Protein AF-A0A9W9YD45-F1 (afdb_monomer)

InterPro domains:
  IPR032419 NF-kappa-B essential modulator NEMO, CC2-LZ domain [PF16516] (627-721)
  IPR034735 NEMO, Zinc finger [PS51801] (837-867)
  IPR051301 Optineurin/NF-kappa-B Essential Modulator [PTHR31553] (452-829)

Solvent-accessible surface area (backbone atoms only — not comparable to full-atom values): 52451 Å² total; per-residue (Å²): 144,61,74,79,56,65,64,72,73,67,79,82,83,87,86,78,92,88,85,90,73,85,69,80,81,66,81,74,77,79,72,79,75,64,49,73,66,53,56,48,50,53,51,51,52,50,53,50,52,53,46,53,50,48,51,51,54,35,51,52,38,47,51,51,43,54,52,47,52,50,52,52,55,49,54,52,52,52,46,53,49,50,55,48,55,50,63,71,45,54,69,66,71,72,68,73,89,70,91,83,90,82,92,80,95,76,98,81,75,65,71,61,59,53,52,53,52,53,52,53,52,51,47,51,52,52,51,55,52,53,50,52,54,48,56,54,42,54,48,43,46,54,54,34,53,49,41,52,52,53,48,55,51,52,57,50,53,49,62,46,53,54,52,55,50,52,52,52,50,51,52,51,52,48,54,50,52,54,46,55,49,49,57,49,51,51,52,50,51,51,51,49,52,52,51,49,54,51,49,52,55,49,54,53,51,52,50,53,48,54,52,46,55,50,50,50,52,49,51,55,48,51,53,51,51,48,55,48,50,53,51,50,52,52,49,51,54,48,53,52,50,51,49,53,51,53,52,47,53,51,53,48,54,51,48,52,52,50,50,53,52,47,55,50,50,54,50,50,52,52,51,52,49,52,51,52,50,53,49,50,53,51,50,52,61,47,50,64,46,51,54,49,54,48,51,49,50,58,51,51,50,50,53,50,58,55,51,56,55,56,57,60,67,66,70,78,79,80,91,80,87,90,82,85,88,82,86,90,85,88,85,94,80,82,90,82,83,86,82,89,85,81,87,82,78,86,78,90,86,82,81,87,73,89,75,96,76,73,99,72,72,102,74,83,78,98,76,81,85,89,86,76,101,74,73,81,67,86,65,72,74,78,63,90,79,69,81,74,75,83,85,66,104,76,79,63,99,68,66,74,72,59,58,73,60,50,59,66,51,58,58,53,58,60,51,54,63,52,53,60,56,55,54,57,56,49,55,60,52,55,60,53,52,55,55,53,55,53,55,51,55,52,53,56,53,55,51,51,58,51,56,53,52,54,51,53,55,52,51,54,55,54,52,54,54,50,56,55,50,56,56,51,53,52,56,51,51,53,55,55,52,55,52,52,51,52,53,51,51,55,53,51,48,55,54,48,51,57,50,49,53,52,49,50,53,52,52,54,49,52,52,52,50,51,52,50,52,51,56,51,50,50,52,50,50,51,52,50,51,55,51,47,49,53,50,51,52,49,50,49,54,50,46,56,50,53,48,54,55,44,56,53,50,56,48,51,53,50,51,52,50,52,50,50,55,51,51,51,54,49,51,53,50,54,50,53,48,52,55,51,51,53,50,52,56,44,51,53,48,58,50,50,55,49,52,50,51,54,51,52,52,50,50,51,52,50,50,51,51,49,53,50,50,51,51,49,52,52,48,50,50,52,50,48,54,52,48,51,50,53,51,50,52,51,50,46,56,48,50,55,49,50,55,48,52,48,51,54,50,54,55,46,51,54,51,50,52,54,51,51,49,52,52,51,56,53,49,57,50,50,62,53,54,67,47,47,65,56,52,52,52,53,51,51,50,54,51,51,53,54,49,52,56,48,53,53,49,53,48,50,51,51,54,47,54,50,51,52,52,51,50,50,51,50,49,56,52,49,52,54,50,50,54,52,49,52,69,51,53,66,73,78,62,89,76,81,84,90,87,90,82,84,88,78,87,87,85,91,88,84,89,89,90,95,80,88,80,92,87,82,90,83,90,79,86,91,85,88,89,85,82,90,84,91,87,84,87,85,91,91,89,84,88,89,79,89,83,84,85,87,87,86,90,86,83,91,84,83,87,78,90,73,86,82,77,56,38,54,39,89,89,79,62,53,64,25,98,39,69,65,59,35,54,56,46,50,56,53,58,63,64,56,59,83,78,76,71,97,66,80,76,76,33,53,33,92,90,79,65,52,77,34,98,43,66,68,65,29,51,56,48,45,54,55,54,57,61,75,73,113

Secondary structure (DSSP, 8-state):
--HHHHTTTSSS---SS------------------HHHHHHHHHHHHHHHHHHHHHHHHHHHHHHHHHHHHHHHHHHHHHHHHHHHHTTHHHHTTS--S----------SHHHHHHHHHHHHHHHHHHHHHHHHHHHHHHHHHHHHHHHHHHHHHHHHHHHHHHHHHHHHHHHHHHHHHHHHHHHHHHHHHHHHHHHHHHHHHHHHHHHHHHHHHHHHHHHHHHHHHHHHHHHHHHHHHHHHHHHHHHHHHHHHHHHHHHHHHHHHHHHHHHHHHHHHHHHHHHHHHHHHHHHHHHHHHHHHHHHHHHHHHHHTTSS--------------------------------------------S------------SSSTTTTS--S-------TTS-TTGGGTGGGTHHHHHHHHHHHHHHHHHHHHHHHHHHHHHHHHHHHHHHHHHHHHHHHHHHHHHHHHHHHHHHHHHHHHHHHHHHHHHHHHHHHHHHHHHHHHHHHHHHHHHHHHHHHHHHHHHHHHHHHHHHHHHHHHHHHHHHHHHHHHHHHHHHHHHHHHHHHHHHHHHHHHHHHHHHHHHHHHHHHHHHHHHHHHHHHHHHHHHHHHHHHHHHHHHHHHHHHHHHHHHHHHHHHHHHHHHHHHHHHHHHHHHHHHHHHHHHHHHHHHHHHHHHHTTHHHHHHHHHHHHHHHHHHHHHHHHHHHHHHHHHHHHHHHHHHHHHHHHHHHHHHTTT-----------------------------------------------------------------------------TTT----SSHHHHHHHHHHHHHHGGGS------EE-TTT--EESSHHHHHHHHHHHHHTT-

Sequence (870 aa):
MCCLKAMREAESNTENDDCETLVSLGSLPSDIQLSPEVLLQENYKKIETEKEILMVDFEEMKIKNEQMQQQCNQLEQERDELLKKLAEMEPKQALEVGDKQEIVDLPADVTTSEQVTELCQQLEVQTQVMSKLKEELDAVRQEKDMYKTKTEGLEQTKGTTERDNIESMKQRLQNYQEKETEDRETAHKQAALQAELTRETAELKQQLETEREATEKLRGETARNQAAIDAELTKETAELKQQLETEREASEKLREETARKQAALDAELTKLTAEFDTEREAIEKLTGKLDKLAQERDGYKRKVEEFEMHLEESKASAEEVFGAAGDTKLKQKENDVLEKEEDYKQLAKEKENLELQLAEALRVKESLAQERTEQDEQSQSLRRQLSSVSDELSENHEREVNQLREELQNTNTAMETVLTNGEQLKVNGEQLMEKNENLFAECEKLKAECTQREEEVQSLKQQLNSVSNELTETREREVNQLQEELAKSNKALATAETSMESLKVQVTQLIQENQSLMAERDRVMENCTQQENMYQDHLHKITDNSESQRVKRDGMIKDLKKQLSATEVGLQKTRVQLETDGAVHQQFREEHERLVTEYEELLQAYQTTIDEKKQREDNENRARAAAESYIKDLTGQLKDSDNLLQKLKEDVLIKEEELQKLRQDSYDLNKLQERIPFLEAQLEVYRSDFQVEREAREKQHEDIMHLEQENRRCQDEIDQLGNRGMAELQRRHASFIPDPRDVQQPQQQQEQPRGWFDGVFPMLARGPEVPNPGSRYPIPEGEMRSPGRAQMSGDQRAPLAADEEDWHCPTCRRGFPTFDDLQIHAVECNGTQAAAADQVQVHQCPSCMEVFPDYDTLEIHVEECLEQQQ

Organism: NCBI:txid174260

Mean predicted aligned error: 24.82 Å

Nearest PDB structures (foldseek):
  4ilo-assembly1_A  TM=9.180E-01  e=3.242E-01  Chlamydia trachomatis L2/434/Bu
  5ul1-assembly1_B  TM=4.494E-01  e=2.921E+00  Homo sapiens
  5itd-assembly1_B  TM=4.174E-01  e=3.704E+00  Homo sapiens
  5sxf-assembly1_B  TM=4.530E-01  e=5.614E+00  Homo sapiens

pLDDT: mean 71.83, std 21.51, range [25.31, 95.62]

Structure (mmCIF, N/CA/C/O backbone):
data_AF-A0A9W9YD45-F1
#
_entry.id   AF-A0A9W9YD45-F1
#
loop_
_atom_site.group_PDB
_atom_site.id
_atom_site.type_symbol
_atom_site.label_atom_id
_atom_site.label_alt_id
_atom_site.label_comp_id
_atom_site.label_asym_id
_atom_site.label_entity_id
_atom_site.label_seq_id
_atom_site.pdbx_PDB_ins_code
_atom_site.Cartn_x
_atom_site.Cartn_y
_atom_site.Cartn_z
_atom_site.occupancy
_atom_site.B_iso_or_equiv
_atom_site.auth_seq_id
_atom_site.auth_comp_id
_atom_site.auth_asym_id
_atom_site.auth_atom_id
_atom_site.pdbx_PDB_model_num
ATOM 1 N N . MET A 1 1 ? -1.455 8.555 30.048 1.00 50.88 1 MET A N 1
ATOM 2 C CA . MET A 1 1 ? -1.854 8.204 28.665 1.00 50.88 1 MET A CA 1
ATOM 3 C C . MET A 1 1 ? -2.687 9.303 27.971 1.00 50.88 1 MET A C 1
ATOM 5 O O . MET A 1 1 ? -3.463 8.973 27.091 1.00 50.88 1 MET A O 1
ATOM 9 N N . CYS A 1 2 ? -2.514 10.604 28.278 1.00 45.19 2 CYS A N 1
ATOM 10 C CA . CYS A 1 2 ? -3.304 11.673 27.621 1.00 45.19 2 CYS A CA 1
ATOM 11 C C . CYS A 1 2 ? -2.468 12.623 26.741 1.00 45.19 2 CYS A C 1
ATOM 13 O O . CYS A 1 2 ? -2.912 12.994 25.659 1.00 45.19 2 CYS A O 1
ATOM 15 N N . CYS A 1 3 ? -1.237 12.967 27.139 1.00 38.41 3 CYS A N 1
ATOM 16 C CA . CYS A 1 3 ? -0.425 13.967 26.426 1.00 38.41 3 CYS A CA 1
ATOM 17 C C . CYS A 1 3 ? -0.024 13.553 24.995 1.00 38.41 3 CYS A C 1
ATOM 19 O O . CYS A 1 3 ? 0.102 14.407 24.126 1.00 38.41 3 CYS A O 1
ATOM 21 N N . LEU A 1 4 ? 0.118 12.247 24.726 1.00 46.00 4 LEU A N 1
ATOM 22 C CA . LEU A 1 4 ? 0.486 11.727 23.399 1.00 46.00 4 LEU A CA 1
ATOM 23 C C . LEU A 1 4 ? -0.625 11.849 22.343 1.00 46.00 4 LEU A C 1
ATOM 25 O O . LEU A 1 4 ? -0.338 11.677 21.161 1.00 46.00 4 LEU A O 1
ATOM 29 N N . LYS A 1 5 ? -1.875 12.148 22.732 1.00 51.38 5 LYS A N 1
ATOM 30 C CA . LYS A 1 5 ? -2.950 12.391 21.759 1.00 51.38 5 LYS A CA 1
ATOM 31 C C . LYS A 1 5 ? -2.899 13.820 21.209 1.00 51.38 5 LYS A C 1
ATOM 33 O O . LYS A 1 5 ? -2.963 14.004 20.000 1.00 51.38 5 LYS A O 1
ATOM 38 N N . ALA A 1 6 ? -2.677 14.802 22.085 1.00 47.00 6 ALA A N 1
ATOM 39 C CA . ALA A 1 6 ? -2.646 16.222 21.730 1.00 47.00 6 ALA A CA 1
ATOM 40 C C . ALA A 1 6 ? -1.546 16.587 20.713 1.00 47.00 6 ALA A C 1
ATOM 42 O O . ALA A 1 6 ? -1.733 17.506 19.925 1.00 47.00 6 ALA A O 1
ATOM 43 N N . MET A 1 7 ? -0.422 15.859 20.686 1.00 44.62 7 MET A N 1
ATOM 44 C CA . MET A 1 7 ? 0.634 16.093 19.689 1.00 44.62 7 MET A CA 1
ATOM 45 C C . MET A 1 7 ? 0.255 15.634 18.273 1.00 44.62 7 MET A C 1
ATOM 47 O O . MET A 1 7 ? 0.732 16.221 17.313 1.00 44.62 7 MET A O 1
ATOM 51 N N . ARG A 1 8 ? -0.608 14.617 18.120 1.00 51.47 8 ARG A N 1
ATOM 52 C CA . ARG A 1 8 ? -0.978 14.068 16.799 1.00 51.47 8 ARG A CA 1
ATOM 53 C C . ARG A 1 8 ? -2.187 14.770 16.163 1.00 51.47 8 ARG A C 1
ATOM 55 O O . ARG A 1 8 ? -2.524 14.498 15.020 1.00 51.47 8 ARG A O 1
ATOM 62 N N . GLU A 1 9 ? -2.833 15.671 16.898 1.00 49.81 9 GLU A N 1
ATOM 63 C CA . GLU A 1 9 ? -3.945 16.509 16.422 1.00 49.81 9 GLU A CA 1
ATOM 64 C C . GLU A 1 9 ? -3.456 17.924 16.009 1.00 49.81 9 GLU A C 1
ATOM 66 O O . GLU A 1 9 ? -4.267 18.791 15.692 1.00 49.81 9 GLU A O 1
ATOM 71 N N . ALA A 1 10 ? -2.133 18.161 15.990 1.00 43.19 10 ALA A N 1
ATOM 72 C CA . ALA A 1 10 ? -1.505 19.455 15.683 1.00 43.19 10 ALA A CA 1
ATOM 73 C C . ALA A 1 10 ? -0.879 19.557 14.275 1.00 43.19 10 ALA A C 1
ATOM 75 O O . ALA A 1 10 ? -0.572 20.659 13.831 1.00 43.19 10 ALA A O 1
ATOM 76 N N . GLU A 1 11 ? -0.701 18.435 13.571 1.00 42.91 11 GLU A N 1
ATOM 77 C CA . GLU A 1 11 ? 0.015 18.368 12.282 1.00 42.91 11 GLU A CA 1
ATOM 78 C C . GLU A 1 11 ? -0.918 18.283 11.053 1.00 42.91 11 GLU A C 1
ATOM 80 O O . GLU A 1 11 ? -0.433 18.172 9.935 1.00 42.91 11 GLU A O 1
ATOM 85 N N . SER A 1 12 ? -2.249 18.350 11.219 1.00 46.28 12 SER A N 1
ATOM 86 C CA . SER A 1 12 ? -3.220 18.154 10.120 1.00 46.28 12 SER A CA 1
ATOM 87 C C . SER A 1 12 ? -4.076 19.392 9.784 1.00 46.28 12 SER A C 1
ATOM 89 O O . SER A 1 12 ? -5.257 19.250 9.477 1.00 46.28 12 SER A O 1
ATOM 91 N N . ASN A 1 13 ? -3.522 20.605 9.903 1.00 42.78 13 ASN A N 1
ATOM 92 C CA . ASN A 1 13 ? -4.241 21.881 9.702 1.00 42.78 13 ASN A CA 1
ATOM 93 C C . ASN A 1 13 ? -3.478 22.885 8.806 1.00 42.78 13 ASN A C 1
ATOM 95 O O . ASN A 1 13 ? -3.487 24.089 9.058 1.00 42.78 13 ASN A O 1
ATOM 99 N N . THR A 1 14 ? -2.825 22.397 7.748 1.00 42.59 14 THR A N 1
ATOM 100 C CA . THR A 1 14 ? -2.252 23.225 6.663 1.00 42.59 14 THR A CA 1
ATOM 101 C C . THR A 1 14 ? -2.590 22.659 5.277 1.00 42.59 14 THR A C 1
ATOM 103 O O . THR A 1 14 ? -1.745 22.631 4.390 1.00 42.59 14 THR A O 1
ATOM 106 N N . GLU A 1 15 ? -3.829 22.191 5.098 1.00 47.69 15 GLU A N 1
ATOM 107 C CA . GLU A 1 15 ? -4.406 21.848 3.790 1.00 47.69 15 GLU A CA 1
ATOM 108 C C . GLU A 1 15 ? -5.731 22.598 3.601 1.00 47.69 15 GLU A C 1
ATOM 110 O O . GLU A 1 15 ? -6.797 22.109 3.970 1.00 47.69 15 GLU A O 1
ATOM 115 N N . ASN A 1 16 ? -5.641 23.820 3.071 1.00 43.94 16 ASN A N 1
ATOM 116 C CA . ASN A 1 16 ? -6.654 24.451 2.221 1.00 43.94 16 ASN A CA 1
ATOM 117 C C . ASN A 1 16 ? -6.084 25.745 1.612 1.00 43.94 16 ASN A C 1
ATOM 119 O O . ASN A 1 16 ? -5.192 26.357 2.194 1.00 43.94 16 ASN A O 1
ATOM 123 N N . ASP A 1 17 ? -6.653 26.144 0.474 1.00 45.47 17 ASP A N 1
ATOM 124 C CA . ASP A 1 17 ? -6.512 27.455 -0.175 1.00 45.47 17 ASP A CA 1
ATOM 125 C C . ASP A 1 17 ? -5.081 27.898 -0.558 1.00 45.47 17 ASP A C 1
ATOM 127 O O . ASP A 1 17 ? -4.527 28.821 0.027 1.00 45.47 17 ASP A O 1
ATOM 131 N N . ASP A 1 18 ? -4.522 27.264 -1.601 1.00 40.03 18 ASP A N 1
ATOM 132 C CA . ASP A 1 18 ? -3.876 27.966 -2.736 1.00 40.03 18 ASP A CA 1
ATOM 133 C C . ASP A 1 18 ? -3.544 26.975 -3.879 1.00 40.03 18 ASP A C 1
ATOM 135 O O . ASP A 1 18 ? -2.467 26.381 -3.933 1.00 40.03 18 ASP A O 1
ATOM 139 N N . CYS A 1 19 ? -4.495 26.747 -4.800 1.00 39.06 19 CYS A N 1
ATOM 140 C CA . CYS A 1 19 ? -4.337 25.815 -5.938 1.00 39.06 19 CYS A CA 1
ATOM 141 C C . CYS A 1 19 ? -5.019 26.258 -7.258 1.00 39.06 19 CYS A C 1
ATOM 143 O O . CYS A 1 19 ? -5.263 25.429 -8.131 1.00 39.06 19 CYS A O 1
ATOM 145 N N . GLU A 1 20 ? -5.286 27.556 -7.455 1.00 42.22 20 GLU A N 1
ATOM 146 C CA . GLU A 1 20 ? -5.836 28.108 -8.715 1.00 42.22 20 GLU A CA 1
ATOM 147 C C . GLU A 1 20 ? -4.847 29.037 -9.453 1.00 42.22 20 GLU A C 1
ATOM 149 O O . GLU A 1 20 ? -5.193 30.130 -9.893 1.00 42.22 20 GLU A O 1
ATOM 154 N N . THR A 1 21 ? -3.580 28.635 -9.614 1.00 39.56 21 THR A N 1
ATOM 155 C CA . THR A 1 21 ? -2.646 29.319 -10.543 1.00 39.56 21 THR A CA 1
ATOM 156 C C . THR A 1 21 ? -1.646 28.353 -11.187 1.00 39.56 21 THR A C 1
ATOM 158 O O . THR A 1 21 ? -0.434 28.554 -11.147 1.00 39.56 21 THR A O 1
ATOM 161 N N . LEU A 1 22 ? -2.149 27.312 -11.860 1.00 35.72 22 LEU A N 1
ATOM 162 C CA . LEU A 1 22 ? -1.376 26.656 -12.922 1.00 35.72 22 LEU A CA 1
ATOM 163 C C . LEU A 1 22 ? -1.396 27.535 -14.181 1.00 35.72 22 LEU A C 1
ATOM 165 O O . LEU A 1 22 ? -2.083 27.246 -15.159 1.00 35.72 22 LEU A O 1
ATOM 169 N N . VAL A 1 23 ? -0.629 28.629 -14.143 1.00 37.03 23 VAL A N 1
ATOM 170 C CA . VAL A 1 23 ? -0.192 29.308 -15.367 1.00 37.03 23 VAL A CA 1
ATOM 171 C C . VAL A 1 23 ? 0.586 28.297 -16.198 1.00 37.03 23 VAL A C 1
ATOM 173 O O . VAL A 1 23 ? 1.481 27.626 -15.683 1.00 37.03 23 VAL A O 1
ATOM 176 N N . SER A 1 24 ? 0.253 28.197 -17.484 1.00 38.16 24 SER A N 1
ATOM 177 C CA . SER A 1 24 ? 1.005 27.388 -18.434 1.00 38.16 24 SER A CA 1
ATOM 178 C C . SER A 1 24 ? 2.474 27.807 -18.417 1.00 38.16 24 SER A C 1
ATOM 180 O O . SER A 1 24 ? 2.829 28.873 -18.922 1.00 38.16 24 SER A O 1
ATOM 182 N N . LEU A 1 25 ? 3.337 26.942 -17.879 1.00 36.22 25 LEU A N 1
ATOM 183 C CA . LEU A 1 25 ? 4.750 26.932 -18.233 1.00 36.22 25 LEU A CA 1
ATOM 184 C C . LEU A 1 25 ? 4.824 26.495 -19.697 1.00 36.22 25 LEU A C 1
ATOM 186 O O . LEU A 1 25 ? 4.952 25.310 -19.997 1.00 36.22 25 LEU A O 1
ATOM 190 N N . GLY A 1 26 ? 4.636 27.463 -20.597 1.00 32.66 26 GLY A N 1
ATOM 191 C CA . GLY A 1 26 ? 4.838 27.266 -22.024 1.00 32.66 26 GLY A CA 1
ATOM 192 C C . GLY A 1 26 ? 6.243 26.729 -22.255 1.00 32.66 26 GLY A C 1
ATOM 193 O O . GLY A 1 26 ? 7.175 27.126 -21.550 1.00 32.66 26 GLY A O 1
ATOM 194 N N . SER A 1 27 ? 6.368 25.801 -23.202 1.00 39.78 27 SER A N 1
ATOM 195 C CA . SER A 1 27 ? 7.619 25.119 -23.511 1.00 39.78 27 SER A CA 1
ATOM 196 C C . SER A 1 27 ? 8.752 26.128 -23.658 1.00 39.78 27 SER A C 1
ATOM 198 O O . SER A 1 27 ? 8.797 26.882 -24.630 1.00 39.78 27 SER A O 1
ATOM 200 N N . LEU A 1 28 ? 9.681 26.133 -22.698 1.00 33.78 28 LEU A N 1
ATOM 201 C CA . LEU A 1 28 ? 10.994 26.708 -22.951 1.00 33.78 28 LEU A CA 1
ATOM 202 C C . LEU A 1 28 ? 11.553 25.956 -24.165 1.00 33.78 28 LEU A C 1
ATOM 204 O O . LEU A 1 28 ? 11.484 24.719 -24.167 1.00 33.78 28 LEU A O 1
ATOM 208 N N . PRO A 1 29 ? 12.056 26.654 -25.201 1.00 38.47 29 PRO A N 1
ATOM 209 C CA . PRO A 1 29 ? 12.700 25.969 -26.305 1.00 38.47 29 PRO A CA 1
ATOM 210 C C . PRO A 1 29 ? 13.806 25.098 -25.718 1.00 38.47 29 PRO A C 1
ATOM 212 O O . PRO A 1 29 ? 14.550 25.527 -24.831 1.00 38.47 29 PRO A O 1
ATOM 215 N N . SER A 1 30 ? 13.879 23.850 -26.173 1.00 40.19 30 SER A N 1
ATOM 216 C CA . SER A 1 30 ? 14.978 22.969 -25.799 1.00 40.19 30 SER A CA 1
ATOM 217 C C . SER A 1 30 ? 16.220 23.419 -26.558 1.00 40.19 30 SER A C 1
ATOM 219 O O . SER A 1 30 ? 16.588 22.802 -27.554 1.00 40.19 30 SER A O 1
ATOM 221 N N . ASP A 1 31 ? 16.834 24.513 -26.089 1.00 39.34 31 ASP A N 1
ATOM 222 C CA . ASP A 1 31 ? 18.191 24.914 -26.453 1.00 39.34 31 ASP A CA 1
ATOM 223 C C . ASP A 1 31 ? 19.050 23.657 -26.377 1.00 39.34 31 ASP A C 1
ATOM 225 O O . ASP A 1 31 ? 19.207 23.067 -25.302 1.00 39.34 31 ASP A O 1
ATOM 229 N N . ILE A 1 32 ? 19.521 23.199 -27.539 1.00 46.22 32 ILE A N 1
ATOM 230 C CA . ILE A 1 32 ? 20.091 21.864 -27.685 1.00 46.22 32 ILE A CA 1
ATOM 231 C C . ILE A 1 32 ? 21.439 21.851 -26.968 1.00 46.22 32 ILE A C 1
ATOM 233 O O . ILE A 1 32 ? 22.487 22.142 -27.546 1.00 46.22 32 ILE A O 1
ATOM 237 N N . GLN A 1 33 ? 21.407 21.500 -25.682 1.00 43.28 33 GLN A N 1
ATOM 238 C CA . GLN A 1 33 ? 22.581 21.156 -24.896 1.00 43.28 33 GLN A CA 1
ATOM 239 C C . GLN A 1 33 ? 23.124 19.829 -25.424 1.00 43.28 33 GLN A C 1
ATOM 241 O O . GLN A 1 33 ? 22.891 18.760 -24.858 1.00 43.28 33 GLN A O 1
ATOM 246 N N . LEU A 1 34 ? 23.840 19.928 -26.548 1.00 46.91 34 LEU A N 1
ATOM 247 C CA . LEU A 1 34 ? 24.718 18.898 -27.082 1.00 46.91 34 LEU A CA 1
ATOM 248 C C . LEU A 1 34 ? 25.478 18.284 -25.904 1.00 46.91 34 LEU A C 1
ATOM 250 O O . LEU A 1 34 ? 26.111 19.016 -25.137 1.00 46.91 34 LEU A O 1
ATOM 254 N N . SER A 1 35 ? 25.376 16.958 -25.737 1.00 52.72 35 SER A N 1
ATOM 255 C CA . SER A 1 35 ? 26.026 16.266 -24.616 1.00 52.72 35 SER A CA 1
ATOM 256 C C . SER A 1 35 ? 27.491 16.714 -24.527 1.00 52.72 35 SER A C 1
ATOM 258 O O . SER A 1 35 ? 28.130 16.869 -25.575 1.00 52.72 35 SER A O 1
ATOM 260 N N . PRO A 1 36 ? 28.067 16.880 -23.321 1.00 60.44 36 PRO A N 1
ATOM 261 C CA . PRO A 1 36 ? 29.488 17.182 -23.166 1.00 60.44 36 PRO A CA 1
ATOM 262 C C . PRO A 1 36 ? 30.406 16.258 -23.982 1.00 60.44 36 PRO A C 1
ATOM 264 O O . PRO A 1 36 ? 31.478 16.681 -24.398 1.00 60.44 36 PRO A O 1
ATOM 267 N N . GLU A 1 37 ? 29.977 15.025 -24.268 1.00 63.16 37 GLU A N 1
ATOM 268 C CA . GLU A 1 37 ? 30.685 14.077 -25.136 1.00 63.16 37 GLU A CA 1
ATOM 269 C C . GLU A 1 37 ? 30.645 14.459 -26.626 1.00 63.16 37 GLU A C 1
ATOM 271 O O . GLU A 1 37 ? 31.644 14.275 -27.317 1.00 63.16 37 GLU A O 1
ATOM 276 N N . VAL A 1 38 ? 29.549 15.047 -27.121 1.00 67.25 38 VAL A N 1
ATOM 277 C CA . VAL A 1 38 ? 29.443 15.558 -28.502 1.00 67.25 38 VAL A CA 1
ATOM 278 C C . VAL A 1 38 ? 30.309 16.804 -28.668 1.00 67.25 38 VAL A C 1
ATOM 280 O O . VAL A 1 38 ? 31.121 16.858 -29.587 1.00 67.25 38 VAL A O 1
ATOM 283 N N . LEU A 1 39 ? 30.235 17.750 -27.725 1.00 66.69 39 LEU A N 1
ATOM 284 C CA . LEU A 1 39 ? 31.100 18.937 -27.722 1.00 66.69 39 LEU A CA 1
ATOM 285 C C . LEU A 1 39 ? 32.587 18.562 -27.593 1.00 66.69 39 LEU A C 1
ATOM 287 O O . LEU A 1 39 ? 33.440 19.184 -28.228 1.00 66.69 39 LEU A O 1
ATOM 291 N N . LEU A 1 40 ? 32.928 17.524 -26.821 1.00 67.62 40 LEU A N 1
ATOM 292 C CA . LEU A 1 40 ? 34.284 16.965 -26.809 1.00 67.62 40 LEU A CA 1
ATOM 293 C C . LEU A 1 40 ? 34.653 16.355 -28.168 1.00 67.62 40 LEU A C 1
ATOM 295 O O . LEU A 1 40 ? 35.730 16.646 -28.682 1.00 67.62 40 LEU A O 1
ATOM 299 N N . GLN A 1 41 ? 33.775 15.554 -28.777 1.00 72.50 41 GLN A N 1
ATOM 300 C CA . GLN A 1 41 ? 34.036 14.914 -30.069 1.00 72.50 41 GLN A CA 1
ATOM 301 C C . GLN A 1 41 ? 34.224 15.935 -31.204 1.00 72.50 41 GLN A C 1
ATOM 303 O O . GLN A 1 41 ? 35.081 15.737 -32.065 1.00 72.50 41 GLN A O 1
ATOM 308 N N . GLU A 1 42 ? 33.475 17.038 -31.204 1.00 74.69 42 GLU A N 1
ATOM 309 C CA . GLU A 1 42 ? 33.657 18.153 -32.139 1.00 74.69 42 GLU A CA 1
ATOM 310 C C . GLU A 1 42 ? 34.987 18.879 -31.921 1.00 74.69 42 GLU A C 1
ATOM 312 O O . GLU A 1 42 ? 35.699 19.146 -32.889 1.00 74.69 42 GLU A O 1
ATOM 317 N N . ASN A 1 43 ? 35.381 19.132 -30.668 1.00 73.44 43 ASN A N 1
ATOM 318 C CA . ASN A 1 43 ? 36.689 19.721 -30.371 1.00 73.44 43 ASN A CA 1
ATOM 319 C C . ASN A 1 43 ? 37.850 18.791 -30.770 1.00 73.44 43 ASN A C 1
ATOM 321 O O . ASN A 1 43 ? 38.825 19.268 -31.348 1.00 73.44 43 ASN A O 1
ATOM 325 N N . TYR A 1 44 ? 37.739 17.474 -30.556 1.00 74.56 44 TYR A N 1
ATOM 326 C CA . TYR A 1 44 ? 38.737 16.509 -31.037 1.00 74.56 44 TYR A CA 1
ATOM 327 C C . TYR A 1 44 ? 38.820 16.473 -32.569 1.00 74.56 44 TYR A C 1
ATOM 329 O O . TYR A 1 44 ? 39.922 16.557 -33.107 1.00 74.56 44 TYR A O 1
ATOM 337 N N . LYS A 1 45 ? 37.680 16.428 -33.278 1.00 79.06 45 LYS A N 1
ATOM 338 C CA . LYS A 1 45 ? 37.643 16.535 -34.751 1.00 79.06 45 LYS A CA 1
ATOM 339 C C . LYS A 1 45 ? 38.323 17.819 -35.229 1.00 79.06 45 LYS A C 1
ATOM 341 O O . LYS A 1 45 ? 39.162 17.764 -36.120 1.00 79.06 45 LYS A O 1
ATOM 346 N N . LYS A 1 46 ? 38.008 18.958 -34.603 1.00 80.62 46 LYS A N 1
ATOM 347 C CA . LYS A 1 46 ? 38.576 20.268 -34.941 1.00 80.62 46 LYS A CA 1
ATOM 348 C C . LYS A 1 46 ? 40.097 20.309 -34.760 1.00 80.62 46 LYS A C 1
ATOM 350 O O . LYS A 1 46 ? 40.793 20.780 -35.656 1.00 80.62 46 LYS A O 1
ATOM 355 N N . ILE A 1 47 ? 40.607 19.782 -33.644 1.00 76.62 47 ILE A N 1
ATOM 356 C CA . ILE A 1 47 ? 42.051 19.691 -33.371 1.00 76.62 47 ILE A CA 1
ATOM 357 C C . ILE A 1 47 ? 42.750 18.788 -34.396 1.00 76.62 47 ILE A C 1
ATOM 359 O O . ILE A 1 47 ? 43.820 19.156 -34.878 1.00 76.62 47 ILE A O 1
ATOM 363 N N . GLU A 1 48 ? 42.154 17.652 -34.783 1.00 78.38 48 GLU A N 1
ATOM 364 C CA . GLU A 1 48 ? 42.743 16.802 -35.826 1.00 78.38 48 GLU A CA 1
ATOM 365 C C . GLU A 1 48 ? 42.738 17.504 -37.192 1.00 78.38 48 GLU A C 1
ATOM 367 O O . GLU A 1 48 ? 43.771 17.521 -37.850 1.00 78.38 48 GLU A O 1
ATOM 372 N N . THR A 1 49 ? 41.651 18.184 -37.585 1.00 80.62 49 THR A N 1
ATOM 373 C CA . THR A 1 49 ? 41.625 18.937 -38.854 1.00 80.62 49 THR A CA 1
ATOM 374 C C . THR A 1 49 ? 42.621 20.101 -38.881 1.00 80.62 49 THR A C 1
ATOM 376 O O . THR A 1 49 ? 43.244 20.340 -39.911 1.00 80.62 49 THR A O 1
ATOM 379 N N . GLU A 1 50 ? 42.838 20.810 -37.764 1.00 83.00 50 GLU A N 1
ATOM 380 C CA . GLU A 1 50 ? 43.873 21.854 -37.703 1.00 83.00 50 GLU A CA 1
ATOM 381 C C . GLU A 1 50 ? 45.282 21.245 -37.810 1.00 83.00 50 GLU A C 1
ATOM 383 O O . GLU A 1 50 ? 46.145 21.796 -38.491 1.00 83.00 50 GLU A O 1
ATOM 388 N N . LYS A 1 51 ? 45.511 20.076 -37.201 1.00 78.25 51 LYS A N 1
ATOM 389 C CA . LYS A 1 51 ? 46.767 19.324 -37.316 1.00 78.25 51 LYS A CA 1
ATOM 390 C C . LYS A 1 51 ? 47.012 18.796 -38.736 1.00 78.25 51 LYS A C 1
ATOM 392 O O . LYS A 1 51 ? 48.144 18.876 -39.207 1.00 78.25 51 LYS A O 1
ATOM 397 N N . GLU A 1 52 ? 45.986 18.294 -39.423 1.00 84.38 52 GLU A N 1
ATOM 398 C CA . GLU A 1 52 ? 46.076 17.844 -40.820 1.00 84.38 52 GLU A CA 1
ATOM 399 C C . GLU A 1 52 ? 46.439 19.001 -41.762 1.00 84.38 52 GLU A C 1
ATOM 401 O O . GLU A 1 52 ? 47.359 18.856 -42.566 1.00 84.38 52 GLU A O 1
ATOM 406 N N . ILE A 1 53 ? 45.803 20.169 -41.605 1.00 83.81 53 ILE A N 1
ATOM 407 C CA . ILE A 1 53 ? 46.143 21.388 -42.361 1.00 83.81 53 ILE A CA 1
ATOM 408 C C . ILE A 1 53 ? 47.610 21.776 -42.119 1.00 83.81 53 ILE A C 1
ATOM 410 O O . ILE A 1 53 ? 48.382 21.885 -43.068 1.00 83.81 53 ILE A O 1
ATOM 414 N N . LEU A 1 54 ? 48.041 21.869 -40.856 1.00 81.19 54 LEU A N 1
ATOM 415 C CA . LEU A 1 54 ? 49.420 22.244 -40.511 1.00 81.19 54 LEU A CA 1
ATOM 416 C C . LEU A 1 54 ? 50.471 21.215 -40.966 1.00 81.19 54 LEU A C 1
ATOM 418 O O . LEU A 1 54 ? 51.636 21.568 -41.159 1.00 81.19 54 LEU A O 1
ATOM 422 N N . MET A 1 55 ? 50.092 19.945 -41.141 1.00 79.62 55 MET A N 1
ATOM 423 C CA . MET A 1 55 ? 50.947 18.930 -41.765 1.00 79.62 55 MET A CA 1
ATOM 424 C C . MET A 1 55 ? 51.105 19.150 -43.274 1.00 79.62 55 MET A C 1
ATOM 426 O O . MET A 1 55 ? 52.208 18.955 -43.789 1.00 79.62 55 MET A O 1
ATOM 430 N N . VAL A 1 56 ? 50.044 19.569 -43.973 1.00 84.38 56 VAL A N 1
ATOM 431 C CA . VAL A 1 56 ? 50.109 19.941 -45.397 1.00 84.38 56 VAL A CA 1
ATOM 432 C C . VAL A 1 56 ? 50.965 21.197 -45.573 1.00 84.38 56 VAL A C 1
ATOM 434 O O . VAL A 1 56 ? 51.924 21.154 -46.344 1.00 84.38 56 VAL A O 1
ATOM 437 N N . ASP A 1 57 ? 50.714 22.250 -44.785 1.00 82.06 57 ASP A N 1
ATOM 438 C CA . ASP A 1 57 ? 51.500 23.495 -44.788 1.00 82.06 57 ASP A CA 1
ATOM 439 C C . ASP A 1 57 ? 53.002 23.215 -44.573 1.00 82.06 57 ASP A C 1
ATOM 441 O O . ASP A 1 57 ? 53.866 23.744 -45.276 1.00 82.06 57 ASP A O 1
ATOM 445 N N . PHE A 1 58 ? 53.337 22.337 -43.617 1.00 82.62 58 PHE A N 1
ATOM 446 C CA . PHE A 1 58 ? 54.720 21.964 -43.312 1.00 82.62 58 PHE A CA 1
ATOM 447 C C . PHE A 1 58 ? 55.413 21.203 -44.456 1.00 82.62 58 PHE A C 1
ATOM 449 O O . PHE A 1 58 ? 56.601 21.428 -44.713 1.00 82.62 58 PHE A O 1
ATOM 456 N N . GLU A 1 59 ? 54.704 20.303 -45.141 1.00 85.75 59 GLU A N 1
ATOM 457 C CA . GLU A 1 59 ? 55.261 19.528 -46.254 1.00 85.75 59 GLU A CA 1
ATOM 458 C C . GLU A 1 59 ? 55.380 20.385 -47.532 1.00 85.75 59 GLU A C 1
ATOM 460 O O . GLU A 1 59 ? 56.407 20.308 -48.208 1.00 85.75 59 GLU A O 1
ATOM 465 N N . GLU A 1 60 ? 54.435 21.297 -47.806 1.00 87.31 60 GLU A N 1
ATOM 466 C CA . GLU A 1 60 ? 54.585 22.316 -48.861 1.00 87.31 60 GLU A CA 1
ATOM 467 C C . GLU A 1 60 ? 55.797 23.218 -48.580 1.00 87.31 60 GLU A C 1
ATOM 469 O O . GLU A 1 60 ? 56.674 23.386 -49.434 1.00 87.31 60 GLU A O 1
ATOM 474 N N . MET A 1 61 ? 55.919 23.732 -47.354 1.00 85.62 61 MET A N 1
ATOM 475 C CA . MET A 1 61 ? 57.051 24.568 -46.948 1.00 85.62 61 MET A CA 1
ATOM 476 C C . MET A 1 61 ? 58.387 23.825 -47.002 1.00 85.62 61 MET A C 1
ATOM 478 O O . MET A 1 61 ? 59.419 24.427 -47.305 1.00 85.62 61 MET A O 1
ATOM 482 N N . LYS A 1 62 ? 58.398 22.508 -46.773 1.00 84.06 62 LYS A N 1
ATOM 483 C CA . LYS A 1 62 ? 59.571 21.651 -46.989 1.00 84.06 62 LYS A CA 1
ATOM 484 C C . LYS A 1 62 ? 59.920 21.523 -48.475 1.00 84.06 62 LYS A C 1
ATOM 486 O O . LYS A 1 62 ? 61.086 21.724 -48.807 1.00 84.06 62 LYS A O 1
ATOM 491 N N . ILE A 1 63 ? 58.946 21.272 -49.353 1.00 87.56 63 ILE A N 1
ATOM 492 C CA . ILE A 1 63 ? 59.154 21.215 -50.811 1.00 87.56 63 ILE A CA 1
ATOM 493 C C . ILE A 1 63 ? 59.702 22.554 -51.327 1.00 87.56 63 ILE A C 1
ATOM 495 O O . ILE A 1 63 ? 60.698 22.578 -52.051 1.00 87.56 63 ILE A O 1
ATOM 499 N N . LYS A 1 64 ? 59.124 23.677 -50.888 1.00 87.12 64 LYS A N 1
ATOM 500 C CA . LYS A 1 64 ? 59.578 25.040 -51.208 1.00 87.12 64 LYS A CA 1
ATOM 501 C C . LYS A 1 64 ? 61.015 25.299 -50.735 1.00 87.12 64 LYS A C 1
ATOM 503 O O . LYS A 1 64 ? 61.824 25.827 -51.496 1.00 87.12 64 LYS A O 1
ATOM 508 N N . ASN A 1 65 ? 61.366 24.862 -49.521 1.00 84.88 65 ASN A N 1
ATOM 509 C CA . ASN A 1 65 ? 62.733 24.935 -48.987 1.00 84.88 65 ASN A CA 1
ATOM 510 C C . ASN A 1 65 ? 63.731 24.162 -49.868 1.00 84.88 65 ASN A C 1
ATOM 512 O O . ASN A 1 65 ? 64.798 24.672 -50.204 1.00 84.88 65 ASN A O 1
ATOM 516 N N . GLU A 1 66 ? 63.368 22.943 -50.277 1.00 89.44 66 GLU A N 1
ATOM 517 C CA . GLU A 1 66 ? 64.200 22.085 -51.124 1.00 89.44 66 GLU A CA 1
ATOM 518 C C . GLU A 1 66 ? 64.363 22.661 -52.543 1.00 89.44 66 GLU A C 1
ATOM 520 O O . GLU A 1 66 ? 65.477 22.661 -53.070 1.00 89.44 66 GLU A O 1
ATOM 525 N N . GLN A 1 67 ? 63.308 23.234 -53.133 1.00 88.00 67 GLN A N 1
ATOM 526 C CA . GLN A 1 67 ? 63.367 23.931 -54.426 1.00 88.00 67 GLN A CA 1
ATOM 527 C C . GLN A 1 67 ? 64.258 25.184 -54.375 1.00 88.00 67 GLN A C 1
ATOM 529 O O . GLN A 1 67 ? 65.139 25.350 -55.220 1.00 88.00 67 GLN A O 1
ATOM 534 N N . MET A 1 68 ? 64.095 26.041 -53.364 1.00 86.94 68 MET A N 1
ATOM 535 C CA . MET A 1 68 ? 64.914 27.252 -53.204 1.00 86.94 68 MET A CA 1
ATOM 536 C C . MET A 1 68 ? 66.379 26.932 -52.875 1.00 86.94 68 MET A C 1
ATOM 538 O O . MET A 1 68 ? 67.286 27.621 -53.344 1.00 86.94 68 MET A O 1
ATOM 542 N N . GLN A 1 69 ? 66.644 25.851 -52.133 1.00 88.62 69 GLN A N 1
ATOM 543 C CA . GLN A 1 69 ? 68.004 25.352 -51.922 1.00 88.62 69 GLN A CA 1
ATOM 544 C C . GLN A 1 69 ? 68.624 24.833 -53.232 1.00 88.62 69 GLN A C 1
ATOM 546 O O . GLN A 1 69 ? 69.811 25.059 -53.467 1.00 88.62 69 GLN A O 1
ATOM 551 N N . GLN A 1 70 ? 67.850 24.180 -54.107 1.00 88.19 70 GLN A N 1
ATOM 552 C CA . GLN A 1 70 ? 68.321 23.770 -55.437 1.00 88.19 70 GLN A CA 1
ATOM 553 C C . GLN A 1 70 ? 68.628 24.978 -56.334 1.00 88.19 70 GLN A C 1
ATOM 555 O O . GLN A 1 70 ? 69.684 24.995 -56.964 1.00 88.19 70 GLN A O 1
ATOM 560 N N . GLN A 1 71 ? 67.776 26.008 -56.338 1.00 86.75 71 GLN A N 1
ATOM 561 C CA . GLN A 1 71 ? 68.020 27.258 -57.072 1.00 86.75 71 GLN A CA 1
ATOM 562 C C . GLN A 1 71 ? 69.261 28.003 -56.551 1.00 86.75 71 GLN A C 1
ATOM 564 O O . GLN A 1 71 ? 70.098 28.414 -57.353 1.00 86.75 71 GLN A O 1
ATOM 569 N N . CYS A 1 72 ? 69.448 28.094 -55.224 1.00 86.06 72 CYS A N 1
ATOM 570 C CA . CYS A 1 72 ? 70.695 28.585 -54.626 1.00 86.06 72 CYS A CA 1
ATOM 571 C C . CYS A 1 72 ? 71.909 27.811 -55.164 1.00 86.06 72 CYS A C 1
ATOM 573 O O . CYS A 1 72 ? 72.872 28.413 -55.626 1.00 86.06 72 CYS A O 1
ATOM 575 N N . ASN A 1 73 ? 71.858 26.476 -55.145 1.00 88.00 73 ASN A N 1
ATOM 576 C CA . ASN A 1 73 ? 72.977 25.637 -55.581 1.00 88.00 73 ASN A CA 1
ATOM 577 C C . ASN A 1 73 ? 73.303 25.807 -57.078 1.00 88.00 73 ASN A C 1
ATOM 579 O O . ASN A 1 73 ? 74.471 25.726 -57.452 1.00 88.00 73 ASN A O 1
ATOM 583 N N . GLN A 1 74 ? 72.294 26.031 -57.927 1.00 88.06 74 GLN A N 1
ATOM 584 C CA . GLN A 1 74 ? 72.468 26.293 -59.361 1.00 88.06 74 GLN A CA 1
ATOM 585 C C . GLN A 1 74 ? 73.138 27.652 -59.596 1.00 88.06 74 GLN A C 1
ATOM 587 O O . GLN A 1 74 ? 74.178 27.722 -60.246 1.00 88.06 74 GLN A O 1
ATOM 592 N N . LEU A 1 75 ? 72.606 28.717 -58.994 1.00 85.94 75 LEU A N 1
ATOM 593 C CA . LEU A 1 75 ? 73.154 30.070 -59.115 1.00 85.94 75 LEU A CA 1
ATOM 594 C C . LEU A 1 75 ? 74.567 30.201 -58.509 1.00 85.94 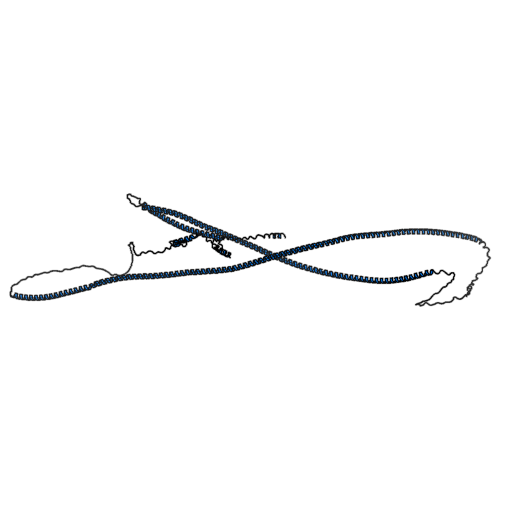75 LEU A C 1
ATOM 596 O O . LEU A 1 75 ? 75.364 30.998 -58.999 1.00 85.94 75 LEU A O 1
ATOM 600 N N . GLU A 1 76 ? 74.928 29.408 -57.491 1.00 87.38 76 GLU A N 1
ATOM 601 C CA . GLU A 1 76 ? 76.321 29.331 -57.017 1.00 87.38 76 GLU A CA 1
ATOM 602 C C . GLU A 1 76 ? 77.257 28.644 -58.021 1.00 87.38 76 GLU A C 1
ATOM 604 O O . GLU A 1 76 ? 78.381 29.108 -58.201 1.00 87.38 76 GLU A O 1
ATOM 609 N N . GLN A 1 77 ? 76.804 27.594 -58.716 1.00 88.56 77 GLN A N 1
ATOM 610 C CA . GLN A 1 77 ? 77.587 26.952 -59.782 1.00 88.56 77 GLN A CA 1
ATOM 611 C C . GLN A 1 77 ? 77.789 27.897 -60.973 1.00 88.56 77 GLN A C 1
ATOM 613 O O . GLN A 1 77 ? 78.904 28.013 -61.479 1.00 88.56 77 GLN A O 1
ATOM 618 N N . GLU A 1 78 ? 76.746 28.620 -61.386 1.00 86.06 78 GLU A N 1
ATOM 619 C CA . GLU A 1 78 ? 76.843 29.628 -62.445 1.00 86.06 78 GLU A CA 1
ATOM 620 C C . GLU A 1 78 ? 77.773 30.791 -62.057 1.00 86.06 78 GLU A C 1
ATOM 622 O O . GLU A 1 78 ? 78.614 31.192 -62.864 1.00 86.06 78 GLU A O 1
ATOM 627 N N . ARG A 1 79 ? 77.688 31.289 -60.813 1.00 87.94 79 ARG A N 1
ATOM 628 C CA . ARG A 1 79 ? 78.603 32.309 -60.267 1.00 87.94 79 ARG A CA 1
ATOM 629 C C . ARG A 1 79 ? 80.053 31.838 -60.320 1.00 87.94 79 ARG A C 1
ATOM 631 O O . ARG A 1 79 ? 80.932 32.593 -60.734 1.00 87.94 79 ARG A O 1
ATOM 638 N N . ASP A 1 80 ? 80.308 30.598 -59.918 1.00 88.25 80 ASP A N 1
ATOM 639 C CA . ASP A 1 80 ? 81.658 30.033 -59.907 1.00 88.25 80 ASP A CA 1
ATOM 640 C C . ASP A 1 80 ? 82.169 29.759 -61.334 1.00 88.25 80 ASP A C 1
ATOM 642 O O . ASP A 1 80 ? 83.364 29.912 -61.601 1.00 88.25 80 ASP A O 1
ATOM 646 N N . GLU A 1 81 ? 81.279 29.483 -62.294 1.00 88.19 81 GLU A N 1
ATOM 647 C CA . GLU A 1 81 ? 81.615 29.523 -63.718 1.00 88.19 81 GLU A CA 1
ATOM 648 C C . GLU A 1 81 ? 81.934 30.937 -64.230 1.00 88.19 81 GLU A C 1
ATOM 650 O O . GLU A 1 81 ? 82.866 31.074 -65.023 1.00 88.19 81 GLU A O 1
ATOM 655 N N . LEU A 1 82 ? 81.203 31.985 -63.826 1.00 85.25 82 LEU A N 1
ATOM 656 C CA . LEU A 1 82 ? 81.520 33.370 -64.212 1.00 85.25 82 LEU A CA 1
ATOM 657 C C . LEU A 1 82 ? 82.869 33.817 -63.630 1.00 85.25 82 LEU A C 1
ATOM 659 O O . LEU A 1 82 ? 83.704 34.347 -64.364 1.00 85.25 82 LEU A O 1
ATOM 663 N N . LEU A 1 83 ? 83.127 33.527 -62.351 1.00 85.50 83 LEU A N 1
ATOM 664 C CA . LEU A 1 83 ? 84.423 33.753 -61.699 1.00 85.50 83 LEU A CA 1
ATOM 665 C C . LEU A 1 83 ? 85.559 33.031 -62.437 1.00 85.50 83 LEU A C 1
ATOM 667 O O . LEU A 1 83 ? 86.607 33.623 -62.697 1.00 85.50 83 LEU A O 1
ATOM 671 N N . LYS A 1 84 ? 85.339 31.774 -62.838 1.00 86.62 84 LYS A N 1
ATOM 672 C CA . LYS A 1 84 ? 86.300 31.009 -63.638 1.00 86.62 84 LYS A CA 1
ATOM 673 C C . LYS A 1 84 ? 86.523 31.625 -65.026 1.00 86.62 84 LYS A C 1
ATOM 675 O O . LYS A 1 84 ? 87.670 31.752 -65.442 1.00 86.62 84 LYS A O 1
ATOM 680 N N . LYS A 1 85 ? 85.464 32.047 -65.727 1.00 84.75 85 LYS A N 1
ATOM 681 C CA . LYS A 1 85 ? 85.554 32.706 -67.047 1.00 84.75 85 LYS A CA 1
ATOM 682 C C . LYS A 1 85 ? 86.331 34.027 -66.966 1.00 84.75 85 LYS A C 1
ATOM 684 O O . LYS A 1 85 ? 87.140 34.297 -67.848 1.00 84.75 85 LYS A O 1
ATOM 689 N N . LEU A 1 86 ? 86.152 34.807 -65.897 1.00 81.38 86 LEU A N 1
ATOM 690 C CA . LEU A 1 86 ? 86.941 36.017 -65.625 1.00 81.38 86 LEU A CA 1
ATOM 691 C C . LEU A 1 86 ? 88.427 35.687 -65.380 1.00 81.38 86 LEU A C 1
ATOM 693 O O . LEU A 1 86 ? 89.295 36.260 -66.039 1.00 81.38 86 LEU A O 1
ATOM 697 N N . ALA A 1 87 ? 88.726 34.702 -64.527 1.00 80.44 87 ALA A N 1
ATOM 698 C CA . ALA A 1 87 ? 90.099 34.251 -64.261 1.00 80.44 87 ALA A CA 1
ATOM 699 C C . ALA A 1 87 ? 90.802 33.642 -65.499 1.00 80.44 87 ALA A C 1
ATOM 701 O O . ALA A 1 87 ? 92.022 33.717 -65.626 1.00 80.44 87 ALA A O 1
ATOM 702 N N . GLU A 1 88 ? 90.053 33.072 -66.450 1.00 79.56 88 GLU A N 1
ATOM 703 C CA . GLU A 1 88 ? 90.572 32.600 -67.746 1.00 79.56 88 GLU A CA 1
ATOM 704 C C . GLU A 1 88 ? 90.829 33.741 -68.763 1.00 79.56 88 GLU A C 1
ATOM 706 O O . GLU A 1 88 ? 91.457 33.512 -69.805 1.00 79.56 88 GLU A O 1
ATOM 711 N N . MET A 1 89 ? 90.394 34.976 -68.473 1.00 68.06 89 MET A N 1
ATOM 712 C CA . MET A 1 89 ? 90.679 36.171 -69.282 1.00 68.06 89 MET A CA 1
ATOM 713 C C . MET A 1 89 ? 91.848 37.013 -68.754 1.00 68.06 89 MET A C 1
ATOM 715 O O . MET A 1 89 ? 92.621 37.509 -69.574 1.00 68.06 89 MET A O 1
ATOM 719 N N . GLU A 1 90 ? 92.044 37.123 -67.434 1.00 63.94 90 GLU A N 1
ATOM 720 C CA . GLU A 1 90 ? 93.193 37.831 -66.832 1.00 63.94 90 GLU A CA 1
ATOM 721 C C . GLU A 1 90 ? 94.564 37.508 -67.483 1.00 63.94 90 GLU A C 1
ATOM 723 O O . GLU A 1 90 ? 95.279 38.446 -67.856 1.00 63.94 90 GLU A O 1
ATOM 728 N N . PRO A 1 91 ? 94.957 36.234 -67.721 1.00 57.28 91 PRO A N 1
ATOM 729 C CA . PRO A 1 91 ? 96.259 35.921 -68.316 1.00 57.28 91 PRO A CA 1
ATOM 730 C C . PRO A 1 91 ? 96.409 36.353 -69.784 1.00 57.28 91 PRO A C 1
ATOM 732 O O . PRO A 1 91 ? 97.525 36.319 -70.299 1.00 57.28 91 PRO A O 1
ATOM 735 N N . LYS A 1 92 ? 95.332 36.770 -70.470 1.00 54.28 92 LYS A N 1
ATOM 736 C CA . LYS A 1 92 ? 95.412 37.322 -71.835 1.00 54.28 92 LYS A CA 1
ATOM 737 C C . LYS A 1 92 ? 95.818 38.796 -71.830 1.00 54.28 92 LYS A C 1
ATOM 739 O O . LYS A 1 92 ? 96.593 39.200 -72.687 1.00 54.28 92 LYS A O 1
ATOM 744 N N . GLN A 1 93 ? 95.371 39.576 -70.843 1.00 51.53 93 GLN A N 1
ATOM 745 C CA . GLN A 1 93 ? 95.772 40.984 -70.694 1.00 51.53 93 GLN A CA 1
ATOM 746 C C . GLN A 1 93 ? 97.196 41.133 -70.127 1.00 51.53 93 GLN A C 1
ATOM 748 O O . GLN A 1 93 ? 97.880 42.117 -70.398 1.00 51.53 93 GLN A O 1
ATOM 753 N N . ALA A 1 94 ? 97.684 40.137 -69.382 1.00 50.09 94 ALA A N 1
ATOM 754 C CA . ALA A 1 94 ? 99.001 40.169 -68.744 1.00 50.09 94 ALA A CA 1
ATOM 755 C C . ALA A 1 94 ? 100.209 39.939 -69.686 1.00 50.09 94 ALA A C 1
ATOM 757 O O . ALA A 1 94 ? 101.346 39.979 -69.212 1.00 50.09 94 ALA A O 1
ATOM 758 N N . LEU A 1 95 ? 100.000 39.670 -70.985 1.00 49.94 95 LEU A N 1
ATOM 759 C CA . LEU A 1 95 ? 101.052 39.175 -71.893 1.00 49.94 95 LEU A CA 1
ATOM 760 C C . LEU A 1 95 ? 101.526 40.136 -73.000 1.00 49.94 95 LEU A C 1
ATOM 762 O O . LEU A 1 95 ? 102.540 39.835 -73.627 1.00 49.94 95 LEU A O 1
ATOM 766 N N . GLU A 1 96 ? 100.881 41.289 -73.220 1.00 50.16 96 GLU A N 1
ATOM 767 C CA . GLU A 1 96 ? 101.300 42.250 -74.267 1.00 50.16 96 GLU A CA 1
ATOM 768 C C . GLU A 1 96 ? 102.042 43.499 -73.749 1.00 50.16 96 GLU A C 1
ATOM 770 O O . GLU A 1 96 ? 102.627 44.248 -74.533 1.00 50.16 96 GLU A O 1
ATOM 775 N N . VAL A 1 97 ? 102.125 43.717 -72.431 1.00 50.47 97 VAL A N 1
ATOM 776 C CA . VAL A 1 97 ? 102.878 44.852 -71.854 1.00 50.47 97 VAL A CA 1
ATOM 777 C C . VAL A 1 97 ? 104.357 44.482 -71.667 1.00 50.47 97 VAL A C 1
ATOM 779 O O . VAL A 1 97 ? 104.861 44.354 -70.551 1.00 50.47 97 VAL A O 1
ATOM 782 N N . GLY A 1 98 ? 105.064 44.298 -72.788 1.00 40.50 98 GLY A N 1
ATOM 783 C CA . GLY A 1 98 ? 106.474 43.905 -72.803 1.00 40.50 98 GLY A CA 1
ATOM 784 C C . GLY A 1 98 ? 107.223 44.250 -74.095 1.00 40.50 98 GLY A C 1
ATOM 785 O O . GLY A 1 98 ? 107.299 43.441 -75.011 1.00 40.50 98 GLY A O 1
ATOM 786 N N . ASP A 1 99 ? 107.914 45.395 -74.089 1.00 39.94 99 ASP A N 1
ATOM 787 C CA . ASP A 1 99 ? 109.119 45.640 -74.899 1.00 39.94 99 ASP A CA 1
ATOM 788 C C . ASP A 1 99 ? 108.986 45.817 -76.442 1.00 39.94 99 ASP A C 1
ATOM 790 O O . ASP A 1 99 ? 109.593 45.052 -77.199 1.00 39.94 99 ASP A O 1
ATOM 794 N N . LYS A 1 100 ? 108.401 46.943 -76.915 1.00 39.00 100 LYS A N 1
ATOM 795 C CA . LYS A 1 100 ? 109.116 48.036 -77.662 1.00 39.00 100 LYS A CA 1
ATOM 796 C C . LYS A 1 100 ? 108.217 48.988 -78.480 1.00 39.00 100 LYS A C 1
ATOM 798 O O . LYS A 1 100 ? 107.126 48.646 -78.912 1.00 39.00 100 LYS A O 1
ATOM 803 N N . GLN A 1 101 ? 108.735 50.199 -78.706 1.00 39.41 101 GLN A N 1
ATOM 804 C CA . GLN A 1 101 ? 108.133 51.272 -79.513 1.00 39.41 101 GLN A CA 1
ATOM 805 C C . GLN A 1 101 ? 108.166 50.966 -81.026 1.00 39.41 101 GLN A C 1
ATOM 807 O O . GLN A 1 101 ? 109.224 50.593 -81.525 1.00 39.41 101 GLN A O 1
ATOM 812 N N . GLU A 1 102 ? 107.092 51.258 -81.772 1.00 36.59 102 GLU A N 1
ATOM 813 C CA . GLU A 1 102 ? 106.974 52.516 -82.544 1.00 36.59 102 GLU A CA 1
ATOM 814 C C . GLU A 1 102 ? 105.540 52.760 -83.076 1.00 36.59 102 GLU A C 1
ATOM 816 O O . GLU A 1 102 ? 104.647 51.939 -82.893 1.00 36.59 102 GLU A O 1
ATOM 821 N N . ILE A 1 103 ? 105.299 53.950 -83.636 1.00 39.97 103 ILE A N 1
ATOM 822 C CA . ILE A 1 103 ? 103.971 54.533 -83.917 1.00 39.97 103 ILE A CA 1
ATOM 823 C C . ILE A 1 103 ? 103.399 54.067 -85.271 1.00 39.97 103 ILE A C 1
ATOM 825 O O . ILE A 1 103 ? 104.104 54.172 -86.271 1.00 39.97 103 ILE A O 1
ATOM 829 N N . VAL A 1 104 ? 102.112 53.680 -85.317 1.00 38.16 104 VAL A N 1
ATOM 830 C CA . VAL A 1 104 ? 101.053 54.141 -86.265 1.00 38.16 104 VAL A CA 1
ATOM 831 C C . VAL A 1 104 ? 99.731 53.395 -85.982 1.00 38.16 104 VAL A C 1
ATOM 833 O O . VAL A 1 104 ? 99.741 52.245 -85.555 1.00 38.16 104 VAL A O 1
ATOM 836 N N . ASP A 1 105 ? 98.597 54.074 -86.178 1.00 41.12 105 ASP A N 1
ATOM 837 C CA . ASP A 1 105 ? 97.263 53.685 -85.695 1.00 41.12 105 ASP A CA 1
ATOM 838 C C . ASP A 1 105 ? 96.703 52.349 -86.234 1.00 41.12 105 ASP A C 1
ATOM 840 O O . ASP A 1 105 ? 96.663 52.105 -87.442 1.00 41.12 105 ASP A O 1
ATOM 844 N N . LEU A 1 106 ? 96.152 51.532 -85.324 1.00 41.59 106 LEU A N 1
ATOM 845 C CA . LEU A 1 106 ? 95.397 50.300 -85.597 1.00 41.59 106 LEU A CA 1
ATOM 846 C C . LEU A 1 106 ? 94.198 50.187 -84.625 1.00 41.59 106 LEU A C 1
ATOM 848 O O . LEU A 1 106 ? 94.407 50.208 -83.412 1.00 41.59 106 LEU A O 1
ATOM 852 N N . PRO A 1 107 ? 92.942 50.064 -85.103 1.00 48.28 107 PRO A N 1
ATOM 853 C CA . PRO A 1 107 ? 91.759 50.054 -84.238 1.00 48.28 107 PRO A CA 1
ATOM 854 C C . PRO A 1 107 ? 91.354 48.627 -83.822 1.00 48.28 107 PRO A C 1
ATOM 856 O O . PRO A 1 107 ? 90.453 48.046 -84.428 1.00 48.28 107 PRO A O 1
ATOM 859 N N . ALA A 1 108 ? 92.012 48.045 -82.809 1.00 50.78 108 ALA A N 1
ATOM 860 C CA . ALA A 1 108 ? 91.736 46.658 -82.404 1.00 50.78 108 ALA A CA 1
ATOM 861 C C . ALA A 1 108 ? 92.096 46.277 -80.943 1.00 50.78 108 ALA A C 1
ATOM 863 O O . ALA A 1 108 ? 92.890 45.364 -80.765 1.00 50.78 108 ALA A O 1
ATOM 864 N N . ASP A 1 109 ? 91.485 46.896 -79.914 1.00 51.22 109 ASP A N 1
ATOM 865 C CA . ASP A 1 109 ? 91.235 46.196 -78.621 1.00 51.22 109 ASP A CA 1
ATOM 866 C C . ASP A 1 109 ? 90.124 46.811 -77.724 1.00 51.22 109 ASP A C 1
ATOM 868 O O . ASP A 1 109 ? 90.259 46.927 -76.509 1.00 51.22 109 ASP A O 1
ATOM 872 N N . VAL A 1 110 ? 88.995 47.255 -78.294 1.00 53.78 110 VAL A N 1
ATOM 873 C CA . VAL A 1 110 ? 87.856 47.739 -77.469 1.00 53.78 110 VAL A CA 1
ATOM 874 C C . VAL A 1 110 ? 87.000 46.571 -76.954 1.00 53.78 110 VAL A C 1
ATOM 876 O O . VAL A 1 110 ? 86.527 46.574 -75.818 1.00 53.78 110 VAL A O 1
ATOM 879 N N . THR A 1 111 ? 86.854 45.524 -77.770 1.00 55.69 111 THR A N 1
ATOM 880 C CA . THR A 1 111 ? 85.907 44.421 -77.548 1.00 55.69 111 THR A CA 1
ATOM 881 C C . THR A 1 111 ? 86.256 43.495 -76.383 1.00 55.69 111 THR A C 1
ATOM 883 O O . THR A 1 111 ? 85.364 42.826 -75.872 1.00 55.69 111 THR A O 1
ATOM 886 N N . THR A 1 112 ? 87.519 43.420 -75.949 1.00 58.12 112 THR A N 1
ATOM 887 C CA . THR A 1 112 ? 87.902 42.588 -74.791 1.00 58.12 112 THR A CA 1
ATOM 888 C C . THR A 1 112 ? 87.544 43.274 -73.470 1.00 58.12 112 THR A C 1
ATOM 890 O O . THR A 1 112 ? 87.030 42.632 -72.556 1.00 58.12 112 THR A O 1
ATOM 893 N N . SER A 1 113 ? 87.750 44.592 -73.381 1.00 61.16 113 SER A N 1
ATOM 894 C CA . SER A 1 113 ? 87.446 45.395 -72.193 1.00 61.16 113 SER A CA 1
ATOM 895 C C . SER A 1 113 ? 85.941 45.475 -71.918 1.00 61.16 113 SER A C 1
ATOM 897 O O . SER A 1 113 ? 85.517 45.322 -70.770 1.00 61.16 113 SER A O 1
ATOM 899 N N . GLU A 1 114 ? 85.124 45.627 -72.964 1.00 68.38 114 GLU A N 1
ATOM 900 C CA . GLU A 1 114 ? 83.660 45.601 -72.844 1.00 68.38 114 GLU A CA 1
ATOM 901 C C . GLU A 1 114 ? 83.165 44.238 -72.327 1.00 68.38 114 GLU A C 1
ATOM 903 O O . GLU A 1 114 ? 82.385 44.200 -71.378 1.00 68.38 114 GLU A O 1
ATOM 908 N N . GLN A 1 115 ? 83.699 43.122 -72.843 1.00 72.44 115 GLN A N 1
ATOM 909 C CA . GLN A 1 115 ? 83.337 41.765 -72.398 1.00 72.44 115 GLN A CA 1
ATOM 910 C C . GLN A 1 115 ? 83.708 41.485 -70.933 1.00 72.44 115 GLN A C 1
ATOM 912 O O . GLN A 1 115 ? 82.916 40.887 -70.204 1.00 72.44 115 GLN A O 1
ATOM 917 N N . VAL A 1 116 ? 84.881 41.936 -70.470 1.00 77.19 116 VAL A N 1
ATOM 918 C CA . VAL A 1 116 ? 85.259 41.849 -69.045 1.00 77.19 116 VAL A CA 1
ATOM 919 C C . VAL A 1 116 ? 84.299 42.670 -68.181 1.00 77.19 116 VAL A C 1
ATOM 921 O O . VAL A 1 116 ? 83.856 42.200 -67.135 1.00 77.19 116 VAL A O 1
ATOM 924 N N . THR A 1 117 ? 83.940 43.877 -68.625 1.00 76.75 117 THR A N 1
ATOM 925 C CA . THR A 1 117 ? 83.045 44.773 -67.876 1.00 76.75 117 THR A CA 1
ATOM 926 C C . THR A 1 117 ? 81.629 44.197 -67.772 1.00 76.75 117 THR A C 1
ATOM 928 O O . THR A 1 117 ? 81.046 44.194 -66.688 1.00 76.75 117 THR A O 1
ATOM 931 N N . GLU A 1 118 ? 81.099 43.645 -68.867 1.00 81.12 118 GLU A N 1
ATOM 932 C CA . GLU A 1 118 ? 79.784 43.000 -68.906 1.00 81.12 118 GLU A CA 1
ATOM 933 C C . GLU A 1 118 ? 79.736 41.741 -68.022 1.00 81.12 118 GLU A C 1
ATOM 935 O O . GLU A 1 118 ? 78.799 41.577 -67.240 1.00 81.12 118 GLU A O 1
ATOM 940 N N . LEU A 1 119 ? 80.770 40.890 -68.056 1.00 82.62 119 LEU A N 1
ATOM 941 C CA . LEU A 1 119 ? 80.853 39.699 -67.199 1.00 82.62 119 LEU A CA 1
ATOM 942 C C . LEU A 1 119 ? 80.985 40.047 -65.707 1.00 82.62 119 LEU A C 1
ATOM 944 O O . LEU A 1 119 ? 80.372 39.382 -64.872 1.00 82.62 119 LEU A O 1
ATOM 948 N N . CYS A 1 120 ? 81.710 41.114 -65.358 1.00 82.88 120 CYS A N 1
ATOM 949 C CA . CYS A 1 120 ? 81.736 41.640 -63.991 1.00 82.88 120 CYS A CA 1
ATOM 950 C C . CYS A 1 120 ? 80.354 42.147 -63.541 1.00 82.88 120 CYS A C 1
ATOM 952 O O . CYS A 1 120 ? 79.942 41.873 -62.414 1.00 82.88 120 CYS A O 1
ATOM 954 N N . GLN A 1 121 ? 79.611 42.835 -64.415 1.00 85.06 121 GLN A N 1
ATOM 955 C CA . GLN A 1 121 ? 78.265 43.320 -64.096 1.00 85.06 121 GLN A CA 1
ATOM 956 C C . GLN A 1 121 ? 77.251 42.169 -63.958 1.00 85.06 121 GLN A C 1
ATOM 958 O O . GLN A 1 121 ? 76.419 42.191 -63.051 1.00 85.06 121 GLN A O 1
ATOM 963 N N . GLN A 1 122 ? 77.347 41.134 -64.800 1.00 85.62 122 GLN A N 1
ATOM 964 C CA . GLN A 1 122 ? 76.552 39.906 -64.667 1.00 85.62 122 GLN A CA 1
ATOM 965 C C . GLN A 1 122 ? 76.849 39.188 -63.340 1.00 85.62 122 GLN A C 1
ATOM 967 O O . GLN A 1 122 ? 75.916 38.824 -62.623 1.00 85.62 122 GLN A O 1
ATOM 972 N N . LEU A 1 123 ? 78.129 39.057 -62.968 1.00 86.81 123 LEU A N 1
ATOM 973 C CA . LEU A 1 123 ? 78.551 38.468 -61.694 1.00 86.81 123 LEU A CA 1
ATOM 974 C C . LEU A 1 123 ? 78.029 39.260 -60.481 1.00 86.81 123 LEU A C 1
ATOM 976 O O . LEU A 1 123 ? 77.594 38.654 -59.498 1.00 86.81 123 LEU A O 1
ATOM 980 N N . GLU A 1 124 ? 78.039 40.596 -60.534 1.00 86.00 124 GLU A N 1
ATOM 981 C CA . GLU A 1 124 ? 77.493 41.433 -59.459 1.00 86.00 124 GLU A CA 1
ATOM 982 C C . GLU A 1 124 ? 75.977 41.229 -59.310 1.00 86.00 124 GLU A C 1
ATOM 984 O O . GLU A 1 124 ? 75.500 40.948 -58.209 1.00 86.00 124 GLU A O 1
ATOM 989 N N . VAL A 1 125 ? 75.220 41.286 -60.413 1.00 86.88 125 VAL A N 1
ATOM 990 C CA . VAL A 1 125 ? 73.765 41.053 -60.409 1.00 86.88 125 VAL A CA 1
ATOM 991 C C . VAL A 1 125 ? 73.432 39.654 -59.884 1.00 86.88 125 VAL A C 1
ATOM 993 O O . VAL A 1 125 ? 72.573 39.517 -59.013 1.00 86.88 125 VAL A O 1
ATOM 996 N N . GLN A 1 126 ? 74.141 38.620 -60.338 1.00 84.56 126 GLN A N 1
ATOM 997 C CA . GLN A 1 126 ? 73.942 37.244 -59.876 1.00 84.56 126 GLN A CA 1
ATOM 998 C C . GLN A 1 126 ? 74.286 37.077 -58.387 1.00 84.56 126 GLN A C 1
ATOM 1000 O O . GLN A 1 126 ? 73.575 36.381 -57.663 1.00 84.56 126 GLN A O 1
ATOM 1005 N N . THR A 1 127 ? 75.311 37.778 -57.893 1.00 84.44 127 THR A N 1
ATOM 1006 C CA . THR A 1 127 ? 75.660 37.809 -56.462 1.00 84.44 127 THR A CA 1
ATOM 1007 C C . THR A 1 127 ? 74.570 38.494 -55.626 1.00 84.44 127 THR A C 1
ATOM 1009 O O . THR A 1 127 ? 74.231 38.008 -54.546 1.00 84.44 127 THR A O 1
ATOM 1012 N N . GLN A 1 128 ? 73.957 39.572 -56.129 1.00 88.19 128 GLN A N 1
ATOM 1013 C CA . GLN A 1 128 ? 72.826 40.235 -55.465 1.00 88.19 128 GLN A CA 1
ATOM 1014 C C . GLN A 1 128 ? 71.560 39.360 -55.449 1.00 88.19 128 GLN A C 1
ATOM 1016 O O . GLN A 1 128 ? 70.870 39.308 -54.429 1.00 88.19 128 GLN A O 1
ATOM 1021 N N . VAL A 1 129 ? 71.264 38.641 -56.540 1.00 87.88 129 VAL A N 1
ATOM 1022 C CA . VAL A 1 129 ? 70.169 37.651 -56.592 1.00 87.88 129 VAL A CA 1
ATOM 1023 C C . VAL A 1 129 ? 70.424 36.514 -55.597 1.00 87.88 129 VAL A C 1
ATOM 1025 O O . VAL A 1 129 ? 69.525 36.153 -54.841 1.00 87.88 129 VAL A O 1
ATOM 1028 N N . MET A 1 130 ? 71.663 36.018 -55.514 1.00 84.50 130 MET A N 1
ATOM 1029 C CA . MET A 1 130 ? 72.063 34.994 -54.545 1.00 84.50 130 MET A CA 1
ATOM 1030 C C . MET A 1 130 ? 71.929 35.421 -53.078 1.00 84.50 130 MET A C 1
ATOM 1032 O O . MET A 1 130 ? 71.622 34.572 -52.243 1.00 84.50 130 MET A O 1
ATOM 1036 N N . SER A 1 131 ? 72.153 36.698 -52.741 1.00 86.12 131 SER A N 1
ATOM 1037 C CA . SER A 1 131 ? 71.919 37.193 -51.372 1.00 86.12 131 SER A CA 1
ATOM 1038 C C . SER A 1 131 ? 70.436 37.109 -51.019 1.00 86.12 131 SER A C 1
ATOM 1040 O O . SER A 1 131 ? 70.070 36.460 -50.042 1.00 86.12 131 SER A O 1
ATOM 1042 N N . LYS A 1 132 ? 69.573 37.658 -51.885 1.00 89.25 132 LYS A N 1
ATOM 1043 C CA . LYS A 1 132 ? 68.117 37.666 -51.684 1.00 89.25 132 LYS A CA 1
ATOM 1044 C C . LYS A 1 132 ? 67.540 36.259 -51.580 1.00 89.25 132 LYS A C 1
ATOM 1046 O O . LYS A 1 132 ? 66.809 35.975 -50.642 1.00 89.25 132 LYS A O 1
ATOM 1051 N N . LEU A 1 133 ? 67.928 35.355 -52.480 1.00 87.12 133 LEU A N 1
ATOM 1052 C CA . LEU A 1 133 ? 67.427 33.980 -52.461 1.00 87.12 133 LEU A CA 1
ATOM 1053 C C . LEU A 1 133 ? 67.855 33.218 -51.191 1.00 87.12 133 LEU A C 1
ATOM 1055 O O . LEU A 1 133 ? 67.114 32.362 -50.711 1.00 87.12 133 LEU A O 1
ATOM 1059 N N . LYS A 1 134 ? 69.016 33.551 -50.603 1.00 89.06 134 LYS A N 1
ATOM 1060 C CA . LYS A 1 134 ? 69.443 33.025 -49.294 1.00 89.06 134 LYS A CA 1
ATOM 1061 C C . LYS A 1 134 ? 68.658 33.635 -48.130 1.00 89.06 134 LYS A C 1
ATOM 1063 O O . LYS A 1 134 ? 68.253 32.894 -47.240 1.00 89.06 134 LYS A O 1
ATOM 1068 N N . GLU A 1 135 ? 68.403 34.941 -48.155 1.00 89.75 135 GLU A N 1
ATOM 1069 C CA . GLU A 1 135 ? 67.562 35.633 -47.164 1.00 89.75 135 GLU A CA 1
ATOM 1070 C C . GLU A 1 135 ? 66.127 35.065 -47.157 1.00 89.75 135 GLU A C 1
ATOM 1072 O O . GLU A 1 135 ? 65.582 34.751 -46.098 1.00 89.75 135 GLU A O 1
ATOM 1077 N N . GLU A 1 136 ? 65.544 34.839 -48.338 1.00 88.75 136 GLU A N 1
ATOM 1078 C CA . GLU A 1 136 ? 64.233 34.202 -48.505 1.00 88.75 136 GLU A CA 1
ATOM 1079 C C . GLU A 1 136 ? 64.252 32.721 -48.072 1.00 88.75 136 GLU A C 1
ATOM 1081 O O . GLU A 1 136 ? 63.323 32.260 -47.407 1.00 88.75 136 GLU A O 1
ATOM 1086 N N . LEU A 1 137 ? 65.314 31.966 -48.382 1.00 87.00 137 LEU A N 1
ATOM 1087 C CA . LEU A 1 137 ? 65.470 30.567 -47.956 1.00 87.00 137 LEU A CA 1
ATOM 1088 C C . LEU A 1 137 ? 65.554 30.433 -46.426 1.00 87.00 137 LEU A C 1
ATOM 1090 O O . LEU A 1 137 ? 64.944 29.525 -45.858 1.00 87.00 137 LEU A O 1
ATOM 1094 N N . ASP A 1 138 ? 66.270 31.331 -45.746 1.00 88.06 138 ASP A N 1
ATOM 1095 C CA . ASP A 1 138 ? 66.353 31.340 -44.282 1.00 88.06 138 ASP A CA 1
ATOM 1096 C C . ASP A 1 138 ? 65.041 31.807 -43.620 1.00 88.06 138 ASP A C 1
ATOM 1098 O O . ASP A 1 138 ? 64.705 31.319 -42.537 1.00 88.06 138 ASP A O 1
ATOM 1102 N N . ALA A 1 139 ? 64.237 32.647 -44.283 1.00 88.19 139 ALA A N 1
ATOM 1103 C CA . ALA A 1 139 ? 62.863 32.927 -43.854 1.00 88.19 139 ALA A CA 1
ATOM 1104 C C . ALA A 1 139 ? 61.967 31.674 -43.964 1.00 88.19 139 ALA A C 1
ATOM 1106 O O . ALA A 1 139 ? 61.308 31.299 -42.993 1.00 88.19 139 ALA A O 1
ATOM 1107 N N . VAL A 1 140 ? 62.023 30.954 -45.093 1.00 85.81 140 VAL A N 1
ATOM 1108 C CA . VAL A 1 140 ? 61.289 29.687 -45.307 1.00 85.81 140 VAL A CA 1
ATOM 1109 C C . VAL A 1 140 ? 61.745 28.586 -44.331 1.00 85.81 140 VAL A C 1
ATOM 1111 O O . VAL A 1 140 ? 60.958 27.700 -43.995 1.00 85.81 140 VAL A O 1
ATOM 1114 N N . ARG A 1 141 ? 62.983 28.632 -43.812 1.00 88.75 141 ARG A N 1
ATOM 1115 C CA . ARG A 1 141 ? 63.435 27.766 -42.700 1.00 88.75 141 ARG A CA 1
ATOM 1116 C C . ARG A 1 141 ? 62.762 28.125 -41.375 1.00 88.75 141 ARG A C 1
ATOM 1118 O O . ARG A 1 141 ? 62.210 27.238 -40.732 1.00 88.75 141 ARG A O 1
ATOM 1125 N N . GLN A 1 142 ? 62.772 29.402 -40.988 1.00 88.44 142 GLN A N 1
ATOM 1126 C CA . GLN A 1 142 ? 62.154 29.861 -39.735 1.00 88.44 142 GLN A CA 1
ATOM 1127 C C . GLN A 1 142 ? 60.649 29.566 -39.698 1.00 88.44 142 GLN A C 1
ATOM 1129 O O . GLN A 1 142 ? 60.130 29.093 -38.689 1.00 88.44 142 GLN A O 1
ATOM 1134 N N . GLU A 1 143 ? 59.957 29.790 -40.814 1.00 85.88 143 GLU A N 1
ATOM 1135 C CA . GLU A 1 143 ? 58.527 29.518 -40.939 1.00 85.88 143 GLU A CA 1
ATOM 1136 C C . GLU A 1 143 ? 58.223 28.004 -40.873 1.00 85.88 143 GLU A C 1
ATOM 1138 O O . GLU A 1 143 ? 57.311 27.579 -40.163 1.00 85.88 143 GLU A O 1
ATOM 1143 N N . LYS A 1 144 ? 59.049 27.156 -41.503 1.00 85.62 144 LYS A N 1
ATOM 1144 C CA . LYS A 1 144 ? 58.957 25.689 -41.382 1.00 85.62 144 LYS A CA 1
ATOM 1145 C C . LYS A 1 144 ? 59.142 25.197 -39.937 1.00 85.62 144 LYS A C 1
ATOM 1147 O O . LYS A 1 144 ? 58.391 24.329 -39.486 1.00 85.62 144 LYS A O 1
ATOM 1152 N N . ASP A 1 145 ? 60.110 25.744 -39.201 1.00 85.50 145 ASP A N 1
ATOM 1153 C CA . ASP A 1 145 ? 60.344 25.379 -37.796 1.00 85.50 145 ASP A CA 1
ATOM 1154 C C . ASP A 1 145 ? 59.220 25.885 -36.867 1.00 85.50 145 ASP A C 1
ATOM 1156 O O . ASP A 1 145 ? 58.866 25.210 -35.894 1.00 85.50 145 ASP A O 1
ATOM 1160 N N . MET A 1 146 ? 58.582 27.014 -37.199 1.00 88.44 146 MET A N 1
ATOM 1161 C CA . MET A 1 146 ? 57.353 27.482 -36.545 1.00 88.44 146 MET A CA 1
ATOM 1162 C C . MET A 1 146 ? 56.194 26.493 -36.746 1.00 88.44 146 MET A C 1
ATOM 1164 O O . MET A 1 146 ? 55.581 26.091 -35.754 1.00 88.44 146 MET A O 1
ATOM 1168 N N . TYR A 1 147 ? 55.911 26.060 -37.983 1.00 78.75 147 TYR A N 1
ATOM 1169 C CA . TYR A 1 147 ? 54.849 25.077 -38.257 1.00 78.75 147 TYR A CA 1
ATOM 1170 C C . TYR A 1 147 ? 55.085 23.763 -37.502 1.00 78.75 147 TYR A C 1
ATOM 1172 O O . TYR A 1 147 ? 54.190 23.289 -36.803 1.00 78.75 147 TYR A O 1
ATOM 1180 N N . LYS A 1 148 ? 56.318 23.239 -37.527 1.00 84.81 148 LYS A N 1
ATOM 1181 C CA . LYS A 1 148 ? 56.722 22.060 -36.741 1.00 84.81 148 LYS A CA 1
ATOM 1182 C C . LYS A 1 148 ? 56.422 22.225 -35.246 1.00 84.81 148 LYS A C 1
ATOM 1184 O O . LYS A 1 148 ? 55.821 21.344 -34.634 1.00 84.81 148 LYS A O 1
ATOM 1189 N N . THR A 1 149 ? 56.800 23.368 -34.671 1.00 84.25 149 THR A N 1
ATOM 1190 C CA . THR A 1 149 ? 56.587 23.670 -33.245 1.00 84.25 149 THR A CA 1
ATOM 1191 C C . THR A 1 149 ? 55.096 23.790 -32.902 1.00 84.25 149 THR A C 1
ATOM 1193 O O . THR A 1 149 ? 54.670 23.321 -31.845 1.00 84.25 149 THR A O 1
ATOM 1196 N N . LYS A 1 150 ? 54.275 24.368 -33.794 1.00 82.50 150 LYS A N 1
ATOM 1197 C CA . LYS A 1 150 ? 52.817 24.458 -33.604 1.00 82.50 150 LYS A CA 1
ATOM 1198 C C . LYS A 1 150 ? 52.166 23.068 -33.608 1.00 82.50 150 LYS A C 1
ATOM 1200 O O . LYS A 1 150 ? 51.358 22.781 -32.724 1.00 82.50 150 LYS A O 1
ATOM 1205 N N . THR A 1 151 ? 52.556 22.194 -34.536 1.00 76.31 151 THR A N 1
ATOM 1206 C CA . THR A 1 151 ? 52.058 20.810 -34.622 1.00 76.31 151 THR A CA 1
ATOM 1207 C C . THR A 1 151 ? 52.435 19.990 -33.382 1.00 76.31 151 THR A C 1
ATOM 1209 O O . THR A 1 151 ? 51.578 19.325 -32.802 1.00 76.31 151 THR A O 1
ATOM 1212 N N . GLU A 1 152 ? 53.679 20.101 -32.902 1.00 80.75 152 GLU A N 1
ATOM 1213 C CA . GLU A 1 152 ? 54.129 19.452 -31.657 1.00 80.75 152 GLU A CA 1
ATOM 1214 C C . GLU A 1 152 ? 53.346 19.946 -30.420 1.00 80.75 152 GLU A C 1
ATOM 1216 O O . GLU A 1 152 ? 53.014 19.151 -29.536 1.00 80.75 152 GLU A O 1
ATOM 1221 N N . GLY A 1 153 ? 52.969 21.230 -30.378 1.00 77.44 153 GLY A N 1
ATOM 1222 C CA . GLY A 1 153 ? 52.110 21.791 -29.328 1.00 77.44 153 GLY A CA 1
ATOM 1223 C C . GLY A 1 153 ? 50.662 21.274 -29.350 1.00 77.44 153 GLY A C 1
ATOM 1224 O O . GLY A 1 153 ? 50.079 21.016 -28.292 1.00 77.44 153 GLY A O 1
ATOM 1225 N N . LEU A 1 154 ? 50.076 21.071 -30.536 1.00 74.88 154 LEU A N 1
ATOM 1226 C CA . LEU A 1 154 ? 48.733 20.487 -30.676 1.00 74.88 154 LEU A CA 1
ATOM 1227 C C . LEU A 1 154 ? 48.700 19.015 -30.238 1.00 74.88 154 LEU A C 1
ATOM 1229 O O . LEU A 1 154 ? 47.801 18.615 -29.499 1.00 74.88 154 LEU A O 1
ATOM 1233 N N . GLU A 1 155 ? 49.722 18.230 -30.588 1.00 76.38 155 GLU A N 1
ATOM 1234 C CA . GLU A 1 155 ? 49.858 16.845 -30.113 1.00 76.38 155 GLU A CA 1
ATOM 1235 C C . GLU A 1 155 ? 49.954 16.786 -28.572 1.00 76.38 155 GLU A C 1
ATOM 1237 O O . GLU A 1 155 ? 49.347 15.929 -27.923 1.00 76.38 155 GLU A O 1
ATOM 1242 N N . GLN A 1 156 ? 50.660 17.745 -27.956 1.00 75.50 156 GLN A N 1
ATOM 1243 C CA . GLN A 1 156 ? 50.802 17.817 -26.501 1.00 75.50 156 GLN A CA 1
ATOM 1244 C C . GLN A 1 156 ? 49.494 18.204 -25.787 1.00 75.50 156 GLN A C 1
ATOM 1246 O O . GLN A 1 156 ? 49.174 17.607 -24.758 1.00 75.50 156 GLN A O 1
ATOM 1251 N N . THR A 1 157 ? 48.720 19.155 -26.325 1.00 73.44 157 THR A N 1
ATOM 1252 C CA . THR A 1 157 ? 47.423 19.567 -25.742 1.00 73.44 157 THR A CA 1
ATOM 1253 C C . THR A 1 157 ? 46.333 18.503 -25.905 1.00 73.44 157 THR A C 1
ATOM 1255 O O . THR A 1 157 ? 45.533 18.286 -24.986 1.00 73.44 157 THR A O 1
ATOM 1258 N N . LYS A 1 158 ? 46.347 17.755 -27.015 1.00 74.44 158 LYS A N 1
ATOM 1259 C CA . LYS A 1 158 ? 45.552 16.531 -27.180 1.00 74.44 158 LYS A CA 1
ATOM 1260 C C . LYS A 1 158 ? 45.919 15.490 -26.111 1.00 74.44 158 LYS A C 1
ATOM 1262 O O . LYS A 1 158 ? 45.057 15.038 -25.360 1.00 74.44 158 LYS A O 1
ATOM 1267 N N . GLY A 1 159 ? 47.212 15.205 -25.938 1.00 70.25 159 GLY A N 1
ATOM 1268 C CA . GLY A 1 159 ? 47.707 14.248 -24.940 1.00 70.25 159 GLY A CA 1
ATOM 1269 C C . GLY A 1 159 ? 47.522 14.653 -23.465 1.00 70.25 159 GLY A C 1
ATOM 1270 O O . GLY A 1 159 ? 47.647 13.799 -22.581 1.00 70.25 159 GLY A O 1
ATOM 1271 N N . THR A 1 160 ? 47.245 15.925 -23.151 1.00 72.25 160 THR A N 1
ATOM 1272 C CA . THR A 1 160 ? 46.785 16.344 -21.811 1.00 72.25 160 THR A CA 1
ATOM 1273 C C . THR A 1 160 ? 45.274 16.224 -21.668 1.00 72.25 160 THR A C 1
ATOM 1275 O O . THR A 1 160 ? 44.821 15.600 -20.714 1.00 72.25 160 THR A O 1
ATOM 1278 N N . THR A 1 161 ? 44.496 16.723 -22.634 1.00 72.81 161 THR A N 1
ATOM 1279 C CA . THR A 1 161 ? 43.023 16.667 -22.568 1.00 72.81 161 THR A CA 1
ATOM 1280 C C . THR A 1 161 ? 42.498 15.232 -22.538 1.00 72.81 161 THR A C 1
ATOM 1282 O O . THR A 1 161 ? 41.615 14.933 -21.742 1.00 72.81 161 THR A O 1
ATOM 1285 N N . GLU A 1 162 ? 43.086 14.309 -23.307 1.00 74.06 162 GLU A N 1
ATOM 1286 C CA . GLU A 1 162 ? 42.764 12.875 -23.215 1.00 74.06 162 GLU A CA 1
ATOM 1287 C C . GLU A 1 162 ? 43.042 12.303 -21.817 1.00 74.06 162 GLU A C 1
ATOM 1289 O O . GLU A 1 162 ? 42.215 11.570 -21.278 1.00 74.06 162 GLU A O 1
ATOM 1294 N N . ARG A 1 163 ? 44.172 12.661 -21.189 1.00 75.31 163 ARG A N 1
ATOM 1295 C CA . ARG A 1 163 ? 44.530 12.178 -19.844 1.00 75.31 163 ARG A CA 1
ATOM 1296 C C . ARG A 1 163 ? 43.557 12.690 -18.784 1.00 75.31 163 ARG A C 1
ATOM 1298 O O . ARG A 1 163 ? 43.097 11.902 -17.961 1.00 75.31 163 ARG A O 1
ATOM 1305 N N . ASP A 1 164 ? 43.236 13.977 -18.827 1.00 76.12 164 ASP A N 1
ATOM 1306 C CA . ASP A 1 164 ? 42.362 14.622 -17.847 1.00 76.12 164 ASP A CA 1
ATOM 1307 C C . ASP A 1 164 ? 40.906 14.140 -18.007 1.00 76.12 164 ASP A C 1
ATOM 1309 O O . ASP A 1 164 ? 40.224 13.875 -17.013 1.00 76.12 164 ASP A O 1
ATOM 1313 N N . ASN A 1 165 ? 40.456 13.903 -19.247 1.00 74.44 165 ASN A N 1
ATOM 1314 C CA . ASN A 1 165 ? 39.167 13.269 -19.542 1.00 74.44 165 ASN A CA 1
ATOM 1315 C C . ASN A 1 165 ? 39.111 11.812 -19.049 1.00 74.44 165 ASN A C 1
ATOM 1317 O O . ASN A 1 165 ? 38.127 11.418 -18.423 1.00 74.44 165 ASN A O 1
ATOM 1321 N N . ILE A 1 166 ? 40.168 11.020 -19.265 1.00 76.56 166 ILE A N 1
ATOM 1322 C CA . ILE A 1 166 ? 40.267 9.640 -18.759 1.00 76.56 166 ILE A CA 1
ATOM 1323 C C . ILE A 1 166 ? 40.220 9.610 -17.225 1.00 76.56 166 ILE A C 1
ATOM 1325 O O . ILE A 1 166 ? 39.527 8.766 -16.655 1.00 76.56 166 ILE A O 1
ATOM 1329 N N . GLU A 1 167 ? 40.911 10.523 -16.538 1.00 81.00 167 GLU A N 1
ATOM 1330 C CA . GLU A 1 167 ? 40.883 10.584 -15.072 1.00 81.00 167 GLU A CA 1
ATOM 1331 C C . GLU A 1 167 ? 39.512 11.048 -14.549 1.00 81.00 167 GLU A C 1
ATOM 1333 O O . GLU A 1 167 ? 38.978 10.456 -13.610 1.00 81.00 167 GLU A O 1
ATOM 1338 N N . SER A 1 168 ? 38.874 12.014 -15.223 1.00 79.81 168 SER A N 1
ATOM 1339 C CA . SER A 1 168 ? 37.490 12.423 -14.945 1.00 79.81 168 SER A CA 1
ATOM 1340 C C . SER A 1 168 ? 36.500 11.262 -15.115 1.00 79.81 168 SER A C 1
ATOM 1342 O O . SER A 1 168 ? 35.643 11.044 -14.256 1.00 79.81 168 SER A O 1
ATOM 1344 N N . MET A 1 169 ? 36.642 10.455 -16.175 1.00 76.25 169 MET A N 1
ATOM 1345 C CA . MET A 1 169 ? 35.831 9.251 -16.388 1.00 76.25 169 MET A CA 1
ATOM 1346 C C . MET A 1 169 ? 36.063 8.192 -15.306 1.00 76.25 169 MET A C 1
ATOM 1348 O O . MET A 1 169 ? 35.088 7.641 -14.798 1.00 76.25 169 MET A O 1
ATOM 1352 N N . LYS A 1 170 ? 37.316 7.928 -14.901 1.00 80.69 170 LYS A N 1
ATOM 1353 C CA . LYS A 1 170 ? 37.606 7.026 -13.771 1.00 80.69 170 LYS A CA 1
ATOM 1354 C C . LYS A 1 170 ? 36.944 7.512 -12.488 1.00 80.69 170 LYS A C 1
ATOM 1356 O O . LYS A 1 170 ? 36.317 6.712 -11.805 1.00 80.69 170 LYS A O 1
ATOM 1361 N N . GLN A 1 171 ? 37.044 8.805 -12.177 1.00 83.88 171 GLN A N 1
ATOM 1362 C CA . GLN A 1 171 ? 36.461 9.360 -10.959 1.00 83.88 171 GLN A CA 1
ATOM 1363 C C . GLN A 1 171 ? 34.926 9.293 -10.986 1.00 83.88 171 GLN A C 1
ATOM 1365 O O . GLN A 1 171 ? 34.314 8.942 -9.982 1.00 83.88 171 GLN A O 1
ATOM 1370 N N . ARG A 1 172 ? 34.287 9.516 -12.145 1.00 81.25 172 ARG A N 1
ATOM 1371 C CA . ARG A 1 172 ? 32.847 9.250 -12.325 1.00 81.25 172 ARG A CA 1
ATOM 1372 C C . ARG A 1 172 ? 32.509 7.775 -12.091 1.00 81.25 172 ARG A C 1
ATOM 1374 O O . ARG A 1 172 ? 31.580 7.489 -11.345 1.00 81.25 172 ARG A O 1
ATOM 1381 N N . LEU A 1 173 ? 33.257 6.844 -12.689 1.00 80.81 173 LEU A N 1
ATOM 1382 C CA . LEU A 1 173 ? 33.044 5.398 -12.523 1.00 80.81 173 LEU A CA 1
ATOM 1383 C C . LEU A 1 173 ? 33.244 4.937 -11.072 1.00 80.81 173 LEU A C 1
ATOM 1385 O O . LEU A 1 173 ? 32.453 4.133 -10.586 1.00 80.81 173 LEU A O 1
ATOM 1389 N N . GLN A 1 174 ? 34.239 5.477 -10.366 1.00 85.50 174 GLN A N 1
ATOM 1390 C CA . GLN A 1 174 ? 34.447 5.223 -8.942 1.00 85.50 174 GLN A CA 1
ATOM 1391 C C . GLN A 1 174 ? 33.272 5.757 -8.112 1.00 85.50 174 GLN A C 1
ATOM 1393 O O . GLN A 1 174 ? 32.703 5.000 -7.333 1.00 85.50 174 GLN A O 1
ATOM 1398 N N . ASN A 1 175 ? 32.829 6.998 -8.340 1.00 85.19 175 ASN A N 1
ATOM 1399 C CA . ASN A 1 175 ? 31.654 7.558 -7.662 1.00 85.19 175 ASN A CA 1
ATOM 1400 C C . ASN A 1 175 ? 30.383 6.721 -7.922 1.00 85.19 175 ASN A C 1
ATOM 1402 O O . ASN A 1 175 ? 29.561 6.556 -7.022 1.00 85.19 175 ASN A O 1
ATOM 1406 N N . TYR A 1 176 ? 30.214 6.166 -9.131 1.00 84.31 176 TYR A N 1
ATOM 1407 C CA . TYR A 1 176 ? 29.119 5.237 -9.431 1.00 84.31 176 TYR A CA 1
ATOM 1408 C C . TYR A 1 176 ? 29.247 3.917 -8.664 1.00 84.31 176 TYR A C 1
ATOM 1410 O O . TYR A 1 176 ? 28.241 3.439 -8.152 1.00 84.31 176 TYR A O 1
ATOM 1418 N N . GLN A 1 177 ? 30.447 3.340 -8.547 1.00 84.56 177 GLN A N 1
ATOM 1419 C CA . GLN A 1 177 ? 30.677 2.111 -7.775 1.00 84.56 177 GLN A CA 1
ATOM 1420 C C . GLN A 1 177 ? 30.465 2.325 -6.271 1.00 84.56 177 GLN A C 1
ATOM 1422 O O . GLN A 1 177 ? 29.797 1.518 -5.629 1.00 84.56 177 GLN A O 1
ATOM 1427 N N . GLU A 1 178 ? 30.972 3.429 -5.717 1.00 87.94 178 GLU A N 1
ATOM 1428 C CA . GLU A 1 178 ? 30.760 3.810 -4.317 1.00 87.94 178 GLU A CA 1
ATOM 1429 C C . GLU A 1 178 ? 29.264 4.002 -4.031 1.00 87.94 178 GLU A C 1
ATOM 1431 O O . GLU A 1 178 ? 28.732 3.390 -3.099 1.00 87.94 178 GLU A O 1
ATOM 1436 N N . LYS A 1 179 ? 28.543 4.721 -4.904 1.00 89.31 179 LYS A N 1
ATOM 1437 C CA . LYS A 1 179 ? 27.085 4.843 -4.806 1.00 89.31 179 LYS A CA 1
ATOM 1438 C C . LYS A 1 179 ? 26.373 3.491 -4.930 1.00 89.31 179 LYS A C 1
ATOM 1440 O O . LYS A 1 179 ? 25.486 3.208 -4.138 1.00 89.31 179 LYS A O 1
ATOM 1445 N N . GLU A 1 180 ? 26.766 2.624 -5.862 1.00 87.44 180 GLU A N 1
ATOM 1446 C CA . GLU A 1 180 ? 26.159 1.293 -6.013 1.00 87.44 180 GLU A CA 1
ATOM 1447 C C . GLU A 1 180 ? 26.404 0.404 -4.772 1.00 87.44 180 GLU A C 1
ATOM 1449 O O . GLU A 1 180 ? 25.595 -0.474 -4.461 1.00 87.44 180 GLU A O 1
ATOM 1454 N N . THR A 1 181 ? 27.490 0.630 -4.020 1.00 88.31 181 THR A N 1
ATOM 1455 C CA . THR A 1 181 ? 27.686 -0.004 -2.705 1.00 88.31 181 THR A CA 1
ATOM 1456 C C . THR A 1 181 ? 26.830 0.617 -1.601 1.00 88.31 181 THR A C 1
ATOM 1458 O O . THR A 1 181 ? 26.303 -0.130 -0.779 1.00 88.31 181 THR A O 1
ATOM 1461 N N . GLU A 1 182 ? 26.600 1.933 -1.607 1.00 89.75 182 GLU A N 1
ATOM 1462 C CA . GLU A 1 182 ? 25.684 2.601 -0.668 1.00 89.75 182 GLU A CA 1
ATOM 1463 C C . GLU A 1 182 ? 24.214 2.211 -0.918 1.00 89.75 182 GLU A C 1
ATOM 1465 O O . GLU A 1 182 ? 23.489 1.873 0.022 1.00 89.75 182 GLU A O 1
ATOM 1470 N N . ASP A 1 183 ? 23.788 2.147 -2.182 1.00 88.38 183 ASP A N 1
ATOM 1471 C CA . ASP A 1 183 ? 22.464 1.675 -2.606 1.00 88.38 183 ASP A CA 1
ATOM 1472 C C . ASP A 1 183 ? 22.259 0.188 -2.221 1.00 88.38 183 ASP A C 1
ATOM 1474 O O . ASP A 1 183 ? 21.190 -0.202 -1.744 1.00 88.38 183 ASP A O 1
ATOM 1478 N N . ARG A 1 184 ? 23.301 -0.659 -2.317 1.00 89.75 184 ARG A N 1
ATOM 1479 C CA . ARG A 1 184 ? 23.263 -2.041 -1.789 1.00 89.75 184 ARG A CA 1
ATOM 1480 C C . ARG A 1 184 ? 23.203 -2.094 -0.265 1.00 89.75 184 ARG A C 1
ATOM 1482 O O . ARG A 1 184 ? 22.437 -2.887 0.282 1.00 89.75 184 ARG A O 1
ATOM 1489 N N . GLU A 1 185 ? 23.992 -1.287 0.440 1.00 92.25 185 GLU A N 1
ATOM 1490 C CA . GLU A 1 185 ? 23.973 -1.250 1.904 1.00 92.25 185 GLU A CA 1
ATOM 1491 C C . GLU A 1 185 ? 22.627 -0.762 2.448 1.00 92.25 185 GLU A C 1
ATOM 1493 O O . GLU A 1 185 ? 22.120 -1.325 3.419 1.00 92.25 185 GLU A O 1
ATOM 1498 N N . THR A 1 186 ? 22.033 0.266 1.843 1.00 90.00 186 THR A N 1
ATOM 1499 C CA . THR A 1 186 ? 20.713 0.781 2.233 1.00 90.00 186 THR A CA 1
ATOM 1500 C C . THR A 1 186 ? 19.613 -0.236 1.940 1.00 90.00 186 THR A C 1
ATOM 1502 O O . THR A 1 186 ? 18.807 -0.503 2.833 1.00 90.00 186 THR A O 1
ATOM 1505 N N . ALA A 1 187 ? 19.643 -0.914 0.786 1.00 89.25 187 ALA A N 1
ATOM 1506 C CA . ALA A 1 187 ? 18.746 -2.035 0.496 1.00 89.25 187 ALA A CA 1
ATOM 1507 C C . ALA A 1 187 ? 18.893 -3.190 1.510 1.00 89.25 187 ALA A C 1
ATOM 1509 O O . ALA A 1 187 ? 17.891 -3.722 1.992 1.00 89.25 187 ALA A O 1
ATOM 1510 N N . HIS A 1 188 ? 20.120 -3.551 1.910 1.00 89.62 188 HIS A N 1
ATOM 1511 C CA . HIS A 1 188 ? 20.351 -4.558 2.953 1.00 89.62 188 HIS A CA 1
ATOM 1512 C C . HIS A 1 188 ? 19.846 -4.113 4.336 1.00 89.62 188 HIS A C 1
ATOM 1514 O O . HIS A 1 188 ? 19.227 -4.913 5.039 1.00 89.62 188 HIS A O 1
ATOM 1520 N N . LYS A 1 189 ? 20.050 -2.846 4.721 1.00 92.06 189 LYS A N 1
ATOM 1521 C CA . LYS A 1 189 ? 19.526 -2.268 5.974 1.00 92.06 189 LYS A CA 1
ATOM 1522 C C . LYS A 1 189 ? 17.992 -2.254 5.978 1.00 92.06 189 LYS A C 1
ATOM 1524 O O . LYS A 1 189 ? 17.381 -2.634 6.974 1.00 92.06 189 LYS A O 1
ATOM 1529 N N . GLN A 1 190 ? 17.364 -1.901 4.855 1.00 89.38 190 GLN A N 1
ATOM 1530 C CA . GLN A 1 190 ? 15.908 -1.924 4.688 1.00 89.38 190 GLN A CA 1
ATOM 1531 C C . GLN A 1 190 ? 15.344 -3.353 4.743 1.00 89.38 190 GLN A C 1
ATOM 1533 O O . GLN A 1 190 ? 14.355 -3.590 5.435 1.00 89.38 190 GLN A O 1
ATOM 1538 N N . ALA A 1 191 ? 15.996 -4.321 4.092 1.00 91.19 191 ALA A N 1
ATOM 1539 C CA . ALA A 1 191 ? 15.612 -5.731 4.160 1.00 91.19 191 ALA A CA 1
ATOM 1540 C C . ALA A 1 191 ? 15.750 -6.310 5.582 1.00 91.19 191 ALA A C 1
ATOM 1542 O O . ALA A 1 191 ? 14.887 -7.071 6.019 1.00 91.19 191 ALA A O 1
ATOM 1543 N N . ALA A 1 192 ? 16.789 -5.917 6.330 1.00 90.81 192 ALA A N 1
ATOM 1544 C CA . ALA A 1 192 ? 16.963 -6.302 7.730 1.00 90.81 192 ALA A CA 1
ATOM 1545 C C . ALA A 1 192 ? 15.851 -5.727 8.628 1.00 90.81 192 ALA A C 1
ATOM 1547 O O . ALA A 1 192 ? 15.230 -6.477 9.379 1.00 90.81 192 ALA A O 1
ATOM 1548 N N . LEU A 1 193 ? 15.530 -4.434 8.486 1.00 93.75 193 LEU A N 1
ATOM 1549 C CA . LEU A 1 193 ? 14.407 -3.793 9.187 1.00 93.75 193 LEU A CA 1
ATOM 1550 C C . LEU A 1 193 ? 13.060 -4.451 8.846 1.00 93.75 193 LEU A C 1
ATOM 1552 O O . LEU A 1 193 ? 12.232 -4.665 9.729 1.00 93.75 193 LEU A O 1
ATOM 1556 N N . GLN A 1 194 ? 12.839 -4.821 7.583 1.00 91.50 194 GLN A N 1
ATOM 1557 C CA . GLN A 1 194 ? 11.618 -5.508 7.159 1.00 91.50 194 GLN A CA 1
ATOM 1558 C C . GLN A 1 194 ? 11.529 -6.937 7.722 1.00 91.50 194 GLN A C 1
ATOM 1560 O O . GLN A 1 194 ? 10.441 -7.381 8.097 1.00 91.50 194 GLN A O 1
ATOM 1565 N N . ALA A 1 195 ? 12.654 -7.651 7.834 1.00 91.31 195 ALA A N 1
ATOM 1566 C CA . ALA A 1 195 ? 12.717 -8.955 8.492 1.00 91.31 195 ALA A CA 1
ATOM 1567 C C . ALA A 1 195 ? 12.458 -8.850 10.008 1.00 91.31 195 ALA A C 1
ATOM 1569 O O . ALA A 1 195 ? 11.716 -9.664 10.557 1.00 91.31 195 ALA A O 1
ATOM 1570 N N . GLU A 1 196 ? 12.998 -7.824 10.673 1.00 94.38 196 GLU A N 1
ATOM 1571 C CA . GLU A 1 196 ? 12.758 -7.552 12.094 1.00 94.38 196 GLU A CA 1
ATOM 1572 C C . GLU A 1 196 ? 11.292 -7.188 12.370 1.00 94.38 196 GLU A C 1
ATOM 1574 O O . GLU A 1 196 ? 10.653 -7.833 13.196 1.00 94.38 196 GLU A O 1
ATOM 1579 N N . LEU A 1 197 ? 10.702 -6.272 11.597 1.00 94.62 197 LEU A N 1
ATOM 1580 C CA . LEU A 1 197 ? 9.276 -5.939 11.692 1.00 94.62 197 LEU A CA 1
ATOM 1581 C C . LEU A 1 197 ? 8.375 -7.163 11.433 1.00 94.62 197 LEU A C 1
ATOM 1583 O O . LEU A 1 197 ? 7.323 -7.319 12.059 1.00 94.62 197 LEU A O 1
ATOM 1587 N N . THR A 1 198 ? 8.787 -8.065 10.535 1.00 92.31 198 THR A N 1
ATOM 1588 C CA . THR A 1 198 ? 8.083 -9.336 10.286 1.00 92.31 198 THR A CA 1
ATOM 1589 C C . THR A 1 198 ? 8.181 -10.278 11.491 1.00 92.31 198 THR A C 1
ATOM 1591 O O . THR A 1 198 ? 7.187 -10.918 11.841 1.00 92.31 198 THR A O 1
ATOM 1594 N N . ARG A 1 199 ? 9.343 -10.331 12.160 1.00 95.25 199 ARG A N 1
ATOM 1595 C CA . ARG A 1 199 ? 9.566 -11.083 13.404 1.00 95.25 199 ARG A CA 1
ATOM 1596 C C . ARG A 1 199 ? 8.711 -10.535 14.548 1.00 95.25 199 ARG A C 1
ATOM 1598 O O . ARG A 1 199 ? 7.946 -11.301 15.127 1.00 95.25 199 ARG A O 1
ATOM 1605 N N . GLU A 1 200 ? 8.745 -9.230 14.810 1.00 95.19 200 GLU A N 1
ATOM 1606 C CA . GLU A 1 200 ? 7.895 -8.585 15.825 1.00 95.19 200 GLU A CA 1
ATOM 1607 C C . GLU A 1 200 ? 6.402 -8.818 15.546 1.00 95.19 200 GLU A C 1
ATOM 1609 O O . GLU A 1 200 ? 5.636 -9.162 16.444 1.00 95.19 200 GLU A O 1
ATOM 1614 N N . THR A 1 201 ? 5.983 -8.733 14.279 1.00 90.75 201 THR A N 1
ATOM 1615 C CA . THR A 1 201 ? 4.601 -9.032 13.865 1.00 90.75 201 THR A CA 1
ATOM 1616 C C . THR A 1 201 ? 4.211 -10.494 14.124 1.00 90.75 201 THR A C 1
ATOM 1618 O O . THR A 1 201 ? 3.039 -10.776 14.383 1.00 90.75 201 THR A O 1
ATOM 1621 N N . ALA A 1 202 ? 5.151 -11.440 14.050 1.00 92.12 202 ALA A N 1
ATOM 1622 C CA . ALA A 1 202 ? 4.910 -12.843 14.388 1.00 92.12 202 ALA A CA 1
ATOM 1623 C C . ALA A 1 202 ? 4.854 -13.064 15.911 1.00 92.12 202 ALA A C 1
ATOM 1625 O O . ALA A 1 202 ? 3.931 -13.723 16.391 1.00 92.12 202 ALA A O 1
ATOM 1626 N N . GLU A 1 203 ? 5.773 -12.458 16.667 1.00 94.62 203 GLU A N 1
ATOM 1627 C CA . GLU A 1 203 ? 5.806 -12.510 18.136 1.00 94.62 203 GLU A CA 1
ATOM 1628 C C . GLU A 1 203 ? 4.526 -11.904 18.746 1.00 94.62 203 GLU A C 1
ATOM 1630 O O . GLU A 1 203 ? 3.888 -12.533 19.592 1.00 94.62 203 GLU A O 1
ATOM 1635 N N . LEU A 1 204 ? 4.065 -10.750 18.247 1.00 93.38 204 LEU A N 1
ATOM 1636 C CA . LEU A 1 204 ? 2.804 -10.119 18.665 1.00 93.38 204 LEU A CA 1
ATOM 1637 C C . LEU A 1 204 ? 1.566 -10.963 18.320 1.00 93.38 204 LEU A C 1
ATOM 1639 O O . LEU A 1 204 ? 0.629 -11.030 19.114 1.00 93.38 204 LEU A O 1
ATOM 1643 N N . LYS A 1 205 ? 1.549 -11.646 17.165 1.00 93.19 205 LYS A N 1
ATOM 1644 C CA . LYS A 1 205 ? 0.466 -12.588 16.818 1.00 93.19 205 LYS A CA 1
ATOM 1645 C C . LYS A 1 205 ? 0.438 -13.789 17.761 1.00 93.19 205 LYS A C 1
ATOM 1647 O O . LYS A 1 205 ? -0.645 -14.208 18.157 1.00 93.19 205 LYS A O 1
ATOM 1652 N N . GLN A 1 206 ? 1.602 -14.321 18.134 1.00 94.00 206 GLN A N 1
ATOM 1653 C CA . GLN A 1 206 ? 1.696 -15.426 19.086 1.00 94.00 206 GLN A CA 1
ATOM 1654 C C . GLN A 1 206 ? 1.215 -15.004 20.482 1.00 94.00 206 GLN A C 1
ATOM 1656 O O . GLN A 1 206 ? 0.429 -15.727 21.091 1.00 94.00 206 GLN A O 1
ATOM 1661 N N . GLN A 1 207 ? 1.619 -13.821 20.959 1.00 93.38 207 GLN A N 1
ATOM 1662 C CA . GLN A 1 207 ? 1.136 -13.258 22.226 1.00 93.38 207 GLN A CA 1
ATOM 1663 C C . GLN A 1 207 ? -0.393 -13.112 22.224 1.00 93.38 207 GLN A C 1
ATOM 1665 O O . GLN A 1 207 ? -1.056 -13.661 23.104 1.00 93.38 207 GLN A O 1
ATOM 1670 N N . LEU A 1 208 ? -0.958 -12.475 21.191 1.00 93.12 208 LEU A N 1
ATOM 1671 C CA . LEU A 1 208 ? -2.403 -12.270 21.049 1.00 93.12 208 LEU A CA 1
ATOM 1672 C C . LEU A 1 208 ? -3.196 -13.592 21.038 1.00 93.12 208 LEU A C 1
ATOM 1674 O O . LEU A 1 208 ? -4.290 -13.653 21.598 1.00 93.12 208 LEU A O 1
ATOM 1678 N N . GLU A 1 209 ? -2.660 -14.658 20.439 1.00 93.94 209 GLU A N 1
ATOM 1679 C CA . GLU A 1 209 ? -3.318 -15.970 20.463 1.00 93.94 209 GLU A CA 1
ATOM 1680 C C . GLU A 1 209 ? -3.248 -16.621 21.855 1.00 93.94 209 GLU A C 1
ATOM 1682 O O . GLU A 1 209 ? -4.263 -17.115 22.342 1.00 93.94 209 GLU A O 1
ATOM 1687 N N . THR A 1 210 ? -2.121 -16.517 22.571 1.00 93.94 210 THR A N 1
ATOM 1688 C CA . THR A 1 210 ? -2.050 -16.992 23.970 1.00 93.94 210 THR A CA 1
ATOM 1689 C C . THR A 1 210 ? -2.955 -16.197 24.923 1.00 93.94 210 THR A C 1
ATOM 1691 O O . THR A 1 210 ? -3.535 -16.771 25.846 1.00 93.94 210 THR A O 1
ATOM 1694 N N . GLU A 1 211 ? -3.160 -14.896 24.684 1.00 93.81 211 GLU A N 1
ATOM 1695 C CA . GLU A 1 211 ? -4.138 -14.091 25.430 1.00 93.81 211 GLU A CA 1
ATOM 1696 C C . GLU A 1 211 ? -5.585 -14.495 25.110 1.00 93.81 211 GLU A C 1
ATOM 1698 O O . GLU A 1 211 ? -6.438 -14.492 26.004 1.00 93.81 211 GLU A O 1
ATOM 1703 N N . ARG A 1 212 ? -5.879 -14.898 23.865 1.00 93.50 212 ARG A N 1
ATOM 1704 C CA . ARG A 1 212 ? -7.185 -15.457 23.476 1.00 93.50 212 ARG A CA 1
ATOM 1705 C C . ARG A 1 212 ? -7.451 -16.794 24.156 1.00 93.50 212 ARG A C 1
ATOM 1707 O O . ARG A 1 212 ? -8.512 -16.935 24.759 1.00 93.50 212 ARG A O 1
ATOM 1714 N N . GLU A 1 213 ? -6.497 -17.725 24.136 1.00 94.38 213 GLU A N 1
ATOM 1715 C CA . GLU A 1 213 ? -6.600 -19.010 24.846 1.00 94.38 213 GLU A CA 1
ATOM 1716 C C . GLU A 1 213 ? -6.830 -18.804 26.353 1.00 94.38 213 GLU A C 1
ATOM 1718 O O . GLU A 1 213 ? -7.716 -19.426 26.948 1.00 94.38 213 GLU A O 1
ATOM 1723 N N . ALA A 1 214 ? -6.092 -17.877 26.976 1.00 94.31 214 ALA A N 1
ATOM 1724 C CA . ALA A 1 214 ? -6.284 -17.513 28.378 1.00 94.31 214 ALA A CA 1
ATOM 1725 C C . ALA A 1 214 ? -7.672 -16.894 28.637 1.00 94.31 214 ALA A C 1
ATOM 1727 O O . ALA A 1 214 ? -8.339 -17.255 29.609 1.00 94.31 214 ALA A O 1
ATOM 1728 N N . THR A 1 215 ? -8.141 -16.010 27.752 1.00 91.06 215 THR A N 1
ATOM 1729 C CA . THR A 1 215 ? -9.464 -15.369 27.843 1.00 91.06 215 THR A CA 1
ATOM 1730 C C . THR A 1 215 ? -10.602 -16.374 27.655 1.00 91.06 215 THR A C 1
ATOM 1732 O O . THR A 1 215 ? -11.612 -16.301 28.355 1.00 91.06 215 THR A O 1
ATOM 1735 N N . GLU A 1 216 ? -10.458 -17.339 26.746 1.00 94.31 216 GLU A N 1
ATOM 1736 C CA . GLU A 1 216 ? -11.442 -18.401 26.529 1.00 94.31 216 GLU A CA 1
ATOM 1737 C C . GLU A 1 216 ? -11.466 -19.398 27.693 1.00 94.31 216 GLU A C 1
ATOM 1739 O O . GLU A 1 216 ? -12.547 -19.766 28.162 1.00 94.31 216 GLU A O 1
ATOM 1744 N N . LYS A 1 217 ? -10.301 -19.747 28.253 1.00 93.94 217 LYS A N 1
ATOM 1745 C CA . LYS A 1 217 ? -10.221 -20.526 29.495 1.00 93.94 217 LYS A CA 1
ATOM 1746 C C . LYS A 1 217 ? -10.929 -19.810 30.649 1.00 93.94 217 LYS A C 1
ATOM 1748 O O . LYS A 1 217 ? -11.765 -20.430 31.307 1.00 93.94 217 LYS A O 1
ATOM 1753 N N . LEU A 1 218 ? -10.651 -18.519 30.858 1.00 92.50 218 LEU A N 1
ATOM 1754 C CA . LEU A 1 218 ? -11.317 -17.701 31.877 1.00 92.50 218 LEU A CA 1
ATOM 1755 C C . LEU A 1 218 ? -12.830 -17.635 31.641 1.00 92.50 218 LEU A C 1
ATOM 1757 O O . LEU A 1 218 ? -13.589 -17.901 32.566 1.00 92.50 218 LEU A O 1
ATOM 1761 N N . ARG A 1 219 ? -13.289 -17.394 30.405 1.00 93.44 219 ARG A N 1
ATOM 1762 C CA . ARG A 1 219 ? -14.719 -17.435 30.040 1.00 93.44 219 ARG A CA 1
ATOM 1763 C C . ARG A 1 219 ? -15.350 -18.791 30.370 1.00 93.44 219 ARG A C 1
ATOM 1765 O O . ARG A 1 219 ? -16.456 -18.837 30.905 1.00 93.44 219 ARG A O 1
ATOM 1772 N N . GLY A 1 220 ? -14.650 -19.890 30.089 1.00 92.44 220 GLY A N 1
ATOM 1773 C CA . GLY A 1 220 ? -15.085 -21.245 30.424 1.00 92.44 220 GLY A CA 1
ATOM 1774 C C . GLY A 1 220 ? -15.106 -21.535 31.929 1.00 92.44 220 GLY A C 1
ATOM 1775 O O . GLY A 1 220 ? -15.868 -22.397 32.365 1.00 92.44 220 GLY A O 1
ATOM 1776 N N . GLU A 1 221 ? -14.291 -20.845 32.729 1.00 94.12 221 GLU A N 1
ATOM 1777 C CA . GLU A 1 221 ? -14.316 -20.885 34.198 1.00 94.12 221 GLU A CA 1
ATOM 1778 C C . GLU A 1 221 ? -15.453 -20.014 34.753 1.00 94.12 221 GLU A C 1
ATOM 1780 O O . GLU A 1 221 ? -16.225 -20.495 35.579 1.00 94.12 221 GLU A O 1
ATOM 1785 N N . THR A 1 222 ? -15.667 -18.804 34.222 1.00 90.25 222 THR A N 1
ATOM 1786 C CA . THR A 1 222 ? -16.831 -17.959 34.541 1.00 90.25 222 THR A CA 1
ATOM 1787 C C . THR A 1 222 ? -18.147 -18.675 34.242 1.00 90.25 222 THR A C 1
ATOM 1789 O O . THR A 1 222 ? -19.033 -18.677 35.088 1.00 90.25 222 THR A O 1
ATOM 1792 N N . ALA A 1 223 ? -18.270 -19.343 33.090 1.00 91.81 223 ALA A N 1
ATOM 1793 C CA . ALA A 1 223 ? -19.472 -20.098 32.728 1.00 91.81 223 ALA A CA 1
ATOM 1794 C C . ALA A 1 223 ? -19.737 -21.285 33.674 1.00 91.81 223 ALA A C 1
ATOM 1796 O O . ALA A 1 223 ? -20.884 -21.535 34.040 1.00 91.81 223 ALA A O 1
ATOM 1797 N N . ARG A 1 224 ? -18.685 -21.991 34.117 1.00 93.50 224 ARG A N 1
ATOM 1798 C CA . ARG A 1 224 ? -18.796 -23.057 35.131 1.00 93.50 224 ARG A CA 1
ATOM 1799 C C . ARG A 1 224 ? -19.201 -22.507 36.499 1.00 93.50 224 ARG A C 1
ATOM 1801 O O . ARG A 1 224 ? -20.061 -23.095 37.146 1.00 93.50 224 ARG A O 1
ATOM 1808 N N . ASN A 1 225 ? -18.627 -21.379 36.912 1.00 92.38 225 ASN A N 1
ATOM 1809 C CA . ASN A 1 225 ? -18.958 -20.735 38.182 1.00 92.38 225 ASN A CA 1
ATOM 1810 C C . ASN A 1 225 ? -20.394 -20.189 38.178 1.00 92.38 225 ASN A C 1
ATOM 1812 O O . ASN A 1 225 ? -21.108 -20.383 39.155 1.00 92.38 225 ASN A O 1
ATOM 1816 N N . GLN A 1 226 ? -20.845 -19.583 37.074 1.00 92.75 226 GLN A N 1
ATOM 1817 C CA . GLN A 1 226 ? -22.229 -19.129 36.922 1.00 92.75 226 GLN A CA 1
ATOM 1818 C C . GLN A 1 226 ? -23.205 -20.309 36.988 1.00 92.75 226 GLN A C 1
ATOM 1820 O O . GLN A 1 226 ? -24.128 -20.278 37.789 1.00 92.75 226 GLN A O 1
ATOM 1825 N N . ALA A 1 227 ? -22.951 -21.392 36.245 1.00 91.12 227 ALA A N 1
ATOM 1826 C CA . ALA A 1 227 ? -23.796 -22.586 36.291 1.00 91.12 227 ALA A CA 1
ATOM 1827 C C . ALA A 1 227 ? -23.840 -23.245 37.687 1.00 91.12 227 ALA A C 1
ATOM 1829 O O . ALA A 1 227 ? -24.862 -23.819 38.058 1.00 91.12 227 ALA A O 1
ATOM 1830 N N . ALA A 1 228 ? -22.759 -23.153 38.471 1.00 92.56 228 ALA A N 1
ATOM 1831 C CA . ALA A 1 228 ? -22.747 -23.592 39.866 1.00 92.56 228 ALA A CA 1
ATOM 1832 C C . ALA A 1 228 ? -23.591 -22.672 40.767 1.00 92.56 228 ALA A C 1
ATOM 1834 O O . ALA A 1 228 ? -24.399 -23.171 41.543 1.00 92.56 228 ALA A O 1
ATOM 1835 N N . ILE A 1 229 ? -23.467 -21.347 40.620 1.00 92.56 229 ILE A N 1
ATOM 1836 C CA . ILE A 1 229 ? -24.287 -20.356 41.339 1.00 92.56 229 ILE A CA 1
ATOM 1837 C C . ILE A 1 229 ? -25.776 -20.531 41.004 1.00 92.56 229 ILE A C 1
ATOM 1839 O O . ILE A 1 229 ? -26.605 -20.556 41.907 1.00 92.56 229 ILE A O 1
ATOM 1843 N N . ASP A 1 230 ? -26.122 -20.726 39.731 1.00 91.62 230 ASP A N 1
ATOM 1844 C CA . ASP A 1 230 ? -27.502 -20.949 39.287 1.00 91.62 230 ASP A CA 1
ATOM 1845 C C . ASP A 1 230 ? -28.074 -22.268 39.851 1.00 91.62 230 ASP A C 1
ATOM 1847 O O . ASP A 1 230 ? -29.251 -22.340 40.219 1.00 91.62 230 ASP A O 1
ATOM 1851 N N . ALA A 1 231 ? -27.245 -23.312 39.972 1.00 91.38 231 ALA A N 1
ATOM 1852 C CA . ALA A 1 231 ? -27.617 -24.580 40.604 1.00 91.38 231 ALA A CA 1
ATOM 1853 C C . ALA A 1 231 ? -27.803 -24.453 42.131 1.00 91.38 231 ALA A C 1
ATOM 1855 O O . ALA A 1 231 ? -28.753 -25.010 42.682 1.00 91.38 231 ALA A O 1
ATOM 1856 N N . GLU A 1 232 ? -26.943 -23.691 42.812 1.00 94.25 232 GLU A N 1
ATOM 1857 C CA . GLU A 1 232 ? -27.052 -23.410 44.250 1.00 94.25 232 GLU A CA 1
ATOM 1858 C C . GLU A 1 232 ? -28.308 -22.565 44.544 1.00 94.25 232 GLU A C 1
ATOM 1860 O O . GLU A 1 232 ? -29.128 -22.940 45.380 1.00 94.25 232 GLU A O 1
ATOM 1865 N N . LEU A 1 233 ? -28.546 -21.497 43.771 1.00 91.50 233 LEU A N 1
ATOM 1866 C CA . LEU A 1 233 ? -29.732 -20.638 43.884 1.00 91.50 233 LEU A CA 1
ATOM 1867 C C . LEU A 1 233 ? -31.036 -21.384 43.582 1.00 91.50 233 LEU A C 1
ATOM 1869 O O . LEU A 1 233 ? -32.049 -21.157 44.248 1.00 91.50 233 LEU A O 1
ATOM 1873 N N . THR A 1 234 ? -31.053 -22.282 42.590 1.00 92.19 234 THR A N 1
ATOM 1874 C CA . THR A 1 234 ? -32.248 -23.101 42.311 1.00 92.19 234 THR A CA 1
ATOM 1875 C C . THR A 1 234 ? -32.494 -24.153 43.392 1.00 92.19 234 THR A C 1
ATOM 1877 O O . THR A 1 234 ? -33.659 -24.417 43.704 1.00 92.19 234 THR A O 1
ATOM 1880 N N . LYS A 1 235 ? -31.440 -24.680 44.030 1.00 94.31 235 LYS A N 1
ATOM 1881 C CA . LYS A 1 235 ? -31.533 -25.535 45.223 1.00 94.31 235 LYS A CA 1
ATOM 1882 C C . LYS A 1 235 ? -32.078 -24.765 46.434 1.00 94.31 235 LYS A C 1
ATOM 1884 O O . LYS A 1 235 ? -33.083 -25.194 46.993 1.00 94.31 235 LYS A O 1
ATOM 1889 N N . GLU A 1 236 ? -31.511 -23.610 46.791 1.00 93.44 236 GLU A N 1
ATOM 1890 C CA . GLU A 1 236 ? -32.034 -22.759 47.876 1.00 93.44 236 GLU A CA 1
ATOM 1891 C C . GLU A 1 236 ? -33.488 -22.338 47.614 1.00 93.44 236 GLU A C 1
ATOM 1893 O O . GLU A 1 236 ? -34.335 -22.418 48.501 1.00 93.44 236 GLU A O 1
ATOM 1898 N N . THR A 1 237 ? -33.824 -21.975 46.372 1.00 91.19 237 THR A N 1
ATOM 1899 C CA . THR A 1 237 ? -35.202 -21.635 45.977 1.00 91.19 237 THR A CA 1
ATOM 1900 C C . THR A 1 237 ? -36.164 -22.819 46.137 1.00 91.19 237 THR A C 1
ATOM 1902 O O . THR A 1 237 ? -37.342 -22.613 46.435 1.00 91.19 237 THR A O 1
ATOM 1905 N N . ALA A 1 238 ? -35.705 -24.058 45.937 1.00 91.25 238 ALA A N 1
ATOM 1906 C CA . ALA A 1 238 ? -36.507 -25.257 46.171 1.00 91.25 238 ALA A CA 1
ATOM 1907 C C . ALA A 1 238 ? -36.672 -25.550 47.674 1.00 91.25 238 ALA A C 1
ATOM 1909 O O . ALA A 1 238 ? -37.789 -25.811 48.119 1.00 91.25 238 ALA A O 1
ATOM 1910 N N . GLU A 1 239 ? -35.597 -25.433 48.457 1.00 93.25 239 GLU A N 1
ATOM 1911 C CA . GLU A 1 239 ? -35.608 -25.617 49.915 1.00 93.25 239 GLU A CA 1
ATOM 1912 C C . GLU A 1 239 ? -36.504 -24.575 50.611 1.00 93.25 239 GLU A C 1
ATOM 1914 O O . GLU A 1 239 ? -37.356 -24.942 51.421 1.00 93.25 239 GLU A O 1
ATOM 1919 N N . LEU A 1 240 ? -36.417 -23.298 50.223 1.00 92.75 240 LEU A N 1
ATOM 1920 C CA . LEU A 1 240 ? -37.288 -22.223 50.719 1.00 92.75 240 LEU A CA 1
ATOM 1921 C C . LEU A 1 240 ? -38.759 -22.424 50.326 1.00 92.75 240 LEU A C 1
ATOM 1923 O O . LE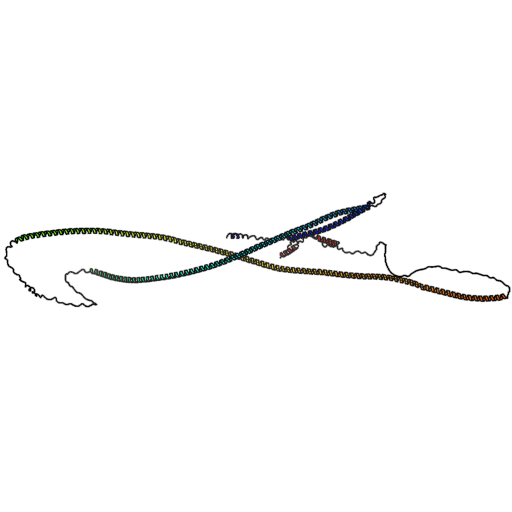U A 1 240 ? -39.651 -22.183 51.140 1.00 92.75 240 LEU A O 1
ATOM 1927 N N . LYS A 1 241 ? -39.045 -22.904 49.106 1.00 91.38 241 LYS A N 1
ATOM 1928 C CA . LYS A 1 241 ? -40.418 -23.266 48.703 1.00 91.38 241 LYS A CA 1
ATOM 1929 C C . LYS A 1 241 ? -40.966 -24.421 49.535 1.00 91.38 241 LYS A C 1
ATOM 1931 O O . LYS A 1 241 ? -42.129 -24.375 49.924 1.00 91.38 241 LYS A O 1
ATOM 1936 N N . GLN A 1 242 ? -40.145 -25.431 49.825 1.00 92.62 242 GLN A N 1
ATOM 1937 C CA . GLN A 1 242 ? -40.545 -26.552 50.671 1.00 92.62 242 GLN A CA 1
ATOM 1938 C C . GLN A 1 242 ? -40.824 -26.091 52.110 1.00 92.62 242 GLN A C 1
ATOM 1940 O O . GLN A 1 242 ? -41.854 -26.463 52.667 1.00 92.62 242 GLN A O 1
ATOM 1945 N N . GLN A 1 243 ? -39.967 -25.238 52.683 1.00 91.69 243 GLN A N 1
ATOM 1946 C CA . GLN A 1 243 ? -40.195 -24.636 54.003 1.00 91.69 243 GLN A CA 1
ATOM 1947 C C . GLN A 1 243 ? -41.517 -23.857 54.041 1.00 91.69 243 GLN A C 1
ATOM 1949 O O . GLN A 1 243 ? -42.367 -24.155 54.881 1.00 91.69 243 GLN A O 1
ATOM 1954 N N . LEU A 1 244 ? -41.743 -22.952 53.079 1.00 91.81 244 LEU A N 1
ATOM 1955 C CA . LEU A 1 244 ? -42.972 -22.157 52.973 1.00 91.81 244 LEU A CA 1
ATOM 1956 C C . LEU A 1 244 ? -44.235 -23.033 52.892 1.00 91.81 244 LEU A C 1
ATOM 1958 O O . LEU A 1 244 ? -45.251 -22.710 53.508 1.00 91.81 244 LEU A O 1
ATOM 1962 N N . GLU A 1 245 ? -44.185 -24.147 52.159 1.00 92.62 245 GLU A N 1
ATOM 1963 C CA . GLU A 1 245 ? -45.321 -25.068 52.058 1.00 92.62 245 GLU A CA 1
ATOM 1964 C C . GLU A 1 245 ? -45.556 -25.832 53.374 1.00 92.62 245 GLU A C 1
ATOM 1966 O O . GLU A 1 245 ? -46.700 -25.968 53.808 1.00 92.62 245 GLU A O 1
ATOM 1971 N N . THR A 1 246 ? -44.496 -26.231 54.092 1.00 91.81 246 THR A N 1
ATOM 1972 C CA . THR A 1 246 ? -44.653 -26.822 55.435 1.00 91.81 246 THR A CA 1
ATOM 1973 C C . THR A 1 246 ? -45.169 -25.826 56.482 1.00 91.81 246 THR A C 1
ATOM 1975 O O . THR A 1 246 ? -45.965 -26.210 57.342 1.00 91.81 246 THR A O 1
ATOM 1978 N N . GLU A 1 247 ? -44.804 -24.542 56.394 1.00 92.12 247 GLU A N 1
ATOM 1979 C CA . GLU A 1 247 ? -45.366 -23.487 57.251 1.00 92.12 247 GLU A CA 1
ATOM 1980 C C . GLU A 1 247 ? -46.837 -23.196 56.923 1.00 92.12 247 GLU A C 1
ATOM 1982 O O . GLU A 1 247 ? -47.634 -22.945 57.833 1.00 92.12 247 GLU A O 1
ATOM 1987 N N . ARG A 1 248 ? -47.231 -23.278 55.644 1.00 91.62 248 ARG A N 1
ATOM 1988 C CA . ARG A 1 248 ? -48.639 -23.204 55.218 1.00 91.62 248 ARG A CA 1
ATOM 1989 C C . ARG A 1 248 ? -49.448 -24.362 55.783 1.00 91.62 248 ARG A C 1
ATOM 1991 O O . ARG A 1 248 ? -50.456 -24.106 56.434 1.00 91.62 248 ARG A O 1
ATOM 1998 N N . GLU A 1 249 ? -48.978 -25.601 55.627 1.00 91.62 249 GLU A N 1
ATOM 1999 C CA . GLU A 1 249 ? -49.615 -26.779 56.228 1.00 91.62 249 GLU A CA 1
ATOM 2000 C C . GLU A 1 249 ? -49.757 -26.650 57.754 1.00 91.62 249 GLU A C 1
ATOM 2002 O O . GLU A 1 249 ? -50.793 -27.004 58.316 1.00 91.62 249 GLU A O 1
ATOM 2007 N N . ALA A 1 250 ? -48.723 -26.159 58.445 1.00 90.94 250 ALA A N 1
ATOM 2008 C CA . ALA A 1 250 ? -48.765 -25.945 59.891 1.00 90.94 250 ALA A CA 1
ATOM 2009 C C . ALA A 1 250 ? -49.779 -24.852 60.277 1.00 90.94 250 ALA A C 1
ATOM 2011 O O . ALA A 1 250 ? -50.567 -25.035 61.206 1.00 90.94 250 ALA A O 1
ATOM 2012 N N . SER A 1 251 ? -49.811 -23.749 59.525 1.00 88.69 251 SER A N 1
ATOM 2013 C CA . SER A 1 251 ? -50.763 -22.646 59.708 1.00 88.69 251 SER A CA 1
ATOM 2014 C C . SER A 1 251 ? -52.209 -23.061 59.423 1.00 88.69 251 SER A C 1
ATOM 2016 O O . SER A 1 251 ? -53.133 -22.586 60.084 1.00 88.69 251 SER A O 1
ATOM 2018 N N . GLU A 1 252 ? -52.425 -23.954 58.457 1.00 92.50 252 GLU A N 1
ATOM 2019 C CA . GLU A 1 252 ? -53.737 -24.508 58.124 1.00 92.50 252 GLU A CA 1
ATOM 2020 C C . GLU A 1 252 ? -54.220 -25.488 59.199 1.00 92.50 252 GLU A C 1
ATOM 2022 O O . GLU A 1 252 ? -55.334 -25.338 59.697 1.00 92.50 252 GLU A O 1
ATOM 2027 N N . LYS A 1 253 ? -53.352 -26.388 59.683 1.00 91.38 253 LYS A N 1
ATOM 2028 C CA . LYS A 1 253 ? -53.646 -27.260 60.838 1.00 91.38 253 LYS A CA 1
ATOM 2029 C C . LYS A 1 253 ? -53.976 -26.444 62.097 1.00 91.38 253 LYS A C 1
ATOM 2031 O O . LYS A 1 253 ? -54.917 -26.781 62.812 1.00 91.38 253 LYS A O 1
ATOM 2036 N N . LEU A 1 254 ? -53.272 -25.332 62.335 1.00 91.31 254 LEU A N 1
ATOM 2037 C CA . LEU A 1 254 ? -53.561 -24.413 63.444 1.00 91.31 254 LEU A CA 1
ATOM 2038 C C . LEU A 1 254 ? -54.900 -23.670 63.260 1.00 91.31 254 LEU A C 1
ATOM 2040 O O . LEU A 1 254 ? -55.633 -23.469 64.235 1.00 91.31 254 LEU A O 1
ATOM 2044 N N . ARG A 1 255 ? -55.262 -23.297 62.022 1.00 91.00 255 ARG A N 1
ATOM 2045 C CA . ARG A 1 255 ? -56.594 -22.758 61.685 1.00 91.00 255 ARG A CA 1
ATOM 2046 C C . ARG A 1 255 ? -57.700 -23.786 61.895 1.00 91.00 255 ARG A C 1
ATOM 2048 O O . ARG A 1 255 ? -58.725 -23.441 62.473 1.00 91.00 255 ARG A O 1
ATOM 2055 N N . GLU A 1 256 ? -57.502 -25.037 61.488 1.00 91.69 256 GLU A N 1
ATOM 2056 C CA . GLU A 1 256 ? -58.460 -26.107 61.772 1.00 91.69 256 GLU A CA 1
ATOM 2057 C C . GLU A 1 256 ? -58.630 -26.327 63.278 1.00 91.69 256 GLU A C 1
ATOM 2059 O O . GLU A 1 256 ? -59.755 -26.444 63.757 1.00 91.69 256 GLU A O 1
ATOM 2064 N N . GLU A 1 257 ? -57.541 -26.364 64.050 1.00 92.56 257 GLU A N 1
ATOM 2065 C CA . GLU A 1 257 ? -57.618 -26.576 65.497 1.00 92.56 257 GLU A CA 1
ATOM 2066 C C . GLU A 1 257 ? -58.316 -25.409 66.213 1.00 92.56 257 GLU A C 1
ATOM 2068 O O . GLU A 1 257 ? -59.151 -25.631 67.091 1.00 92.56 257 GLU A O 1
ATOM 2073 N N . THR A 1 258 ? -58.033 -24.165 65.815 1.00 88.56 258 THR A N 1
ATOM 2074 C CA . THR A 1 258 ? -58.730 -22.985 66.356 1.00 88.56 258 THR A CA 1
ATOM 2075 C C . THR A 1 258 ? -60.197 -22.930 65.930 1.00 88.56 258 THR A C 1
ATOM 2077 O O . THR A 1 258 ? -61.045 -22.661 66.777 1.00 88.56 258 THR A O 1
ATOM 2080 N N . ALA A 1 259 ? -60.537 -23.294 64.689 1.00 89.25 259 ALA A N 1
ATOM 2081 C CA . ALA A 1 259 ? -61.927 -23.416 64.243 1.00 89.25 259 ALA A CA 1
ATOM 2082 C C . ALA A 1 259 ? -62.696 -24.519 64.996 1.00 89.25 259 ALA A C 1
ATOM 2084 O O . ALA A 1 259 ? -63.838 -24.306 65.398 1.00 89.25 259 ALA A O 1
ATOM 2085 N N . ARG A 1 260 ? -62.068 -25.675 65.261 1.00 90.44 260 ARG A N 1
ATOM 2086 C CA . ARG A 1 260 ? -62.653 -26.754 66.081 1.00 90.44 260 ARG A CA 1
ATOM 2087 C C . ARG A 1 260 ? -62.871 -26.313 67.532 1.00 90.44 260 ARG A C 1
ATOM 2089 O O . ARG A 1 260 ? -63.916 -26.617 68.098 1.00 90.44 260 ARG A O 1
ATOM 2096 N N . LYS A 1 261 ? -61.921 -25.577 68.125 1.00 91.25 261 LYS A N 1
ATOM 2097 C CA . LYS A 1 261 ? -62.062 -25.002 69.477 1.00 91.25 261 LYS A CA 1
ATOM 2098 C C . LYS A 1 261 ? -63.172 -23.953 69.541 1.00 91.25 261 LYS A C 1
ATOM 2100 O O . LYS A 1 261 ? -63.954 -23.984 70.483 1.00 91.25 261 LYS A O 1
ATOM 2105 N N . GLN A 1 262 ? -63.282 -23.084 68.534 1.00 90.12 262 GLN A N 1
ATOM 2106 C CA . GLN A 1 262 ? -64.368 -22.106 68.447 1.00 90.12 262 GLN A CA 1
ATOM 2107 C C . GLN A 1 262 ? -65.729 -22.802 68.327 1.00 90.12 262 GLN A C 1
ATOM 2109 O O . GLN A 1 262 ? -66.609 -22.539 69.135 1.00 90.12 262 GLN A O 1
ATOM 2114 N N . ALA A 1 263 ? -65.875 -23.770 67.417 1.00 86.62 263 ALA A N 1
ATOM 2115 C CA . ALA A 1 263 ? -67.121 -24.521 67.256 1.00 86.62 263 ALA A CA 1
ATOM 2116 C C . ALA A 1 263 ? -67.526 -25.308 68.521 1.00 86.62 263 ALA A C 1
ATOM 2118 O O . ALA A 1 263 ? -68.715 -25.458 68.798 1.00 86.62 263 ALA A O 1
ATOM 2119 N N . ALA A 1 264 ? -66.558 -25.791 69.310 1.00 87.06 264 ALA A N 1
ATOM 2120 C CA . ALA A 1 264 ? -66.825 -26.399 70.614 1.00 87.06 264 ALA A CA 1
ATOM 2121 C C . ALA A 1 264 ? -67.302 -25.364 71.653 1.00 87.06 264 ALA A C 1
ATOM 2123 O O . ALA A 1 264 ? -68.251 -25.634 72.385 1.00 87.06 264 ALA A O 1
ATOM 2124 N N . LEU A 1 265 ? -66.700 -24.170 71.678 1.00 90.19 265 LEU A N 1
ATOM 2125 C CA . LEU A 1 265 ? -67.123 -23.064 72.544 1.00 90.19 265 LEU A CA 1
ATOM 2126 C C . LEU A 1 265 ? -68.535 -22.570 72.183 1.00 90.19 265 LEU A C 1
ATOM 2128 O O . LEU A 1 265 ? -69.362 -22.357 73.065 1.00 90.19 265 LEU A O 1
ATOM 2132 N N . ASP A 1 266 ? -68.841 -22.457 70.889 1.00 88.31 266 ASP A N 1
ATOM 2133 C CA . ASP A 1 266 ? -70.163 -22.075 70.380 1.00 88.31 266 ASP A CA 1
ATOM 2134 C C . ASP A 1 266 ? -71.228 -23.144 70.718 1.00 88.31 266 ASP A C 1
ATOM 2136 O O . ASP A 1 266 ? -72.386 -22.820 71.002 1.00 88.31 266 ASP A O 1
ATOM 2140 N N . ALA A 1 267 ? -70.837 -24.425 70.757 1.00 87.00 267 ALA A N 1
ATOM 2141 C CA . ALA A 1 267 ? -71.686 -25.527 71.214 1.00 87.00 267 ALA A CA 1
ATOM 2142 C C . ALA A 1 267 ? -71.946 -25.490 72.735 1.00 87.00 267 ALA A C 1
ATOM 2144 O O . ALA A 1 267 ? -73.070 -25.748 73.171 1.00 87.00 267 ALA A O 1
ATOM 2145 N N . GLU A 1 268 ? -70.957 -25.121 73.557 1.00 89.31 268 GLU A N 1
ATOM 2146 C CA . GLU A 1 268 ? -71.180 -24.890 74.993 1.00 89.31 268 GLU A CA 1
ATOM 2147 C C . GLU A 1 268 ? -72.042 -23.645 75.247 1.00 89.31 268 GLU A C 1
ATOM 2149 O O . GLU A 1 268 ? -72.960 -23.701 76.063 1.00 89.31 268 GLU A O 1
ATOM 2154 N N . LEU A 1 269 ? -71.823 -22.550 74.510 1.00 86.81 269 LEU A N 1
ATOM 2155 C CA . LEU A 1 269 ? -72.635 -21.332 74.603 1.00 86.81 269 LEU A CA 1
ATOM 2156 C C . LEU A 1 269 ? -74.097 -21.574 74.210 1.00 86.81 269 LEU A C 1
ATOM 2158 O O . LEU A 1 269 ? -75.001 -21.088 74.890 1.00 86.81 269 LEU A O 1
ATOM 2162 N N . THR A 1 270 ? -74.358 -22.350 73.155 1.00 86.94 270 THR A N 1
ATOM 2163 C CA . THR A 1 270 ? -75.734 -22.714 72.770 1.00 86.94 270 THR A CA 1
ATOM 2164 C C . THR A 1 270 ? -76.388 -23.670 73.771 1.00 86.94 270 THR A C 1
ATOM 2166 O O . THR A 1 270 ? -77.570 -23.497 74.070 1.00 86.94 270 THR A O 1
ATOM 2169 N N . LYS A 1 271 ? -75.634 -24.599 74.378 1.00 89.44 271 LYS A N 1
ATOM 2170 C CA . LYS A 1 271 ? -76.118 -25.430 75.497 1.00 89.44 271 LYS A CA 1
ATOM 2171 C C . LYS A 1 271 ? -76.472 -24.588 76.731 1.00 89.44 271 LYS A C 1
ATOM 2173 O O . LYS A 1 271 ? -77.572 -24.733 77.255 1.00 89.44 271 LYS A O 1
ATOM 2178 N N . LEU A 1 272 ? -75.587 -23.682 77.152 1.00 87.06 272 LEU A N 1
ATOM 2179 C CA . LEU A 1 272 ? -75.829 -22.749 78.261 1.00 87.06 272 LEU A CA 1
ATOM 2180 C C . LEU A 1 272 ? -77.032 -21.836 77.990 1.00 87.06 272 LEU A C 1
ATOM 2182 O O . LEU A 1 272 ? -77.839 -21.602 78.882 1.00 87.06 272 LEU A O 1
ATOM 2186 N N . THR A 1 273 ? -77.190 -21.357 76.752 1.00 86.25 273 THR A N 1
ATOM 2187 C CA . THR A 1 273 ? -78.350 -20.543 76.348 1.00 86.25 273 THR A CA 1
ATOM 2188 C C . THR A 1 273 ? -79.652 -21.334 76.486 1.00 86.25 273 THR A C 1
ATOM 2190 O O . THR A 1 273 ? -80.606 -20.827 77.069 1.00 86.25 273 THR A O 1
ATOM 2193 N N . ALA A 1 274 ? -79.678 -22.596 76.040 1.00 83.06 274 ALA A N 1
ATOM 2194 C CA . ALA A 1 274 ? -80.838 -23.471 76.210 1.00 83.06 274 ALA A CA 1
ATOM 2195 C C . ALA A 1 274 ? -81.135 -23.774 77.693 1.00 83.06 274 ALA A C 1
ATOM 2197 O O . ALA A 1 274 ? -82.297 -23.795 78.094 1.00 83.06 274 ALA A O 1
ATOM 2198 N N . GLU A 1 275 ? -80.105 -23.956 78.524 1.00 86.38 275 GLU A N 1
ATOM 2199 C CA . GLU A 1 275 ? -80.257 -24.113 79.977 1.00 86.38 275 GLU A CA 1
ATOM 2200 C C . GLU A 1 275 ? -80.888 -22.849 80.597 1.00 86.38 275 GLU A C 1
ATOM 2202 O O . GLU A 1 275 ? -81.932 -22.955 81.245 1.00 86.38 275 GLU A O 1
ATOM 2207 N N . PHE A 1 276 ? -80.379 -21.650 80.281 1.00 84.25 276 PHE A N 1
ATOM 2208 C CA . PHE A 1 276 ? -80.979 -20.374 80.701 1.00 84.25 276 PHE A CA 1
ATOM 2209 C C . PHE A 1 276 ? -82.412 -20.159 80.184 1.00 84.25 276 PHE A C 1
ATOM 2211 O O . PHE A 1 276 ? -83.244 -19.618 80.914 1.00 84.25 276 PHE A O 1
ATOM 2218 N N . ASP A 1 277 ? -82.741 -20.579 78.958 1.00 84.69 277 ASP A N 1
ATOM 2219 C CA . ASP A 1 277 ? -84.114 -20.531 78.439 1.00 84.69 277 ASP A CA 1
ATOM 2220 C C . ASP A 1 277 ? -85.050 -21.444 79.255 1.00 84.69 277 ASP A C 1
ATOM 2222 O O . ASP A 1 277 ? -86.157 -21.025 79.609 1.00 84.69 277 ASP A O 1
ATOM 2226 N N . THR A 1 278 ? -84.605 -22.651 79.636 1.00 84.81 278 THR A N 1
ATOM 2227 C CA . THR A 1 278 ? -85.403 -23.546 80.497 1.00 84.81 278 THR A CA 1
ATOM 2228 C C . THR A 1 278 ? -85.550 -23.032 81.931 1.00 84.81 278 THR A C 1
ATOM 2230 O O . THR A 1 278 ? -86.628 -23.173 82.516 1.00 84.81 278 THR A O 1
ATOM 2233 N N . GLU A 1 279 ? -84.527 -22.375 82.489 1.00 84.62 279 GLU A N 1
ATOM 2234 C CA . GLU A 1 279 ? -84.641 -21.689 83.780 1.00 84.62 279 GLU A CA 1
ATOM 2235 C C . GLU A 1 279 ? -85.591 -20.488 83.696 1.00 84.62 279 GLU A C 1
ATOM 2237 O O . GLU A 1 279 ? -86.431 -20.317 84.583 1.00 84.62 279 GLU A O 1
ATOM 2242 N N . ARG A 1 280 ? -85.552 -19.700 82.611 1.00 87.06 280 ARG A N 1
ATOM 2243 C CA . ARG A 1 280 ? -86.502 -18.597 82.397 1.00 87.06 280 ARG A CA 1
ATOM 2244 C C . ARG A 1 280 ? -87.938 -19.110 82.293 1.00 87.06 280 ARG A C 1
ATOM 2246 O O . ARG A 1 280 ? -88.815 -18.546 82.941 1.00 87.06 280 ARG A O 1
ATOM 2253 N N . GLU A 1 281 ? -88.181 -20.203 81.569 1.00 83.88 281 GLU A N 1
ATOM 2254 C CA . GLU A 1 281 ? -89.491 -20.870 81.551 1.00 83.88 281 GLU A CA 1
ATOM 2255 C C . GLU A 1 281 ? -89.928 -21.353 82.946 1.00 83.88 281 GLU A C 1
ATOM 2257 O O . GLU A 1 281 ? -91.114 -21.293 83.282 1.00 83.88 281 GLU A O 1
ATOM 2262 N N . ALA A 1 282 ? -89.005 -21.865 83.765 1.00 81.50 282 ALA A N 1
ATOM 2263 C CA . ALA A 1 282 ? -89.306 -22.301 85.128 1.00 81.50 282 ALA A CA 1
ATOM 2264 C C . ALA A 1 282 ? -89.657 -21.112 86.040 1.00 81.50 282 ALA A C 1
ATOM 2266 O O . ALA A 1 282 ? -90.629 -21.190 86.795 1.00 81.50 282 ALA A O 1
ATOM 2267 N N . ILE A 1 283 ? -88.926 -20.000 85.919 1.00 81.06 283 ILE A N 1
ATOM 2268 C CA . ILE A 1 283 ? -89.209 -18.729 86.597 1.00 81.06 283 ILE A CA 1
ATOM 2269 C C . ILE A 1 283 ? -90.573 -18.187 86.157 1.00 81.06 283 ILE A C 1
ATOM 2271 O O . ILE A 1 283 ? -91.398 -17.875 87.008 1.00 81.06 283 ILE A O 1
ATOM 2275 N N . GLU A 1 284 ? -90.877 -18.153 84.860 1.00 83.94 284 GLU A N 1
ATOM 2276 C CA . GLU A 1 284 ? -92.166 -17.682 84.336 1.00 83.94 284 GLU A CA 1
ATOM 2277 C C . GLU A 1 284 ? -93.344 -18.542 84.838 1.00 83.94 284 GLU A C 1
ATOM 2279 O O . GLU A 1 284 ? -94.376 -18.016 85.263 1.00 83.94 284 GLU A O 1
ATOM 2284 N N . LYS A 1 285 ? -93.160 -19.868 84.930 1.00 82.69 285 LYS A N 1
ATOM 2285 C CA . LYS A 1 285 ? -94.124 -20.800 85.553 1.00 82.69 285 LYS A CA 1
ATOM 2286 C C . LYS A 1 285 ? -94.256 -20.623 87.074 1.00 82.69 285 LYS A C 1
ATOM 2288 O O . LYS A 1 285 ? -95.266 -21.056 87.634 1.00 82.69 285 LYS A O 1
ATOM 2293 N N . LEU A 1 286 ? -93.275 -20.026 87.755 1.00 79.38 286 LEU A N 1
ATOM 2294 C CA . LEU A 1 286 ? -93.353 -19.653 89.174 1.00 79.38 286 LEU A CA 1
ATOM 2295 C C . LEU A 1 286 ? -94.017 -18.280 89.358 1.00 79.38 286 LEU A C 1
ATOM 2297 O O . LEU A 1 286 ? -94.899 -18.157 90.208 1.00 79.38 286 LEU A O 1
ATOM 2301 N N . THR A 1 287 ? -93.702 -17.294 88.517 1.00 80.88 287 THR A N 1
ATOM 2302 C CA . THR A 1 287 ? -94.388 -15.991 88.463 1.00 80.88 287 THR A CA 1
ATOM 2303 C C . THR A 1 287 ? -95.884 -16.182 88.204 1.00 80.88 287 THR A C 1
ATOM 2305 O O . THR A 1 287 ? -96.703 -15.765 89.015 1.00 80.88 287 THR A O 1
ATOM 2308 N N . GLY A 1 288 ? -96.260 -16.982 87.200 1.00 79.19 288 GLY A N 1
ATOM 2309 C CA . GLY A 1 288 ? -97.661 -17.323 86.919 1.00 79.19 288 GLY A CA 1
ATOM 2310 C C . GLY A 1 288 ? -98.369 -18.176 87.992 1.00 79.19 288 GLY A C 1
ATOM 2311 O O . GLY A 1 288 ? -99.576 -18.412 87.888 1.00 79.19 288 GLY A O 1
ATOM 2312 N N . LYS A 1 289 ? -97.653 -18.652 89.025 1.00 81.94 289 LYS A N 1
ATOM 2313 C CA . LYS A 1 289 ? -98.241 -19.190 90.270 1.00 81.94 289 LYS A CA 1
ATOM 2314 C C . LYS A 1 289 ? -98.373 -18.102 91.337 1.00 81.94 289 LYS A C 1
ATOM 2316 O O . LYS A 1 289 ? -99.410 -18.043 91.990 1.00 81.94 289 LYS A O 1
ATOM 2321 N N . LEU A 1 290 ? -97.371 -17.233 91.488 1.00 78.12 290 LEU A N 1
ATOM 2322 C CA . LEU A 1 290 ? -97.430 -16.058 92.364 1.00 78.12 290 LEU A CA 1
ATOM 2323 C C . LEU A 1 290 ? -98.587 -15.124 91.987 1.00 78.12 290 LEU A C 1
ATOM 2325 O O . LEU A 1 290 ? -99.320 -14.704 92.876 1.00 78.12 290 LEU A O 1
ATOM 2329 N N . ASP A 1 291 ? -98.826 -14.885 90.697 1.00 78.75 291 ASP A N 1
ATOM 2330 C CA . ASP A 1 291 ? -99.946 -14.064 90.221 1.00 78.75 291 ASP A CA 1
ATOM 2331 C C . ASP A 1 291 ? -101.311 -14.677 90.568 1.00 78.75 291 ASP A C 1
ATOM 2333 O O . ASP A 1 291 ? -102.250 -13.962 90.916 1.00 78.75 291 ASP A O 1
ATOM 2337 N N . LYS A 1 292 ? -101.427 -16.012 90.546 1.00 79.50 292 LYS A N 1
ATOM 2338 C CA . LYS A 1 292 ? -102.647 -16.718 90.976 1.00 79.50 292 LYS A CA 1
ATOM 2339 C C . LYS A 1 292 ? -102.849 -16.615 92.484 1.00 79.50 292 LYS A C 1
ATOM 2341 O O . LYS A 1 292 ? -103.944 -16.278 92.917 1.00 79.50 292 LYS A O 1
ATOM 2346 N N . LEU A 1 293 ? -101.791 -16.802 93.273 1.00 75.00 293 LEU A N 1
ATOM 2347 C CA . LEU A 1 293 ? -101.830 -16.601 94.726 1.00 75.00 293 LEU A CA 1
ATOM 2348 C C . LEU A 1 293 ? -102.131 -15.135 95.096 1.00 75.00 293 LEU A C 1
ATOM 2350 O O . LEU A 1 293 ? -102.815 -14.877 96.084 1.00 75.00 293 LEU A O 1
ATOM 2354 N N . ALA A 1 294 ? -101.687 -14.167 94.288 1.00 72.19 294 ALA A N 1
ATOM 2355 C CA . ALA A 1 294 ? -102.047 -12.758 94.431 1.00 72.19 294 ALA A CA 1
ATOM 2356 C C . ALA A 1 294 ? -103.528 -12.505 94.090 1.00 72.19 294 ALA A C 1
ATOM 2358 O O . ALA A 1 294 ? -104.212 -11.824 94.851 1.00 72.19 294 ALA A O 1
ATOM 2359 N N . GLN A 1 295 ? -104.059 -13.102 93.016 1.00 76.94 295 GLN A N 1
ATOM 2360 C CA . GLN A 1 295 ? -105.493 -13.043 92.696 1.00 76.94 295 GLN A CA 1
ATOM 2361 C C . GLN A 1 295 ? -106.366 -13.715 93.767 1.00 76.94 295 GLN A C 1
ATOM 2363 O O . GLN A 1 295 ? -107.432 -13.194 94.092 1.00 76.94 295 GLN A O 1
ATOM 2368 N N . GLU A 1 296 ? -105.919 -14.831 94.346 1.00 78.81 296 GLU A N 1
ATOM 2369 C CA . GLU A 1 296 ? -106.589 -15.494 95.470 1.00 78.81 296 GLU A CA 1
ATOM 2370 C C . GLU A 1 296 ? -106.572 -14.603 96.717 1.00 78.81 296 GLU A C 1
ATOM 2372 O O . GLU A 1 296 ? -107.636 -14.324 97.272 1.00 78.81 296 GLU A O 1
ATOM 2377 N N . ARG A 1 297 ? -105.407 -14.058 97.103 1.00 76.19 297 ARG A N 1
ATOM 2378 C CA . ARG A 1 297 ? -105.265 -13.052 98.174 1.00 76.19 297 ARG A CA 1
ATOM 2379 C C . ARG A 1 297 ? -106.220 -11.872 97.972 1.00 76.19 297 ARG A C 1
ATOM 2381 O O . ARG A 1 297 ? -106.918 -11.493 98.907 1.00 76.19 297 ARG A O 1
ATOM 2388 N N . ASP A 1 298 ? -106.298 -11.324 96.763 1.00 75.88 298 ASP A N 1
ATOM 2389 C CA . ASP A 1 298 ? -107.149 -10.169 96.446 1.00 75.88 298 ASP A CA 1
ATOM 2390 C C . ASP A 1 298 ? -108.633 -10.554 96.268 1.00 75.88 298 ASP A C 1
ATOM 2392 O O . ASP A 1 298 ? -109.520 -9.696 96.273 1.00 75.88 298 ASP A O 1
ATOM 2396 N N . GLY A 1 299 ? -108.934 -11.847 96.135 1.00 75.75 299 GLY A N 1
ATOM 2397 C CA . GLY A 1 299 ? -110.270 -12.424 96.287 1.00 75.75 299 GLY A CA 1
ATOM 2398 C C . GLY A 1 299 ? -110.681 -12.567 97.755 1.00 75.75 299 GLY A C 1
ATOM 2399 O O . GLY A 1 299 ? -111.808 -12.224 98.106 1.00 75.75 299 GLY A O 1
ATOM 2400 N N . TYR A 1 300 ? -109.771 -13.005 98.630 1.00 73.81 300 TYR A N 1
ATOM 2401 C CA . TYR A 1 300 ? -109.997 -13.030 100.079 1.00 73.81 300 TYR A CA 1
ATOM 2402 C C . TYR A 1 300 ? -110.104 -11.618 100.667 1.00 73.81 300 TYR A C 1
ATOM 2404 O O . TYR A 1 300 ? -110.993 -11.380 101.479 1.00 73.81 300 TYR A O 1
ATOM 2412 N N . LYS A 1 301 ? -109.281 -10.663 100.212 1.00 78.81 301 LYS A N 1
ATOM 2413 C CA . LYS A 1 301 ? -109.334 -9.260 100.654 1.00 78.81 301 LYS A CA 1
ATOM 2414 C C . LYS A 1 301 ? -110.711 -8.636 100.416 1.00 78.81 301 LYS A C 1
ATOM 2416 O O . LYS A 1 301 ? -111.289 -8.100 101.353 1.00 78.81 301 LYS A O 1
ATOM 2421 N N . ARG A 1 302 ? -111.282 -8.810 99.218 1.00 75.69 302 ARG A N 1
ATOM 2422 C CA . ARG A 1 302 ? -112.642 -8.332 98.908 1.00 75.69 302 ARG A CA 1
ATOM 2423 C C . ARG A 1 302 ? -113.720 -8.962 99.788 1.00 75.69 302 ARG A C 1
ATOM 2425 O O . ARG A 1 302 ? -114.640 -8.262 100.177 1.00 75.69 302 ARG A O 1
ATOM 2432 N N . LYS A 1 303 ? -113.592 -10.243 100.153 1.00 73.94 303 LYS A N 1
ATOM 2433 C CA . LYS A 1 303 ? -114.523 -10.891 101.098 1.00 73.94 303 LYS A CA 1
ATOM 2434 C C . LYS A 1 303 ? -114.417 -10.320 102.514 1.00 73.94 303 LYS A C 1
ATOM 2436 O O . LYS A 1 303 ? -115.423 -10.252 103.205 1.00 73.94 303 LYS A O 1
ATOM 2441 N N . VAL A 1 304 ? -113.225 -9.909 102.953 1.00 71.00 304 VAL A N 1
ATOM 2442 C CA . VAL A 1 304 ? -113.052 -9.213 104.242 1.00 71.00 304 VAL A CA 1
ATOM 2443 C C . VAL A 1 304 ? -113.707 -7.831 104.190 1.00 71.00 304 VAL A C 1
ATOM 2445 O O . VAL A 1 304 ? -114.515 -7.520 105.057 1.00 71.00 304 VAL A O 1
ATOM 2448 N N . GLU A 1 305 ? -113.453 -7.060 103.129 1.00 72.44 305 GLU A N 1
ATOM 2449 C CA . GLU A 1 305 ? -114.069 -5.740 102.901 1.00 72.44 305 GLU A CA 1
ATOM 2450 C C . GLU A 1 305 ? -115.615 -5.825 102.821 1.00 72.44 305 GLU A C 1
ATOM 2452 O O . GLU A 1 305 ? -116.322 -4.957 103.330 1.00 72.44 305 GLU A O 1
ATOM 2457 N N . GLU A 1 306 ? -116.150 -6.909 102.249 1.00 69.19 306 GLU A N 1
ATOM 2458 C CA . GLU A 1 306 ? -117.585 -7.231 102.176 1.00 69.19 306 GLU A CA 1
ATOM 2459 C C . GLU A 1 306 ? -118.188 -7.589 103.554 1.00 69.19 306 GLU A C 1
ATOM 2461 O O . GLU A 1 306 ? -119.292 -7.146 103.880 1.00 69.19 306 GLU A O 1
ATOM 2466 N N . PHE A 1 307 ? -117.458 -8.318 104.411 1.00 67.56 307 PHE A N 1
ATOM 2467 C CA . PHE A 1 307 ? -117.894 -8.605 105.787 1.00 67.56 307 PHE A CA 1
ATOM 2468 C C . PHE A 1 307 ? -117.831 -7.383 106.715 1.00 67.56 307 PHE A C 1
ATOM 2470 O O . PHE A 1 307 ? -118.717 -7.221 107.555 1.00 67.56 307 PHE A O 1
ATOM 2477 N N . GLU A 1 308 ? -116.823 -6.518 106.577 1.00 64.62 308 GLU A N 1
ATOM 2478 C CA . GLU A 1 308 ? -116.700 -5.297 107.388 1.00 64.62 308 GLU A CA 1
ATOM 2479 C C . GLU A 1 308 ? -117.840 -4.306 107.096 1.00 64.62 308 GLU A C 1
ATOM 2481 O O . GLU A 1 308 ? -118.395 -3.714 108.023 1.00 64.62 308 GLU A O 1
ATOM 2486 N N . MET A 1 309 ? -118.273 -4.198 105.833 1.00 58.16 309 MET A N 1
ATOM 2487 C CA . MET A 1 309 ? -119.402 -3.349 105.434 1.00 58.16 309 MET A CA 1
ATOM 2488 C C . MET A 1 309 ? -120.732 -3.790 106.075 1.00 58.16 309 MET A C 1
ATOM 2490 O O . MET A 1 309 ? -121.466 -2.959 106.613 1.00 58.16 309 MET A O 1
ATOM 2494 N N . HIS A 1 310 ? -121.018 -5.098 106.103 1.00 56.88 310 HIS A N 1
ATOM 2495 C CA . HIS A 1 310 ? -122.217 -5.634 106.763 1.00 56.88 310 HIS A CA 1
ATOM 2496 C C . HIS A 1 310 ? -122.203 -5.489 108.296 1.00 56.88 310 HIS A C 1
ATOM 2498 O O . HIS A 1 310 ? -123.270 -5.479 108.925 1.00 56.88 310 HIS A O 1
ATOM 2504 N N . LEU A 1 311 ? -121.024 -5.365 108.916 1.00 55.06 311 LEU A N 1
ATOM 2505 C CA . LEU A 1 311 ? -120.907 -5.240 110.369 1.00 55.06 311 LEU A CA 1
ATOM 2506 C C . LEU A 1 311 ? -121.330 -3.851 110.879 1.00 55.06 311 LEU A C 1
ATOM 2508 O O . LEU A 1 311 ? -121.948 -3.767 111.942 1.00 55.06 311 LEU A O 1
ATOM 2512 N N . GLU A 1 312 ? -121.058 -2.784 110.118 1.00 56.09 312 GLU A N 1
ATOM 2513 C CA . GLU A 1 312 ? -121.445 -1.418 110.505 1.00 56.09 312 GLU A CA 1
ATOM 2514 C C . GLU A 1 312 ? -122.885 -1.056 110.109 1.00 56.09 312 GLU A C 1
ATOM 2516 O O . GLU A 1 312 ? -123.553 -0.371 110.885 1.00 56.09 312 GLU A O 1
ATOM 2521 N N . GLU A 1 313 ? -123.430 -1.575 108.995 1.00 50.97 313 GLU A N 1
ATOM 2522 C CA . GLU A 1 313 ? -124.874 -1.430 108.701 1.00 50.97 313 GLU A CA 1
ATOM 2523 C C . GLU A 1 313 ? -125.750 -2.033 109.817 1.00 50.97 313 GLU A C 1
ATOM 2525 O O . GLU A 1 313 ? -126.813 -1.502 110.143 1.00 50.97 313 GLU A O 1
ATOM 2530 N N . SER A 1 314 ? -125.274 -3.100 110.466 1.00 49.97 314 SER A N 1
ATOM 2531 C CA . SER A 1 314 ? -126.009 -3.807 111.523 1.00 49.97 314 SER A CA 1
ATOM 2532 C C . SER A 1 314 ? -126.068 -3.065 112.870 1.00 49.97 314 SER A C 1
ATOM 2534 O O . SER A 1 314 ? -126.860 -3.443 113.733 1.00 49.97 314 SER A O 1
ATOM 2536 N N . LYS A 1 315 ? -125.263 -2.012 113.087 1.00 46.78 315 LYS A N 1
ATOM 2537 C CA . LYS A 1 315 ? -125.200 -1.285 114.377 1.00 46.78 315 LYS A CA 1
ATOM 2538 C C . LYS A 1 315 ? -126.161 -0.098 114.490 1.00 46.78 315 LYS A C 1
ATOM 2540 O O . LYS A 1 315 ? -126.307 0.455 115.576 1.00 46.78 315 LYS A O 1
ATOM 2545 N N . ALA A 1 316 ? -126.820 0.298 113.402 1.00 41.94 316 ALA A N 1
ATOM 2546 C CA . ALA A 1 316 ? -127.598 1.538 113.334 1.00 41.94 316 ALA A CA 1
ATOM 2547 C C . ALA A 1 316 ? -129.116 1.382 113.594 1.00 41.94 316 ALA A C 1
ATOM 2549 O O . ALA A 1 316 ? -129.861 2.343 113.402 1.00 41.94 316 ALA A O 1
ATOM 2550 N N . SER A 1 317 ? -129.613 0.193 113.977 1.00 38.59 317 SER A N 1
ATOM 2551 C CA . SER A 1 317 ? -131.067 -0.066 114.028 1.00 38.59 317 SER A CA 1
ATOM 2552 C C . SER A 1 317 ? -131.531 -1.100 115.074 1.00 38.59 317 SER A C 1
ATOM 2554 O O . SER A 1 317 ? -132.374 -1.948 114.786 1.00 38.59 317 SER A O 1
ATOM 2556 N N . ALA A 1 318 ? -130.990 -1.053 116.299 1.00 35.41 318 ALA A N 1
ATOM 2557 C CA . ALA A 1 318 ? -131.418 -1.938 117.395 1.00 35.41 318 ALA A CA 1
ATOM 2558 C C . ALA A 1 318 ? -131.227 -1.326 118.803 1.00 35.41 318 ALA A C 1
ATOM 2560 O O . ALA A 1 318 ? -130.523 -1.884 119.642 1.00 35.41 318 ALA A O 1
ATOM 2561 N N . GLU A 1 319 ? -131.867 -0.186 119.080 1.00 32.31 319 GLU A N 1
ATOM 2562 C CA . GLU A 1 319 ? -131.967 0.385 120.433 1.00 32.31 319 GLU A CA 1
ATOM 2563 C C . GLU A 1 319 ? -133.423 0.320 120.931 1.00 32.31 319 GLU A C 1
ATOM 2565 O O . GLU A 1 319 ? -134.168 1.271 120.741 1.00 32.31 319 GLU A O 1
ATOM 2570 N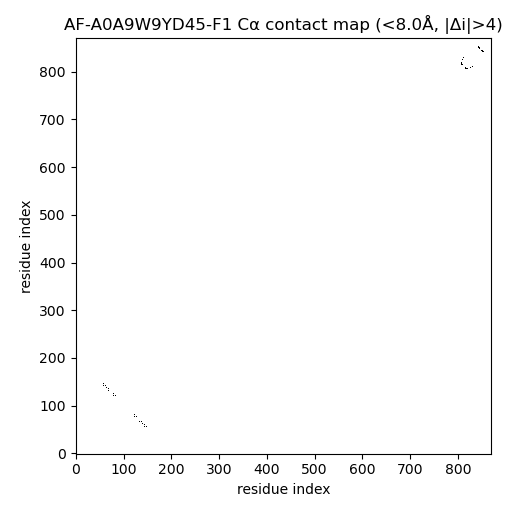 N . GLU A 1 320 ? -133.840 -0.816 121.518 1.00 36.06 320 GLU A N 1
ATOM 2571 C CA . GLU A 1 320 ? -134.932 -0.936 122.514 1.00 36.06 320 GLU A CA 1
ATOM 2572 C C . GLU A 1 320 ? -135.151 -2.409 122.974 1.00 36.06 320 GLU A C 1
ATOM 2574 O O . GLU A 1 320 ? -134.761 -3.353 122.294 1.00 36.06 320 GLU A O 1
ATOM 2579 N N . VAL A 1 321 ? -135.863 -2.582 124.103 1.00 38.66 321 VAL A N 1
ATOM 2580 C CA . VAL A 1 321 ? -136.497 -3.826 124.630 1.00 38.66 321 VAL A CA 1
ATOM 2581 C C . VAL A 1 321 ? -135.648 -4.865 125.423 1.00 38.66 321 VAL A C 1
ATOM 2583 O O . VAL A 1 321 ? -135.041 -5.778 124.877 1.00 38.66 321 VAL A O 1
ATOM 2586 N N . PHE A 1 322 ? -135.852 -4.833 126.754 1.00 30.19 322 PHE A N 1
ATOM 2587 C CA . PHE A 1 322 ? -135.667 -5.881 127.793 1.00 30.19 322 PHE A CA 1
ATOM 2588 C C . PHE A 1 322 ? -134.271 -6.355 128.265 1.00 30.19 322 PHE A C 1
ATOM 2590 O O . PHE A 1 322 ? -133.248 -6.247 127.603 1.00 30.19 322 PHE A O 1
ATOM 2597 N N . GLY A 1 323 ? -134.278 -6.896 129.495 1.00 28.98 323 GLY A N 1
ATOM 2598 C CA . GLY A 1 323 ? -133.160 -7.504 130.224 1.00 28.98 323 GLY A CA 1
ATOM 2599 C C . GLY A 1 323 ? -133.625 -8.100 131.571 1.00 28.98 323 GLY A C 1
ATOM 2600 O O . GLY A 1 323 ? -134.825 -8.290 131.769 1.00 28.98 323 GLY A O 1
ATOM 2601 N N . ALA A 1 324 ? -132.680 -8.291 132.504 1.00 27.45 324 ALA A N 1
ATOM 2602 C CA . ALA A 1 324 ? -132.816 -8.829 133.877 1.00 27.45 324 ALA A CA 1
ATOM 2603 C C . ALA A 1 324 ? -132.872 -10.371 134.059 1.00 27.45 324 ALA A C 1
ATOM 2605 O O . ALA A 1 324 ? -133.390 -11.099 133.221 1.00 27.45 324 ALA A O 1
ATOM 2606 N N . ALA A 1 325 ? -132.365 -10.816 135.2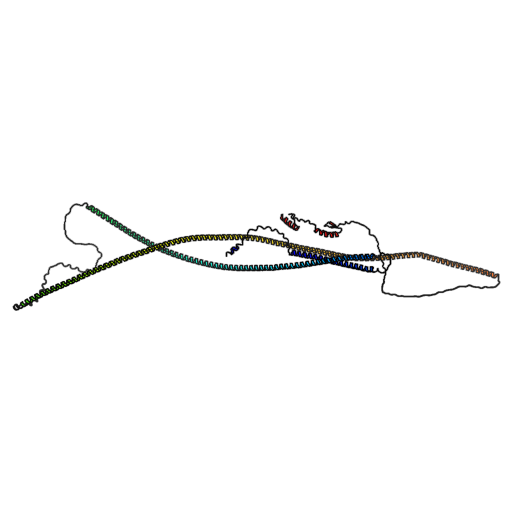27 1.00 26.59 325 ALA A N 1
ATOM 2607 C CA . ALA A 1 325 ? -132.174 -12.204 135.704 1.00 26.59 325 ALA A CA 1
ATOM 2608 C C . ALA A 1 325 ? -131.156 -13.077 134.913 1.00 26.59 325 ALA A C 1
ATOM 2610 O O . ALA A 1 325 ? -130.916 -12.855 133.735 1.00 26.59 325 ALA A O 1
ATOM 2611 N N . GLY A 1 326 ? -130.500 -14.087 135.510 1.00 30.53 326 GLY A N 1
ATOM 2612 C CA . GLY A 1 326 ? -130.447 -14.438 136.941 1.00 30.53 326 GLY A CA 1
ATOM 2613 C C . GLY A 1 326 ? -129.827 -15.819 137.253 1.00 30.53 326 GLY A C 1
ATOM 2614 O O . GLY A 1 326 ? -130.446 -16.840 136.994 1.00 30.53 326 GLY A O 1
ATOM 2615 N N . ASP A 1 327 ? -128.630 -15.807 137.846 1.00 29.08 327 ASP A N 1
ATOM 2616 C CA . ASP A 1 327 ? -127.987 -16.773 138.769 1.00 29.08 327 ASP A CA 1
ATOM 2617 C C . ASP A 1 327 ? -128.187 -18.323 138.744 1.00 29.08 327 ASP A C 1
ATOM 2619 O O . ASP A 1 327 ? -129.270 -18.874 138.930 1.00 29.08 327 ASP A O 1
ATOM 2623 N N . THR A 1 328 ? -127.035 -19.012 138.853 1.00 30.34 328 THR A N 1
ATOM 2624 C CA . THR A 1 328 ? -126.756 -20.318 139.525 1.00 30.34 328 THR A CA 1
ATOM 2625 C C . THR A 1 328 ? -127.236 -21.684 138.970 1.00 30.34 328 THR A C 1
ATOM 2627 O O . THR A 1 328 ? -128.410 -22.042 139.049 1.00 30.34 328 THR A O 1
ATOM 2630 N N . LYS A 1 329 ? -126.256 -22.550 138.621 1.00 31.59 329 LYS A N 1
ATOM 2631 C CA . LYS A 1 329 ? -125.973 -23.934 139.137 1.00 31.59 329 LYS A CA 1
ATOM 2632 C C . LYS A 1 329 ? -124.755 -24.523 138.377 1.00 31.59 329 LYS A C 1
ATOM 2634 O O . LYS A 1 329 ? -124.633 -24.254 137.194 1.00 31.59 329 LYS A O 1
ATOM 2639 N N . LEU A 1 330 ? -123.720 -25.152 138.959 1.00 27.23 330 LEU A N 1
ATOM 2640 C CA . LEU A 1 330 ? -123.554 -26.319 139.866 1.00 27.23 330 LEU A CA 1
ATOM 2641 C C . LEU A 1 330 ? -123.568 -27.718 139.186 1.00 27.23 330 LEU A C 1
ATOM 2643 O O . LEU A 1 330 ? -124.621 -28.171 138.755 1.00 27.23 330 LEU A O 1
ATOM 2647 N N . LYS A 1 331 ? -122.419 -28.426 139.304 1.00 28.11 331 LYS A N 1
ATOM 2648 C CA . LYS A 1 331 ? -122.118 -29.877 139.093 1.00 28.11 331 LYS A CA 1
ATOM 2649 C C . LYS A 1 331 ? -121.933 -30.382 137.641 1.00 28.11 331 LYS A C 1
ATOM 2651 O O . LYS A 1 331 ? -122.875 -30.393 136.870 1.00 28.11 331 LYS A O 1
ATOM 2656 N N . GLN A 1 332 ? -120.719 -30.744 137.196 1.00 27.34 332 GLN A N 1
ATOM 2657 C CA . GLN A 1 332 ? -119.899 -31.935 137.549 1.00 27.34 332 GLN A CA 1
ATOM 2658 C C . GLN A 1 332 ? -120.371 -33.259 136.902 1.00 27.34 332 GLN A C 1
ATOM 2660 O O . GLN A 1 332 ? -121.273 -33.896 137.442 1.00 27.34 332 GLN A O 1
ATOM 2665 N N . LYS A 1 333 ? -119.684 -33.681 135.821 1.00 29.61 333 LYS A N 1
ATOM 2666 C CA . LYS A 1 333 ? -119.169 -35.037 135.461 1.00 29.61 333 LYS A CA 1
ATOM 2667 C C . LYS A 1 333 ? -118.514 -34.939 134.059 1.00 29.61 333 LYS A C 1
ATOM 2669 O O . LYS A 1 333 ? -118.985 -34.146 133.254 1.00 29.61 333 LYS A O 1
ATOM 2674 N N . GLU A 1 334 ? -117.284 -35.408 133.822 1.00 28.17 334 GLU A N 1
ATOM 2675 C CA . GLU A 1 334 ? -116.794 -36.803 133.685 1.00 28.17 334 GLU A CA 1
ATOM 2676 C C . GLU A 1 334 ? -117.399 -37.561 132.489 1.00 28.17 334 GLU A C 1
ATOM 2678 O O . GLU A 1 334 ? -118.594 -37.830 132.528 1.00 28.17 334 GLU A O 1
ATOM 2683 N N . ASN A 1 335 ? -116.517 -37.978 131.558 1.00 26.81 335 ASN A N 1
ATOM 2684 C CA . ASN A 1 335 ? -116.545 -39.220 130.755 1.00 26.81 335 ASN A CA 1
ATOM 2685 C C . ASN A 1 335 ? -117.759 -39.483 129.819 1.00 26.81 335 ASN A C 1
ATOM 2687 O O . ASN A 1 335 ? -118.888 -39.120 130.115 1.00 26.81 335 ASN A O 1
ATOM 2691 N N . ASP A 1 336 ? -117.648 -40.134 128.656 1.00 27.81 336 ASP A N 1
ATOM 2692 C CA . ASP A 1 336 ? -116.566 -40.864 127.960 1.00 27.81 336 ASP A CA 1
ATOM 2693 C C . ASP A 1 336 ? -116.904 -40.823 126.436 1.00 27.81 336 ASP A C 1
ATOM 2695 O O . ASP A 1 336 ? -118.077 -40.686 126.094 1.00 27.81 336 ASP A O 1
ATOM 2699 N N . VAL A 1 337 ? -115.985 -40.683 125.466 1.00 32.12 337 VAL A N 1
ATOM 2700 C CA . VAL A 1 337 ? -114.902 -41.565 124.954 1.00 32.12 337 VAL A CA 1
ATOM 2701 C C . VAL A 1 337 ? -115.340 -42.433 123.764 1.00 32.12 337 VAL A C 1
ATOM 2703 O O . VAL A 1 337 ? -116.438 -42.977 123.765 1.00 32.12 337 VAL A O 1
ATOM 2706 N N . LEU A 1 338 ? -114.416 -42.602 122.802 1.00 33.78 338 LEU A N 1
ATOM 2707 C CA . LEU A 1 338 ? -114.490 -43.526 121.656 1.00 33.78 338 LEU A CA 1
ATOM 2708 C C . LEU A 1 338 ? -115.598 -43.204 120.606 1.00 33.78 338 LEU A C 1
ATOM 2710 O O . LEU A 1 338 ? -116.454 -42.356 120.827 1.00 33.78 338 LEU A O 1
ATOM 2714 N N . GLU A 1 339 ? -115.564 -43.737 119.377 1.00 35.88 339 GLU A N 1
ATOM 2715 C CA . GLU A 1 339 ? -114.797 -44.885 118.861 1.00 35.88 339 GLU A CA 1
ATOM 2716 C C . GLU A 1 339 ? -114.512 -44.786 117.332 1.00 35.88 339 GLU A C 1
ATOM 2718 O O . GLU A 1 339 ? -115.183 -44.022 116.638 1.00 35.88 339 GLU A O 1
ATOM 2723 N N . LYS A 1 340 ? -113.603 -45.654 116.837 1.00 38.53 340 LYS A N 1
ATOM 2724 C CA . LYS A 1 340 ? -113.471 -46.182 115.447 1.00 38.53 340 LYS A CA 1
ATOM 2725 C C . LYS A 1 340 ? -112.725 -45.344 114.388 1.00 38.53 340 LYS A C 1
ATOM 2727 O O . LYS A 1 340 ? -112.878 -44.132 114.336 1.00 38.53 340 LYS A O 1
ATOM 2732 N N . GLU A 1 341 ? -111.928 -45.913 113.468 1.00 38.94 341 GLU A N 1
ATOM 2733 C CA . GLU A 1 341 ? -111.258 -47.239 113.295 1.00 38.94 341 GLU A CA 1
ATOM 2734 C C . GLU A 1 341 ? -110.168 -47.054 112.178 1.00 38.94 341 GLU A C 1
ATOM 2736 O O . GLU A 1 341 ? -110.012 -45.936 111.691 1.00 38.94 341 GLU A O 1
ATOM 2741 N N . GLU A 1 342 ? -109.320 -47.992 111.729 1.00 37.81 342 GLU A N 1
ATOM 2742 C CA . GLU A 1 342 ? -109.250 -49.451 111.899 1.00 37.81 342 GLU A CA 1
ATOM 2743 C C . GLU A 1 342 ? -107.806 -49.982 111.751 1.00 37.81 342 GLU A C 1
ATOM 2745 O O . GLU A 1 342 ? -106.918 -49.325 111.204 1.00 37.81 342 GLU A O 1
ATOM 2750 N N . ASP A 1 343 ? -107.612 -51.210 112.223 1.00 32.31 343 ASP A N 1
ATOM 2751 C CA . ASP A 1 343 ? -106.416 -52.050 112.133 1.00 32.31 343 ASP A CA 1
ATOM 2752 C C . ASP A 1 343 ? -105.781 -52.216 110.737 1.00 32.31 343 ASP A C 1
ATOM 2754 O O . ASP A 1 343 ? -106.458 -52.220 109.712 1.00 32.31 343 ASP A O 1
ATOM 2758 N N . TYR A 1 344 ? -104.501 -52.625 110.721 1.00 30.31 344 TYR A N 1
ATOM 2759 C CA . TYR A 1 344 ? -104.174 -53.936 110.132 1.00 30.31 344 TYR A CA 1
ATOM 2760 C C . TYR A 1 344 ? -102.846 -54.521 110.659 1.00 30.31 344 TYR A C 1
ATOM 2762 O O . TYR A 1 344 ? -101.781 -53.977 110.392 1.00 30.31 344 TYR A O 1
ATOM 2770 N N . LYS A 1 345 ? -102.920 -55.707 111.292 1.00 38.38 345 LYS A N 1
ATOM 2771 C CA . LYS A 1 345 ? -101.798 -56.608 111.677 1.00 38.38 345 LYS A CA 1
ATOM 2772 C C . LYS A 1 345 ? -100.789 -56.026 112.698 1.00 38.38 345 LYS A C 1
ATOM 2774 O O . LYS A 1 345 ? -99.897 -55.273 112.334 1.00 38.38 345 LYS A O 1
ATOM 2779 N N . GLN A 1 346 ? -100.840 -56.354 114.000 1.00 34.28 346 GLN A N 1
ATOM 2780 C CA . GLN A 1 346 ? -101.409 -57.549 114.667 1.00 34.28 346 GLN A CA 1
ATOM 2781 C C . GLN A 1 346 ? -100.796 -58.885 114.155 1.00 34.28 346 GLN A C 1
ATOM 2783 O O . GLN A 1 346 ? -100.529 -59.027 112.966 1.00 34.28 346 GLN A O 1
ATOM 2788 N N . LEU A 1 347 ? -100.582 -59.939 114.954 1.00 35.41 347 LEU A N 1
ATOM 2789 C CA . LEU A 1 347 ? -100.708 -60.148 116.407 1.00 35.41 347 LEU A CA 1
ATOM 2790 C C . LEU A 1 347 ? -99.926 -61.433 116.782 1.00 35.41 347 LEU A C 1
ATOM 2792 O O . LEU A 1 347 ? -99.791 -62.311 115.933 1.00 35.41 347 LEU A O 1
ATOM 2796 N N . ALA A 1 348 ? -99.561 -61.584 118.065 1.00 35.53 348 ALA A N 1
ATOM 2797 C CA . ALA A 1 348 ? -99.152 -62.844 118.717 1.00 35.53 348 ALA A CA 1
ATOM 2798 C C . ALA A 1 348 ? -97.835 -63.473 118.185 1.00 35.53 348 ALA A C 1
ATOM 2800 O O . ALA A 1 348 ? -97.365 -63.167 117.097 1.00 35.53 348 ALA A O 1
ATOM 2801 N N . LYS A 1 349 ? -97.108 -64.317 118.923 1.00 39.69 349 LYS A N 1
ATOM 2802 C CA . LYS A 1 349 ? -97.421 -65.237 120.037 1.00 39.69 349 LYS A CA 1
ATOM 2803 C C . LYS A 1 349 ? -96.229 -65.270 121.017 1.00 39.69 349 LYS A C 1
ATOM 2805 O O . LYS A 1 349 ? -95.122 -64.944 120.605 1.00 39.69 349 LYS A O 1
ATOM 2810 N N . GLU A 1 350 ? -96.306 -65.680 122.283 1.00 39.75 350 GLU A N 1
ATOM 2811 C CA . GLU A 1 350 ? -97.404 -66.087 123.183 1.00 39.75 350 GLU A CA 1
ATOM 2812 C C . GLU A 1 350 ? -96.822 -66.048 124.612 1.00 39.75 350 GLU A C 1
ATOM 2814 O O . GLU A 1 350 ? -95.933 -66.851 124.900 1.00 39.75 350 GLU A O 1
ATOM 2819 N N . LYS A 1 351 ? -97.272 -65.132 125.489 1.00 41.28 351 LYS A N 1
ATOM 2820 C CA . LYS A 1 351 ? -97.281 -65.331 126.956 1.00 41.28 351 LYS A CA 1
ATOM 2821 C C . LYS A 1 351 ? -98.059 -64.212 127.683 1.00 41.28 351 LYS A C 1
ATOM 2823 O O . LYS A 1 351 ? -97.475 -63.199 128.041 1.00 41.28 351 LYS A O 1
ATOM 2828 N N . GLU A 1 352 ? -99.359 -64.280 127.957 1.00 38.97 352 GLU A N 1
ATOM 2829 C CA . GLU A 1 352 ? -100.352 -65.348 127.763 1.00 38.97 352 GLU A CA 1
ATOM 2830 C C . GLU A 1 352 ? -99.886 -66.753 128.164 1.00 38.97 352 GLU A C 1
ATOM 2832 O O . GLU A 1 352 ? -99.718 -67.641 127.336 1.00 38.97 352 GLU A O 1
ATOM 2837 N N . ASN A 1 353 ? -99.661 -66.960 129.459 1.00 29.91 353 ASN A N 1
ATOM 2838 C CA . ASN A 1 353 ? -100.592 -67.855 130.137 1.00 29.91 353 ASN A CA 1
ATOM 2839 C C . ASN A 1 353 ? -100.589 -67.596 131.645 1.00 29.91 353 ASN A C 1
ATOM 2841 O O . ASN A 1 353 ? -99.510 -67.493 132.228 1.00 29.91 353 ASN A O 1
ATOM 2845 N N . LEU A 1 354 ? -101.795 -67.596 132.225 1.00 34.88 354 LEU A N 1
ATOM 2846 C CA . LEU A 1 354 ? -102.108 -67.555 133.660 1.00 34.88 354 LEU A CA 1
ATOM 2847 C C . LEU A 1 354 ? -101.684 -66.268 134.407 1.00 34.88 354 LEU A C 1
ATOM 2849 O O . LEU A 1 354 ? -100.619 -65.714 134.163 1.00 34.88 354 LEU A O 1
ATOM 2853 N N . GLU A 1 355 ? -102.439 -65.717 135.360 1.00 34.53 355 GLU A N 1
ATOM 2854 C CA . GLU A 1 355 ? -103.825 -65.907 135.844 1.00 34.53 355 GLU A CA 1
ATOM 2855 C C . GLU A 1 355 ? -104.164 -64.585 136.580 1.00 34.53 355 GLU A C 1
ATOM 2857 O O . GLU A 1 355 ? -103.286 -64.001 137.209 1.00 34.53 355 GLU A O 1
ATOM 2862 N N . LEU A 1 356 ? -105.347 -63.964 136.539 1.00 31.53 356 LEU A N 1
ATOM 2863 C CA . LEU A 1 356 ? -106.702 -64.366 136.136 1.00 31.53 356 LEU A CA 1
ATOM 2864 C C . LEU A 1 356 ? -107.351 -65.502 136.949 1.00 31.53 356 LEU A C 1
ATOM 2866 O O . LEU A 1 356 ? -108.064 -66.333 136.402 1.00 31.53 356 LEU A O 1
ATOM 2870 N N . GLN A 1 357 ? -107.130 -65.469 138.261 1.00 26.45 357 GLN A N 1
ATOM 2871 C CA . GLN A 1 357 ? -107.962 -65.974 139.369 1.00 26.45 357 GLN A CA 1
ATOM 2872 C C . GLN A 1 357 ? -107.422 -65.226 140.611 1.00 26.45 357 GLN A C 1
ATOM 2874 O O . GLN A 1 357 ? -106.209 -65.121 140.752 1.00 26.45 357 GLN A O 1
ATOM 2879 N N . LEU A 1 358 ? -108.180 -64.613 141.522 1.00 32.50 358 LEU A N 1
ATOM 2880 C CA . LEU A 1 358 ? -109.624 -64.502 141.772 1.00 32.50 358 LEU A CA 1
ATOM 2881 C C . LEU A 1 358 ? -109.839 -63.069 142.340 1.00 32.50 358 LEU A C 1
ATOM 2883 O O . LEU A 1 358 ? -108.937 -62.534 142.975 1.00 32.50 358 LEU A O 1
ATOM 2887 N N . ALA A 1 359 ? -110.920 -62.312 142.145 1.00 36.31 359 ALA A N 1
ATOM 2888 C CA . ALA A 1 359 ? -112.341 -62.610 141.938 1.00 36.31 359 ALA A CA 1
ATOM 2889 C C . ALA A 1 359 ? -113.121 -63.109 143.177 1.00 36.31 359 ALA A C 1
ATOM 2891 O O . ALA A 1 359 ? -114.344 -63.133 143.119 1.00 36.31 359 ALA A O 1
ATOM 2892 N N . GLU A 1 360 ? -112.464 -63.363 144.318 1.00 39.62 360 GLU A N 1
ATOM 2893 C CA . GLU A 1 360 ? -113.098 -63.574 145.634 1.00 39.62 360 GLU A CA 1
ATOM 2894 C C . GLU A 1 360 ? -112.164 -63.078 146.764 1.00 39.62 360 GLU A C 1
ATOM 2896 O O . GLU A 1 360 ? -110.966 -63.328 146.719 1.00 39.62 360 GLU A O 1
ATOM 2901 N N . ALA A 1 361 ? -112.624 -62.369 147.802 1.00 26.84 361 ALA A N 1
ATOM 2902 C CA . ALA A 1 361 ? -113.953 -61.789 147.988 1.00 26.84 361 ALA A CA 1
ATOM 2903 C C . ALA A 1 361 ? -113.917 -60.528 148.870 1.00 26.84 361 ALA A C 1
ATOM 2905 O O . ALA A 1 361 ? -113.427 -60.547 149.997 1.00 26.84 361 ALA A O 1
ATOM 2906 N N . LEU A 1 362 ? -114.584 -59.460 148.420 1.00 45.50 362 LEU A N 1
ATOM 2907 C CA . LEU A 1 362 ? -114.961 -58.324 149.270 1.00 45.50 362 LEU A CA 1
ATOM 2908 C C . LEU A 1 362 ? -116.209 -58.674 150.114 1.00 45.50 362 LEU A C 1
ATOM 2910 O O . LEU A 1 362 ? -117.231 -57.987 150.049 1.00 45.50 362 LEU A O 1
ATOM 2914 N N . ARG A 1 363 ? -116.181 -59.799 150.852 1.00 33.31 363 ARG A N 1
ATOM 2915 C CA . ARG A 1 363 ? -117.289 -60.211 151.734 1.00 33.31 363 ARG A CA 1
ATOM 2916 C C . ARG A 1 363 ? -116.958 -61.393 152.661 1.00 33.31 363 ARG A C 1
ATOM 2918 O O . ARG A 1 363 ? -116.891 -62.522 152.197 1.00 33.31 363 ARG A O 1
ATOM 2925 N N . VAL A 1 364 ? -116.916 -61.131 153.975 1.00 33.66 364 VAL A N 1
ATOM 2926 C CA . VAL A 1 364 ? -117.844 -61.660 155.014 1.00 33.66 364 VAL A CA 1
ATOM 2927 C C . VAL A 1 364 ? -117.168 -61.725 156.397 1.00 33.66 364 VAL A C 1
ATOM 2929 O O . VAL A 1 364 ? -116.253 -62.512 156.596 1.00 33.66 364 VAL A O 1
ATOM 2932 N N . LYS A 1 365 ? -117.759 -60.996 157.363 1.00 28.83 365 LYS A N 1
ATOM 2933 C CA . LYS A 1 365 ? -117.640 -61.139 158.834 1.00 28.83 365 LYS A CA 1
ATOM 2934 C C . LYS A 1 365 ? -116.273 -60.847 159.489 1.00 28.83 365 LYS A C 1
ATOM 2936 O O . LYS A 1 365 ? -115.233 -60.955 158.864 1.00 28.83 365 LYS A O 1
ATOM 2941 N N . GLU A 1 366 ? -116.189 -60.397 160.748 1.00 45.56 366 GLU A N 1
ATOM 2942 C CA . GLU A 1 366 ? -117.177 -60.321 161.859 1.00 45.56 366 GLU A CA 1
ATOM 2943 C C . GLU A 1 366 ? -117.578 -61.673 162.497 1.00 45.56 366 GLU A C 1
ATOM 2945 O O . GLU A 1 366 ? -118.710 -61.891 162.917 1.00 45.56 366 GLU A O 1
ATOM 2950 N N . SER A 1 367 ? -116.629 -62.612 162.521 1.00 26.92 367 SER A N 1
ATOM 2951 C CA . SER A 1 367 ? -116.547 -63.804 163.388 1.00 26.92 367 SER A CA 1
ATOM 2952 C C . SER A 1 367 ? -115.256 -64.526 162.980 1.00 26.92 367 SER A C 1
ATOM 2954 O O . SER A 1 367 ? -115.114 -64.823 161.799 1.00 26.92 367 SER A O 1
ATOM 2956 N N . LEU A 1 368 ? -114.278 -64.824 163.833 1.00 29.61 368 LEU A N 1
ATOM 2957 C CA . LEU A 1 368 ? -114.263 -65.007 165.291 1.00 29.61 368 LEU A CA 1
ATOM 2958 C C . LEU A 1 368 ? -113.058 -64.236 165.887 1.00 29.61 368 LEU A C 1
ATOM 2960 O O . LEU A 1 368 ? -112.060 -64.066 165.198 1.00 29.61 368 LEU A O 1
ATOM 2964 N N . ALA A 1 369 ? -113.043 -63.673 167.099 1.00 45.28 369 ALA A N 1
ATOM 2965 C CA . ALA A 1 369 ? -113.808 -63.916 168.328 1.00 45.28 369 ALA A CA 1
ATOM 2966 C C . ALA A 1 369 ? -113.570 -65.297 168.978 1.00 45.28 369 ALA A C 1
ATOM 2968 O O . ALA A 1 369 ? -114.371 -66.208 168.821 1.00 45.28 369 ALA A O 1
ATOM 2969 N N . GLN A 1 370 ? -112.508 -65.380 169.791 1.00 37.34 370 GLN A N 1
ATOM 2970 C CA . GLN A 1 370 ? -112.282 -66.410 170.821 1.00 37.34 370 GLN A CA 1
ATOM 2971 C C . GLN A 1 370 ? -111.996 -67.851 170.355 1.00 37.34 370 GLN A C 1
ATOM 2973 O O . GLN A 1 370 ? -112.775 -68.754 170.618 1.00 37.34 370 GLN A O 1
ATOM 2978 N N . GLU A 1 371 ? -110.789 -68.074 169.837 1.00 35.59 371 GLU A N 1
ATOM 2979 C CA . GLU A 1 371 ? -109.921 -69.210 170.198 1.00 35.59 371 GLU A CA 1
ATOM 2980 C C . GLU A 1 371 ? -108.474 -68.721 169.986 1.00 35.59 371 GLU A C 1
ATOM 2982 O O . GLU A 1 371 ? -108.148 -68.262 168.897 1.00 35.59 371 GLU A O 1
ATOM 2987 N N . ARG A 1 372 ? -107.548 -68.689 170.950 1.00 34.28 372 ARG A N 1
ATOM 2988 C CA . ARG A 1 372 ? -107.497 -69.116 172.364 1.00 34.28 372 ARG A CA 1
ATOM 2989 C C . ARG A 1 372 ? -106.602 -68.089 173.112 1.00 34.28 372 ARG A C 1
ATOM 2991 O O . ARG A 1 372 ? -105.704 -67.547 172.481 1.00 34.28 372 ARG A O 1
ATOM 2998 N N . THR A 1 373 ? -106.685 -67.709 174.394 1.00 44.09 373 THR A N 1
ATOM 2999 C CA . THR A 1 373 ? -107.192 -68.301 175.659 1.00 44.09 373 THR A CA 1
ATOM 3000 C C . THR A 1 373 ? -106.548 -69.614 176.119 1.00 44.09 373 THR A C 1
ATOM 3002 O O . THR A 1 373 ? -106.957 -70.158 177.132 1.00 44.09 373 THR A O 1
ATOM 3005 N N . GLU A 1 374 ? -105.493 -70.081 175.444 1.00 40.03 374 GLU A N 1
ATOM 3006 C CA . GLU A 1 374 ? -104.737 -71.301 175.781 1.00 40.03 374 GLU A CA 1
ATOM 3007 C C . GLU A 1 374 ? -103.249 -71.136 175.428 1.00 40.03 374 GLU A C 1
ATOM 3009 O O . GLU A 1 374 ? -102.655 -71.958 174.736 1.00 40.03 374 GLU A O 1
ATOM 3014 N N . GLN A 1 375 ? -102.623 -70.069 175.929 1.00 35.06 375 GLN A N 1
ATOM 3015 C CA . GLN A 1 375 ? -101.211 -70.173 176.328 1.00 35.06 375 GLN A CA 1
ATOM 3016 C C . GLN A 1 375 ? -100.818 -69.342 177.563 1.00 35.06 375 GLN A C 1
ATOM 3018 O O . GLN A 1 375 ? -99.643 -69.284 177.906 1.00 35.06 375 GLN A O 1
ATOM 3023 N N . ASP A 1 376 ? -101.801 -68.813 178.305 1.00 38.69 376 ASP A N 1
ATOM 3024 C CA . ASP A 1 376 ? -101.604 -68.226 179.647 1.00 38.69 376 ASP A CA 1
ATOM 3025 C C . ASP A 1 376 ? -101.751 -69.270 180.787 1.00 38.69 376 ASP A C 1
ATOM 3027 O O . ASP A 1 376 ? -101.519 -68.985 181.960 1.00 38.69 376 ASP A O 1
ATOM 3031 N N . GLU A 1 377 ? -102.098 -70.525 180.464 1.00 41.28 377 GLU A N 1
ATOM 3032 C CA . GLU A 1 377 ? -102.222 -71.598 181.466 1.00 41.28 377 GLU A CA 1
ATOM 3033 C C . GLU A 1 377 ? -100.952 -72.451 181.636 1.00 41.28 377 GLU A C 1
ATOM 3035 O O . GLU A 1 377 ? -100.691 -72.945 182.735 1.00 41.28 377 GLU A O 1
ATOM 3040 N N . GLN A 1 378 ? -100.111 -72.613 180.603 1.00 33.66 378 GLN A N 1
ATOM 3041 C CA . GLN A 1 378 ? -99.069 -73.654 180.621 1.00 33.66 378 GLN A CA 1
ATOM 3042 C C . GLN A 1 378 ? -97.806 -73.317 181.440 1.00 33.66 378 GLN A C 1
ATOM 3044 O O . GLN A 1 378 ? -96.930 -74.170 181.585 1.00 33.66 378 GLN A O 1
ATOM 3049 N N . SER A 1 379 ? -97.702 -72.120 182.036 1.00 34.44 379 SER A N 1
ATOM 3050 C CA . SER A 1 379 ? -96.733 -71.865 183.119 1.00 34.44 379 SER A CA 1
ATOM 3051 C C . SER A 1 379 ? -97.146 -70.828 184.168 1.00 34.44 379 SER A C 1
ATOM 3053 O O . SER A 1 379 ? -96.297 -70.213 184.810 1.00 34.44 379 SER A O 1
ATOM 3055 N N . GLN A 1 380 ? -98.419 -70.850 184.581 1.00 44.41 380 GLN A N 1
ATOM 3056 C CA . GLN A 1 380 ? -98.713 -70.615 186.005 1.00 44.41 380 GLN A CA 1
ATOM 3057 C C . GLN A 1 380 ? -98.258 -71.811 186.883 1.00 44.41 380 GLN A C 1
ATOM 3059 O O . GLN A 1 380 ? -98.942 -72.178 187.835 1.00 44.41 380 GLN A O 1
ATOM 3064 N N . SER A 1 381 ? -97.125 -72.458 186.579 1.00 39.31 381 SER A N 1
ATOM 3065 C CA . SER A 1 381 ? -96.669 -73.695 187.237 1.00 39.31 381 SER A CA 1
ATOM 3066 C C . SER A 1 381 ? -95.472 -73.502 188.179 1.00 39.31 381 SER A C 1
ATOM 3068 O O . SER A 1 381 ? -95.177 -74.404 188.957 1.00 39.31 381 SER A O 1
ATOM 3070 N N . LEU A 1 382 ? -94.824 -72.331 188.149 1.00 44.00 382 LEU A N 1
ATOM 3071 C CA . LEU A 1 382 ? -93.750 -71.910 189.063 1.00 44.00 382 LEU A CA 1
ATOM 3072 C C . LEU A 1 382 ? -93.898 -70.399 189.360 1.00 44.00 382 LEU A C 1
ATOM 3074 O O . LEU A 1 382 ? -93.059 -69.596 188.978 1.00 44.00 382 LEU A O 1
ATOM 3078 N N . ARG A 1 383 ? -95.004 -69.865 189.893 1.00 43.78 383 ARG A N 1
ATOM 3079 C CA . ARG A 1 383 ? -95.756 -70.234 191.110 1.00 43.78 383 ARG A CA 1
ATOM 3080 C C . ARG A 1 383 ? -94.895 -70.573 192.338 1.00 43.78 383 ARG A C 1
ATOM 3082 O O . ARG A 1 383 ? -94.414 -71.685 192.492 1.00 43.78 383 ARG A O 1
ATOM 3089 N N . ARG A 1 384 ? -94.965 -69.656 193.313 1.00 43.62 384 ARG A N 1
ATOM 3090 C CA . ARG A 1 384 ? -95.165 -69.954 194.749 1.00 43.62 384 ARG A CA 1
ATOM 3091 C C . ARG A 1 384 ? -94.029 -70.694 195.476 1.00 43.62 384 ARG A C 1
ATOM 3093 O O . ARG A 1 384 ? -94.278 -71.338 196.488 1.00 43.62 384 ARG A O 1
ATOM 3100 N N . GLN A 1 385 ? -92.794 -70.508 195.026 1.00 33.19 385 GLN A N 1
ATOM 3101 C CA . GLN A 1 385 ? -91.582 -70.711 195.825 1.00 33.19 385 GLN A CA 1
ATOM 3102 C C . GLN A 1 385 ? -90.707 -69.457 195.644 1.00 33.19 385 GLN A C 1
ATOM 3104 O O . GLN A 1 385 ? -90.284 -69.199 194.523 1.00 33.19 385 GLN A O 1
ATOM 3109 N N . LEU A 1 386 ? -90.447 -68.598 196.634 1.00 47.12 386 LEU A N 1
ATOM 3110 C CA . LEU A 1 386 ? -90.979 -68.451 198.002 1.00 47.12 386 LEU A CA 1
ATOM 3111 C C . LEU A 1 386 ? -91.275 -66.937 198.201 1.00 47.12 386 LEU A C 1
ATOM 3113 O O . LEU A 1 386 ? -90.497 -66.128 197.707 1.00 47.12 386 LEU A O 1
ATOM 3117 N N . SER A 1 387 ? -92.366 -66.413 198.782 1.00 43.50 387 SER A N 1
ATOM 3118 C CA . SER A 1 387 ? -93.449 -66.949 199.630 1.00 43.50 387 SER A CA 1
ATOM 3119 C C . SER A 1 387 ? -92.965 -67.502 200.972 1.00 43.50 387 SER A C 1
ATOM 3121 O O . SER A 1 387 ? -92.557 -68.655 201.007 1.00 43.50 387 SER A O 1
ATOM 3123 N N . SER A 1 388 ? -93.092 -66.685 202.035 1.00 41.31 388 SER A N 1
ATOM 3124 C CA . SER A 1 388 ? -92.271 -66.691 203.269 1.00 41.31 388 SER A CA 1
ATOM 3125 C C . SER A 1 388 ? -90.781 -66.437 202.972 1.00 41.31 388 SER A C 1
ATOM 3127 O O . SER A 1 388 ? -90.293 -66.748 201.890 1.00 41.31 388 SER A O 1
ATOM 3129 N N . VAL A 1 389 ? -90.007 -65.760 203.818 1.00 50.66 389 VAL A N 1
ATOM 3130 C CA . VAL A 1 389 ? -90.165 -65.328 205.224 1.00 50.66 389 VAL A CA 1
ATOM 3131 C C . VAL A 1 389 ? -89.941 -63.796 205.236 1.00 50.66 389 VAL A C 1
ATOM 3133 O O . VAL A 1 389 ? -88.945 -63.354 204.675 1.00 50.66 389 VAL A O 1
ATOM 3136 N N . SER A 1 390 ? -90.816 -62.886 205.696 1.00 44.94 390 SER A N 1
ATOM 3137 C CA . SER A 1 390 ? -91.960 -62.960 206.627 1.00 44.94 390 SER A CA 1
ATOM 3138 C C . SER A 1 390 ? -91.582 -63.626 207.938 1.00 44.94 390 SER A C 1
ATOM 3140 O O . SER A 1 390 ? -91.513 -64.845 207.928 1.00 44.94 390 SER A O 1
ATOM 3142 N N . ASP A 1 391 ? -91.435 -62.819 208.998 1.00 36.62 391 ASP A N 1
ATOM 3143 C CA . ASP A 1 391 ? -90.820 -63.096 210.319 1.00 36.62 391 ASP A CA 1
ATOM 3144 C C . ASP A 1 391 ? -89.360 -62.568 210.369 1.00 36.62 391 ASP A C 1
ATOM 3146 O O . ASP A 1 391 ? -88.578 -62.867 209.471 1.00 36.62 391 ASP A O 1
ATOM 3150 N N . GLU A 1 392 ? -88.919 -61.717 211.312 1.00 49.31 392 GLU A N 1
ATOM 3151 C CA . GLU A 1 392 ? -89.615 -60.854 212.290 1.00 49.31 392 GLU A CA 1
ATOM 3152 C C . GLU A 1 392 ? -89.061 -59.407 212.193 1.00 49.31 392 GLU A C 1
ATOM 3154 O O . GLU A 1 392 ? -87.881 -59.155 212.405 1.00 49.31 392 GLU A O 1
ATOM 3159 N N . LEU A 1 393 ? -89.813 -58.349 211.881 1.00 51.19 393 LEU A N 1
ATOM 3160 C CA . LEU A 1 393 ? -90.889 -57.718 212.666 1.00 51.19 393 LEU A CA 1
ATOM 3161 C C . LEU A 1 393 ? -90.565 -57.354 214.138 1.00 51.19 393 LEU A C 1
ATOM 3163 O O . LEU A 1 393 ? -91.372 -56.661 214.751 1.00 51.19 393 LEU A O 1
ATOM 3167 N N . SER A 1 394 ? -89.424 -57.762 214.715 1.00 47.69 394 SER A N 1
ATOM 3168 C CA . SER A 1 394 ? -89.177 -57.561 216.159 1.00 47.69 394 SER A CA 1
ATOM 3169 C C . SER A 1 394 ? -87.717 -57.361 216.604 1.00 47.69 394 SER A C 1
ATOM 3171 O O . SER A 1 394 ? -87.499 -57.205 217.806 1.00 47.69 394 SER A O 1
ATOM 3173 N N . GLU A 1 395 ? -86.719 -57.335 215.708 1.00 42.91 395 GLU A N 1
ATOM 3174 C CA . GLU A 1 395 ? -85.305 -57.190 216.109 1.00 42.91 395 GLU A CA 1
ATOM 3175 C C . GLU A 1 395 ? -84.525 -56.140 215.272 1.00 42.91 395 GLU A C 1
ATOM 3177 O O . GLU A 1 395 ? -84.261 -56.319 214.084 1.00 42.91 395 GLU A O 1
ATOM 3182 N N . ASN A 1 396 ? -84.099 -55.002 215.830 1.00 42.78 396 ASN A N 1
ATOM 3183 C CA . ASN A 1 396 ? -84.518 -54.415 217.104 1.00 42.78 396 ASN A CA 1
ATOM 3184 C C . ASN A 1 396 ? -84.412 -52.877 217.074 1.00 42.78 396 ASN A C 1
ATOM 3186 O O . ASN A 1 396 ? -83.736 -52.300 216.217 1.00 42.78 396 ASN A O 1
ATOM 3190 N N . HIS A 1 397 ? -85.055 -52.258 218.063 1.00 53.66 397 HIS A N 1
ATOM 3191 C CA . HIS A 1 397 ? -85.237 -50.830 218.381 1.00 53.66 397 HIS A CA 1
ATOM 3192 C C . HIS A 1 397 ? -83.916 -50.089 218.734 1.00 53.66 397 HIS A C 1
ATOM 3194 O O . HIS A 1 397 ? -83.863 -49.285 219.656 1.00 53.66 397 HIS A O 1
ATOM 3200 N N . GLU A 1 398 ? -82.799 -50.436 218.075 1.00 42.91 398 GLU A N 1
ATOM 3201 C CA . GLU A 1 398 ? -81.442 -50.198 218.606 1.00 42.91 398 GLU A CA 1
ATOM 3202 C C . GLU A 1 398 ? -80.374 -49.841 217.547 1.00 42.91 398 GLU A C 1
ATOM 3204 O O . GLU A 1 398 ? -79.349 -49.244 217.876 1.00 42.91 398 GLU A O 1
ATOM 3209 N N . ARG A 1 399 ? -80.622 -50.057 216.241 1.00 44.66 399 ARG A N 1
ATOM 3210 C CA . ARG A 1 399 ? -79.816 -49.380 215.185 1.00 44.66 399 ARG A CA 1
ATOM 3211 C C . ARG A 1 399 ? -80.100 -47.867 215.107 1.00 44.66 399 ARG A C 1
ATOM 3213 O O . ARG A 1 399 ? -79.367 -47.129 214.450 1.00 44.66 399 ARG A O 1
ATOM 3220 N N . GLU A 1 400 ? -81.129 -47.438 215.833 1.00 58.22 400 GLU A N 1
ATOM 3221 C CA . GLU A 1 400 ? -81.792 -46.131 215.912 1.00 58.22 400 GLU A CA 1
ATOM 3222 C C . GLU A 1 400 ? -80.865 -44.927 216.181 1.00 58.22 400 GLU A C 1
ATOM 3224 O O . GLU A 1 400 ? -81.206 -43.798 215.846 1.00 58.22 400 GLU A O 1
ATOM 3229 N N . VAL A 1 401 ? -79.662 -45.150 216.727 1.00 50.06 401 VAL A N 1
ATOM 3230 C CA . VAL A 1 401 ? -78.684 -44.083 217.026 1.00 50.06 401 VAL A CA 1
ATOM 3231 C C . VAL A 1 401 ? -77.679 -43.847 215.886 1.00 50.06 401 VAL A C 1
ATOM 3233 O O . VAL A 1 401 ? -77.118 -42.757 215.774 1.00 50.06 401 VAL A O 1
ATOM 3236 N N . ASN A 1 402 ? -77.438 -44.830 215.011 1.00 48.53 402 ASN A N 1
ATOM 3237 C CA . ASN A 1 402 ? -76.404 -44.702 213.974 1.00 48.53 402 ASN A CA 1
ATOM 3238 C C . ASN A 1 402 ? -76.848 -43.852 212.774 1.00 48.53 402 ASN A C 1
ATOM 3240 O O . ASN A 1 402 ? -76.011 -43.204 212.150 1.00 48.53 402 ASN A O 1
ATOM 3244 N N . GLN A 1 403 ? -78.146 -43.816 212.463 1.00 48.62 403 GLN A N 1
ATOM 3245 C CA . GLN A 1 403 ? -78.648 -43.179 211.240 1.00 48.62 403 GLN A CA 1
ATOM 3246 C C . GLN A 1 403 ? -78.612 -41.638 211.299 1.00 48.62 403 GLN A C 1
ATOM 3248 O O . GLN A 1 403 ? -78.316 -40.987 210.301 1.00 48.62 403 GLN A O 1
ATOM 3253 N N . LEU A 1 404 ? -78.726 -41.051 212.498 1.00 53.25 404 LEU A N 1
ATOM 3254 C CA . LEU A 1 404 ? -78.485 -39.616 212.748 1.00 53.25 404 LEU A CA 1
ATOM 3255 C C . LEU A 1 404 ? -77.041 -39.169 212.430 1.00 53.25 404 LEU A C 1
ATOM 3257 O O . LEU A 1 404 ? -76.752 -37.977 212.347 1.00 53.25 404 LEU A O 1
ATOM 3261 N N . ARG A 1 405 ? -76.110 -40.116 212.253 1.00 52.84 405 ARG A N 1
ATOM 3262 C CA . ARG A 1 405 ? -74.727 -39.852 211.826 1.00 52.84 405 ARG A CA 1
ATOM 3263 C C . ARG A 1 405 ? -74.588 -39.766 210.302 1.00 52.84 405 ARG A C 1
ATOM 3265 O O . ARG A 1 405 ? -73.655 -39.137 209.815 1.00 52.84 405 ARG A O 1
ATOM 3272 N N . GLU A 1 406 ? -75.513 -40.386 209.574 1.00 54.34 406 GLU A N 1
ATOM 3273 C CA . GLU A 1 406 ? -75.549 -40.482 208.111 1.00 54.34 406 GLU A CA 1
ATOM 3274 C C . GLU A 1 406 ? -76.211 -39.239 207.486 1.00 54.34 406 GLU A C 1
ATOM 3276 O O . GLU A 1 406 ? -75.751 -38.727 206.467 1.00 54.34 406 GLU A O 1
ATOM 3281 N N . GLU A 1 407 ? -77.202 -38.649 208.164 1.00 53.62 407 GLU A N 1
ATOM 3282 C CA . GLU A 1 407 ? -77.790 -37.352 207.783 1.00 53.62 407 GLU A CA 1
ATOM 3283 C C . GLU A 1 407 ? -76.752 -36.212 207.766 1.00 53.62 407 GLU A C 1
ATOM 3285 O O . GLU A 1 407 ? -76.782 -35.351 206.885 1.00 53.62 407 GLU A O 1
ATOM 3290 N N . LEU A 1 408 ? -75.770 -36.245 208.678 1.00 53.16 408 LEU A N 1
ATOM 3291 C CA . LEU A 1 408 ? -74.646 -35.300 208.691 1.00 53.16 408 LEU A CA 1
ATOM 3292 C C . LEU A 1 408 ? -73.688 -35.501 207.499 1.00 53.16 408 LEU A C 1
ATOM 3294 O O . LEU A 1 408 ? -72.983 -34.573 207.114 1.00 53.16 408 LEU A O 1
ATOM 3298 N N . GLN A 1 409 ? -73.660 -36.694 206.900 1.00 54.38 409 GLN A N 1
ATOM 3299 C CA . GLN A 1 409 ? -72.841 -36.991 205.724 1.00 54.38 409 GLN A CA 1
ATOM 3300 C C . GLN A 1 409 ? -73.555 -36.590 204.421 1.00 54.38 409 GLN A C 1
ATOM 3302 O O . GLN A 1 409 ? -72.911 -36.082 203.503 1.00 54.38 409 GLN A O 1
ATOM 3307 N N . ASN A 1 410 ? -74.885 -36.712 204.372 1.00 55.31 410 ASN A N 1
ATOM 3308 C CA . ASN A 1 410 ? -75.705 -36.327 203.216 1.00 55.31 410 ASN A CA 1
ATOM 3309 C C . ASN A 1 410 ? -75.787 -34.805 202.971 1.00 55.31 410 ASN A C 1
ATOM 3311 O O . ASN A 1 410 ? -76.131 -34.377 201.870 1.00 55.31 410 ASN A O 1
ATOM 3315 N N . THR A 1 411 ? -75.445 -33.963 203.953 1.00 56.00 411 THR A N 1
ATOM 3316 C CA . THR A 1 411 ? -75.316 -32.509 203.731 1.00 56.00 411 THR A CA 1
ATOM 3317 C C . THR A 1 411 ? -73.993 -32.115 203.064 1.00 56.00 411 THR A C 1
ATOM 3319 O O . THR A 1 411 ? -73.950 -31.095 202.380 1.00 56.00 411 THR A O 1
ATOM 3322 N N . ASN A 1 412 ? -72.937 -32.933 203.174 1.00 53.53 412 ASN A N 1
ATOM 3323 C CA . ASN A 1 412 ? -71.666 -32.691 202.479 1.00 53.53 412 ASN A CA 1
ATOM 3324 C C . ASN A 1 412 ? -71.775 -32.962 200.968 1.00 53.53 412 ASN A C 1
ATOM 3326 O O . ASN A 1 412 ? -71.306 -32.151 200.171 1.00 53.53 412 ASN A O 1
ATOM 3330 N N . THR A 1 413 ? -72.444 -34.044 200.556 1.00 57.03 413 THR A N 1
ATOM 3331 C CA . THR A 1 413 ? -72.668 -34.355 199.128 1.00 57.03 413 THR A CA 1
ATOM 3332 C C . THR A 1 413 ? -73.515 -33.294 198.422 1.00 57.03 413 THR A C 1
ATOM 3334 O O . THR A 1 413 ? -73.271 -32.993 197.254 1.00 57.03 413 THR A O 1
ATOM 3337 N N . ALA A 1 414 ? -74.440 -32.638 199.133 1.00 56.25 414 ALA A N 1
ATOM 3338 C CA . ALA A 1 414 ? -75.168 -31.482 198.604 1.00 56.25 414 ALA A CA 1
ATOM 3339 C C . ALA A 1 414 ? -74.243 -30.290 198.261 1.00 56.25 414 ALA A C 1
ATOM 3341 O O . ALA A 1 414 ? -74.555 -29.509 197.357 1.00 56.25 414 ALA A O 1
ATOM 3342 N N . MET A 1 415 ? -73.093 -30.153 198.933 1.00 58.03 415 MET A N 1
ATOM 3343 C CA . MET A 1 415 ? -72.121 -29.091 198.654 1.00 58.03 415 MET A CA 1
ATOM 3344 C C . MET A 1 415 ? -71.237 -29.407 197.435 1.00 58.03 415 MET A C 1
ATOM 3346 O O . MET A 1 415 ? -70.916 -28.496 196.670 1.00 58.03 415 MET A O 1
ATOM 3350 N N . GLU A 1 416 ? -70.918 -30.680 197.176 1.00 58.28 416 GLU A N 1
ATOM 3351 C CA . GLU A 1 416 ? -70.214 -31.095 195.949 1.00 58.28 416 GLU A CA 1
ATOM 3352 C C . GLU A 1 416 ? -71.040 -30.799 194.686 1.00 58.28 416 GLU A C 1
ATOM 3354 O O . GLU A 1 416 ? -70.497 -30.278 193.711 1.00 58.28 416 GLU A O 1
ATOM 3359 N N . THR A 1 417 ? -72.368 -30.985 194.731 1.00 61.53 417 THR A N 1
ATOM 3360 C CA . THR A 1 417 ? -73.263 -30.595 193.623 1.00 61.53 417 THR A CA 1
ATOM 3361 C C . THR A 1 417 ? -73.305 -29.091 193.329 1.00 61.53 417 THR A C 1
ATOM 3363 O O . THR A 1 417 ? -73.758 -28.697 192.254 1.00 61.53 417 THR A O 1
ATOM 3366 N N . VAL A 1 418 ? -72.831 -28.222 194.230 1.00 58.25 418 VAL A N 1
ATOM 3367 C CA . VAL A 1 418 ? -72.705 -26.778 193.950 1.00 58.25 418 VAL A CA 1
ATOM 3368 C C . VAL A 1 418 ? -71.393 -26.473 193.222 1.00 58.25 418 VAL A C 1
ATOM 3370 O O . VAL A 1 418 ? -71.383 -25.652 192.304 1.00 58.25 418 VAL A O 1
ATOM 3373 N N . LEU A 1 419 ? -70.302 -27.165 193.567 1.00 57.44 419 LEU A N 1
ATOM 3374 C CA . LEU A 1 419 ? -68.989 -26.966 192.943 1.00 57.44 419 LEU A CA 1
ATOM 3375 C C . LEU A 1 419 ? -68.978 -27.403 191.470 1.00 57.44 419 LEU A C 1
ATOM 3377 O O . LEU A 1 419 ? -68.532 -26.638 190.615 1.00 57.44 419 LEU A O 1
ATOM 3381 N N . THR A 1 420 ? -69.567 -28.559 191.145 1.00 60.62 420 THR A N 1
ATOM 3382 C CA . THR A 1 420 ? -69.641 -29.068 189.760 1.00 60.62 420 THR A CA 1
ATOM 3383 C C . THR A 1 420 ? -70.423 -28.152 188.809 1.00 60.62 420 THR A C 1
ATOM 3385 O O . THR A 1 420 ? -70.107 -28.067 187.623 1.00 60.62 420 THR A O 1
ATOM 3388 N N . ASN A 1 421 ? -71.418 -27.413 189.315 1.00 64.12 421 ASN A N 1
ATOM 3389 C CA . ASN A 1 421 ? -72.144 -26.407 188.528 1.00 64.12 421 ASN A CA 1
ATOM 3390 C C . ASN A 1 421 ? -71.290 -25.156 188.228 1.00 64.12 421 ASN A C 1
ATOM 3392 O O . ASN A 1 421 ? -71.489 -24.502 187.204 1.00 64.12 421 ASN A O 1
ATOM 3396 N N . GLY A 1 422 ? -70.313 -24.833 189.084 1.00 59.12 422 GLY A N 1
ATOM 3397 C CA . GLY A 1 422 ? -69.361 -23.744 188.845 1.00 59.12 422 GLY A CA 1
ATOM 3398 C C . GLY A 1 422 ? -68.389 -24.038 187.697 1.00 59.12 422 GLY A C 1
ATOM 3399 O O . GLY A 1 422 ? -68.061 -23.144 186.917 1.00 59.12 422 GLY A O 1
ATOM 3400 N N . GLU A 1 423 ? -67.971 -25.296 187.544 1.00 63.53 423 GLU A N 1
ATOM 3401 C CA . GLU A 1 423 ? -67.030 -25.708 186.495 1.00 63.53 423 GLU A CA 1
ATOM 3402 C C . GLU A 1 423 ? -67.668 -25.683 185.095 1.00 63.53 423 GLU A C 1
ATOM 3404 O O . GLU A 1 423 ? -67.048 -25.195 184.148 1.00 63.53 423 GLU A O 1
ATOM 3409 N N . GLN A 1 424 ? -68.936 -26.094 184.960 1.00 60.25 424 GLN A N 1
ATOM 3410 C CA . GLN A 1 424 ? -69.665 -26.017 183.682 1.00 60.25 424 GLN A CA 1
ATOM 3411 C C . GLN A 1 424 ? -69.819 -24.578 183.160 1.00 60.25 424 GLN A C 1
ATOM 3413 O O . GLN A 1 424 ? -69.699 -24.338 181.957 1.00 60.25 424 GLN A O 1
ATOM 3418 N N . LEU A 1 425 ? -70.031 -23.600 184.049 1.00 63.91 425 LEU A N 1
ATOM 3419 C CA . LEU A 1 425 ? -70.093 -22.185 183.661 1.00 63.91 425 LEU A CA 1
ATOM 3420 C C . LEU A 1 425 ? -68.752 -21.659 183.133 1.00 63.91 425 LEU A C 1
ATOM 3422 O O . LEU A 1 425 ? -68.744 -20.796 182.255 1.00 63.91 425 LEU A O 1
ATOM 3426 N N . LYS A 1 426 ? -67.625 -22.194 183.619 1.00 67.94 426 LYS A N 1
ATOM 3427 C CA . LYS A 1 426 ? -66.291 -21.792 183.163 1.00 67.94 426 LYS A CA 1
ATOM 3428 C C . LYS A 1 426 ? -66.008 -22.270 181.734 1.00 67.94 426 LYS A C 1
ATOM 3430 O O . LYS A 1 426 ? -65.606 -21.464 180.897 1.00 67.94 426 LYS A O 1
ATOM 3435 N N . VAL A 1 427 ? -66.311 -23.537 181.434 1.00 68.06 427 VAL A N 1
ATOM 3436 C CA . VAL A 1 427 ? -66.148 -24.127 180.087 1.00 68.06 427 VAL A CA 1
ATOM 3437 C C . VAL A 1 427 ? -66.972 -23.370 179.036 1.00 68.06 427 VAL A C 1
ATOM 3439 O O . VAL A 1 427 ? -66.482 -23.093 177.942 1.00 68.06 427 VAL A O 1
ATOM 3442 N N . ASN A 1 428 ? -68.197 -22.957 179.379 1.00 67.00 428 ASN A N 1
ATOM 3443 C CA . ASN A 1 428 ? -69.045 -22.159 178.485 1.00 67.00 428 ASN A CA 1
ATOM 3444 C C . ASN A 1 428 ? -68.466 -20.762 178.177 1.00 67.00 428 ASN A C 1
ATOM 3446 O O . ASN A 1 428 ? -68.728 -20.218 177.105 1.00 67.00 428 ASN A O 1
ATOM 3450 N N . GLY A 1 429 ? -67.677 -20.177 179.086 1.00 66.56 429 GLY A N 1
ATOM 3451 C CA . GLY A 1 429 ? -66.965 -18.919 178.838 1.00 66.56 429 GLY A CA 1
ATOM 3452 C C . GLY A 1 429 ? -65.790 -19.090 177.872 1.00 66.56 429 GLY A C 1
ATOM 3453 O O . GLY A 1 429 ? -65.614 -18.285 176.959 1.00 66.56 429 GLY A O 1
ATOM 3454 N N . GLU A 1 430 ? -65.023 -20.169 178.032 1.00 69.06 430 GLU A N 1
ATOM 3455 C CA . GLU A 1 430 ? -63.860 -20.485 177.192 1.00 69.06 430 GLU A CA 1
ATOM 3456 C C . GLU A 1 430 ? -64.291 -20.768 175.729 1.00 69.06 430 GLU A C 1
ATOM 3458 O O . GLU A 1 430 ? -63.721 -20.192 174.801 1.00 69.06 430 GLU A O 1
ATOM 3463 N N . GLN A 1 431 ? -65.394 -21.500 175.509 1.00 66.81 431 GLN A N 1
ATOM 3464 C CA . GLN A 1 431 ? -65.967 -21.747 174.167 1.00 66.81 431 GLN A CA 1
ATOM 3465 C C . GLN A 1 431 ? -66.502 -20.492 173.443 1.00 66.81 431 GLN A C 1
ATOM 3467 O O . GLN A 1 431 ? -66.639 -20.490 172.215 1.00 66.81 431 GLN A O 1
ATOM 3472 N N . LEU A 1 432 ? -66.847 -19.425 174.174 1.00 69.88 432 LEU A N 1
ATOM 3473 C CA . LEU A 1 432 ? -67.304 -18.162 173.580 1.00 69.88 432 LEU A CA 1
ATOM 3474 C C . LEU A 1 432 ? -66.140 -17.265 173.140 1.00 69.88 432 LEU A C 1
ATOM 3476 O O . LEU A 1 432 ? -66.278 -16.548 172.149 1.00 69.88 432 LEU A O 1
ATOM 3480 N N . MET A 1 433 ? -64.994 -17.337 173.825 1.00 68.75 433 MET A N 1
ATOM 3481 C CA . MET A 1 433 ? -63.763 -16.651 173.413 1.00 68.75 433 MET A CA 1
ATOM 3482 C C . MET A 1 433 ? -63.244 -17.217 172.085 1.00 68.75 433 MET A C 1
ATOM 3484 O O . MET A 1 433 ? -63.058 -16.466 171.129 1.00 68.75 433 MET A O 1
ATOM 3488 N N . GLU A 1 434 ? -63.120 -18.546 171.994 1.00 73.81 434 GLU A N 1
ATOM 3489 C CA . GLU A 1 434 ? -62.628 -19.256 170.803 1.00 73.81 434 GLU A CA 1
ATOM 3490 C C . GLU A 1 434 ? -63.453 -18.931 169.542 1.00 73.81 434 GLU A C 1
ATOM 3492 O O . GLU A 1 434 ? -62.903 -18.682 168.466 1.00 73.81 434 GLU A O 1
ATOM 3497 N N . LYS A 1 435 ? -64.786 -18.852 169.656 1.00 73.88 435 LYS A N 1
ATOM 3498 C CA . LYS A 1 435 ? -65.655 -18.451 168.533 1.00 73.88 435 LYS A CA 1
ATOM 3499 C C . LYS A 1 435 ? -65.425 -17.015 168.062 1.00 73.88 435 LYS A C 1
ATOM 3501 O O . LYS A 1 435 ? -65.576 -16.746 166.872 1.00 73.88 435 LYS A O 1
ATOM 3506 N N . ASN A 1 436 ? -65.067 -16.105 168.964 1.00 69.12 436 ASN A N 1
ATOM 3507 C CA . ASN A 1 436 ? -64.836 -14.701 168.627 1.00 69.12 436 ASN A CA 1
ATOM 3508 C C . ASN A 1 436 ? -63.504 -14.510 167.881 1.00 69.12 436 ASN A C 1
ATOM 3510 O O . ASN A 1 436 ? -63.451 -13.752 166.914 1.00 69.12 436 ASN A O 1
ATOM 3514 N N . GLU A 1 437 ? -62.451 -15.234 168.274 1.00 73.56 437 GLU A N 1
ATOM 3515 C CA . GLU A 1 437 ? -61.156 -15.205 167.575 1.00 73.56 437 GLU A CA 1
ATOM 3516 C C . GLU A 1 437 ? -61.262 -15.778 166.152 1.00 73.56 437 GLU A C 1
ATOM 3518 O O . GLU A 1 437 ? -60.761 -15.171 165.202 1.00 73.56 437 GLU A O 1
ATOM 3523 N N . ASN A 1 438 ? -61.992 -16.887 165.974 1.00 73.88 438 ASN A N 1
ATOM 3524 C CA . ASN A 1 438 ? -62.222 -17.490 164.656 1.00 73.88 438 ASN A CA 1
ATOM 3525 C C . ASN A 1 438 ? -62.949 -16.537 163.681 1.00 73.88 438 ASN A C 1
ATOM 3527 O O . ASN A 1 438 ? -62.526 -16.393 162.533 1.00 73.88 438 ASN A O 1
ATOM 3531 N N . LEU A 1 439 ? -63.991 -15.828 164.137 1.00 76.62 439 LEU A N 1
ATOM 3532 C CA . LEU A 1 439 ? -64.703 -14.836 163.314 1.00 76.62 439 LEU A CA 1
ATOM 3533 C C . LEU A 1 439 ? -63.824 -13.628 162.943 1.00 76.62 439 LEU A C 1
ATOM 3535 O O . LEU A 1 439 ? -63.990 -13.050 161.867 1.00 76.62 439 LEU A O 1
ATOM 3539 N N . PHE A 1 440 ? -62.863 -13.258 163.795 1.00 72.56 440 PHE A N 1
ATOM 3540 C CA . PHE A 1 440 ? -61.920 -12.175 163.503 1.00 72.56 440 PHE A CA 1
ATOM 3541 C C . PHE A 1 440 ? -60.916 -12.571 162.407 1.00 72.56 440 PHE A C 1
ATOM 3543 O O . PHE A 1 440 ? -60.620 -11.771 161.517 1.00 72.56 440 PHE A O 1
ATOM 3550 N N . ALA A 1 441 ? -60.442 -13.821 162.430 1.00 73.00 441 ALA A N 1
ATOM 3551 C CA . ALA A 1 441 ? -59.565 -14.370 161.395 1.00 73.00 441 ALA A CA 1
ATOM 3552 C C . ALA A 1 441 ? -60.265 -14.473 160.024 1.00 73.00 441 ALA A C 1
ATOM 3554 O O . ALA A 1 441 ? -59.660 -14.164 158.994 1.00 73.00 441 ALA A O 1
ATOM 3555 N N . GLU A 1 442 ? -61.547 -14.849 159.999 1.00 75.19 442 GLU A N 1
ATOM 3556 C CA . GLU A 1 442 ? -62.340 -14.914 158.763 1.00 75.19 442 GLU A CA 1
ATOM 3557 C C . GLU A 1 442 ? -62.569 -13.521 158.142 1.00 75.19 442 GLU A C 1
ATOM 3559 O O . GLU A 1 442 ? -62.438 -13.357 156.925 1.00 75.19 442 GLU A O 1
ATOM 3564 N N . CYS A 1 443 ? -62.796 -12.491 158.969 1.00 70.25 443 CYS A N 1
ATOM 3565 C CA . CYS A 1 443 ? -62.897 -11.100 158.512 1.00 70.25 443 CYS A CA 1
ATOM 3566 C C . CYS A 1 443 ? -61.615 -10.598 157.824 1.00 70.25 443 CYS A C 1
ATOM 3568 O O . CYS A 1 443 ? -61.694 -10.004 156.747 1.00 70.25 443 CYS A O 1
ATOM 3570 N N . GLU A 1 444 ? -60.433 -10.836 158.405 1.00 75.25 444 GLU A N 1
ATOM 3571 C CA . GLU A 1 444 ? -59.161 -10.414 157.793 1.00 75.25 444 GLU A CA 1
ATOM 3572 C C . GLU A 1 444 ? -58.851 -11.192 156.500 1.00 75.25 444 GLU A C 1
ATOM 3574 O O . GLU A 1 444 ? -58.333 -10.612 155.544 1.00 75.25 444 GLU A O 1
ATOM 3579 N N . LYS A 1 445 ? -59.237 -12.473 156.410 1.00 77.38 445 LYS A N 1
ATOM 3580 C CA . LYS A 1 445 ? -59.081 -13.275 155.184 1.00 77.38 445 LYS A CA 1
ATOM 3581 C C . LYS A 1 445 ? -59.894 -12.709 154.011 1.00 77.38 445 LYS A C 1
ATOM 3583 O O . LYS A 1 445 ? -59.343 -12.499 152.932 1.00 77.38 445 LYS A O 1
ATOM 3588 N N . LEU A 1 446 ? -61.175 -12.399 154.227 1.00 75.25 446 LEU A N 1
ATOM 3589 C CA . LEU A 1 446 ? -62.044 -11.804 153.197 1.00 75.25 446 LEU A CA 1
ATOM 3590 C C . LEU A 1 446 ? -61.550 -10.422 152.734 1.00 75.25 446 LEU A C 1
ATOM 3592 O O . LEU A 1 446 ? -61.683 -10.058 151.567 1.00 75.25 446 LEU A O 1
ATOM 3596 N N . LYS A 1 447 ? -60.938 -9.660 153.643 1.00 74.81 447 LYS A N 1
ATOM 3597 C CA . LYS A 1 447 ? -60.352 -8.342 153.374 1.00 74.81 447 LYS A CA 1
ATOM 3598 C C . LYS A 1 447 ? -59.157 -8.429 152.414 1.00 74.81 447 LYS A C 1
ATOM 3600 O O . LYS A 1 447 ? -59.072 -7.623 151.490 1.00 74.81 447 LYS A O 1
ATOM 3605 N N . ALA A 1 448 ? -58.296 -9.437 152.586 1.00 73.19 448 ALA A N 1
ATOM 3606 C CA . ALA A 1 448 ? -57.178 -9.717 151.682 1.00 73.19 448 ALA A CA 1
ATOM 3607 C C . ALA A 1 448 ? -57.647 -10.175 150.283 1.00 73.19 448 ALA A C 1
ATOM 3609 O O . ALA A 1 448 ? -57.110 -9.727 149.267 1.00 73.19 448 ALA A O 1
ATOM 3610 N N . GLU A 1 449 ? -58.690 -11.011 150.219 1.00 75.94 449 GLU A N 1
ATOM 3611 C CA . GLU A 1 449 ? -59.289 -11.469 148.954 1.00 75.94 449 GLU A CA 1
ATOM 3612 C C . GLU A 1 449 ? -59.917 -10.319 148.143 1.00 75.94 449 GLU A C 1
ATOM 3614 O O . GLU A 1 449 ? -59.844 -10.319 146.912 1.00 75.94 449 GLU A O 1
ATOM 3619 N N . CYS A 1 450 ? -60.479 -9.304 148.811 1.00 72.75 450 CYS A N 1
ATOM 3620 C CA . CYS A 1 450 ? -60.931 -8.078 148.150 1.00 72.75 450 CYS A CA 1
ATOM 3621 C C . CYS A 1 450 ? -59.766 -7.286 147.537 1.00 72.75 450 CYS A C 1
ATOM 3623 O O . CYS A 1 450 ? -59.838 -6.943 146.357 1.00 72.75 450 CYS A O 1
ATOM 3625 N N . THR A 1 451 ? -58.682 -7.041 148.286 1.00 73.38 451 THR A N 1
ATOM 3626 C CA . THR A 1 451 ? -57.528 -6.280 147.765 1.00 73.38 451 THR A CA 1
ATOM 3627 C C . THR A 1 451 ? -56.872 -6.952 146.558 1.00 73.38 451 THR A C 1
ATOM 3629 O O . THR A 1 451 ? -56.566 -6.270 145.583 1.00 73.38 451 THR A O 1
ATOM 3632 N N . GLN A 1 452 ? -56.747 -8.286 146.555 1.00 78.88 452 GLN A N 1
ATOM 3633 C CA . GLN A 1 452 ? -56.183 -9.021 145.415 1.00 78.88 452 GLN A CA 1
ATOM 3634 C C . GLN A 1 452 ? -56.993 -8.794 144.123 1.00 78.88 452 GLN A C 1
ATOM 3636 O O . GLN A 1 452 ? -56.424 -8.581 143.052 1.00 78.88 452 GLN A O 1
ATOM 3641 N N . ARG A 1 453 ? -58.331 -8.793 144.205 1.00 76.88 453 ARG A N 1
ATOM 3642 C CA . ARG A 1 453 ? -59.187 -8.587 143.023 1.00 76.88 453 ARG A CA 1
ATOM 3643 C C . ARG A 1 453 ? -59.146 -7.163 142.477 1.00 76.88 453 ARG A C 1
ATOM 3645 O O . ARG A 1 453 ? -59.332 -6.978 141.275 1.00 76.88 453 ARG A O 1
ATOM 3652 N N . GLU A 1 454 ? -58.899 -6.158 143.314 1.00 73.75 454 GLU A N 1
ATOM 3653 C CA . GLU A 1 454 ? -58.724 -4.783 142.833 1.00 73.75 454 GLU A CA 1
ATOM 3654 C C . GLU A 1 454 ? -57.424 -4.631 142.023 1.00 73.75 454 GLU A C 1
ATOM 3656 O O . GLU A 1 454 ? -57.426 -3.963 140.985 1.00 73.75 454 GLU A O 1
ATOM 3661 N N . GLU A 1 455 ? -56.347 -5.317 142.421 1.00 80.31 455 GLU A N 1
ATOM 3662 C CA . GLU A 1 455 ? -55.082 -5.372 141.672 1.00 80.31 455 GLU A CA 1
ATOM 3663 C C . GLU A 1 455 ? -55.232 -6.116 140.331 1.00 80.31 455 GLU A C 1
ATOM 3665 O O . GLU A 1 455 ? -54.794 -5.614 139.290 1.00 80.31 455 GLU A O 1
ATOM 3670 N N . GLU A 1 456 ? -55.929 -7.260 140.311 1.00 77.44 456 GLU A N 1
ATOM 3671 C CA . GLU A 1 456 ? -56.246 -8.007 139.080 1.00 77.44 456 GLU A CA 1
ATOM 3672 C C . GLU A 1 456 ? -57.025 -7.141 138.065 1.00 77.44 456 GLU A C 1
ATOM 3674 O O . GLU A 1 456 ? -56.698 -7.114 136.873 1.00 77.44 456 GLU A O 1
ATOM 3679 N N . VAL A 1 457 ? -58.006 -6.355 138.528 1.00 78.38 457 VAL A N 1
ATOM 3680 C CA . VAL A 1 457 ? -58.790 -5.437 137.679 1.00 78.38 457 VAL A CA 1
ATOM 3681 C C . VAL A 1 457 ? -57.959 -4.251 137.165 1.00 78.38 457 VAL A C 1
ATOM 3683 O O . VAL A 1 457 ? -58.204 -3.777 136.050 1.00 78.38 457 VAL A O 1
ATOM 3686 N N . GLN A 1 458 ? -56.964 -3.767 137.917 1.00 75.00 458 GLN A N 1
ATOM 3687 C CA . GLN A 1 458 ? -56.028 -2.752 137.412 1.00 75.00 458 GLN A CA 1
ATOM 3688 C C . GLN A 1 458 ? -55.079 -3.323 136.348 1.00 75.00 458 GLN A C 1
ATOM 3690 O O . GLN A 1 458 ? -54.878 -2.684 135.312 1.00 75.00 458 GLN A O 1
ATOM 3695 N N . SER A 1 459 ? -54.565 -4.539 136.553 1.00 81.50 459 SER A N 1
ATOM 3696 C CA . SER A 1 459 ? -53.697 -5.238 135.594 1.00 81.50 459 SER A CA 1
ATOM 3697 C C . SER A 1 459 ? -54.387 -5.438 134.236 1.00 81.50 459 SER A C 1
ATOM 3699 O O . SER A 1 459 ? -53.859 -5.041 133.194 1.00 81.50 459 SER A O 1
ATOM 3701 N N . LEU A 1 460 ? -55.631 -5.934 134.237 1.00 77.50 460 LEU A N 1
ATOM 3702 C CA . LEU A 1 460 ? -56.416 -6.128 133.009 1.00 77.50 460 LEU A CA 1
ATOM 3703 C C . LEU A 1 460 ? -56.705 -4.811 132.262 1.00 77.50 460 LEU A C 1
ATOM 3705 O O . LEU A 1 460 ? -56.710 -4.791 131.030 1.00 77.50 460 LEU A O 1
ATOM 3709 N N . LYS A 1 461 ? -56.882 -3.688 132.976 1.00 75.81 461 LYS A N 1
ATOM 3710 C CA . LYS A 1 461 ? -57.024 -2.359 132.349 1.00 75.81 461 LYS A CA 1
ATOM 3711 C C . LYS A 1 461 ? -55.741 -1.878 131.668 1.00 75.81 461 LYS A C 1
ATOM 3713 O O . LYS A 1 461 ? -55.828 -1.235 130.625 1.00 75.81 461 LYS A O 1
ATOM 3718 N N . GLN A 1 462 ? -54.563 -2.186 132.215 1.00 74.19 462 GLN A N 1
ATOM 3719 C CA . GLN A 1 462 ? -53.293 -1.865 131.552 1.00 74.19 462 GLN A CA 1
ATOM 3720 C C . GLN A 1 462 ? -53.096 -2.702 130.280 1.00 74.19 462 GLN A C 1
ATOM 3722 O O . GLN A 1 462 ? -52.734 -2.148 129.243 1.00 74.19 462 GLN A O 1
ATOM 3727 N N . GLN A 1 463 ? -53.408 -4.002 130.327 1.00 76.81 463 GLN A N 1
ATOM 3728 C CA . GLN A 1 463 ? -53.310 -4.891 129.161 1.00 76.81 463 GLN A CA 1
ATOM 3729 C C . GLN A 1 463 ? -54.219 -4.441 128.007 1.00 76.81 463 GLN A C 1
ATOM 3731 O O . GLN A 1 463 ? -53.763 -4.353 126.867 1.00 76.81 463 GLN A O 1
ATOM 3736 N N . LEU A 1 464 ? -55.476 -4.080 128.299 1.00 78.50 464 LEU A N 1
ATOM 3737 C CA . LEU A 1 464 ? -56.425 -3.599 127.287 1.00 78.50 464 LEU A CA 1
ATOM 3738 C C . LEU A 1 464 ? -55.928 -2.328 126.569 1.00 78.50 464 LEU A C 1
ATOM 3740 O O . LEU A 1 464 ? -56.077 -2.206 125.353 1.00 78.50 464 LEU A O 1
ATOM 3744 N N . ASN A 1 465 ? -55.295 -1.409 127.305 1.00 75.12 465 ASN A N 1
ATOM 3745 C CA . ASN A 1 465 ? -54.737 -0.181 126.736 1.00 75.12 465 ASN A CA 1
ATOM 3746 C C . ASN A 1 465 ? -53.504 -0.445 125.848 1.00 75.12 465 ASN A C 1
ATOM 3748 O O . ASN A 1 465 ? -53.344 0.248 124.847 1.00 75.12 465 ASN A O 1
ATOM 3752 N N . SER A 1 466 ? -52.664 -1.443 126.165 1.00 81.06 466 SER A N 1
ATOM 3753 C CA . SER A 1 466 ? -51.529 -1.831 125.303 1.00 81.06 466 SER A CA 1
ATOM 3754 C C . SER A 1 466 ? -52.024 -2.315 123.940 1.00 81.06 466 SER A C 1
ATOM 3756 O O . SER A 1 466 ? -51.699 -1.722 122.912 1.00 81.06 466 SER A O 1
ATOM 3758 N N . VAL A 1 467 ? -52.927 -3.304 123.946 1.00 78.38 467 VAL A N 1
ATOM 3759 C CA . VAL A 1 467 ? -53.483 -3.908 122.725 1.00 78.38 467 VAL A CA 1
ATOM 3760 C C . VAL A 1 467 ? -54.224 -2.873 121.869 1.00 78.38 467 VAL A C 1
ATOM 3762 O O . VAL A 1 467 ? -54.118 -2.897 120.643 1.00 78.38 467 VAL A O 1
ATOM 3765 N N . SER A 1 468 ? -54.936 -1.927 122.495 1.00 77.75 468 SER A N 1
ATOM 3766 C CA . SER A 1 468 ? -55.605 -0.838 121.770 1.00 77.75 468 SER A CA 1
ATOM 3767 C C . SER A 1 468 ? -54.619 0.064 121.018 1.00 77.75 468 SER A C 1
ATOM 3769 O O . SER A 1 468 ? -54.909 0.461 119.889 1.00 77.75 468 SER A O 1
ATOM 3771 N N . ASN A 1 469 ? -53.469 0.382 121.619 1.00 76.00 469 ASN A N 1
ATOM 3772 C CA . ASN A 1 469 ? -52.461 1.248 121.007 1.00 76.00 469 ASN A CA 1
ATOM 3773 C C . ASN A 1 469 ? -51.719 0.524 119.872 1.00 76.00 469 ASN A C 1
ATOM 3775 O O . ASN A 1 469 ? -51.593 1.062 118.770 1.00 76.00 469 ASN A O 1
ATOM 3779 N N . GLU A 1 470 ? -51.306 -0.726 120.101 1.00 77.88 470 GLU A N 1
ATOM 3780 C CA . GLU A 1 470 ? -50.639 -1.576 119.103 1.00 77.88 470 GLU A CA 1
ATOM 3781 C C . GLU A 1 470 ? -51.488 -1.742 117.825 1.00 77.88 470 GLU A C 1
ATOM 3783 O O . GLU A 1 470 ? -50.966 -1.677 116.705 1.00 77.88 470 GLU A O 1
ATOM 3788 N N . LEU A 1 471 ? -52.813 -1.878 117.980 1.00 78.06 471 LEU A N 1
ATOM 3789 C CA . LEU A 1 471 ? -53.769 -1.972 116.873 1.00 78.06 471 LEU A CA 1
ATOM 3790 C C . LEU A 1 471 ? -53.935 -0.648 116.102 1.00 78.06 471 LEU A C 1
ATOM 3792 O O . LEU A 1 471 ? -54.123 -0.662 114.885 1.00 78.06 471 LEU A O 1
ATOM 3796 N N . THR A 1 472 ? -53.854 0.505 116.776 1.00 70.50 472 THR A N 1
ATOM 3797 C CA . THR A 1 472 ? -53.866 1.805 116.082 1.00 70.50 472 THR A CA 1
ATOM 3798 C C . THR A 1 472 ? -52.575 2.057 115.306 1.00 70.50 472 THR A C 1
ATOM 3800 O O . THR A 1 472 ? -52.640 2.455 114.143 1.00 70.50 472 THR A O 1
ATOM 3803 N N . GLU A 1 473 ? -51.410 1.754 115.886 1.00 77.19 473 GLU A N 1
ATOM 3804 C CA . GLU A 1 473 ? -50.123 1.981 115.221 1.00 77.19 473 GLU A CA 1
ATOM 3805 C C . GLU A 1 473 ? -49.898 1.050 114.018 1.00 77.19 473 GLU A C 1
ATOM 3807 O O . GLU A 1 473 ? -49.306 1.455 113.019 1.00 77.19 473 GLU A O 1
ATOM 3812 N N . THR A 1 474 ? -50.335 -0.214 114.087 1.00 74.38 474 THR A N 1
ATOM 3813 C CA . THR A 1 474 ? -50.235 -1.148 112.946 1.00 74.38 474 THR A CA 1
ATOM 3814 C C . THR A 1 474 ? -51.056 -0.658 111.757 1.00 74.38 474 THR A C 1
ATOM 3816 O O . THR A 1 474 ? -50.516 -0.533 110.658 1.00 74.38 474 THR A O 1
ATOM 3819 N N . ARG A 1 475 ? -52.308 -0.254 111.993 1.00 75.62 475 ARG A N 1
ATOM 3820 C CA . ARG A 1 475 ? -53.179 0.317 110.958 1.00 75.62 475 ARG A CA 1
ATOM 3821 C C . ARG A 1 475 ? -52.618 1.606 110.344 1.00 75.62 475 ARG A C 1
ATOM 3823 O O . ARG A 1 475 ? -52.769 1.830 109.145 1.00 75.62 475 ARG A O 1
ATOM 3830 N N . GLU A 1 476 ? -51.969 2.456 111.139 1.00 78.25 476 GLU A N 1
ATOM 3831 C CA . GLU A 1 476 ? -51.338 3.683 110.636 1.00 78.25 476 GLU A CA 1
ATOM 3832 C C . GLU A 1 476 ? -50.095 3.388 109.774 1.00 78.25 476 GLU A C 1
ATOM 3834 O O . GLU A 1 476 ? -49.902 4.026 108.737 1.00 78.25 476 GLU A O 1
ATOM 3839 N N . ARG A 1 477 ? -49.285 2.379 110.129 1.00 78.38 477 ARG A N 1
ATOM 3840 C CA . ARG A 1 477 ? -48.149 1.926 109.299 1.00 78.38 477 ARG A CA 1
ATOM 3841 C C . ARG A 1 477 ? -48.612 1.438 107.924 1.00 78.38 477 ARG A C 1
ATOM 3843 O O . ARG A 1 477 ? -48.081 1.901 106.917 1.00 78.38 477 ARG A O 1
ATOM 3850 N N . GLU A 1 478 ? -49.623 0.569 107.876 1.00 78.31 478 GLU A N 1
ATOM 3851 C CA . GLU A 1 478 ? -50.158 0.003 106.625 1.00 78.31 478 GLU A CA 1
ATOM 3852 C C . GLU A 1 478 ? -50.689 1.085 105.670 1.00 78.31 478 GLU A C 1
ATOM 3854 O O . GLU A 1 478 ? -50.375 1.080 104.478 1.00 78.31 478 GLU A O 1
ATOM 3859 N N . VAL A 1 479 ? -51.448 2.060 106.189 1.00 77.94 479 VAL A N 1
ATOM 3860 C CA . VAL A 1 479 ? -51.989 3.169 105.383 1.00 77.94 479 VAL A CA 1
ATOM 3861 C C . VAL A 1 479 ? -50.871 4.031 104.789 1.00 77.94 479 VAL A C 1
ATOM 3863 O O . VAL A 1 479 ? -50.929 4.367 103.605 1.00 77.94 479 VAL A O 1
ATOM 3866 N N . ASN A 1 480 ? -49.841 4.360 105.572 1.00 80.88 480 ASN A N 1
ATOM 3867 C CA . ASN A 1 480 ? -48.694 5.130 105.082 1.00 80.88 480 ASN A CA 1
ATOM 3868 C C . ASN A 1 480 ? -47.896 4.359 104.013 1.00 80.88 480 ASN A C 1
ATOM 3870 O O . ASN A 1 480 ? -47.473 4.942 103.014 1.00 80.88 480 ASN A O 1
ATOM 3874 N N . GLN A 1 481 ? -47.738 3.044 104.183 1.00 82.31 481 GLN A N 1
ATOM 3875 C CA . GLN A 1 481 ? -47.005 2.187 103.249 1.00 82.31 481 GLN A CA 1
ATOM 3876 C C . GLN A 1 481 ? -47.710 2.100 101.881 1.00 82.31 481 GLN A C 1
ATOM 3878 O O . GLN A 1 481 ? -47.077 2.318 100.847 1.00 82.31 481 GLN A O 1
ATOM 3883 N N . LEU A 1 482 ? -49.036 1.911 101.872 1.00 79.88 482 LEU A N 1
ATOM 3884 C CA . LEU A 1 482 ? -49.850 1.915 100.648 1.00 79.88 482 LEU A CA 1
ATOM 3885 C C . LEU A 1 482 ? -49.864 3.283 99.939 1.00 79.88 482 LEU A C 1
ATOM 3887 O O . LEU A 1 482 ? -49.863 3.341 98.708 1.00 79.88 482 LEU A O 1
ATOM 3891 N N . GLN A 1 483 ? -49.840 4.393 100.687 1.00 76.88 483 GLN A N 1
ATOM 3892 C CA . GLN A 1 483 ? -49.711 5.733 100.099 1.00 76.88 483 GLN A CA 1
ATOM 3893 C C . GLN A 1 483 ? -48.350 5.934 99.414 1.00 76.88 483 GLN A C 1
ATOM 3895 O O . GLN A 1 483 ? -48.290 6.521 98.330 1.00 76.88 483 GLN A O 1
ATOM 3900 N N . GLU A 1 484 ? -47.262 5.423 99.999 1.00 82.25 484 GLU A N 1
ATOM 3901 C CA . GLU A 1 484 ? -45.927 5.519 99.400 1.00 82.25 484 GLU A CA 1
ATOM 3902 C C . GLU A 1 484 ? -45.799 4.657 98.129 1.00 82.25 484 GLU A C 1
ATOM 3904 O O . GLU A 1 484 ? -45.199 5.091 97.143 1.00 82.25 484 GLU A O 1
ATOM 3909 N N . GLU A 1 485 ? -46.393 3.460 98.107 1.00 80.56 485 GLU A N 1
ATOM 3910 C CA . GLU A 1 485 ? -46.436 2.597 96.917 1.00 80.56 485 GLU A CA 1
ATOM 3911 C C . GLU A 1 485 ? -47.263 3.212 95.780 1.00 80.56 485 GLU A C 1
ATOM 3913 O O . GLU A 1 485 ? -46.803 3.244 94.635 1.00 80.56 485 GLU A O 1
ATOM 3918 N N . LEU A 1 486 ? -48.425 3.798 96.087 1.00 80.62 486 LEU A N 1
ATOM 3919 C CA . LEU A 1 486 ? -49.235 4.519 95.102 1.00 80.62 486 LEU A CA 1
ATOM 3920 C C . LEU A 1 486 ? -48.471 5.722 94.514 1.00 80.62 486 LEU A C 1
ATOM 3922 O O . LEU A 1 486 ? -48.488 5.942 93.301 1.00 80.62 486 LEU A O 1
ATOM 3926 N N . ALA A 1 487 ? -47.738 6.468 95.349 1.00 80.31 487 ALA A N 1
ATOM 3927 C CA . ALA A 1 487 ? -46.889 7.573 94.902 1.00 80.31 487 ALA A CA 1
ATOM 3928 C C . ALA A 1 487 ? -45.724 7.102 94.006 1.00 80.31 487 ALA A C 1
ATOM 3930 O O . ALA A 1 487 ? -45.435 7.739 92.988 1.00 80.31 487 ALA A O 1
ATOM 3931 N N . LYS A 1 488 ? -45.084 5.969 94.336 1.00 83.75 488 LYS A N 1
ATOM 3932 C CA . LYS A 1 488 ? -44.046 5.334 93.501 1.00 83.75 488 LYS A CA 1
ATOM 3933 C C . LYS A 1 488 ? -44.611 4.893 92.146 1.00 83.75 488 LYS A C 1
ATOM 3935 O O . LYS A 1 488 ? -44.011 5.208 91.119 1.00 83.75 488 LYS A O 1
ATOM 3940 N N . SER A 1 489 ? -45.778 4.246 92.135 1.00 79.88 489 SER A N 1
ATOM 3941 C CA . SER A 1 489 ? -46.459 3.791 90.914 1.00 79.88 489 SER A CA 1
ATOM 3942 C C . SER A 1 489 ? -46.820 4.957 89.986 1.00 79.88 489 SER A C 1
ATOM 3944 O O . SER A 1 489 ? -46.469 4.944 88.807 1.00 79.88 489 SER A O 1
ATOM 3946 N N . ASN A 1 490 ? -47.432 6.019 90.520 1.00 81.50 490 ASN A N 1
ATOM 3947 C CA . ASN A 1 490 ? -47.786 7.208 89.736 1.00 81.50 490 ASN A CA 1
ATOM 3948 C C . ASN A 1 490 ? -46.548 7.914 89.154 1.00 81.50 490 ASN A C 1
ATOM 3950 O O . ASN A 1 490 ? -46.577 8.391 88.019 1.00 81.50 490 ASN A O 1
ATOM 3954 N N . LYS A 1 491 ? -45.432 7.943 89.896 1.00 84.31 491 LYS A N 1
ATOM 3955 C CA . LYS A 1 491 ? -44.166 8.499 89.402 1.00 84.31 491 LYS A CA 1
ATOM 3956 C C . LYS A 1 491 ? -43.551 7.645 88.287 1.00 84.31 491 LYS A C 1
ATOM 3958 O O . LYS A 1 491 ? -43.038 8.209 87.323 1.00 84.31 491 LYS A O 1
ATOM 3963 N N . ALA A 1 492 ? -43.635 6.316 88.393 1.00 80.12 492 ALA A N 1
ATOM 3964 C CA . ALA A 1 492 ? -43.193 5.396 87.347 1.00 80.12 492 ALA A CA 1
ATOM 3965 C C . ALA A 1 492 ? -44.025 5.553 86.059 1.00 80.12 492 ALA A C 1
ATOM 3967 O O . ALA A 1 492 ? -43.453 5.614 84.967 1.00 80.12 492 ALA A O 1
ATOM 3968 N N . LEU A 1 493 ? -45.349 5.707 86.187 1.00 82.06 493 LEU A N 1
ATOM 3969 C CA . LEU A 1 493 ? -46.257 5.951 85.063 1.00 82.06 493 LEU A CA 1
ATOM 3970 C C . LEU A 1 493 ? -45.896 7.243 84.312 1.00 82.06 493 LEU A C 1
ATOM 3972 O O . LEU A 1 493 ? -45.666 7.194 83.108 1.00 82.06 493 LEU A O 1
ATOM 3976 N N . ALA A 1 494 ? -45.711 8.364 85.018 1.00 79.25 494 ALA A N 1
ATOM 3977 C CA . ALA A 1 494 ? -45.318 9.636 84.399 1.00 79.25 494 ALA A CA 1
ATOM 3978 C C . ALA A 1 494 ? -43.950 9.571 83.674 1.00 79.25 494 ALA A C 1
ATOM 3980 O O . ALA A 1 494 ? -43.742 10.219 82.641 1.00 79.25 494 ALA A O 1
ATOM 3981 N N . THR A 1 495 ? -43.002 8.761 84.168 1.00 81.00 495 THR A N 1
ATOM 3982 C CA . THR A 1 495 ? -41.742 8.495 83.445 1.00 81.00 495 THR A CA 1
ATOM 3983 C C . THR A 1 495 ? -41.915 7.571 82.235 1.00 81.00 495 THR A C 1
ATOM 3985 O O . THR A 1 495 ? -41.190 7.717 81.252 1.00 81.00 495 THR A O 1
ATOM 3988 N N . ALA A 1 496 ? -42.888 6.656 82.254 1.00 78.50 496 ALA A N 1
ATOM 3989 C CA . ALA A 1 496 ? -43.228 5.835 81.093 1.00 78.50 496 ALA A CA 1
ATOM 3990 C C . ALA A 1 496 ? -43.941 6.656 80.003 1.00 78.50 496 ALA A C 1
ATOM 3992 O O . ALA A 1 496 ? -43.629 6.498 78.826 1.00 78.50 496 ALA A O 1
ATOM 3993 N N . GLU A 1 497 ? -44.832 7.578 80.376 1.00 82.12 497 GLU A N 1
ATOM 3994 C CA . GLU A 1 497 ? -45.516 8.487 79.445 1.00 82.12 497 GLU A CA 1
ATOM 3995 C C . GLU A 1 497 ? -44.532 9.429 78.737 1.00 82.12 497 GLU A C 1
ATOM 3997 O O . GLU A 1 497 ? -44.551 9.539 77.512 1.00 82.12 497 GLU A O 1
ATOM 4002 N N . THR A 1 498 ? -43.608 10.050 79.477 1.00 82.69 498 THR A N 1
ATOM 4003 C CA . THR A 1 498 ? -42.570 10.918 78.884 1.00 82.69 498 THR A CA 1
ATOM 4004 C C . THR A 1 498 ? -41.566 10.146 78.018 1.00 82.69 498 THR A C 1
ATOM 4006 O O . THR A 1 498 ? -41.143 10.649 76.975 1.00 82.69 498 THR A O 1
ATOM 4009 N N . SER A 1 499 ? -41.239 8.900 78.382 1.00 84.25 499 SER A N 1
ATOM 4010 C CA . SER A 1 499 ? -40.481 7.974 77.526 1.00 84.25 499 SER A CA 1
ATOM 4011 C C . SER A 1 499 ? -41.232 7.647 76.227 1.00 84.25 499 SER A C 1
ATOM 4013 O O . SER A 1 499 ? -40.670 7.746 75.136 1.00 84.25 499 SER A O 1
ATOM 4015 N N . MET A 1 500 ? -42.528 7.332 76.323 1.00 84.69 500 MET A N 1
ATOM 4016 C CA . MET A 1 500 ? -43.377 7.013 75.175 1.00 84.69 500 MET A CA 1
ATOM 4017 C C . MET A 1 500 ? -43.531 8.207 74.226 1.00 84.69 500 MET A C 1
ATOM 4019 O O . MET A 1 500 ? -43.470 8.024 73.013 1.00 84.69 500 MET A O 1
ATOM 4023 N N . GLU A 1 501 ? -43.685 9.427 74.745 1.00 84.44 501 GLU A N 1
ATOM 4024 C CA . GLU A 1 501 ? -43.776 10.632 73.913 1.00 84.44 501 GLU A CA 1
ATOM 4025 C C . GLU A 1 501 ? -42.445 10.937 73.204 1.00 84.44 501 GLU A C 1
ATOM 4027 O O . GLU A 1 501 ? -42.437 11.244 72.013 1.00 84.44 501 GLU A O 1
ATOM 4032 N N . SER A 1 502 ? -41.307 10.743 73.883 1.00 86.62 502 SER A N 1
ATOM 4033 C CA . SER A 1 502 ? -39.979 10.825 73.254 1.00 86.62 502 SER A CA 1
ATOM 4034 C C . SER A 1 502 ? -39.812 9.799 72.123 1.00 86.62 502 SER A C 1
ATOM 4036 O O . SER A 1 502 ? -39.314 10.133 71.047 1.00 86.62 502 SER A O 1
ATOM 4038 N N . LEU A 1 503 ? -40.298 8.566 72.317 1.00 88.69 503 LEU A N 1
ATOM 4039 C CA . LEU A 1 503 ? -40.299 7.533 71.278 1.00 88.69 503 LEU A CA 1
ATOM 4040 C C . LEU A 1 503 ? -41.233 7.871 70.107 1.00 88.69 503 LEU A C 1
ATOM 4042 O O . LEU A 1 503 ? -40.846 7.646 68.963 1.00 88.69 503 LEU A O 1
ATOM 4046 N N . LYS A 1 504 ? -42.416 8.462 70.343 1.00 89.06 504 LYS A N 1
ATOM 4047 C CA . LYS A 1 504 ? -43.281 8.962 69.253 1.00 89.06 504 LYS A CA 1
ATOM 4048 C C . LYS A 1 504 ? -42.552 10.006 68.412 1.00 89.06 504 LYS A C 1
ATOM 4050 O O . LYS A 1 504 ? -42.550 9.880 67.191 1.00 89.06 504 LYS A O 1
ATOM 4055 N N . VAL A 1 505 ? -41.895 10.980 69.051 1.00 89.31 505 VAL A N 1
ATOM 4056 C CA . VAL A 1 505 ? -41.105 12.010 68.356 1.00 89.31 505 VAL A CA 1
ATOM 4057 C C . VAL A 1 505 ? -40.010 11.363 67.502 1.00 89.31 505 VAL A C 1
ATOM 4059 O O . VAL A 1 505 ? -39.937 11.649 66.308 1.00 89.31 505 VAL A O 1
ATOM 4062 N N . GLN A 1 506 ? -39.235 10.424 68.057 1.00 88.81 506 GLN A N 1
ATOM 4063 C CA . GLN A 1 506 ? -38.201 9.684 67.316 1.00 88.81 506 GLN A CA 1
ATOM 4064 C C . GLN A 1 506 ? -38.771 8.879 66.135 1.00 88.81 506 GLN A C 1
ATOM 4066 O O . GLN A 1 506 ? -38.203 8.903 65.047 1.00 88.81 506 GLN A O 1
ATOM 4071 N N . VAL A 1 507 ? -39.919 8.213 66.299 1.00 89.75 507 VAL A N 1
ATOM 4072 C CA . VAL A 1 507 ? -40.582 7.483 65.205 1.00 89.75 507 VAL A CA 1
ATOM 4073 C C . VAL A 1 507 ? -41.082 8.443 64.120 1.00 89.75 507 VAL A C 1
ATOM 4075 O O . VAL A 1 507 ? -40.878 8.175 62.938 1.00 89.75 507 VAL A O 1
ATOM 4078 N N . THR A 1 508 ? -41.675 9.588 64.476 1.00 88.81 508 THR A N 1
ATOM 4079 C CA . THR A 1 508 ? -42.098 10.591 63.479 1.00 88.81 508 THR A CA 1
ATOM 4080 C C . THR A 1 508 ? -40.921 11.241 62.750 1.00 88.81 508 THR A C 1
ATOM 4082 O O . THR A 1 508 ? -41.013 11.464 61.544 1.00 88.81 508 THR A O 1
ATOM 4085 N N . GLN A 1 509 ? -39.802 11.466 63.445 1.00 91.25 509 GLN A N 1
ATOM 4086 C CA . GLN A 1 509 ? -38.542 11.942 62.872 1.00 91.25 509 GLN A CA 1
ATOM 4087 C C . GLN A 1 509 ? -38.010 10.936 61.836 1.00 91.25 509 GLN A C 1
ATOM 4089 O O . GLN A 1 509 ? -37.796 11.295 60.680 1.00 91.25 509 GLN A O 1
ATOM 4094 N N . LEU A 1 510 ? -37.911 9.652 62.204 1.00 91.75 510 LEU A N 1
ATOM 4095 C CA . LEU A 1 510 ? -37.474 8.580 61.302 1.00 91.75 510 LEU A CA 1
ATOM 4096 C C . LEU A 1 510 ? -38.403 8.404 60.089 1.00 91.75 510 LEU A C 1
ATOM 4098 O O . LEU A 1 510 ? -37.928 8.098 58.996 1.00 91.75 510 LEU A O 1
ATOM 4102 N N . ILE A 1 511 ? -39.716 8.614 60.237 1.00 90.19 511 ILE A N 1
ATOM 4103 C CA . ILE A 1 511 ? -40.662 8.588 59.107 1.00 90.19 511 ILE A CA 1
ATOM 4104 C C . ILE A 1 511 ? -40.377 9.739 58.128 1.00 90.19 511 ILE A C 1
ATOM 4106 O O . ILE A 1 511 ? -40.339 9.504 56.919 1.00 90.19 511 ILE A O 1
ATOM 4110 N N . GLN A 1 512 ? -40.127 10.956 58.622 1.00 89.38 512 GLN A N 1
ATOM 4111 C CA . GLN A 1 512 ? -39.770 12.104 57.776 1.00 89.38 512 GLN A CA 1
ATOM 4112 C C . GLN A 1 512 ? -38.406 11.916 57.093 1.00 89.38 512 GLN A C 1
ATOM 4114 O O . GLN A 1 512 ? -38.264 12.211 55.907 1.00 89.38 512 GLN A O 1
ATOM 4119 N N . GLU A 1 513 ? -37.419 11.366 57.801 1.00 90.94 513 GLU A N 1
ATOM 4120 C CA . GLU A 1 513 ? -36.097 11.063 57.244 1.00 90.94 513 GLU A CA 1
ATOM 4121 C C . GLU A 1 513 ? -36.178 10.005 56.134 1.00 90.94 513 GLU A C 1
ATOM 4123 O O . GLU A 1 513 ? -35.621 10.212 55.058 1.00 90.94 513 GLU A O 1
ATOM 4128 N N . ASN A 1 514 ? -36.954 8.931 56.320 1.00 88.06 514 ASN A N 1
ATOM 4129 C CA . ASN A 1 514 ? -37.190 7.938 55.264 1.00 88.06 514 ASN A CA 1
ATOM 4130 C C . ASN A 1 514 ? -37.934 8.529 54.051 1.00 88.06 514 ASN A C 1
ATOM 4132 O O . ASN A 1 514 ? -37.603 8.199 52.914 1.00 88.06 514 ASN A O 1
ATOM 4136 N N . GLN A 1 515 ? -38.901 9.429 54.259 1.00 91.81 515 GLN A N 1
ATOM 4137 C CA . GLN A 1 515 ? -39.574 10.136 53.160 1.00 91.81 515 GLN A CA 1
ATOM 4138 C C . GLN A 1 515 ? -38.606 11.039 52.379 1.00 91.81 515 GLN A C 1
ATOM 4140 O O . GLN A 1 515 ? -38.634 11.044 51.148 1.00 91.81 515 GLN A O 1
ATOM 4145 N N . SER A 1 516 ? -37.708 11.742 53.076 1.00 91.69 516 SER A N 1
ATOM 4146 C CA . SER A 1 516 ? -36.647 12.549 52.461 1.00 91.69 516 SER A CA 1
ATOM 4147 C C . SER A 1 516 ? -35.665 11.685 51.655 1.00 91.69 516 SER A C 1
ATOM 4149 O O . SER A 1 516 ? -35.367 11.991 50.501 1.00 91.69 516 SER A O 1
ATOM 4151 N N . LEU A 1 517 ? -35.232 10.548 52.212 1.00 92.50 517 LEU A N 1
ATOM 4152 C CA . LEU A 1 517 ? -34.333 9.602 51.544 1.00 92.50 517 LEU A CA 1
ATOM 4153 C C . LEU A 1 517 ? -34.967 8.940 50.309 1.00 92.50 517 LEU A C 1
ATOM 4155 O O . LEU A 1 517 ? -34.268 8.722 49.323 1.00 92.50 517 LEU A O 1
ATOM 4159 N N . MET A 1 518 ? -36.277 8.662 50.313 1.00 89.38 518 MET A N 1
ATOM 4160 C CA . MET A 1 518 ? -36.982 8.201 49.107 1.00 89.38 518 MET A CA 1
ATOM 4161 C C . MET A 1 518 ? -37.025 9.281 48.019 1.00 89.38 518 MET A C 1
ATOM 4163 O O . MET A 1 518 ? -36.735 8.985 46.863 1.00 89.38 518 MET A O 1
ATOM 4167 N N . ALA A 1 519 ? -37.322 10.534 48.379 1.00 91.75 519 ALA A N 1
ATOM 4168 C CA . ALA A 1 519 ? -37.324 11.640 47.421 1.00 91.75 519 ALA A CA 1
ATOM 4169 C C . ALA A 1 519 ? -35.927 11.897 46.822 1.00 91.75 519 ALA A C 1
ATOM 4171 O O . ALA A 1 519 ? -35.810 12.199 45.634 1.00 91.75 519 ALA A O 1
ATOM 4172 N N . GLU A 1 520 ? -34.863 11.739 47.615 1.00 92.69 520 GLU A N 1
ATOM 4173 C CA . GLU A 1 520 ? -33.488 11.872 47.127 1.00 92.69 520 GLU A CA 1
ATOM 4174 C C . GLU A 1 520 ? -33.048 10.667 46.279 1.00 92.69 520 GLU A C 1
ATOM 4176 O O . GLU A 1 520 ? -32.420 10.860 45.240 1.00 92.69 520 GLU A O 1
ATOM 4181 N N . ARG A 1 521 ? -33.457 9.434 46.630 1.00 93.12 521 ARG A N 1
ATOM 4182 C CA . ARG A 1 521 ? -33.297 8.251 45.759 1.00 93.12 521 ARG A CA 1
ATOM 4183 C C . ARG A 1 521 ? -33.895 8.510 44.378 1.00 93.12 521 ARG A C 1
ATOM 4185 O O . ARG A 1 521 ? -33.249 8.210 43.378 1.00 93.12 521 ARG A O 1
ATOM 4192 N N . ASP A 1 522 ? -35.108 9.051 44.320 1.00 93.25 522 ASP A N 1
ATOM 4193 C CA . ASP A 1 522 ? -35.817 9.243 43.054 1.00 93.25 522 ASP A CA 1
ATOM 4194 C C . ASP A 1 522 ? -35.149 10.311 42.180 1.00 93.25 522 ASP A C 1
ATOM 4196 O O . ASP A 1 522 ? -34.952 10.073 40.990 1.00 93.25 522 ASP A O 1
ATOM 4200 N N . ARG A 1 523 ? -34.651 11.404 42.776 1.00 94.56 523 ARG A N 1
ATOM 4201 C CA . ARG A 1 523 ? -33.773 12.370 42.085 1.00 94.56 523 ARG A CA 1
ATOM 4202 C C . ARG A 1 523 ? -32.488 11.728 41.567 1.00 94.56 523 ARG A C 1
ATOM 4204 O O . ARG A 1 523 ? -32.061 12.027 40.456 1.00 94.56 523 ARG A O 1
ATOM 4211 N N . VAL A 1 524 ? -31.849 10.862 42.355 1.00 91.06 524 VAL A N 1
ATOM 4212 C CA . VAL A 1 524 ? -30.623 10.164 41.936 1.00 91.06 524 VAL A CA 1
ATOM 4213 C C . VAL A 1 524 ? -30.910 9.202 40.779 1.00 91.06 524 VAL A C 1
ATOM 4215 O O . VAL A 1 524 ? -30.152 9.201 39.815 1.00 91.06 524 VAL A O 1
ATOM 4218 N N . MET A 1 525 ? -32.018 8.453 40.801 1.00 91.88 525 MET A N 1
ATOM 4219 C CA . MET A 1 525 ? -32.419 7.604 39.668 1.00 91.88 525 MET A CA 1
ATOM 4220 C C . MET A 1 525 ? -32.767 8.418 38.413 1.00 91.88 525 MET A C 1
ATOM 4222 O O . MET A 1 525 ? -32.392 8.022 37.308 1.00 91.88 525 MET A O 1
ATOM 4226 N N . GLU A 1 526 ? -33.441 9.561 38.562 1.00 92.31 526 GLU A N 1
ATOM 4227 C CA . GLU A 1 526 ? -33.739 10.465 37.446 1.00 92.31 526 GLU A CA 1
ATOM 4228 C C . GLU A 1 526 ? -32.448 11.045 36.840 1.00 92.31 526 GLU A C 1
ATOM 4230 O O . GLU A 1 526 ? -32.249 10.981 35.629 1.00 92.31 526 GLU A O 1
ATOM 4235 N N . ASN A 1 527 ? -31.505 11.499 37.671 1.00 90.25 527 ASN A N 1
ATOM 4236 C CA . ASN A 1 527 ? -30.188 11.952 37.214 1.00 90.25 527 ASN A CA 1
ATOM 4237 C C . ASN A 1 527 ? -29.394 10.827 36.522 1.00 90.25 527 ASN A C 1
ATOM 4239 O O . ASN A 1 527 ? -28.791 11.060 35.475 1.00 90.25 527 ASN A O 1
ATOM 4243 N N . CYS A 1 528 ? -29.407 9.603 37.063 1.00 88.00 528 CYS A N 1
ATOM 4244 C CA . CYS A 1 528 ? -28.731 8.458 36.449 1.00 88.00 528 CYS A CA 1
ATOM 4245 C C . CYS A 1 528 ? -29.343 8.077 35.095 1.00 88.00 528 CYS A C 1
ATOM 4247 O O . CYS A 1 528 ? -28.594 7.829 34.156 1.00 88.00 528 CYS A O 1
ATOM 4249 N N . THR A 1 529 ? -30.673 8.084 34.955 1.00 89.81 529 THR A N 1
ATOM 4250 C CA . THR A 1 529 ? -31.332 7.804 33.665 1.00 89.81 529 THR A CA 1
ATOM 4251 C C . THR A 1 529 ? -31.129 8.932 32.651 1.00 89.81 529 THR A C 1
ATOM 4253 O O . THR A 1 529 ? -30.891 8.650 31.479 1.00 89.81 529 THR A O 1
ATOM 4256 N N . GLN A 1 530 ? -31.110 10.202 33.071 1.00 89.50 530 GLN A N 1
ATOM 4257 C CA . GLN A 1 530 ? -30.702 11.314 32.199 1.00 89.50 530 GLN A CA 1
ATOM 4258 C C . GLN A 1 530 ? -29.246 11.164 31.723 1.00 89.50 530 GLN A C 1
ATOM 4260 O O . GLN A 1 530 ? -28.964 11.344 30.537 1.00 89.50 530 GLN A O 1
ATOM 4265 N N . GLN A 1 531 ? -28.326 10.783 32.616 1.00 89.12 531 GLN A N 1
ATOM 4266 C CA . GLN A 1 531 ? -26.921 10.555 32.269 1.00 89.12 531 GLN A CA 1
ATOM 4267 C C . GLN A 1 531 ? -26.739 9.328 31.356 1.00 89.12 531 GLN A C 1
ATOM 4269 O O . GLN A 1 531 ? -25.935 9.375 30.425 1.00 89.12 531 GLN A O 1
ATOM 4274 N N . GLU A 1 532 ? -27.496 8.251 31.576 1.00 88.81 532 GLU A N 1
ATOM 4275 C CA . GLU A 1 532 ? -27.497 7.077 30.702 1.00 88.81 532 GLU A CA 1
ATOM 4276 C C . GLU A 1 532 ? -27.993 7.434 29.296 1.00 88.81 532 GLU A C 1
ATOM 4278 O O . GLU A 1 532 ? -27.303 7.135 28.322 1.00 88.81 532 GLU A O 1
ATOM 4283 N N . ASN A 1 533 ? -29.110 8.162 29.184 1.00 89.69 533 ASN A N 1
ATOM 4284 C CA . ASN A 1 533 ? -29.621 8.659 27.904 1.00 89.69 533 ASN A CA 1
ATOM 4285 C C . ASN A 1 533 ? -28.571 9.514 27.171 1.00 89.69 533 ASN A C 1
ATOM 4287 O O . ASN A 1 533 ? -28.339 9.310 25.982 1.00 89.69 533 ASN A O 1
ATOM 4291 N N . MET A 1 534 ? -27.860 10.406 27.876 1.00 92.06 534 MET A N 1
ATOM 4292 C CA . MET A 1 534 ? -26.754 11.176 27.286 1.00 92.06 534 MET A CA 1
ATOM 4293 C C . MET A 1 534 ? -25.610 10.288 26.770 1.00 92.06 534 MET A C 1
ATOM 4295 O O . MET A 1 534 ? -25.028 10.594 25.728 1.00 92.06 534 MET A O 1
ATOM 4299 N N . TYR A 1 535 ? -25.266 9.198 27.464 1.00 90.38 535 TYR A N 1
ATOM 4300 C CA . TYR A 1 535 ? -24.260 8.252 26.973 1.00 90.38 535 TYR A CA 1
ATOM 4301 C C . TYR A 1 535 ? -24.763 7.433 25.778 1.00 90.38 535 TYR A C 1
ATOM 4303 O O . TYR A 1 535 ? -23.992 7.222 24.841 1.00 90.38 535 TYR A O 1
ATOM 4311 N N . GLN A 1 536 ? -26.034 7.024 25.762 1.00 90.69 536 GLN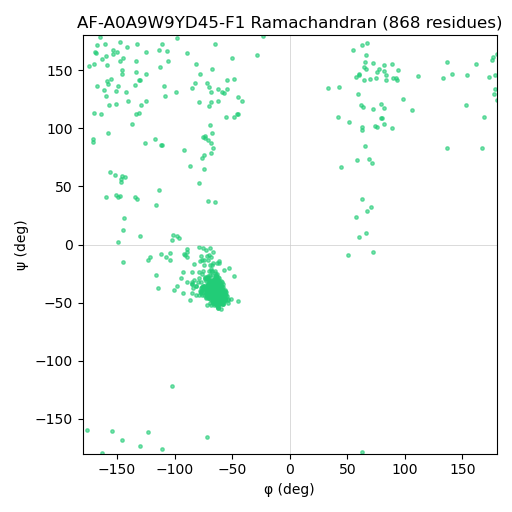 A N 1
ATOM 4312 C CA . GLN A 1 536 ? -26.647 6.335 24.622 1.00 90.69 536 GLN A CA 1
ATOM 4313 C C . GLN A 1 536 ? -26.684 7.246 23.378 1.00 90.69 536 GLN A C 1
ATOM 4315 O O . GLN A 1 536 ? -26.212 6.834 22.317 1.00 90.69 536 GLN A O 1
ATOM 4320 N N . ASP A 1 537 ? -27.098 8.511 23.513 1.00 91.44 537 ASP A N 1
ATOM 4321 C CA . ASP A 1 537 ? -27.040 9.524 22.444 1.00 91.44 537 ASP A CA 1
ATOM 4322 C C . ASP A 1 537 ? -25.606 9.753 21.939 1.00 91.44 537 ASP A C 1
ATOM 4324 O O . ASP A 1 537 ? -25.361 9.833 20.731 1.00 91.44 537 ASP A O 1
ATOM 4328 N N . HIS A 1 538 ? -24.622 9.828 22.843 1.00 89.25 538 HIS A N 1
ATOM 4329 C CA . HIS A 1 538 ? -23.215 9.946 22.457 1.00 89.25 538 HIS A CA 1
ATOM 4330 C C . HIS A 1 538 ? -22.712 8.713 21.690 1.00 89.25 538 HIS A C 1
ATOM 4332 O O . HIS A 1 538 ? -21.986 8.874 20.707 1.00 89.25 538 HIS A O 1
ATOM 4338 N N . LEU A 1 539 ? -23.103 7.500 22.093 1.00 89.69 539 LEU A N 1
ATOM 4339 C CA . LEU A 1 539 ? -22.751 6.257 21.400 1.00 89.69 539 LEU A CA 1
ATOM 4340 C C . LEU A 1 539 ? -23.419 6.161 20.023 1.00 89.69 539 LEU A C 1
ATOM 4342 O O . LEU A 1 539 ? -22.741 5.815 19.053 1.00 89.69 539 LEU A O 1
ATOM 4346 N N . HIS A 1 540 ? -24.693 6.543 19.895 1.00 90.31 540 HIS A N 1
ATOM 4347 C CA . HIS A 1 540 ? -25.363 6.665 18.598 1.00 90.31 540 HIS A CA 1
ATOM 4348 C C . HIS A 1 540 ? -24.640 7.668 17.694 1.00 90.31 540 HIS A C 1
ATOM 4350 O O . HIS A 1 540 ? -24.227 7.317 16.593 1.00 90.31 540 HIS A O 1
ATOM 4356 N N . LYS A 1 541 ? -24.347 8.874 18.191 1.00 92.88 541 LYS A N 1
ATOM 4357 C CA . LYS A 1 541 ? -23.653 9.916 17.419 1.00 92.88 541 LYS A CA 1
ATOM 4358 C C . LYS A 1 541 ? -22.224 9.531 17.010 1.00 92.88 541 LYS A C 1
ATOM 4360 O O . LYS A 1 541 ? -21.759 9.938 15.946 1.00 92.88 541 LYS A O 1
ATOM 4365 N N . ILE A 1 542 ? -21.513 8.749 17.827 1.00 89.00 542 ILE A N 1
ATOM 4366 C CA . ILE A 1 542 ? -20.216 8.153 17.457 1.00 89.00 542 ILE A CA 1
ATOM 4367 C C . ILE A 1 542 ? -20.409 7.089 16.367 1.00 89.00 542 ILE A C 1
ATOM 4369 O O . ILE A 1 542 ? -19.655 7.078 15.393 1.00 89.00 542 ILE A O 1
ATOM 4373 N N . THR A 1 543 ? -21.433 6.243 16.496 1.00 89.94 543 THR A N 1
ATOM 4374 C CA . THR A 1 543 ? -21.766 5.195 15.520 1.00 89.94 543 THR A CA 1
ATOM 4375 C C . THR A 1 543 ? -22.101 5.803 14.157 1.00 89.94 543 THR A C 1
ATOM 4377 O O . THR A 1 543 ? -21.432 5.472 13.178 1.00 89.94 543 THR A O 1
ATOM 4380 N N . ASP A 1 544 ? -23.020 6.769 14.099 1.00 89.94 544 ASP A N 1
ATOM 4381 C CA . ASP A 1 544 ? -23.437 7.465 12.872 1.00 89.94 544 ASP A CA 1
ATOM 4382 C C . ASP A 1 544 ? -22.268 8.196 12.191 1.00 89.94 544 ASP A C 1
ATOM 4384 O O . ASP A 1 544 ? -22.106 8.137 10.970 1.00 89.94 544 ASP A O 1
ATOM 4388 N N . ASN A 1 545 ? -21.396 8.841 12.976 1.00 89.19 545 ASN A N 1
ATOM 4389 C CA . ASN A 1 545 ? -20.172 9.451 12.454 1.00 89.19 545 ASN A CA 1
ATOM 4390 C C . ASN A 1 545 ? -19.212 8.398 11.875 1.00 89.19 545 ASN A C 1
ATOM 4392 O O . ASN A 1 545 ? -18.636 8.622 10.809 1.00 89.19 545 ASN A O 1
ATOM 4396 N N . SER A 1 546 ? -19.045 7.249 12.539 1.00 87.19 546 SER A N 1
ATOM 4397 C CA . SER A 1 546 ? -18.173 6.167 12.060 1.00 87.19 546 SER A CA 1
ATOM 4398 C C . SER A 1 546 ? -18.715 5.486 10.795 1.00 87.19 546 SER A C 1
ATOM 4400 O O . SER A 1 546 ? -17.940 5.147 9.898 1.00 87.19 546 SER A O 1
ATOM 4402 N N . GLU A 1 547 ? -20.040 5.363 10.680 1.00 92.00 547 GLU A N 1
ATOM 4403 C CA . GLU A 1 547 ? -20.755 4.857 9.508 1.00 92.00 547 GLU A CA 1
ATOM 4404 C C . GLU A 1 547 ? -20.617 5.836 8.334 1.00 92.00 547 GLU A C 1
ATOM 4406 O O . GLU A 1 547 ? -20.161 5.454 7.259 1.00 92.00 547 GLU A O 1
ATOM 4411 N N . SER A 1 548 ? -20.861 7.130 8.564 1.00 91.69 548 SER A N 1
ATOM 4412 C CA . SER A 1 548 ? -20.636 8.202 7.582 1.00 91.69 548 SER A CA 1
ATOM 4413 C C . SER A 1 548 ? -19.178 8.246 7.091 1.00 91.69 548 SER A C 1
ATOM 4415 O O . SER A 1 548 ? -18.915 8.348 5.889 1.00 91.69 548 SER A O 1
ATOM 4417 N N . GLN A 1 549 ? -18.203 8.071 7.991 1.00 89.75 549 GLN A N 1
ATOM 4418 C CA . GLN A 1 549 ? -16.790 7.921 7.627 1.00 89.75 549 GLN A CA 1
ATOM 4419 C C . GLN A 1 549 ? -16.473 6.597 6.913 1.00 89.75 549 GLN A C 1
ATOM 4421 O O . GLN A 1 549 ? -15.498 6.545 6.160 1.00 89.75 549 GLN A O 1
ATOM 4426 N N . ARG A 1 550 ? -17.239 5.516 7.121 1.00 92.69 550 ARG A N 1
ATOM 4427 C CA . ARG A 1 550 ? -17.098 4.275 6.342 1.00 92.69 550 ARG A CA 1
ATOM 4428 C C . ARG A 1 550 ? -17.612 4.483 4.921 1.00 92.69 550 ARG A C 1
ATOM 4430 O O . ARG A 1 550 ? -16.831 4.317 3.995 1.00 92.69 550 ARG A O 1
ATOM 4437 N N . VAL A 1 551 ? -18.835 4.990 4.757 1.00 91.38 551 VAL A N 1
ATOM 4438 C CA . VAL A 1 551 ? -19.439 5.292 3.446 1.00 91.38 551 VAL A CA 1
ATOM 4439 C C . VAL A 1 551 ? -18.563 6.236 2.611 1.00 91.38 551 VAL A C 1
ATOM 4441 O O . VAL A 1 551 ? -18.372 5.994 1.420 1.00 91.38 551 VAL A O 1
ATOM 4444 N N . LYS A 1 552 ? -17.955 7.268 3.220 1.00 90.50 552 LYS A N 1
ATOM 4445 C CA . LYS A 1 552 ? -16.989 8.145 2.528 1.00 90.50 552 LYS A CA 1
ATOM 4446 C C . LYS A 1 552 ? -15.753 7.390 2.020 1.00 90.50 552 LYS A C 1
ATOM 4448 O O . LYS A 1 552 ? -15.367 7.575 0.868 1.00 90.50 552 LYS A O 1
ATOM 4453 N N . ARG A 1 553 ? -15.154 6.523 2.846 1.00 89.44 553 ARG A N 1
ATOM 4454 C CA . ARG A 1 553 ? -13.993 5.701 2.452 1.00 89.44 553 ARG A CA 1
ATOM 4455 C C . ARG A 1 553 ? -14.359 4.661 1.396 1.00 89.44 553 ARG A C 1
ATOM 4457 O O . ARG A 1 553 ? -13.604 4.488 0.449 1.00 89.44 553 ARG A O 1
ATOM 4464 N N . ASP A 1 554 ? -15.520 4.024 1.511 1.00 91.62 554 ASP A N 1
ATOM 4465 C CA . ASP A 1 554 ? -16.018 3.059 0.525 1.00 91.62 554 ASP A CA 1
ATOM 4466 C C . ASP A 1 554 ? -16.271 3.733 -0.838 1.00 91.62 554 ASP A C 1
ATOM 4468 O O . ASP A 1 554 ? -15.979 3.145 -1.882 1.00 91.62 554 ASP A O 1
ATOM 4472 N N . GLY A 1 555 ? -16.724 4.995 -0.836 1.00 93.19 555 GLY A N 1
ATOM 4473 C CA . GLY A 1 555 ? -16.782 5.858 -2.020 1.00 93.19 555 GLY A CA 1
ATOM 4474 C C . GLY A 1 555 ? -15.403 6.091 -2.646 1.00 93.19 555 GLY A C 1
ATOM 4475 O O . GLY A 1 555 ? -15.188 5.721 -3.798 1.00 93.19 555 GLY A O 1
ATOM 4476 N N . MET A 1 556 ? -14.437 6.593 -1.868 1.00 91.81 556 MET A N 1
ATOM 4477 C CA . MET A 1 556 ? -13.052 6.797 -2.333 1.00 91.81 556 MET A CA 1
ATOM 4478 C C . MET A 1 556 ? -12.429 5.506 -2.891 1.00 91.81 556 MET A C 1
ATOM 4480 O O . MET A 1 556 ? -11.817 5.520 -3.954 1.00 91.81 556 MET A O 1
ATOM 4484 N N . ILE A 1 557 ? -12.628 4.365 -2.223 1.00 91.25 557 ILE A N 1
ATOM 4485 C CA . ILE A 1 557 ? -12.146 3.049 -2.671 1.00 91.25 557 ILE A CA 1
ATOM 4486 C C . ILE A 1 557 ? -12.803 2.634 -3.996 1.00 91.25 557 ILE A C 1
ATOM 4488 O O . ILE A 1 557 ? -12.146 2.023 -4.841 1.00 91.25 557 ILE A O 1
ATOM 4492 N N . LYS A 1 558 ? -14.086 2.948 -4.202 1.00 94.81 558 LYS A N 1
ATOM 4493 C CA . LYS A 1 558 ? -14.801 2.675 -5.456 1.00 94.81 558 LYS A CA 1
ATOM 4494 C C . LYS A 1 558 ? -14.269 3.532 -6.608 1.00 94.81 558 LYS A C 1
ATOM 4496 O O . LYS A 1 558 ? -14.064 3.000 -7.699 1.00 94.81 558 LYS A O 1
ATOM 4501 N N . ASP A 1 559 ? -14.005 4.812 -6.365 1.00 91.88 559 ASP A N 1
ATOM 4502 C CA . ASP A 1 559 ? -13.496 5.726 -7.391 1.00 91.88 559 ASP A CA 1
ATOM 4503 C C . ASP A 1 559 ? -12.020 5.455 -7.725 1.00 91.88 559 ASP A C 1
ATOM 4505 O O . ASP A 1 559 ? -11.668 5.405 -8.903 1.00 91.88 559 ASP A O 1
ATOM 4509 N N . LEU A 1 560 ? -11.182 5.127 -6.734 1.00 92.44 560 LEU A N 1
ATOM 4510 C CA . LEU A 1 560 ? -9.812 4.641 -6.955 1.00 92.44 560 LEU A CA 1
ATOM 4511 C C . LEU A 1 560 ? -9.789 3.326 -7.750 1.00 92.44 560 LEU A C 1
ATOM 4513 O O . LEU A 1 560 ? -8.997 3.181 -8.677 1.00 92.44 560 LEU A O 1
ATOM 4517 N N . LYS A 1 561 ? -10.693 2.376 -7.462 1.00 91.44 561 LYS A N 1
ATOM 4518 C CA . LYS A 1 561 ? -10.843 1.151 -8.274 1.00 91.44 561 LYS A CA 1
ATOM 4519 C C . LYS A 1 561 ? -11.265 1.456 -9.712 1.00 91.44 561 LYS A C 1
ATOM 4521 O O . LYS A 1 561 ? -10.770 0.813 -10.633 1.00 91.44 561 LYS A O 1
ATOM 4526 N N . LYS A 1 562 ? -12.141 2.445 -9.918 1.00 92.31 562 LYS A N 1
ATOM 4527 C CA . LYS A 1 562 ? -12.534 2.904 -11.258 1.00 92.31 562 LYS A CA 1
ATOM 4528 C C . LYS A 1 562 ? -11.342 3.518 -12.003 1.00 92.31 562 LYS A C 1
ATOM 4530 O O . LYS A 1 562 ? -11.120 3.160 -13.156 1.00 92.31 562 LYS A O 1
ATOM 4535 N N . GLN A 1 563 ? -10.556 4.375 -11.348 1.00 92.12 563 GLN A N 1
ATOM 4536 C CA . GLN A 1 563 ? -9.330 4.950 -11.913 1.00 92.12 563 GLN A CA 1
ATOM 4537 C C . GLN A 1 563 ? -8.311 3.863 -12.281 1.00 92.12 563 GLN A C 1
ATOM 4539 O O . GLN A 1 563 ? -7.859 3.841 -13.421 1.00 92.12 563 GLN A O 1
ATOM 4544 N N . LEU A 1 564 ? -8.035 2.914 -11.378 1.00 90.81 564 LEU A N 1
ATOM 4545 C CA . LEU A 1 564 ? -7.150 1.772 -11.645 1.00 90.81 564 LEU A CA 1
ATOM 4546 C C . LEU A 1 564 ? -7.627 0.935 -12.839 1.00 90.81 564 LEU A C 1
ATOM 4548 O O . LEU A 1 564 ? -6.829 0.623 -13.714 1.00 90.81 564 LEU A O 1
ATOM 4552 N N . SER A 1 565 ? -8.927 0.637 -12.944 1.00 93.31 565 SER A N 1
ATOM 4553 C CA . SER A 1 565 ? -9.451 -0.095 -14.108 1.00 93.31 565 SER A CA 1
ATOM 4554 C C . SER A 1 565 ? -9.316 0.687 -15.424 1.00 93.31 565 SER A C 1
ATOM 4556 O O . SER A 1 565 ? -9.150 0.089 -16.484 1.00 93.31 565 SER A O 1
ATOM 4558 N N . ALA A 1 566 ? -9.349 2.023 -15.376 1.00 91.06 566 ALA A N 1
ATOM 4559 C CA . ALA A 1 566 ? -9.161 2.868 -16.551 1.00 91.06 566 ALA A CA 1
ATOM 4560 C C . ALA A 1 566 ? -7.682 2.961 -16.967 1.00 91.06 566 ALA A C 1
ATOM 4562 O O . ALA A 1 566 ? -7.387 2.903 -18.160 1.00 91.06 566 ALA A O 1
ATOM 4563 N N . THR A 1 567 ? -6.749 3.054 -16.012 1.00 91.00 567 THR A N 1
ATOM 4564 C CA . THR A 1 567 ? -5.307 3.042 -16.309 1.00 91.00 567 THR A CA 1
ATOM 4565 C C . THR A 1 567 ? -4.820 1.659 -16.737 1.00 91.00 567 THR A C 1
ATOM 4567 O O . THR A 1 567 ? -3.991 1.578 -17.636 1.00 91.00 567 THR A O 1
ATOM 4570 N N . GLU A 1 568 ? -5.376 0.576 -16.190 1.00 94.06 568 GLU A N 1
ATOM 4571 C CA . GLU A 1 568 ? -5.093 -0.804 -16.611 1.00 94.06 568 GLU A CA 1
ATOM 4572 C C . GLU A 1 568 ? -5.569 -1.071 -18.051 1.00 94.06 568 GLU A C 1
ATOM 4574 O O . GLU A 1 568 ? -4.807 -1.591 -18.864 1.00 94.06 568 GLU A O 1
ATOM 4579 N N . VAL A 1 569 ? -6.777 -0.621 -18.420 1.00 93.19 569 VAL A N 1
ATOM 4580 C CA . VAL A 1 569 ? -7.256 -0.660 -19.818 1.00 93.19 569 VAL A CA 1
ATOM 4581 C C . VAL A 1 569 ? -6.405 0.229 -20.735 1.00 93.19 569 VAL A C 1
ATOM 4583 O O . VAL A 1 569 ? -6.100 -0.170 -21.860 1.00 93.19 569 VAL A O 1
ATOM 4586 N N . GLY A 1 570 ? -5.977 1.406 -20.266 1.00 91.94 570 GLY A N 1
ATOM 4587 C CA . GLY A 1 570 ? -5.063 2.284 -21.002 1.00 91.94 570 GLY A CA 1
ATOM 4588 C C . GLY A 1 570 ? -3.702 1.633 -21.272 1.00 91.94 570 GLY A C 1
ATOM 4589 O O . GLY A 1 570 ? -3.234 1.643 -22.409 1.00 91.94 570 GLY A O 1
ATOM 4590 N N . LEU A 1 571 ? -3.111 1.000 -20.256 1.00 92.12 571 LEU A N 1
ATOM 4591 C CA . LEU A 1 571 ? -1.842 0.276 -20.347 1.00 92.12 571 LEU A CA 1
ATOM 4592 C C . LEU A 1 571 ? -1.962 -0.963 -21.242 1.00 92.12 571 LEU A C 1
ATOM 4594 O O . LEU A 1 571 ? -1.065 -1.240 -22.033 1.00 92.12 571 LEU A O 1
ATOM 4598 N N . GLN A 1 572 ? -3.084 -1.685 -21.187 1.00 93.31 572 GLN A N 1
ATOM 4599 C CA . GLN A 1 572 ? -3.322 -2.797 -22.106 1.00 93.31 572 GLN A CA 1
ATOM 4600 C C . GLN A 1 572 ? -3.476 -2.311 -23.558 1.00 93.31 572 GLN A C 1
ATOM 4602 O O . GLN A 1 572 ? -3.004 -2.989 -24.470 1.00 93.31 572 GLN A O 1
ATOM 4607 N N . LYS A 1 573 ? -4.060 -1.123 -23.794 1.00 93.19 573 LYS A N 1
ATOM 4608 C CA . LYS A 1 573 ? -4.101 -0.509 -25.132 1.00 93.19 573 LYS A CA 1
ATOM 4609 C C . LYS A 1 573 ? -2.699 -0.138 -25.626 1.00 93.19 573 LYS A C 1
ATOM 4611 O O . LYS A 1 573 ? -2.366 -0.487 -26.754 1.00 93.19 573 LYS A O 1
ATOM 4616 N N . THR A 1 574 ? -1.874 0.536 -24.819 1.00 90.69 574 THR A N 1
ATOM 4617 C CA . THR A 1 574 ? -0.505 0.902 -25.241 1.00 90.69 574 THR A CA 1
ATOM 4618 C C . THR A 1 574 ? 0.387 -0.322 -25.423 1.00 90.69 574 THR A C 1
ATOM 4620 O O . THR A 1 574 ? 1.210 -0.335 -26.330 1.00 90.69 574 THR A O 1
ATOM 4623 N N . ARG A 1 575 ? 0.183 -1.386 -24.641 1.00 91.81 575 ARG A N 1
ATOM 4624 C CA . ARG A 1 575 ? 0.867 -2.671 -24.832 1.00 91.81 575 ARG A CA 1
ATOM 4625 C C . ARG A 1 575 ? 0.540 -3.308 -26.183 1.00 91.81 575 ARG A C 1
ATOM 4627 O O . ARG A 1 575 ? 1.460 -3.666 -26.907 1.00 91.81 575 ARG A O 1
ATOM 4634 N N . VAL A 1 576 ? -0.744 -3.396 -26.541 1.00 93.00 576 VAL A N 1
ATOM 4635 C CA . VAL A 1 576 ? -1.169 -3.911 -27.857 1.00 93.00 576 VAL A CA 1
ATOM 4636 C C . VAL A 1 576 ? -0.654 -3.019 -28.991 1.00 93.00 576 VAL A C 1
ATOM 4638 O O . VAL A 1 576 ? -0.235 -3.544 -30.016 1.00 93.00 576 VAL A O 1
ATOM 4641 N N . GLN A 1 577 ? -0.616 -1.696 -28.796 1.00 91.50 577 GLN A N 1
ATOM 4642 C CA . GLN A 1 577 ? -0.034 -0.767 -29.769 1.00 91.50 577 GLN A CA 1
ATOM 4643 C C . GLN A 1 577 ? 1.467 -1.037 -29.978 1.00 91.50 577 GLN A C 1
ATOM 4645 O O . GLN A 1 577 ? 1.897 -1.211 -31.109 1.00 91.50 577 GLN A O 1
ATOM 4650 N N . LEU A 1 578 ? 2.253 -1.185 -28.906 1.00 89.88 578 LEU A N 1
ATOM 4651 C CA . LEU A 1 578 ? 3.679 -1.529 -29.002 1.00 89.88 578 LEU A CA 1
ATOM 4652 C C . LEU A 1 578 ? 3.920 -2.916 -29.624 1.00 89.88 578 LEU A C 1
ATOM 4654 O O . LEU A 1 578 ? 4.927 -3.120 -30.300 1.00 89.88 578 LEU A O 1
ATOM 4658 N N . GLU A 1 579 ? 3.001 -3.866 -29.432 1.00 92.25 579 GLU A N 1
ATOM 4659 C CA . GLU A 1 579 ? 3.033 -5.174 -30.099 1.00 92.25 579 GLU A CA 1
ATOM 4660 C C . GLU A 1 579 ? 2.745 -5.048 -31.613 1.00 92.25 579 GLU A C 1
ATOM 4662 O O . GLU A 1 579 ? 3.422 -5.702 -32.409 1.00 92.25 579 GLU A O 1
ATOM 4667 N N . THR A 1 580 ? 1.828 -4.167 -32.044 1.00 92.25 580 THR A N 1
ATOM 4668 C CA . THR A 1 580 ? 1.612 -3.880 -33.478 1.00 92.25 580 THR A CA 1
ATOM 4669 C C . THR A 1 580 ? 2.743 -3.063 -34.100 1.00 92.25 580 THR A C 1
ATOM 4671 O O . THR A 1 580 ? 3.200 -3.396 -35.191 1.00 92.25 580 THR A O 1
ATOM 4674 N N . ASP A 1 581 ? 3.251 -2.048 -33.403 1.00 90.19 581 ASP A N 1
ATOM 4675 C CA . ASP A 1 581 ? 4.333 -1.182 -33.883 1.00 90.19 581 ASP A CA 1
ATOM 4676 C C . ASP A 1 581 ? 5.642 -1.979 -33.987 1.00 90.19 581 ASP A C 1
ATOM 4678 O O . ASP A 1 581 ? 6.387 -1.852 -34.957 1.00 90.19 581 ASP A O 1
ATOM 4682 N N . GLY A 1 582 ? 5.893 -2.890 -33.038 1.00 92.75 582 GLY A N 1
ATOM 4683 C CA . GLY A 1 582 ? 7.006 -3.837 -33.089 1.00 92.75 582 GLY A CA 1
ATOM 4684 C C . GLY A 1 582 ? 6.939 -4.785 -34.292 1.00 92.75 582 GLY A C 1
ATOM 4685 O O . GLY A 1 582 ? 7.976 -5.064 -34.900 1.00 92.75 582 GLY A O 1
ATOM 4686 N N . ALA A 1 583 ? 5.737 -5.231 -34.678 1.00 93.00 583 ALA A N 1
ATOM 4687 C CA . ALA A 1 583 ? 5.523 -6.038 -35.879 1.00 93.00 583 ALA A CA 1
ATOM 4688 C C . ALA A 1 583 ? 5.724 -5.223 -37.172 1.00 93.00 583 ALA A C 1
ATOM 4690 O O . ALA A 1 583 ? 6.388 -5.697 -38.091 1.00 93.00 583 ALA A O 1
ATOM 4691 N N . VAL A 1 584 ? 5.242 -3.976 -37.224 1.00 92.94 584 VAL A N 1
ATOM 4692 C CA . VAL A 1 584 ? 5.474 -3.052 -38.352 1.00 92.94 584 VAL A CA 1
ATOM 4693 C C . VAL A 1 584 ? 6.966 -2.728 -38.501 1.00 92.94 584 VAL A C 1
ATOM 4695 O O . VAL A 1 584 ? 7.517 -2.827 -39.595 1.00 92.94 584 VAL A O 1
ATOM 4698 N N . HIS A 1 585 ? 7.670 -2.441 -37.403 1.00 90.00 585 HIS A N 1
ATOM 4699 C CA . HIS A 1 585 ? 9.124 -2.270 -37.418 1.00 90.00 585 HIS A CA 1
ATOM 4700 C C . HIS A 1 585 ? 9.875 -3.548 -37.813 1.00 90.00 585 HIS A C 1
ATOM 4702 O O . HIS A 1 585 ? 10.971 -3.450 -38.363 1.00 90.00 585 HIS A O 1
ATOM 4708 N N . GLN A 1 586 ? 9.339 -4.742 -37.536 1.00 91.62 586 GLN A N 1
ATOM 4709 C CA . GLN A 1 586 ? 9.912 -5.986 -38.050 1.00 91.62 586 GLN A CA 1
ATOM 4710 C C . GLN A 1 586 ? 9.720 -6.104 -39.564 1.00 91.62 586 GLN A C 1
ATOM 4712 O O . GLN A 1 586 ? 10.705 -6.345 -40.257 1.00 91.62 586 GLN A O 1
ATOM 4717 N N . GLN A 1 587 ? 8.515 -5.847 -40.079 1.00 93.31 587 GLN A N 1
ATOM 4718 C CA . GLN A 1 587 ? 8.256 -5.841 -41.520 1.00 93.31 587 GLN A CA 1
ATOM 4719 C C . GLN A 1 587 ? 9.179 -4.852 -42.252 1.00 93.31 587 GLN A C 1
ATOM 4721 O O . GLN A 1 587 ? 9.816 -5.234 -43.228 1.00 93.31 587 GLN A O 1
ATOM 4726 N N . PHE A 1 588 ? 9.346 -3.624 -41.744 1.00 93.44 588 PHE A N 1
ATOM 4727 C CA . PHE A 1 588 ? 10.271 -2.654 -42.342 1.00 93.44 588 PHE A CA 1
ATOM 4728 C C . PHE A 1 588 ? 11.739 -3.112 -42.323 1.00 93.44 588 PHE A C 1
ATOM 4730 O O . PHE A 1 588 ? 12.472 -2.811 -43.263 1.00 93.44 588 PHE A O 1
ATOM 4737 N N . ARG A 1 589 ? 12.187 -3.863 -41.303 1.00 92.56 589 ARG A N 1
ATOM 4738 C CA . ARG A 1 589 ? 13.534 -4.468 -41.315 1.00 92.56 589 ARG A CA 1
ATOM 4739 C C . ARG A 1 589 ? 13.651 -5.563 -42.373 1.00 92.56 589 ARG A C 1
ATOM 4741 O O . ARG A 1 589 ? 14.628 -5.564 -43.108 1.00 92.56 589 ARG A O 1
ATOM 4748 N N . GLU A 1 590 ? 12.658 -6.444 -42.482 1.00 94.19 590 GLU A N 1
ATOM 4749 C CA . GLU A 1 590 ? 12.630 -7.530 -43.476 1.00 94.19 590 GLU A CA 1
ATOM 4750 C C . GLU A 1 590 ? 12.503 -7.008 -44.922 1.00 94.19 590 GLU A C 1
ATOM 4752 O O . GLU A 1 590 ? 13.009 -7.623 -45.860 1.00 94.19 590 GLU A O 1
ATOM 4757 N N . GLU A 1 591 ? 11.848 -5.862 -45.125 1.00 93.88 591 GLU A N 1
ATOM 4758 C CA . GLU A 1 591 ? 11.781 -5.165 -46.415 1.00 93.88 591 GLU A CA 1
ATOM 4759 C C . GLU A 1 591 ? 13.081 -4.414 -46.736 1.00 93.88 591 GLU A C 1
ATOM 4761 O O . GLU A 1 591 ? 13.554 -4.491 -47.869 1.00 93.88 591 GLU A O 1
ATOM 4766 N N . HIS A 1 592 ? 13.708 -3.759 -45.753 1.00 93.12 592 HIS A N 1
ATOM 4767 C CA . HIS A 1 592 ? 15.019 -3.126 -45.925 1.00 93.12 592 HIS A CA 1
ATOM 4768 C C . HIS A 1 592 ? 16.125 -4.157 -46.203 1.00 93.12 592 HIS A C 1
ATOM 4770 O O . HIS A 1 592 ? 16.942 -3.952 -47.093 1.00 93.12 592 HIS A O 1
ATOM 4776 N N . GLU A 1 593 ? 16.161 -5.272 -45.470 1.00 94.88 593 GLU A N 1
ATOM 4777 C CA . GLU A 1 593 ? 17.120 -6.364 -45.686 1.00 94.88 593 GLU A CA 1
ATOM 4778 C C . GLU A 1 593 ? 16.967 -6.961 -47.092 1.00 94.88 593 GLU A C 1
ATOM 4780 O O . GLU A 1 593 ? 17.956 -7.107 -47.810 1.00 94.88 593 GLU A O 1
ATOM 4785 N N . ARG A 1 594 ? 15.723 -7.183 -47.543 1.00 95.62 594 ARG A N 1
ATOM 4786 C CA . ARG A 1 594 ? 15.433 -7.602 -48.921 1.00 95.62 594 ARG A CA 1
ATOM 4787 C C . ARG A 1 594 ? 15.930 -6.582 -49.947 1.00 95.62 594 ARG A C 1
ATOM 4789 O O . ARG A 1 594 ? 16.627 -6.965 -50.882 1.00 95.62 594 ARG A O 1
ATOM 4796 N N . LEU A 1 595 ? 15.635 -5.296 -49.753 1.00 95.12 595 LEU A N 1
ATOM 4797 C CA . LEU A 1 595 ? 16.073 -4.230 -50.654 1.00 95.12 595 LEU A CA 1
ATOM 4798 C C . LEU A 1 595 ? 17.608 -4.133 -50.725 1.00 95.12 595 LEU A C 1
ATOM 4800 O O . LEU A 1 595 ? 18.154 -3.939 -51.808 1.00 95.12 595 LEU A O 1
ATOM 4804 N N . VAL A 1 596 ? 18.313 -4.327 -49.605 1.00 94.38 596 VAL A N 1
ATOM 4805 C CA . VAL A 1 596 ? 19.782 -4.432 -49.587 1.00 94.38 596 VAL A CA 1
ATOM 4806 C C . VAL A 1 596 ? 20.249 -5.627 -50.419 1.00 94.38 596 VAL A C 1
ATOM 4808 O O . VAL A 1 596 ? 21.115 -5.444 -51.270 1.00 94.38 596 VAL A O 1
ATOM 4811 N N . THR A 1 597 ? 19.648 -6.814 -50.267 1.00 93.88 597 THR A N 1
ATOM 4812 C CA . THR A 1 597 ? 20.017 -7.972 -51.105 1.00 93.88 597 THR A CA 1
ATOM 4813 C C . THR A 1 597 ? 19.722 -7.752 -52.594 1.00 93.88 597 THR A C 1
ATOM 4815 O O . THR A 1 597 ? 20.547 -8.111 -53.428 1.00 93.88 597 THR A O 1
ATOM 4818 N N . GLU A 1 598 ? 18.620 -7.081 -52.948 1.00 94.50 598 GLU A N 1
ATOM 4819 C CA . GLU A 1 598 ? 18.301 -6.715 -54.337 1.00 94.50 598 GLU A CA 1
ATOM 4820 C C . GLU A 1 598 ? 19.332 -5.722 -54.919 1.00 94.50 598 GLU A C 1
ATOM 4822 O O . GLU A 1 598 ? 19.748 -5.863 -56.073 1.00 94.50 598 GLU A O 1
ATOM 4827 N N . TYR A 1 599 ? 19.821 -4.761 -54.122 1.00 92.81 599 TYR A N 1
ATOM 4828 C CA . TYR A 1 599 ? 20.927 -3.879 -54.518 1.00 92.81 599 TYR A CA 1
ATOM 4829 C C . TYR A 1 599 ? 22.269 -4.618 -54.636 1.00 92.81 599 TYR A C 1
ATOM 4831 O O . TYR A 1 599 ? 23.024 -4.348 -55.571 1.00 92.81 599 TYR A O 1
ATOM 4839 N N . GLU A 1 600 ? 22.581 -5.553 -53.736 1.00 94.62 600 GLU A N 1
ATOM 4840 C CA . GLU A 1 600 ? 23.803 -6.366 -53.813 1.00 94.62 600 GLU A CA 1
ATOM 4841 C C . GLU A 1 600 ? 23.805 -7.285 -55.044 1.00 94.62 600 GLU A C 1
ATOM 4843 O O . GLU A 1 600 ? 24.822 -7.368 -55.739 1.00 94.62 600 GLU A O 1
ATOM 4848 N N . GLU A 1 601 ? 22.677 -7.924 -55.369 1.00 94.12 601 GLU A N 1
ATOM 4849 C CA . GLU A 1 601 ? 22.511 -8.706 -56.601 1.00 94.12 601 GLU A CA 1
ATOM 4850 C C . GLU A 1 601 ? 22.655 -7.825 -57.852 1.00 94.12 601 GLU A C 1
ATOM 4852 O O . GLU A 1 601 ? 23.353 -8.202 -58.798 1.00 94.12 601 GLU A O 1
ATOM 4857 N N . LEU A 1 602 ? 22.070 -6.621 -57.853 1.00 94.94 602 LEU A N 1
ATOM 4858 C CA . LEU A 1 602 ? 22.191 -5.670 -58.962 1.00 94.94 602 LEU A CA 1
ATOM 4859 C C . LEU A 1 602 ? 23.640 -5.189 -59.161 1.00 94.94 602 LEU A C 1
ATOM 4861 O O . LEU A 1 602 ? 24.112 -5.111 -60.299 1.00 94.94 602 LEU A O 1
ATOM 4865 N N . LEU A 1 603 ? 24.371 -4.914 -58.076 1.00 93.88 603 LEU A N 1
ATOM 4866 C CA . LEU A 1 603 ? 25.792 -4.555 -58.121 1.00 93.88 603 LEU A CA 1
ATOM 4867 C C . LEU A 1 603 ? 26.655 -5.718 -58.635 1.00 93.88 603 LEU A C 1
ATOM 4869 O O . LEU A 1 603 ? 27.529 -5.502 -59.477 1.00 93.88 603 LEU A O 1
ATOM 4873 N N . GLN A 1 604 ? 26.381 -6.954 -58.206 1.00 92.50 604 GLN A N 1
ATOM 4874 C CA . GLN A 1 604 ? 27.060 -8.152 -58.715 1.00 92.50 604 GLN A CA 1
ATOM 4875 C C . GLN A 1 604 ? 26.772 -8.392 -60.206 1.00 92.50 604 GLN A C 1
ATOM 4877 O O . GLN A 1 604 ? 27.692 -8.703 -60.968 1.00 92.50 604 GLN A O 1
ATOM 4882 N N . ALA A 1 605 ? 25.531 -8.193 -60.658 1.00 91.81 605 ALA A N 1
ATOM 4883 C CA . ALA A 1 605 ? 25.157 -8.286 -62.069 1.00 91.81 605 ALA A CA 1
ATOM 4884 C C . ALA A 1 605 ? 25.829 -7.192 -62.922 1.00 91.81 605 ALA A C 1
ATOM 4886 O O . ALA A 1 605 ? 26.313 -7.467 -64.026 1.00 91.81 605 ALA A O 1
ATOM 4887 N N . TYR A 1 606 ? 25.924 -5.964 -62.404 1.00 89.81 606 TYR A N 1
ATOM 4888 C CA . TYR A 1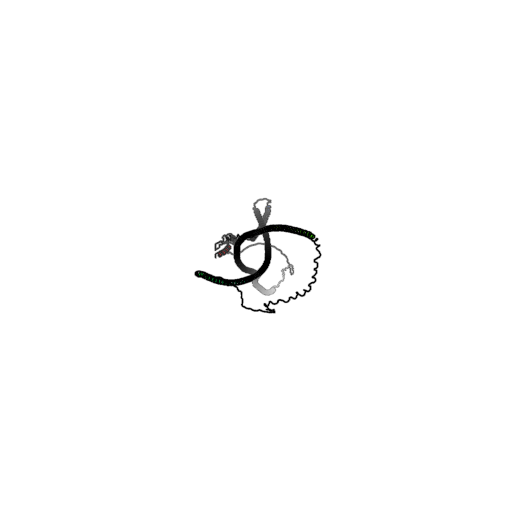 606 ? 26.618 -4.861 -63.071 1.00 89.81 606 TYR A CA 1
ATOM 4889 C C . TYR A 1 606 ? 28.131 -5.113 -63.171 1.00 89.81 606 TYR A C 1
ATOM 4891 O O . TYR A 1 606 ? 28.701 -4.987 -64.256 1.00 89.81 606 TYR A O 1
ATOM 4899 N N . GLN A 1 607 ? 28.768 -5.575 -62.090 1.00 91.25 607 GLN A N 1
ATOM 4900 C CA . GLN A 1 607 ? 30.181 -5.966 -62.094 1.00 91.25 607 GLN A CA 1
ATOM 4901 C C . GLN A 1 607 ? 30.447 -7.131 -63.063 1.00 91.25 607 GLN A C 1
ATOM 4903 O O . GLN A 1 607 ? 31.369 -7.058 -63.872 1.00 91.25 607 GLN A O 1
ATOM 4908 N N . THR A 1 608 ? 29.586 -8.154 -63.071 1.00 90.56 608 THR A N 1
ATOM 4909 C CA . THR A 1 608 ? 29.663 -9.270 -64.033 1.00 90.56 608 THR A CA 1
ATOM 4910 C C . THR A 1 608 ? 29.554 -8.767 -65.476 1.00 90.56 608 THR A C 1
ATOM 4912 O O . THR A 1 608 ? 30.296 -9.216 -66.345 1.00 90.56 608 THR A O 1
ATOM 4915 N N . THR A 1 609 ? 28.693 -7.778 -65.737 1.00 89.25 609 THR A N 1
ATOM 4916 C CA . THR A 1 609 ? 28.549 -7.151 -67.064 1.00 89.25 609 THR A CA 1
ATOM 4917 C C . THR A 1 609 ? 29.804 -6.365 -67.472 1.00 89.25 609 THR A C 1
ATOM 4919 O O . THR A 1 609 ? 30.190 -6.390 -68.643 1.00 89.25 609 THR A O 1
ATOM 4922 N N . ILE A 1 610 ? 30.475 -5.699 -66.523 1.00 89.56 610 ILE A N 1
ATOM 4923 C CA . ILE A 1 610 ? 31.771 -5.037 -66.747 1.00 89.56 610 ILE A CA 1
ATOM 4924 C C . ILE A 1 610 ? 32.854 -6.067 -67.084 1.00 89.56 610 ILE A C 1
ATOM 4926 O O . ILE A 1 610 ? 33.571 -5.890 -68.070 1.00 89.56 610 ILE A O 1
ATOM 4930 N N . ASP A 1 611 ? 32.958 -7.150 -66.313 1.00 87.88 611 ASP A N 1
ATOM 4931 C CA . ASP A 1 611 ? 33.976 -8.182 -66.527 1.00 87.88 611 ASP A CA 1
ATOM 4932 C C . ASP A 1 611 ? 33.730 -8.984 -67.815 1.00 87.88 611 ASP A C 1
ATOM 4934 O O . ASP A 1 611 ? 34.678 -9.254 -68.554 1.00 87.88 611 ASP A O 1
ATOM 4938 N N . GLU A 1 612 ? 32.472 -9.267 -68.171 1.00 87.94 612 GLU A N 1
ATOM 4939 C CA . GLU A 1 612 ? 32.109 -9.797 -69.491 1.00 87.94 612 GLU A CA 1
ATOM 4940 C C . GLU A 1 612 ? 32.515 -8.845 -70.619 1.00 87.94 612 GLU A C 1
ATOM 4942 O O . GLU A 1 612 ? 33.116 -9.279 -71.603 1.00 87.94 612 GLU A O 1
ATOM 4947 N N . LYS A 1 613 ? 32.201 -7.546 -70.505 1.00 86.50 613 LYS A N 1
ATOM 4948 C CA . LYS A 1 613 ? 32.574 -6.551 -71.520 1.00 86.50 613 LYS A CA 1
ATOM 4949 C C . LYS A 1 613 ? 34.093 -6.497 -71.685 1.00 86.50 613 LYS A C 1
ATOM 4951 O O . LYS A 1 613 ? 34.581 -6.581 -72.809 1.00 86.50 613 LYS A O 1
ATOM 4956 N N . LYS A 1 614 ? 34.833 -6.446 -70.578 1.00 87.31 614 LYS A N 1
ATOM 4957 C CA . LYS A 1 614 ? 36.297 -6.478 -70.560 1.00 87.31 614 LYS A CA 1
ATOM 4958 C C . LYS A 1 614 ? 36.846 -7.763 -71.181 1.00 87.31 614 LYS A C 1
ATOM 4960 O O . LYS A 1 614 ? 37.794 -7.699 -71.952 1.00 87.31 614 LYS A O 1
ATOM 4965 N N . GLN A 1 615 ? 36.234 -8.920 -70.919 1.00 84.00 615 GLN A N 1
ATOM 4966 C CA . GLN A 1 615 ? 36.626 -10.191 -71.536 1.00 84.00 615 GLN A CA 1
ATOM 4967 C C . GLN A 1 615 ? 36.343 -10.218 -73.049 1.00 84.00 615 GLN A C 1
ATOM 4969 O O . GLN A 1 615 ? 37.130 -10.788 -73.807 1.00 84.00 615 GLN A O 1
ATOM 4974 N N . ARG A 1 616 ? 35.251 -9.592 -73.512 1.00 85.62 616 ARG A N 1
ATOM 4975 C CA . ARG A 1 616 ? 34.966 -9.407 -74.946 1.00 85.62 616 ARG A CA 1
ATOM 4976 C C . ARG A 1 616 ? 36.009 -8.494 -75.591 1.00 85.62 616 ARG A C 1
ATOM 4978 O O . ARG A 1 616 ? 36.599 -8.902 -76.584 1.00 85.62 616 ARG A O 1
ATOM 4985 N N . GLU A 1 617 ? 36.315 -7.345 -74.990 1.00 85.19 617 GLU A N 1
ATOM 4986 C CA . GLU A 1 617 ? 37.360 -6.420 -75.457 1.00 85.19 617 GLU A CA 1
ATOM 4987 C C . GLU A 1 617 ? 38.747 -7.090 -75.497 1.00 85.19 617 GLU A C 1
ATOM 4989 O O . GLU A 1 617 ? 39.465 -6.974 -76.488 1.00 85.19 617 GLU A O 1
ATOM 4994 N N . ASP A 1 618 ? 39.108 -7.876 -74.480 1.00 84.56 618 ASP A N 1
ATOM 4995 C CA . ASP A 1 618 ? 40.331 -8.691 -74.451 1.00 84.56 618 ASP A CA 1
ATOM 4996 C C . ASP A 1 618 ? 40.376 -9.721 -75.592 1.00 84.56 618 ASP A C 1
ATOM 4998 O O . ASP A 1 618 ? 41.418 -9.916 -76.223 1.00 84.56 618 ASP A O 1
ATOM 5002 N N . ASN A 1 619 ? 39.258 -10.398 -75.865 1.00 84.75 619 ASN A N 1
ATOM 5003 C CA . ASN A 1 619 ? 39.157 -11.387 -76.939 1.00 84.75 619 ASN A CA 1
ATOM 5004 C C . ASN A 1 619 ? 39.182 -10.728 -78.328 1.00 84.75 619 ASN A C 1
ATOM 5006 O O . ASN A 1 619 ? 39.851 -11.239 -79.227 1.00 84.75 619 ASN A O 1
ATOM 5010 N N . GLU A 1 620 ? 38.524 -9.581 -78.501 1.00 85.38 620 GLU A N 1
ATOM 5011 C CA . GLU A 1 620 ? 38.571 -8.773 -79.723 1.00 85.38 620 GLU A CA 1
ATOM 5012 C C . GLU A 1 620 ? 39.974 -8.214 -79.973 1.00 85.38 620 GLU A C 1
ATOM 5014 O O . GLU A 1 620 ? 40.458 -8.267 -81.102 1.00 85.38 620 GLU A O 1
ATOM 5019 N N . ASN A 1 621 ? 40.682 -7.764 -78.934 1.00 84.25 621 ASN A N 1
ATOM 5020 C CA . ASN A 1 621 ? 42.067 -7.308 -79.047 1.00 84.25 621 ASN A CA 1
ATOM 5021 C C . ASN A 1 621 ? 43.031 -8.461 -79.375 1.00 84.25 621 ASN A C 1
ATOM 5023 O O . ASN A 1 621 ? 43.918 -8.288 -80.210 1.00 84.25 621 ASN A O 1
ATOM 5027 N N . ARG A 1 622 ? 42.829 -9.665 -78.818 1.00 86.12 622 ARG A N 1
ATOM 5028 C CA . ARG A 1 622 ? 43.576 -10.875 -79.226 1.00 86.12 622 ARG A CA 1
ATOM 5029 C C . ARG A 1 622 ? 43.280 -11.267 -80.676 1.00 86.12 622 ARG A C 1
ATOM 5031 O O . ARG A 1 622 ? 44.205 -11.607 -81.411 1.00 86.12 622 ARG A O 1
ATOM 5038 N N . ALA A 1 623 ? 42.019 -11.191 -81.107 1.00 83.62 623 ALA A N 1
ATOM 5039 C CA . ALA A 1 623 ? 41.619 -11.467 -82.487 1.00 83.62 623 ALA A CA 1
ATOM 5040 C C . ALA A 1 623 ? 42.191 -10.430 -83.470 1.00 83.62 623 ALA A C 1
ATOM 5042 O O . ALA A 1 623 ? 42.704 -10.808 -84.522 1.00 83.62 623 ALA A O 1
ATOM 5043 N N . ARG A 1 624 ? 42.183 -9.141 -83.102 1.00 85.31 624 ARG A N 1
ATOM 5044 C CA . ARG A 1 624 ? 42.827 -8.049 -83.845 1.00 85.31 624 ARG A CA 1
ATOM 5045 C C . ARG A 1 624 ? 44.335 -8.275 -83.951 1.00 85.31 624 ARG A C 1
ATOM 5047 O O . ARG A 1 624 ? 44.846 -8.265 -85.061 1.00 85.31 624 ARG A O 1
ATOM 5054 N N . ALA A 1 625 ? 45.031 -8.579 -82.854 1.00 82.00 625 ALA A N 1
ATOM 5055 C CA . ALA A 1 625 ? 46.470 -8.861 -82.874 1.00 82.00 625 ALA A CA 1
ATOM 5056 C C . ALA A 1 625 ? 46.827 -10.094 -83.734 1.00 82.00 625 ALA A C 1
ATOM 5058 O O . ALA A 1 625 ? 47.818 -10.082 -84.467 1.00 82.00 625 ALA A O 1
ATOM 5059 N N . ALA A 1 626 ? 46.002 -11.147 -83.704 1.00 84.31 626 ALA A N 1
ATOM 5060 C CA . ALA A 1 626 ? 46.165 -12.310 -84.578 1.00 84.31 626 ALA A CA 1
ATOM 5061 C C . ALA A 1 626 ? 45.938 -11.955 -86.062 1.00 84.31 626 ALA A C 1
ATOM 5063 O O . ALA A 1 626 ? 46.714 -12.376 -86.923 1.00 84.31 626 ALA A O 1
ATOM 5064 N N . ALA A 1 627 ? 44.920 -11.142 -86.363 1.00 81.50 627 ALA A N 1
ATOM 5065 C CA . ALA A 1 627 ? 44.657 -10.643 -87.710 1.00 81.50 627 ALA A CA 1
ATOM 5066 C C . ALA A 1 627 ? 45.775 -9.710 -88.210 1.00 81.50 627 ALA A C 1
ATOM 5068 O O . ALA A 1 627 ? 46.197 -9.833 -89.354 1.00 81.50 627 ALA A O 1
ATOM 5069 N N . GLU A 1 628 ? 46.311 -8.833 -87.360 1.00 83.38 628 GLU A N 1
ATOM 5070 C CA . GLU A 1 628 ? 47.449 -7.959 -87.667 1.00 83.38 628 GLU A CA 1
ATOM 5071 C C . GLU A 1 628 ? 48.724 -8.762 -87.943 1.00 83.38 628 GLU A C 1
ATOM 5073 O O . GLU A 1 628 ? 49.437 -8.454 -88.898 1.00 83.38 628 GLU A O 1
ATOM 5078 N N . SER A 1 629 ? 48.985 -9.836 -87.185 1.00 87.00 629 SER A N 1
ATOM 5079 C CA . SER A 1 629 ? 50.078 -10.767 -87.494 1.00 87.00 629 SER A CA 1
ATOM 5080 C C . SER A 1 629 ? 49.880 -11.434 -88.857 1.00 87.00 629 SER A C 1
ATOM 5082 O O . SER A 1 629 ? 50.798 -11.444 -89.672 1.00 87.00 629 SER A O 1
ATOM 5084 N N . TYR A 1 630 ? 48.673 -11.925 -89.150 1.00 88.25 630 TYR A N 1
ATOM 5085 C CA . TYR A 1 630 ? 48.363 -12.562 -90.432 1.00 88.25 630 TYR A CA 1
ATOM 5086 C C . TYR A 1 630 ? 48.449 -11.586 -91.622 1.00 88.25 630 TYR A C 1
ATOM 5088 O O . TYR A 1 630 ? 48.991 -11.925 -92.674 1.00 88.25 630 TYR A O 1
ATOM 5096 N N . ILE A 1 631 ? 47.993 -10.340 -91.450 1.00 83.88 631 ILE A N 1
ATOM 5097 C CA . ILE A 1 631 ? 48.141 -9.256 -92.433 1.00 83.88 631 ILE A CA 1
ATOM 5098 C C . ILE A 1 631 ? 49.620 -8.909 -92.636 1.00 83.88 631 ILE A C 1
ATOM 5100 O O . ILE A 1 631 ? 50.045 -8.689 -93.771 1.00 83.88 631 ILE A O 1
ATOM 5104 N N . LYS A 1 632 ? 50.427 -8.886 -91.569 1.00 85.56 632 LYS A N 1
ATOM 5105 C CA . LYS A 1 632 ? 51.874 -8.648 -91.640 1.00 85.56 632 LYS A CA 1
ATOM 5106 C C . LYS A 1 632 ? 52.593 -9.760 -92.408 1.00 85.56 632 LYS A C 1
ATOM 5108 O O . LYS A 1 632 ? 53.428 -9.444 -93.255 1.00 85.56 632 LYS A O 1
ATOM 5113 N N . ASP A 1 633 ? 52.225 -11.020 -92.186 1.00 83.31 633 ASP A N 1
ATOM 5114 C CA . ASP A 1 633 ? 52.782 -12.172 -92.904 1.00 83.31 633 ASP A CA 1
ATOM 5115 C C . ASP A 1 633 ? 52.392 -12.156 -94.394 1.00 83.31 633 ASP A C 1
ATOM 5117 O O . ASP A 1 633 ? 53.256 -12.306 -95.260 1.00 83.31 633 ASP A O 1
ATOM 5121 N N . LEU A 1 634 ? 51.123 -11.868 -94.718 1.00 84.19 634 LEU A N 1
ATOM 5122 C CA . LEU A 1 634 ? 50.667 -11.653 -96.101 1.00 84.19 634 LEU A CA 1
ATOM 5123 C C . LEU A 1 634 ? 51.368 -10.458 -96.769 1.00 84.19 634 LEU A C 1
ATOM 5125 O O . LEU A 1 634 ? 51.734 -10.529 -97.940 1.00 84.19 634 LEU A O 1
ATOM 5129 N N . THR A 1 635 ? 51.610 -9.374 -96.029 1.00 82.31 635 THR A N 1
ATOM 5130 C CA . THR A 1 635 ? 52.358 -8.202 -96.519 1.00 82.31 635 THR A CA 1
ATOM 5131 C C . THR A 1 635 ? 53.835 -8.536 -96.761 1.00 82.31 635 THR A C 1
ATOM 5133 O O . THR A 1 635 ? 54.444 -7.986 -97.678 1.00 82.31 635 THR A O 1
ATOM 5136 N N . GLY A 1 636 ? 54.413 -9.455 -95.980 1.00 84.50 636 GLY A N 1
ATOM 5137 C CA . GLY A 1 636 ? 55.728 -10.042 -96.244 1.00 84.50 636 GLY A CA 1
ATOM 5138 C C . GLY A 1 636 ? 55.742 -10.826 -97.557 1.00 84.50 636 GLY A C 1
ATOM 5139 O O . GLY A 1 636 ? 56.525 -10.510 -98.447 1.00 84.50 636 GLY A O 1
ATOM 5140 N N . GLN A 1 637 ? 54.804 -11.763 -97.727 1.00 84.00 637 GLN A N 1
ATOM 5141 C CA . GLN A 1 637 ? 54.671 -12.568 -98.950 1.00 84.00 637 GLN A CA 1
ATOM 5142 C C . GLN A 1 637 ? 54.430 -11.715 -100.206 1.00 84.00 637 GLN A C 1
ATOM 5144 O O . GLN A 1 637 ? 54.972 -12.021 -101.270 1.00 84.00 637 GLN A O 1
ATOM 5149 N N . LEU A 1 638 ? 53.662 -10.625 -100.093 1.00 82.50 638 LEU A N 1
ATOM 5150 C CA . LEU A 1 638 ? 53.489 -9.646 -101.170 1.00 82.50 638 LEU A CA 1
ATOM 5151 C C . LEU A 1 638 ? 54.808 -8.945 -101.510 1.00 82.50 638 LEU A C 1
ATOM 5153 O O . LEU A 1 638 ? 55.189 -8.936 -102.675 1.00 82.50 638 LEU A O 1
ATOM 5157 N N . LYS A 1 639 ? 55.559 -8.451 -100.517 1.00 84.38 639 LYS A N 1
ATOM 5158 C CA . LYS A 1 639 ? 56.878 -7.833 -100.749 1.00 84.38 639 LYS A CA 1
ATOM 5159 C C . LYS A 1 639 ? 57.882 -8.801 -101.368 1.00 84.38 639 LYS A C 1
ATOM 5161 O O . LYS A 1 639 ? 58.616 -8.408 -102.267 1.00 84.38 639 LYS A O 1
ATOM 5166 N N . ASP A 1 640 ? 57.907 -10.059 -100.939 1.00 84.38 640 ASP A N 1
ATOM 5167 C CA . ASP A 1 640 ? 58.773 -11.081 -101.536 1.00 84.38 640 ASP A CA 1
ATOM 5168 C C . ASP A 1 640 ? 58.358 -11.414 -102.979 1.00 84.38 640 ASP A C 1
ATOM 5170 O O . ASP A 1 640 ? 59.217 -11.626 -103.839 1.00 84.38 640 ASP A O 1
ATOM 5174 N N . SER A 1 641 ? 57.055 -11.368 -103.274 1.00 83.25 641 SER A N 1
ATOM 5175 C CA . SER A 1 641 ? 56.520 -11.501 -104.635 1.00 83.25 641 SER A CA 1
ATOM 5176 C C . SER A 1 641 ? 56.861 -10.292 -105.513 1.00 83.25 641 SER A C 1
ATOM 5178 O O . SER A 1 641 ? 57.268 -10.476 -106.657 1.00 83.25 641 SER A O 1
ATOM 5180 N N . ASP A 1 642 ? 56.776 -9.067 -104.988 1.00 85.56 642 ASP A N 1
ATOM 5181 C CA . ASP A 1 642 ? 57.181 -7.839 -105.685 1.00 85.56 642 ASP A CA 1
ATOM 5182 C C . ASP A 1 642 ? 58.696 -7.808 -105.942 1.00 85.56 642 ASP A C 1
ATOM 5184 O O . ASP A 1 642 ? 59.127 -7.495 -107.052 1.00 85.56 642 ASP A O 1
ATOM 5188 N N . ASN A 1 643 ? 59.509 -8.223 -104.965 1.00 84.88 643 ASN A N 1
ATOM 5189 C CA . ASN A 1 643 ? 60.958 -8.395 -105.109 1.00 84.88 643 ASN A CA 1
ATOM 5190 C C . ASN A 1 643 ? 61.304 -9.429 -106.198 1.00 84.88 643 ASN A C 1
ATOM 5192 O O . ASN A 1 643 ? 62.256 -9.242 -106.960 1.00 84.88 643 ASN A O 1
ATOM 5196 N N . LEU A 1 644 ? 60.539 -10.523 -106.293 1.00 87.94 644 LEU A N 1
ATOM 5197 C CA . LEU A 1 644 ? 60.691 -11.525 -107.350 1.00 87.94 644 LEU A CA 1
ATOM 5198 C C . LEU A 1 644 ? 60.248 -10.977 -108.717 1.00 87.94 644 LEU A C 1
ATOM 5200 O O . LEU A 1 644 ? 60.952 -11.170 -109.706 1.00 87.94 644 LEU A O 1
ATOM 5204 N N . LEU A 1 645 ? 59.131 -10.247 -108.778 1.00 85.38 645 LEU A N 1
ATOM 5205 C CA . LEU A 1 645 ? 58.656 -9.577 -109.992 1.00 85.38 645 LEU A CA 1
ATOM 5206 C C . LEU A 1 645 ? 59.619 -8.487 -110.474 1.00 85.38 645 LEU A C 1
ATOM 5208 O O . LEU A 1 645 ? 59.734 -8.285 -111.681 1.00 85.38 645 LEU A O 1
ATOM 5212 N N . GLN A 1 646 ? 60.316 -7.790 -109.573 1.00 86.75 646 GLN A N 1
ATOM 5213 C CA . GLN A 1 646 ? 61.369 -6.846 -109.942 1.00 86.75 646 GLN A CA 1
ATOM 5214 C C . GLN A 1 646 ? 62.562 -7.576 -110.570 1.00 86.75 646 GLN A C 1
ATOM 5216 O O . GLN A 1 646 ? 62.941 -7.232 -111.687 1.00 86.75 646 GLN A O 1
ATOM 5221 N N . LYS A 1 647 ? 63.083 -8.631 -109.931 1.00 86.56 647 LYS A N 1
ATOM 5222 C CA . LYS A 1 647 ? 64.176 -9.442 -110.500 1.00 86.56 647 LYS A CA 1
ATOM 5223 C C . LYS A 1 647 ? 63.817 -10.021 -111.867 1.00 86.56 647 LYS A C 1
ATOM 5225 O O . LYS A 1 647 ? 64.612 -9.938 -112.790 1.00 86.56 647 LYS A O 1
ATOM 5230 N N . LEU A 1 648 ? 62.591 -10.520 -112.035 1.00 86.81 648 LEU A N 1
ATOM 5231 C CA . LEU A 1 648 ? 62.115 -11.024 -113.326 1.00 86.81 648 LEU A CA 1
ATOM 5232 C C . LEU A 1 648 ? 62.005 -9.923 -114.397 1.00 86.81 648 LEU A C 1
ATOM 5234 O O . LEU A 1 648 ? 62.209 -10.214 -115.572 1.00 86.81 648 LEU A O 1
ATOM 5238 N N . LYS A 1 649 ? 61.722 -8.664 -114.030 1.00 87.69 649 LYS A N 1
ATOM 5239 C CA . LYS A 1 649 ? 61.790 -7.522 -114.966 1.00 87.69 649 LYS A CA 1
ATOM 5240 C C . LYS A 1 649 ? 63.235 -7.182 -115.334 1.00 87.69 649 LYS A C 1
ATOM 5242 O O . LYS A 1 649 ? 63.499 -6.903 -116.496 1.00 87.69 649 LYS A O 1
ATOM 5247 N N . GLU A 1 650 ? 64.153 -7.222 -114.372 1.00 88.19 650 GLU A N 1
ATOM 5248 C CA . GLU A 1 650 ? 65.589 -6.997 -114.592 1.00 88.19 650 GLU A CA 1
ATOM 5249 C C . GLU A 1 650 ? 66.184 -8.088 -115.507 1.00 88.19 650 GLU A C 1
ATOM 5251 O O . GLU A 1 650 ? 66.819 -7.763 -116.509 1.00 88.19 650 GLU A O 1
ATOM 5256 N N . ASP A 1 651 ? 65.872 -9.366 -115.258 1.00 86.31 651 ASP A N 1
ATOM 5257 C CA . ASP A 1 651 ? 66.230 -10.493 -116.133 1.00 86.31 651 ASP A CA 1
ATOM 5258 C C . ASP A 1 651 ? 65.636 -10.342 -117.546 1.00 86.31 651 ASP A C 1
ATOM 5260 O O . ASP A 1 651 ? 66.327 -10.580 -118.540 1.00 86.31 651 ASP A O 1
ATOM 5264 N N . VAL A 1 652 ? 64.367 -9.925 -117.667 1.00 87.94 652 VAL A N 1
ATOM 5265 C CA . VAL A 1 652 ? 63.729 -9.673 -118.972 1.00 87.94 652 VAL A CA 1
ATOM 5266 C C . VAL A 1 652 ? 64.421 -8.535 -119.720 1.00 87.94 652 VAL A C 1
ATOM 5268 O O . VAL A 1 652 ? 64.701 -8.705 -120.902 1.00 87.94 652 VAL A O 1
ATOM 5271 N N . LEU A 1 653 ? 64.769 -7.426 -119.058 1.00 89.56 653 LEU A N 1
ATOM 5272 C CA . LEU A 1 653 ? 65.509 -6.321 -119.681 1.00 89.56 653 LEU A CA 1
ATOM 5273 C C . LEU A 1 653 ? 66.884 -6.779 -120.194 1.00 89.56 653 LEU A C 1
ATOM 5275 O O . LEU A 1 653 ? 67.231 -6.492 -121.339 1.00 89.56 653 LEU A O 1
ATOM 5279 N N . ILE A 1 654 ? 67.621 -7.575 -119.412 1.00 87.50 654 ILE A N 1
ATOM 5280 C CA . ILE A 1 654 ? 68.896 -8.176 -119.844 1.00 87.50 654 ILE A CA 1
ATOM 5281 C C . ILE A 1 654 ? 68.688 -9.065 -121.084 1.00 87.50 654 ILE A C 1
ATOM 5283 O O . ILE A 1 654 ? 69.485 -9.024 -122.025 1.00 87.50 654 ILE A O 1
ATOM 5287 N N . LYS A 1 655 ? 67.597 -9.842 -121.144 1.00 86.56 655 LYS A N 1
ATOM 5288 C CA . LYS A 1 655 ? 67.270 -10.655 -122.329 1.00 86.56 655 LYS A CA 1
ATOM 5289 C C . LYS A 1 655 ? 66.765 -9.842 -123.518 1.00 86.56 655 LYS A C 1
ATOM 5291 O O . LYS A 1 655 ? 67.004 -10.247 -124.656 1.00 86.56 655 LYS A O 1
ATOM 5296 N N . GLU A 1 656 ? 66.143 -8.688 -123.305 1.00 86.06 656 GLU A N 1
ATOM 5297 C CA . GLU A 1 656 ? 65.815 -7.751 -124.379 1.00 86.06 656 GLU A CA 1
ATOM 5298 C C . GLU A 1 656 ? 67.071 -7.072 -124.948 1.00 86.06 656 GLU A C 1
ATOM 5300 O O . GLU A 1 656 ? 67.168 -6.943 -126.169 1.00 86.06 656 GLU A O 1
ATOM 5305 N N . GLU A 1 657 ? 68.067 -6.730 -124.123 1.00 89.81 657 GLU A N 1
ATOM 5306 C CA . GLU A 1 657 ? 69.378 -6.250 -124.590 1.00 89.81 657 GLU A CA 1
ATOM 5307 C C . GLU A 1 657 ? 70.152 -7.332 -125.364 1.00 89.81 657 GLU A C 1
ATOM 5309 O O . GLU A 1 657 ? 70.648 -7.065 -126.463 1.00 89.81 657 GLU A O 1
ATOM 5314 N N . GLU A 1 658 ? 70.196 -8.576 -124.866 1.00 88.62 658 GLU A N 1
ATOM 5315 C CA . GLU A 1 658 ? 70.765 -9.716 -125.605 1.00 88.62 658 GLU A CA 1
ATOM 5316 C C . GLU A 1 658 ? 70.075 -9.908 -126.967 1.00 88.62 658 GLU A C 1
ATOM 5318 O O . GLU A 1 658 ? 70.746 -10.092 -127.985 1.00 88.62 658 GLU A O 1
ATOM 5323 N N . LEU A 1 659 ? 68.740 -9.815 -127.021 1.00 87.12 659 LEU A N 1
ATOM 5324 C CA . LEU A 1 659 ? 67.974 -9.921 -128.267 1.00 87.12 659 LEU A CA 1
ATOM 5325 C C . LEU A 1 659 ? 68.187 -8.728 -129.209 1.00 87.12 659 LEU A C 1
ATOM 5327 O O . LEU A 1 659 ? 68.218 -8.926 -130.424 1.00 87.12 659 LEU A O 1
ATOM 5331 N N . GLN A 1 660 ? 68.348 -7.505 -128.697 1.00 89.38 660 GLN A N 1
ATOM 5332 C CA . GLN A 1 660 ? 68.716 -6.344 -129.515 1.00 89.38 660 GLN A CA 1
ATOM 5333 C C . GLN A 1 660 ? 70.103 -6.529 -130.133 1.00 89.38 660 GLN A C 1
ATOM 5335 O O . GLN A 1 660 ? 70.266 -6.327 -131.338 1.00 89.38 660 GLN A O 1
ATOM 5340 N N . LYS A 1 661 ? 71.078 -6.999 -129.348 1.00 89.94 661 LYS A N 1
ATOM 5341 C CA . LYS A 1 661 ? 72.425 -7.295 -129.840 1.00 89.94 661 LYS A CA 1
ATOM 5342 C C . LYS A 1 661 ? 72.416 -8.392 -130.907 1.00 89.94 661 LYS A C 1
ATOM 5344 O O . LYS A 1 661 ? 72.961 -8.183 -131.983 1.00 89.94 661 LYS A O 1
ATOM 5349 N N . LEU A 1 662 ? 71.717 -9.506 -130.673 1.00 86.56 662 LEU A N 1
ATOM 5350 C CA . LEU A 1 662 ? 71.584 -10.588 -131.658 1.00 86.56 662 LEU A CA 1
ATOM 5351 C C . LEU A 1 662 ? 70.888 -10.135 -132.955 1.00 86.56 662 LEU A C 1
ATOM 5353 O O . LEU A 1 662 ? 71.239 -10.609 -134.036 1.00 86.56 662 LEU A O 1
ATOM 5357 N N . ARG A 1 663 ? 69.934 -9.195 -132.883 1.00 88.38 663 ARG A N 1
ATOM 5358 C CA . ARG A 1 663 ? 69.330 -8.566 -134.075 1.00 88.38 663 ARG A CA 1
ATOM 5359 C C . ARG A 1 663 ? 70.338 -7.705 -134.841 1.00 88.38 663 ARG A C 1
ATOM 5361 O O . ARG A 1 663 ? 70.350 -7.770 -136.068 1.00 88.38 663 ARG A O 1
ATOM 5368 N N . GLN A 1 664 ? 71.184 -6.943 -134.144 1.00 88.62 664 GLN A N 1
ATOM 5369 C CA . GLN A 1 664 ? 72.246 -6.145 -134.766 1.00 88.62 664 GLN A CA 1
ATOM 5370 C C . GLN A 1 664 ? 73.309 -7.041 -135.422 1.00 88.62 664 GLN A C 1
ATOM 5372 O O . GLN A 1 664 ? 73.595 -6.876 -136.606 1.00 88.62 664 GLN A O 1
ATOM 5377 N N . ASP A 1 665 ? 73.811 -8.047 -134.699 1.00 87.25 665 ASP A N 1
ATOM 5378 C CA . ASP A 1 665 ? 74.777 -9.025 -135.214 1.00 87.25 665 ASP A CA 1
ATOM 5379 C C . ASP A 1 665 ? 74.219 -9.748 -136.460 1.00 87.25 665 ASP A C 1
ATOM 5381 O O . ASP A 1 665 ? 74.919 -9.920 -137.460 1.00 87.25 665 ASP A O 1
ATOM 5385 N N . SER A 1 666 ? 72.926 -10.107 -136.452 1.00 83.19 666 SER A N 1
ATOM 5386 C CA . SER A 1 666 ? 72.239 -10.707 -137.606 1.00 83.19 666 SER A CA 1
ATOM 5387 C C . SER A 1 666 ? 72.067 -9.749 -138.793 1.00 83.19 666 SER A C 1
ATOM 5389 O O . SER A 1 666 ? 72.036 -10.212 -139.935 1.00 83.19 666 SER A O 1
ATOM 5391 N N . TYR A 1 667 ? 71.929 -8.443 -138.557 1.00 88.75 667 TYR A N 1
ATOM 5392 C CA . TYR A 1 667 ? 71.842 -7.433 -139.615 1.00 88.75 667 TYR A CA 1
ATOM 5393 C C . TYR A 1 667 ? 73.203 -7.225 -140.291 1.00 88.75 667 TYR A C 1
ATOM 5395 O O . TYR A 1 667 ? 73.293 -7.258 -141.521 1.00 88.75 667 TYR A O 1
ATOM 5403 N N . ASP A 1 668 ? 74.276 -7.093 -139.507 1.00 85.38 668 ASP A N 1
ATOM 5404 C CA . ASP A 1 668 ? 75.628 -6.930 -140.049 1.00 85.38 668 ASP A CA 1
ATOM 5405 C C . ASP A 1 668 ? 76.146 -8.212 -140.732 1.00 85.38 668 ASP A C 1
ATOM 5407 O O . ASP A 1 668 ? 76.825 -8.124 -141.759 1.00 85.38 668 ASP A O 1
ATOM 5411 N N . LEU A 1 669 ? 75.749 -9.404 -140.264 1.00 85.19 669 LEU A N 1
ATOM 5412 C CA . LEU A 1 669 ? 75.967 -10.667 -140.985 1.00 85.19 669 LEU A CA 1
ATOM 5413 C C . LEU A 1 669 ? 75.270 -10.691 -142.353 1.00 85.19 669 LEU A C 1
ATOM 5415 O O . LEU A 1 669 ? 75.896 -11.055 -143.348 1.00 85.19 669 LEU A O 1
ATOM 5419 N N . ASN A 1 670 ? 74.006 -10.265 -142.432 1.00 85.94 670 ASN A N 1
ATOM 5420 C CA . ASN A 1 670 ? 73.265 -10.220 -143.697 1.00 85.94 670 ASN A CA 1
ATOM 5421 C C . ASN A 1 670 ? 73.908 -9.226 -144.689 1.00 85.94 670 ASN A C 1
ATOM 5423 O O .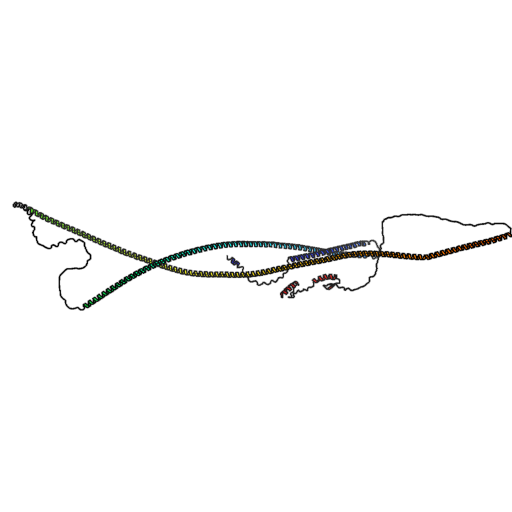 ASN A 1 670 ? 74.132 -9.540 -145.855 1.00 85.94 670 ASN A O 1
ATOM 5427 N N . LYS A 1 671 ? 74.347 -8.064 -144.197 1.00 85.44 671 LYS A N 1
ATOM 5428 C CA . LYS A 1 671 ? 75.105 -7.061 -144.967 1.00 85.44 671 LYS A CA 1
ATOM 5429 C C . LYS A 1 671 ? 76.481 -7.555 -145.447 1.00 85.44 671 LYS A C 1
ATOM 5431 O O . LYS A 1 671 ? 77.001 -7.073 -146.454 1.00 85.44 671 LYS A O 1
ATOM 5436 N N . LEU A 1 672 ? 77.098 -8.518 -144.757 1.00 83.62 672 LEU A N 1
ATOM 5437 C CA . LEU A 1 672 ? 78.277 -9.230 -145.265 1.00 83.62 672 LEU A CA 1
ATOM 5438 C C . LEU A 1 672 ? 77.896 -10.279 -146.319 1.00 83.62 672 LEU A C 1
ATOM 5440 O O . LEU A 1 672 ? 78.612 -10.417 -147.312 1.00 83.62 672 LEU A O 1
ATOM 5444 N N . GLN A 1 673 ? 76.762 -10.963 -146.152 1.00 83.75 673 GLN A N 1
ATOM 5445 C CA . GLN A 1 673 ? 76.226 -11.924 -147.119 1.00 83.75 673 GLN A CA 1
ATOM 5446 C C . GLN A 1 673 ? 75.884 -11.261 -148.469 1.00 83.75 673 GLN A C 1
ATOM 5448 O O . GLN A 1 673 ? 76.186 -11.835 -149.513 1.00 83.75 673 GLN A O 1
ATOM 5453 N N . GLU A 1 674 ? 75.394 -10.015 -148.475 1.00 83.75 674 GLU A N 1
ATOM 5454 C CA . GLU A 1 674 ? 75.199 -9.197 -149.691 1.00 83.75 674 GLU A CA 1
ATOM 5455 C C . GLU A 1 674 ? 76.484 -8.986 -150.520 1.00 83.75 674 GLU A C 1
ATOM 5457 O O . GLU A 1 674 ? 76.413 -8.727 -151.722 1.00 83.75 674 GLU A O 1
ATOM 5462 N N . ARG A 1 675 ? 77.677 -9.120 -149.918 1.00 84.88 675 ARG A N 1
ATOM 5463 C CA . ARG A 1 675 ? 78.962 -8.990 -150.634 1.00 84.88 675 ARG A CA 1
ATOM 5464 C C . ARG A 1 675 ? 79.378 -10.278 -151.347 1.00 84.88 675 ARG A C 1
ATOM 5466 O O . ARG A 1 675 ? 80.240 -10.213 -152.221 1.00 84.88 675 ARG A O 1
ATOM 5473 N N . ILE A 1 676 ? 78.788 -11.427 -151.004 1.00 84.69 676 ILE A N 1
ATOM 5474 C CA . ILE A 1 676 ? 79.160 -12.727 -151.582 1.00 84.69 676 ILE A CA 1
ATOM 5475 C C . ILE A 1 676 ? 78.857 -12.771 -153.093 1.00 84.69 676 ILE A C 1
ATOM 5477 O O . ILE A 1 676 ? 79.809 -13.001 -153.838 1.00 84.69 676 ILE A O 1
ATOM 5481 N N . PRO A 1 677 ? 77.651 -12.415 -153.592 1.00 84.62 677 PRO A N 1
ATOM 5482 C CA . PRO A 1 677 ? 77.372 -12.415 -155.034 1.00 84.62 677 PRO A CA 1
ATOM 5483 C C . PRO A 1 677 ? 78.283 -11.486 -155.850 1.00 84.62 677 PRO A C 1
ATOM 5485 O O . PRO A 1 677 ? 78.598 -11.779 -157.001 1.00 84.62 677 PRO A O 1
ATOM 5488 N N . PHE A 1 678 ? 78.743 -10.374 -155.263 1.00 85.56 678 PHE A N 1
ATOM 5489 C CA . PHE A 1 678 ? 79.702 -9.474 -155.913 1.00 85.56 678 PHE A CA 1
ATOM 5490 C C . PHE A 1 678 ? 81.088 -10.123 -156.054 1.00 85.56 678 PHE A C 1
ATOM 5492 O O . PHE A 1 678 ? 81.708 -10.036 -157.113 1.00 85.56 678 PHE A O 1
ATOM 5499 N N . LEU A 1 679 ? 81.566 -10.799 -155.004 1.00 86.56 679 LEU A N 1
ATOM 5500 C CA . LEU A 1 679 ? 82.842 -11.519 -155.028 1.00 86.56 679 LEU A CA 1
ATOM 5501 C C . LEU A 1 679 ? 82.782 -12.757 -155.936 1.00 86.56 679 LEU A C 1
ATOM 5503 O O . LEU A 1 679 ? 83.743 -13.030 -156.649 1.00 86.56 679 LEU A O 1
ATOM 5507 N N . GLU A 1 680 ? 81.654 -13.468 -155.967 1.00 84.75 680 GLU A N 1
ATOM 5508 C CA . GLU A 1 680 ? 81.411 -14.579 -156.895 1.00 84.75 680 GLU A CA 1
ATOM 5509 C C . GLU A 1 680 ? 81.412 -14.103 -158.354 1.00 84.75 680 GLU A C 1
ATOM 5511 O O . GLU A 1 680 ? 82.107 -14.689 -159.184 1.00 84.75 680 GLU A O 1
ATOM 5516 N N . ALA A 1 681 ? 80.731 -12.993 -158.663 1.00 87.38 681 ALA A N 1
ATOM 5517 C CA . ALA A 1 681 ? 80.766 -12.388 -159.994 1.00 87.38 681 ALA A CA 1
ATOM 5518 C C . ALA A 1 681 ? 82.183 -11.934 -160.394 1.00 87.38 681 ALA A C 1
ATOM 5520 O O . ALA A 1 681 ? 82.600 -12.152 -161.530 1.00 87.38 681 ALA A O 1
ATOM 5521 N N . GLN A 1 682 ? 82.956 -11.356 -159.465 1.00 85.31 682 GLN A N 1
ATOM 5522 C CA . GLN A 1 682 ? 84.349 -10.972 -159.718 1.00 85.31 682 GLN A CA 1
ATOM 5523 C C . GLN A 1 682 ? 85.251 -12.193 -159.979 1.00 85.31 682 GLN A C 1
ATOM 5525 O O . GLN A 1 682 ? 86.109 -12.146 -160.862 1.00 85.31 682 GLN A O 1
ATOM 5530 N N . LEU A 1 683 ? 85.046 -13.297 -159.255 1.00 89.50 683 LEU A N 1
ATOM 5531 C CA . LEU A 1 683 ? 85.755 -14.558 -159.495 1.00 89.50 683 LEU A CA 1
ATOM 5532 C C . LEU A 1 683 ? 85.393 -15.178 -160.852 1.00 89.50 683 LEU A C 1
ATOM 5534 O O . LEU A 1 683 ? 86.271 -15.746 -161.501 1.00 89.50 683 LEU A O 1
ATOM 5538 N N . GLU A 1 684 ? 84.143 -15.055 -161.303 1.00 89.69 684 GLU A N 1
ATOM 5539 C CA . GLU A 1 684 ? 83.720 -15.558 -162.616 1.00 89.69 684 GLU A CA 1
ATOM 5540 C C . GLU A 1 684 ? 84.293 -14.725 -163.774 1.00 89.69 684 GLU A C 1
ATOM 5542 O O . GLU A 1 684 ? 84.736 -15.292 -164.772 1.00 89.69 684 GLU A O 1
ATOM 5547 N N . VAL A 1 685 ? 84.404 -13.400 -163.611 1.00 89.00 685 VAL A N 1
ATOM 5548 C CA . VAL A 1 685 ? 85.145 -12.541 -164.556 1.00 89.00 685 VAL A CA 1
ATOM 5549 C C . VAL A 1 685 ? 86.606 -12.988 -164.655 1.00 89.00 685 VAL A C 1
ATOM 5551 O O . VAL A 1 685 ? 87.072 -13.279 -165.752 1.00 89.00 685 VAL A O 1
ATOM 5554 N N . TYR A 1 686 ? 87.307 -13.173 -163.530 1.00 90.38 686 TYR A N 1
ATOM 5555 C CA . TYR A 1 686 ? 88.700 -13.640 -163.557 1.00 90.38 686 TYR A CA 1
ATOM 5556 C C . TYR A 1 686 ? 88.870 -15.057 -164.139 1.00 90.38 686 TYR A C 1
ATOM 5558 O O . TYR A 1 686 ? 89.909 -15.345 -164.735 1.00 90.38 686 TYR A O 1
ATOM 5566 N N . ARG A 1 687 ? 87.871 -15.946 -164.011 1.00 89.56 687 ARG A N 1
ATOM 5567 C CA . ARG A 1 687 ? 87.854 -17.243 -164.720 1.00 89.56 687 ARG A CA 1
ATOM 5568 C C . ARG A 1 687 ? 87.755 -17.044 -166.231 1.00 89.56 687 ARG A C 1
ATOM 5570 O O . ARG A 1 687 ? 88.522 -17.665 -166.964 1.00 89.56 687 ARG A O 1
ATOM 5577 N N . SER A 1 688 ? 86.851 -16.172 -166.681 1.00 88.75 688 SER A N 1
ATOM 5578 C CA . SER A 1 688 ? 86.681 -15.833 -168.098 1.00 88.75 688 SER A CA 1
ATOM 5579 C C . SER A 1 688 ? 87.949 -15.207 -168.685 1.00 88.75 688 SER A C 1
ATOM 5581 O O . SER A 1 688 ? 88.414 -15.651 -169.731 1.00 88.75 688 SER A O 1
ATOM 5583 N N . ASP A 1 689 ? 88.552 -14.233 -168.000 1.00 87.06 689 ASP A N 1
ATOM 5584 C CA . ASP A 1 689 ? 89.784 -13.568 -168.445 1.00 87.06 689 ASP A CA 1
ATOM 5585 C C . ASP A 1 689 ? 90.946 -14.567 -168.585 1.00 87.06 689 ASP A C 1
ATOM 5587 O O . ASP A 1 689 ? 91.660 -14.569 -169.587 1.00 87.06 689 ASP A O 1
ATOM 5591 N N . PHE A 1 690 ? 91.108 -15.473 -167.612 1.00 88.88 690 PHE A N 1
ATOM 5592 C CA . PHE A 1 690 ? 92.145 -16.510 -167.650 1.00 88.88 690 PHE A CA 1
ATOM 5593 C C . PHE A 1 690 ? 91.913 -17.542 -168.767 1.00 88.88 690 PHE A C 1
ATOM 5595 O O . PHE A 1 690 ? 92.870 -18.048 -169.356 1.00 88.88 690 PHE A O 1
ATOM 5602 N N . GLN A 1 691 ? 90.651 -17.850 -169.075 1.00 89.62 691 GLN A N 1
ATOM 5603 C CA . GLN A 1 691 ? 90.277 -18.735 -170.177 1.00 89.62 691 GLN A CA 1
ATOM 5604 C C . GLN A 1 691 ? 90.567 -18.078 -171.540 1.00 89.62 691 GLN A C 1
ATOM 5606 O O . GLN A 1 691 ? 91.185 -18.709 -172.395 1.00 89.62 691 GLN A O 1
ATOM 5611 N N . VAL A 1 692 ? 90.233 -16.794 -171.712 1.00 90.50 692 VAL A N 1
ATOM 5612 C CA . VAL A 1 692 ? 90.541 -16.018 -172.929 1.00 90.50 692 VAL A CA 1
ATOM 5613 C C . VAL A 1 692 ? 92.053 -15.852 -173.134 1.00 90.50 692 VAL A C 1
ATOM 5615 O O . VAL A 1 692 ? 92.535 -16.025 -174.250 1.00 90.50 692 VAL A O 1
ATOM 5618 N N . GLU A 1 693 ? 92.827 -15.578 -172.079 1.00 90.00 693 GLU A N 1
ATOM 5619 C CA . GLU A 1 693 ? 94.297 -15.483 -172.158 1.00 90.00 693 GLU A CA 1
ATOM 5620 C C . GLU A 1 693 ? 94.948 -16.846 -172.478 1.00 90.00 693 GLU A C 1
ATOM 5622 O O . GLU A 1 693 ? 95.948 -16.900 -173.199 1.00 90.00 693 GLU A O 1
ATOM 5627 N N . ARG A 1 694 ? 94.367 -17.967 -172.017 1.00 90.31 694 ARG A N 1
ATOM 5628 C CA . ARG A 1 694 ? 94.764 -19.312 -172.474 1.00 90.31 694 ARG A CA 1
ATOM 5629 C C . ARG A 1 694 ? 94.498 -19.479 -173.969 1.00 90.31 694 ARG A C 1
ATOM 5631 O O . ARG A 1 694 ? 95.422 -19.833 -174.693 1.00 90.31 694 ARG A O 1
ATOM 5638 N N . GLU A 1 695 ? 93.276 -19.223 -174.425 1.00 89.31 695 GLU A N 1
ATOM 5639 C CA . GLU A 1 695 ? 92.878 -19.408 -175.829 1.00 89.31 695 GLU A CA 1
ATOM 5640 C C . GLU A 1 695 ? 93.700 -18.510 -176.773 1.00 89.31 695 GLU A C 1
ATOM 5642 O O . GLU A 1 695 ? 94.131 -18.949 -177.840 1.00 89.31 695 GLU A O 1
ATOM 5647 N N . ALA A 1 696 ? 94.019 -17.283 -176.348 1.00 88.00 696 ALA A N 1
ATOM 5648 C CA . ALA A 1 696 ? 94.915 -16.381 -177.066 1.00 88.00 696 ALA A CA 1
ATOM 5649 C C . ALA A 1 696 ? 96.348 -16.936 -177.188 1.00 88.00 696 ALA A C 1
ATOM 5651 O O . ALA A 1 696 ? 96.963 -16.811 -178.249 1.00 88.00 696 ALA A O 1
ATOM 5652 N N . ARG A 1 697 ? 96.879 -17.581 -176.138 1.00 87.25 697 ARG A N 1
ATOM 5653 C CA . ARG A 1 697 ? 98.204 -18.225 -176.169 1.00 87.25 697 ARG A CA 1
ATOM 5654 C C . ARG A 1 697 ? 98.230 -19.528 -176.953 1.00 87.25 697 ARG A C 1
ATOM 5656 O O . ARG A 1 697 ? 99.209 -19.782 -177.646 1.00 87.25 697 ARG A O 1
ATOM 5663 N N . GLU A 1 698 ? 97.185 -20.342 -176.854 1.00 88.75 698 GLU A N 1
ATOM 5664 C CA . GLU A 1 698 ? 97.048 -21.568 -177.643 1.00 88.75 698 GLU A CA 1
ATOM 5665 C C . GLU A 1 698 ? 96.996 -21.212 -179.134 1.00 88.75 698 GLU A C 1
ATOM 5667 O O . GLU A 1 698 ? 97.783 -21.748 -179.913 1.00 88.75 698 GLU A O 1
ATOM 5672 N N . LYS A 1 699 ? 96.230 -20.179 -179.509 1.00 90.25 699 LYS A N 1
ATOM 5673 C CA . LYS A 1 699 ? 96.246 -19.629 -180.868 1.00 90.25 699 LYS A CA 1
ATOM 5674 C C . LYS A 1 699 ? 97.606 -19.047 -181.279 1.00 90.25 699 LYS A C 1
ATOM 5676 O O . LYS A 1 699 ? 98.066 -19.334 -182.378 1.00 90.25 699 LYS A O 1
ATOM 5681 N N . GLN A 1 700 ? 98.288 -18.278 -180.423 1.00 82.06 700 GLN A N 1
ATOM 5682 C CA . GLN A 1 700 ? 99.659 -17.829 -180.726 1.00 82.06 700 GLN A CA 1
ATOM 5683 C C . GLN A 1 700 ? 100.610 -19.011 -180.960 1.00 82.06 700 GLN A C 1
ATOM 5685 O O . GLN A 1 700 ? 101.509 -18.913 -181.791 1.00 82.06 700 GLN A O 1
ATOM 5690 N N . HIS A 1 701 ? 100.419 -20.130 -180.259 1.00 88.12 701 HIS A N 1
ATOM 5691 C CA . HIS A 1 701 ? 101.214 -21.336 -180.463 1.00 88.12 701 HIS A CA 1
ATOM 5692 C C . HIS A 1 701 ? 100.881 -22.030 -181.799 1.00 88.12 701 HIS A C 1
ATOM 5694 O O . HIS A 1 701 ? 101.793 -22.547 -182.447 1.00 88.12 701 HIS A O 1
ATOM 5700 N N . GLU A 1 702 ? 99.622 -22.011 -182.249 1.00 87.12 702 GLU A N 1
ATOM 5701 C CA . GLU A 1 702 ? 99.231 -22.452 -183.598 1.00 87.12 702 GLU A CA 1
ATOM 5702 C C . GLU A 1 702 ? 99.830 -21.547 -184.690 1.00 87.12 702 GLU A C 1
ATOM 5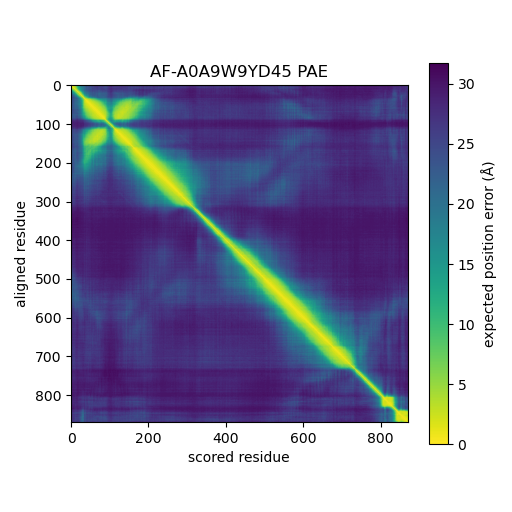704 O O . GLU A 1 702 ? 100.442 -22.052 -185.633 1.00 87.12 702 GLU A O 1
ATOM 5709 N N . ASP A 1 703 ? 99.738 -20.221 -184.530 1.00 85.25 703 ASP A N 1
ATOM 5710 C CA . ASP A 1 703 ? 100.329 -19.235 -185.446 1.00 85.25 703 ASP A CA 1
ATOM 5711 C C . ASP A 1 703 ? 101.864 -19.409 -185.534 1.00 85.25 703 ASP A C 1
ATOM 5713 O O . ASP A 1 703 ? 102.436 -19.375 -186.625 1.00 85.25 703 ASP A O 1
ATOM 5717 N N . ILE A 1 704 ? 102.545 -19.675 -184.408 1.00 85.38 704 ILE A N 1
ATOM 5718 C CA . ILE A 1 704 ? 103.984 -20.002 -184.374 1.00 85.38 704 ILE A CA 1
ATOM 5719 C C . ILE A 1 704 ? 104.277 -21.302 -185.131 1.00 85.38 704 ILE A C 1
ATOM 5721 O O . ILE A 1 704 ? 105.191 -21.321 -185.951 1.00 85.38 704 ILE A O 1
ATOM 5725 N N . MET A 1 705 ? 103.501 -22.371 -184.921 1.00 83.25 705 MET A N 1
ATOM 5726 C CA . MET A 1 705 ? 103.686 -23.642 -185.638 1.00 83.25 705 MET A CA 1
ATOM 5727 C C . MET A 1 705 ? 103.498 -23.480 -187.157 1.00 83.25 705 MET A C 1
ATOM 5729 O O . MET A 1 705 ? 104.248 -24.074 -187.936 1.00 83.25 705 MET A O 1
ATOM 5733 N N . HIS A 1 706 ? 102.551 -22.639 -187.591 1.00 85.38 706 HIS A N 1
ATOM 5734 C CA . HIS A 1 706 ? 102.372 -22.292 -189.004 1.00 85.38 706 HIS A CA 1
ATOM 5735 C C . HIS A 1 706 ? 103.584 -21.524 -189.552 1.00 85.38 706 HIS A C 1
ATOM 5737 O O . HIS A 1 706 ? 104.135 -21.892 -190.590 1.00 85.38 706 HIS A O 1
ATOM 5743 N N . LEU A 1 707 ? 104.052 -20.501 -188.831 1.00 85.12 707 LEU A N 1
ATOM 5744 C CA . LEU A 1 707 ? 105.217 -19.700 -189.218 1.00 85.12 707 LEU A CA 1
ATOM 5745 C C . LEU A 1 707 ? 106.523 -20.510 -189.217 1.00 85.12 707 LEU A C 1
ATOM 5747 O O . LEU A 1 707 ? 107.384 -20.269 -190.062 1.00 85.12 707 LEU A O 1
ATOM 5751 N N . GLU A 1 708 ? 106.692 -21.489 -188.327 1.00 84.06 708 GLU A N 1
ATOM 5752 C CA . GLU A 1 708 ? 107.813 -22.437 -188.376 1.00 84.06 708 GLU A CA 1
ATOM 5753 C C . GLU A 1 708 ? 107.740 -23.334 -189.620 1.00 84.06 708 GLU A C 1
ATOM 5755 O O . GLU A 1 708 ? 108.758 -23.558 -190.280 1.00 84.06 708 GLU A O 1
ATOM 5760 N N . GLN A 1 709 ? 106.545 -23.813 -189.983 1.00 84.88 709 GLN A N 1
ATOM 5761 C CA . GLN A 1 709 ? 106.338 -24.627 -191.182 1.00 84.88 709 GLN A CA 1
ATOM 5762 C C . GLN A 1 709 ? 106.572 -23.826 -192.476 1.00 84.88 709 GLN A C 1
ATOM 5764 O O . GLN A 1 709 ? 107.214 -24.332 -193.401 1.00 84.88 709 GLN A O 1
ATOM 5769 N N . GLU A 1 710 ? 106.115 -22.573 -192.538 1.00 83.62 710 GLU A N 1
ATOM 5770 C CA . GLU A 1 710 ? 106.382 -21.669 -193.662 1.00 83.62 710 GLU A CA 1
ATOM 5771 C C . GLU A 1 710 ? 107.861 -21.290 -193.759 1.00 83.62 710 GLU A C 1
ATOM 5773 O O . GLU A 1 710 ? 108.428 -21.373 -194.848 1.00 83.62 710 GLU A O 1
ATOM 5778 N N . ASN A 1 711 ? 108.525 -20.965 -192.642 1.00 81.88 711 ASN A N 1
ATOM 5779 C CA . ASN A 1 711 ? 109.972 -20.730 -192.639 1.00 81.88 711 ASN A CA 1
ATOM 5780 C C . ASN A 1 711 ? 110.739 -21.964 -193.123 1.00 81.88 711 ASN A C 1
ATOM 5782 O O . ASN A 1 711 ? 111.641 -21.823 -193.943 1.00 81.88 711 ASN A O 1
ATOM 5786 N N . ARG A 1 712 ? 110.361 -23.173 -192.686 1.00 85.50 712 ARG A N 1
ATOM 5787 C CA . ARG A 1 712 ? 111.005 -24.417 -193.134 1.00 85.50 712 ARG A CA 1
ATOM 5788 C C . ARG A 1 712 ? 110.852 -24.614 -194.649 1.00 85.50 712 ARG A C 1
ATOM 5790 O O . ARG A 1 712 ? 111.846 -24.879 -195.316 1.00 85.50 712 ARG A O 1
ATOM 5797 N N . ARG A 1 713 ? 109.662 -24.359 -195.208 1.00 82.88 713 ARG A N 1
ATOM 5798 C CA . ARG A 1 713 ? 109.434 -24.368 -196.665 1.00 82.88 713 ARG A CA 1
ATOM 5799 C C . ARG A 1 713 ? 110.263 -23.299 -197.395 1.00 82.88 713 ARG A C 1
ATOM 5801 O O . ARG A 1 713 ? 110.845 -23.591 -198.436 1.00 82.88 713 ARG A O 1
ATOM 5808 N N . CYS A 1 714 ? 110.338 -22.076 -196.872 1.00 80.81 714 CYS A N 1
ATOM 5809 C CA . CYS A 1 714 ? 111.181 -21.020 -197.440 1.00 80.81 714 CYS A CA 1
ATOM 5810 C C . CYS A 1 714 ? 112.671 -21.399 -197.402 1.00 80.81 714 CYS A C 1
ATOM 5812 O O . CYS A 1 714 ? 113.394 -21.117 -198.355 1.00 80.81 714 CYS A O 1
ATOM 5814 N N . GLN A 1 715 ? 113.119 -22.089 -196.350 1.00 81.19 715 GLN A N 1
ATOM 5815 C CA . GLN A 1 715 ? 114.472 -22.628 -196.242 1.00 81.19 715 GLN A CA 1
ATOM 5816 C C . GLN A 1 715 ? 114.731 -23.704 -197.312 1.00 81.19 715 GLN A C 1
ATOM 5818 O O . GLN A 1 715 ? 115.727 -23.615 -198.027 1.00 81.19 715 GLN A O 1
ATOM 5823 N N . ASP A 1 716 ? 113.798 -24.645 -197.503 1.00 81.25 716 ASP A N 1
ATOM 5824 C CA . ASP A 1 716 ? 113.864 -25.667 -198.559 1.00 81.25 716 ASP A CA 1
ATOM 5825 C C . ASP A 1 716 ? 113.886 -25.046 -199.973 1.00 81.25 716 ASP A C 1
ATOM 5827 O O . ASP A 1 716 ? 114.555 -25.557 -200.877 1.00 81.25 716 ASP A O 1
ATOM 5831 N N . GLU A 1 717 ? 113.157 -23.946 -200.202 1.00 80.25 717 GLU A N 1
ATOM 5832 C CA . GLU A 1 717 ? 113.183 -23.191 -201.465 1.00 80.25 717 GLU A CA 1
ATOM 5833 C C . GLU A 1 717 ? 114.526 -22.453 -201.661 1.00 80.25 717 GLU A C 1
ATOM 5835 O O . GLU A 1 717 ? 115.095 -22.495 -202.757 1.00 80.25 717 GLU A O 1
ATOM 5840 N N . ILE A 1 718 ? 115.086 -21.848 -200.605 1.00 77.56 718 ILE A N 1
ATOM 5841 C CA . ILE A 1 718 ? 116.411 -21.203 -200.617 1.00 77.56 718 ILE A CA 1
ATOM 5842 C C . ILE A 1 718 ? 117.519 -22.221 -200.909 1.00 77.56 718 ILE A C 1
ATOM 5844 O O . ILE A 1 718 ? 118.346 -21.974 -201.790 1.00 77.56 718 ILE A O 1
ATOM 5848 N N . ASP A 1 719 ? 117.520 -23.381 -200.251 1.00 78.75 719 ASP A N 1
ATOM 5849 C CA . ASP A 1 719 ? 118.536 -24.416 -200.461 1.00 78.75 719 ASP A CA 1
ATOM 5850 C C . ASP A 1 719 ? 118.450 -25.015 -201.873 1.00 78.75 719 ASP A C 1
ATOM 5852 O O . ASP A 1 719 ? 119.478 -25.276 -202.509 1.00 78.75 719 ASP A O 1
ATOM 5856 N N . GLN A 1 720 ? 117.248 -25.162 -202.441 1.00 75.06 720 GLN A N 1
ATOM 5857 C CA . GLN A 1 720 ? 117.081 -25.551 -203.846 1.00 75.06 720 GLN A CA 1
ATOM 5858 C C . GLN A 1 720 ? 117.639 -24.505 -204.823 1.00 75.06 720 GLN A C 1
ATOM 5860 O O . GLN A 1 720 ? 118.257 -24.873 -205.829 1.00 75.06 720 GLN A O 1
ATOM 5865 N N . LEU A 1 721 ? 117.447 -23.212 -204.551 1.00 73.62 721 LEU A N 1
ATOM 5866 C CA . LEU A 1 721 ? 117.983 -22.124 -205.374 1.00 73.62 721 LEU A CA 1
ATOM 5867 C C . LEU A 1 721 ? 119.511 -22.010 -205.244 1.00 73.62 721 LEU A C 1
ATOM 5869 O O . LEU A 1 721 ? 120.203 -21.909 -206.260 1.00 73.62 721 LEU A O 1
ATOM 5873 N N . GLY A 1 722 ? 120.046 -22.113 -204.025 1.00 70.62 722 GLY A N 1
ATOM 5874 C CA . GLY A 1 722 ? 121.482 -22.101 -203.742 1.00 70.62 722 GLY A CA 1
ATOM 5875 C C . GLY A 1 722 ? 122.221 -23.252 -204.426 1.00 70.62 722 GLY A C 1
ATOM 5876 O O . GLY A 1 722 ? 123.212 -23.026 -205.123 1.00 70.62 722 GLY A O 1
ATOM 5877 N N . ASN A 1 723 ? 121.694 -24.478 -204.327 1.00 68.12 723 ASN A N 1
ATOM 5878 C CA . ASN A 1 723 ? 122.278 -25.644 -204.997 1.00 68.12 723 ASN A CA 1
ATOM 5879 C C . ASN A 1 723 ? 122.246 -25.527 -206.533 1.00 68.12 723 ASN A C 1
ATOM 5881 O O . ASN A 1 723 ? 123.215 -25.908 -207.195 1.00 68.12 723 ASN A O 1
ATOM 5885 N N . ARG A 1 724 ? 121.188 -24.942 -207.121 1.00 68.62 724 ARG A N 1
ATOM 5886 C CA . ARG A 1 724 ? 121.149 -24.650 -208.569 1.00 68.62 724 ARG A CA 1
ATOM 5887 C C . ARG A 1 724 ? 122.199 -23.610 -208.970 1.00 68.62 724 ARG A C 1
ATOM 5889 O O . ARG A 1 724 ? 122.923 -23.840 -209.937 1.00 68.62 724 ARG A O 1
ATOM 5896 N N . GLY A 1 725 ? 122.328 -22.517 -208.215 1.00 60.81 725 GLY A N 1
ATOM 5897 C CA . GLY A 1 725 ? 123.323 -21.469 -208.472 1.00 60.81 725 GLY A CA 1
ATOM 5898 C C . GLY A 1 725 ? 124.765 -21.981 -208.392 1.00 60.81 725 GLY A C 1
ATOM 5899 O O . GLY A 1 725 ? 125.561 -21.749 -209.304 1.00 60.81 725 GLY A O 1
ATOM 5900 N N . MET A 1 726 ? 125.092 -22.753 -207.351 1.00 59.03 726 MET A N 1
ATOM 5901 C CA . MET A 1 726 ? 126.420 -23.357 -207.169 1.00 59.03 726 MET A CA 1
ATOM 5902 C C . MET A 1 726 ? 126.791 -24.311 -208.318 1.00 59.03 726 MET A C 1
ATOM 5904 O O . MET A 1 726 ? 127.911 -24.250 -208.832 1.00 59.03 726 MET A O 1
ATOM 5908 N N . ALA A 1 727 ? 125.842 -25.127 -208.791 1.00 59.28 727 ALA A N 1
ATOM 5909 C CA . ALA A 1 727 ? 126.037 -26.061 -209.906 1.00 59.28 727 ALA A CA 1
ATOM 5910 C C . ALA A 1 727 ? 126.148 -25.394 -211.299 1.00 59.28 727 ALA A C 1
ATOM 5912 O O . ALA A 1 727 ? 126.479 -26.064 -212.290 1.00 59.28 727 ALA A O 1
ATOM 5913 N N . GLU A 1 728 ? 125.868 -24.092 -211.409 1.00 59.22 728 GLU A N 1
ATOM 5914 C CA . GLU A 1 728 ? 126.099 -23.300 -212.623 1.00 59.22 728 GLU A CA 1
ATOM 5915 C C . GLU A 1 728 ? 127.382 -22.456 -212.526 1.00 59.22 728 GLU A C 1
ATOM 5917 O O . GLU A 1 728 ? 128.167 -22.438 -213.479 1.00 59.22 728 GLU A O 1
ATOM 5922 N N . LEU A 1 729 ? 127.676 -21.875 -211.355 1.00 53.09 729 LEU A N 1
ATOM 5923 C CA . LEU A 1 729 ? 128.945 -21.190 -211.063 1.00 53.09 729 LEU A CA 1
ATOM 5924 C C . LEU A 1 729 ? 130.164 -22.103 -211.290 1.00 53.09 729 LEU A C 1
ATOM 5926 O O . LEU A 1 729 ? 131.094 -21.727 -212.010 1.00 53.09 729 LEU A O 1
ATOM 5930 N N . GLN A 1 730 ? 130.122 -23.337 -210.773 1.00 55.69 730 GLN A N 1
ATOM 5931 C CA . GLN A 1 730 ? 131.198 -24.328 -210.942 1.00 55.69 730 GLN A CA 1
ATOM 5932 C C . GLN A 1 730 ? 131.471 -24.721 -212.407 1.00 55.69 730 GLN A C 1
ATOM 5934 O O . GLN A 1 730 ? 132.522 -25.286 -212.699 1.00 55.69 730 GLN A O 1
ATOM 5939 N N . ARG A 1 731 ? 130.560 -24.423 -213.346 1.00 58.06 731 ARG A N 1
ATOM 5940 C CA . ARG A 1 731 ? 130.713 -24.776 -214.769 1.00 58.06 731 ARG A CA 1
ATOM 5941 C C . ARG A 1 731 ? 131.375 -23.703 -215.631 1.00 58.06 731 ARG A C 1
ATOM 5943 O O . ARG A 1 731 ? 131.656 -23.985 -216.794 1.00 58.06 731 ARG A O 1
ATOM 5950 N N . ARG A 1 732 ? 131.614 -22.494 -215.104 1.00 49.25 732 ARG A N 1
ATOM 5951 C CA . ARG A 1 732 ? 132.216 -21.385 -215.873 1.00 49.25 732 ARG A CA 1
ATOM 5952 C C . ARG A 1 732 ? 133.582 -20.921 -215.365 1.00 49.25 732 ARG A C 1
ATOM 5954 O O . ARG A 1 732 ? 134.363 -20.430 -216.174 1.00 49.25 732 ARG A O 1
ATOM 5961 N N . HIS A 1 733 ? 133.895 -21.098 -214.078 1.00 42.47 733 HIS A N 1
ATOM 5962 C CA . HIS A 1 733 ? 135.141 -20.590 -213.488 1.00 42.47 733 HIS A CA 1
ATOM 5963 C C . HIS A 1 733 ? 135.801 -21.610 -212.549 1.00 42.47 733 HIS A C 1
ATOM 5965 O O . HIS A 1 733 ? 135.379 -21.786 -211.411 1.00 42.47 733 HIS A O 1
ATOM 5971 N N . ALA A 1 734 ? 136.866 -22.259 -213.029 1.00 47.88 734 ALA A N 1
ATOM 5972 C CA . ALA A 1 734 ? 137.692 -23.189 -212.259 1.00 47.88 734 ALA A CA 1
ATOM 5973 C C . ALA A 1 734 ? 139.133 -22.653 -212.131 1.00 47.88 734 ALA A C 1
ATOM 5975 O O . ALA A 1 734 ? 139.972 -22.911 -212.994 1.00 47.88 734 ALA A O 1
ATOM 5976 N N . SER A 1 735 ? 139.421 -21.885 -211.071 1.00 31.31 735 SER A N 1
ATOM 5977 C CA . SER A 1 735 ? 140.761 -21.333 -210.784 1.00 31.31 735 SER A CA 1
ATOM 5978 C C . SER A 1 735 ? 140.879 -20.755 -209.360 1.00 31.31 735 SER A C 1
ATOM 5980 O O . SER A 1 735 ? 140.005 -19.974 -209.002 1.00 31.31 735 SER A O 1
ATOM 5982 N N . PHE A 1 736 ? 141.995 -21.033 -208.650 1.00 33.78 736 PHE A N 1
ATOM 5983 C CA . PHE A 1 736 ? 142.434 -20.449 -207.346 1.00 33.78 736 PHE A CA 1
ATOM 5984 C C . PHE A 1 736 ? 141.483 -20.710 -206.141 1.00 33.78 736 PHE A C 1
ATOM 5986 O O . PHE A 1 736 ? 140.306 -20.396 -206.219 1.00 33.78 736 PHE A O 1
ATOM 5993 N N . ILE A 1 737 ? 141.830 -21.357 -205.009 1.00 29.55 737 ILE A N 1
ATOM 5994 C CA . ILE A 1 737 ? 143.040 -21.407 -204.137 1.00 29.55 737 ILE A CA 1
ATOM 5995 C C . ILE A 1 737 ? 143.433 -20.021 -203.562 1.00 29.55 737 ILE A C 1
ATOM 5997 O O . ILE A 1 737 ? 143.687 -19.142 -204.380 1.00 29.55 737 ILE A O 1
ATOM 6001 N N . PRO A 1 738 ? 143.664 -19.809 -202.239 1.00 43.78 738 PRO A N 1
ATOM 6002 C CA . PRO A 1 738 ? 143.156 -20.463 -201.018 1.00 43.78 738 PRO A CA 1
ATOM 6003 C C . PRO A 1 738 ? 142.045 -19.569 -200.367 1.00 43.78 738 PRO A C 1
ATOM 6005 O O . PRO A 1 738 ? 141.077 -19.345 -201.085 1.00 43.78 738 PRO A O 1
ATOM 6008 N N . ASP A 1 739 ? 141.982 -19.021 -199.133 1.00 29.00 739 ASP A N 1
ATOM 6009 C CA . ASP A 1 739 ? 142.777 -18.995 -197.871 1.00 29.00 739 ASP A CA 1
ATOM 6010 C C . ASP A 1 739 ? 141.851 -18.566 -196.676 1.00 29.00 739 ASP A C 1
ATOM 6012 O O . ASP A 1 739 ? 140.773 -18.030 -196.950 1.00 29.00 739 ASP A O 1
ATOM 6016 N N . PRO A 1 740 ? 142.177 -18.787 -195.375 1.00 52.88 740 PRO A N 1
ATOM 6017 C CA . PRO A 1 740 ? 141.182 -18.763 -194.283 1.00 52.88 740 PRO A CA 1
ATOM 6018 C C . PRO A 1 740 ? 141.224 -17.532 -193.354 1.00 52.88 740 PRO A C 1
ATOM 6020 O O . PRO A 1 740 ? 142.238 -16.836 -193.276 1.00 52.88 740 PRO A O 1
ATOM 6023 N N . ARG A 1 741 ? 140.167 -17.351 -192.534 1.00 28.70 741 ARG A N 1
ATOM 6024 C CA . ARG A 1 741 ? 140.256 -16.720 -191.197 1.00 28.70 741 ARG A CA 1
ATOM 6025 C C . ARG A 1 741 ? 139.336 -17.366 -190.158 1.00 28.70 741 ARG A C 1
ATOM 6027 O O . ARG A 1 741 ? 138.146 -17.542 -190.394 1.00 28.70 741 ARG A O 1
ATOM 6034 N N . ASP A 1 742 ? 139.934 -17.661 -189.008 1.00 31.64 742 ASP A N 1
ATOM 6035 C CA . ASP A 1 742 ? 139.310 -18.025 -187.734 1.00 31.64 742 ASP A CA 1
ATOM 6036 C C . ASP A 1 742 ? 138.615 -16.825 -187.040 1.00 31.64 742 ASP A C 1
ATOM 6038 O O . ASP A 1 742 ? 138.528 -15.732 -187.600 1.00 31.64 742 ASP A O 1
ATOM 6042 N N . VAL A 1 743 ? 138.292 -17.032 -185.749 1.00 33.97 743 VAL A N 1
ATOM 6043 C CA . VAL A 1 743 ? 138.000 -16.055 -184.668 1.00 33.97 743 VAL A CA 1
ATOM 6044 C C . VAL A 1 743 ? 136.516 -15.681 -184.484 1.00 33.97 743 VAL A C 1
ATOM 6046 O O . VAL A 1 743 ? 135.822 -15.457 -185.465 1.00 33.97 743 VAL A O 1
ATOM 6049 N N . GLN A 1 744 ? 135.967 -15.455 -183.275 1.00 31.34 744 GLN A N 1
ATOM 6050 C CA . GLN A 1 744 ? 136.107 -16.002 -181.895 1.00 31.34 744 GLN A CA 1
ATOM 6051 C C . GLN A 1 744 ? 135.206 -15.144 -180.962 1.00 31.34 744 GLN A C 1
ATOM 6053 O O . GLN A 1 744 ? 135.009 -13.973 -181.266 1.00 31.34 744 GLN A O 1
ATOM 6058 N N . GLN A 1 745 ? 134.814 -15.661 -179.780 1.00 34.91 745 GLN A N 1
ATOM 6059 C CA . GLN A 1 745 ? 134.232 -14.905 -178.631 1.00 34.91 745 GLN A CA 1
ATOM 6060 C C . GLN A 1 745 ? 132.869 -14.192 -178.855 1.00 34.91 745 GLN A C 1
ATOM 6062 O O . GLN A 1 745 ? 132.419 -14.085 -179.994 1.00 34.91 745 GLN A O 1
ATOM 6067 N N . PRO A 1 746 ? 132.223 -13.634 -177.798 1.00 46.50 746 PRO A N 1
ATOM 6068 C CA . PRO A 1 746 ? 132.288 -13.917 -176.340 1.00 46.50 746 PRO A CA 1
ATOM 6069 C C . PRO A 1 746 ? 130.964 -14.571 -175.823 1.00 46.50 746 PRO A C 1
ATOM 6071 O O . PRO A 1 746 ? 130.029 -14.691 -176.604 1.00 46.50 746 PRO A O 1
ATOM 6074 N N . GLN A 1 747 ? 130.727 -15.088 -174.598 1.00 33.88 747 GLN A N 1
ATOM 6075 C CA . GLN A 1 747 ? 131.341 -15.113 -173.239 1.00 33.88 747 GLN A CA 1
ATOM 6076 C C . GLN A 1 747 ? 130.517 -14.326 -172.171 1.00 33.88 747 GLN A C 1
ATOM 6078 O O . GLN A 1 747 ? 130.020 -13.252 -172.479 1.00 33.88 747 GLN A O 1
ATOM 6083 N N . GLN A 1 748 ? 130.504 -14.822 -170.909 1.00 33.81 748 GLN A N 1
ATOM 6084 C CA . GLN A 1 748 ? 130.070 -14.171 -169.630 1.00 33.81 748 GLN A CA 1
ATOM 6085 C C . GLN A 1 748 ? 128.549 -14.157 -169.317 1.00 33.81 748 GLN A C 1
ATOM 6087 O O . GLN A 1 748 ? 127.760 -14.207 -170.251 1.00 33.81 748 GLN A O 1
ATOM 6092 N N . GLN A 1 749 ? 128.025 -14.087 -168.068 1.00 30.97 749 GLN A N 1
ATOM 6093 C CA . GLN A 1 749 ? 128.443 -14.312 -166.640 1.00 30.97 749 GLN A CA 1
ATOM 6094 C C . GLN A 1 749 ? 127.133 -14.270 -165.767 1.00 30.97 749 GLN A C 1
ATOM 6096 O O . GLN A 1 749 ? 126.140 -13.755 -166.269 1.00 30.97 749 GLN A O 1
ATOM 6101 N N . GLN A 1 750 ? 126.980 -14.687 -164.490 1.00 29.16 750 GLN A N 1
ATOM 6102 C CA . GLN A 1 750 ? 127.683 -15.588 -163.542 1.00 29.16 750 GLN A CA 1
ATOM 6103 C C . GLN A 1 750 ? 126.728 -15.947 -162.346 1.00 29.16 750 GLN A C 1
ATOM 6105 O O . GLN A 1 750 ? 125.575 -15.528 -162.324 1.00 29.16 750 GLN A O 1
ATOM 6110 N N . GLU A 1 751 ? 127.197 -16.742 -161.375 1.00 29.48 751 GLU A N 1
ATOM 6111 C CA . GLU A 1 751 ? 126.587 -17.133 -160.081 1.00 29.48 751 GLU A CA 1
ATOM 6112 C C . GLU A 1 751 ? 126.390 -15.964 -159.070 1.00 29.48 751 GLU A C 1
ATOM 6114 O O . GLU A 1 751 ? 126.953 -14.896 -159.293 1.00 29.48 751 GLU A O 1
ATOM 6119 N N . GLN A 1 752 ? 125.701 -16.188 -157.921 1.00 27.70 752 GLN A N 1
ATOM 6120 C CA . GLN A 1 752 ? 126.141 -15.882 -156.517 1.00 27.70 752 GLN A CA 1
ATOM 6121 C C . GLN A 1 752 ? 125.043 -16.206 -155.428 1.00 27.70 752 GLN A C 1
ATOM 6123 O O . GLN A 1 752 ? 123.889 -16.400 -155.811 1.00 27.70 752 GLN A O 1
ATOM 6128 N N . PRO A 1 753 ? 125.361 -16.351 -154.101 1.00 55.00 753 PRO A N 1
ATOM 6129 C CA . PRO A 1 753 ? 124.482 -17.038 -153.108 1.00 55.00 753 PRO A CA 1
ATOM 6130 C C . PRO A 1 753 ? 124.453 -16.514 -151.616 1.00 55.00 753 PRO A C 1
ATOM 6132 O O . PRO A 1 753 ? 125.101 -15.529 -151.283 1.00 55.00 753 PRO A O 1
ATOM 6135 N N . ARG A 1 754 ? 123.838 -17.313 -150.700 1.00 35.53 754 ARG A N 1
ATOM 6136 C CA . ARG A 1 754 ? 124.088 -17.516 -149.221 1.00 35.53 754 ARG A CA 1
ATOM 6137 C C . ARG A 1 754 ? 123.405 -16.670 -148.100 1.00 35.53 754 ARG A C 1
ATOM 6139 O O . ARG A 1 754 ? 123.266 -15.461 -148.189 1.00 35.53 754 ARG A O 1
ATOM 6146 N N . GLY A 1 755 ? 123.108 -17.390 -146.992 1.00 28.80 755 GLY A N 1
ATOM 6147 C CA . GLY A 1 755 ? 122.598 -17.020 -145.638 1.00 28.80 755 GLY A CA 1
ATOM 6148 C C . GLY A 1 755 ? 121.842 -18.236 -145.024 1.00 28.80 755 GLY A C 1
ATOM 6149 O O . GLY A 1 755 ? 121.312 -19.013 -145.815 1.00 28.80 755 GLY A O 1
ATOM 6150 N N . TRP A 1 756 ? 121.775 -18.624 -143.732 1.00 36.84 756 TRP A N 1
ATOM 6151 C CA . TRP A 1 756 ? 122.313 -18.201 -142.404 1.00 36.84 756 TRP A CA 1
ATOM 6152 C C . TRP A 1 756 ? 121.682 -16.942 -141.769 1.00 36.84 756 TRP A C 1
ATOM 6154 O O . TRP A 1 756 ? 121.339 -16.033 -142.516 1.00 36.84 756 TRP A O 1
ATOM 6164 N N . PHE A 1 757 ? 121.477 -16.826 -140.437 1.00 27.45 757 PHE A N 1
ATOM 6165 C CA . PHE A 1 757 ? 121.963 -17.576 -139.237 1.00 27.45 757 PHE A CA 1
ATOM 6166 C C . PHE A 1 757 ? 120.887 -17.594 -138.093 1.00 27.45 757 PHE A C 1
ATOM 6168 O O . PHE A 1 757 ? 120.084 -16.669 -138.068 1.00 27.45 757 PHE A O 1
ATOM 6175 N N . ASP A 1 758 ? 120.936 -18.560 -137.143 1.00 31.19 758 ASP A N 1
ATOM 6176 C CA . ASP A 1 758 ? 120.254 -18.628 -135.801 1.00 31.19 758 ASP A CA 1
ATOM 6177 C C . ASP A 1 758 ? 118.704 -18.464 -135.727 1.00 31.19 758 ASP A C 1
ATOM 6179 O O . ASP A 1 758 ? 118.066 -18.150 -136.723 1.00 31.19 758 ASP A O 1
ATOM 6183 N N . GLY A 1 759 ? 117.941 -18.734 -134.646 1.00 30.81 759 GLY A N 1
ATOM 6184 C CA . GLY A 1 759 ? 118.129 -19.095 -133.211 1.00 30.81 759 GLY A CA 1
ATOM 6185 C C . GLY A 1 759 ? 117.046 -18.334 -132.388 1.00 30.81 759 GLY A C 1
ATOM 6186 O O . GLY A 1 759 ? 116.677 -17.245 -132.801 1.00 30.81 759 GLY A O 1
ATOM 6187 N N . VAL A 1 760 ? 116.421 -18.760 -131.272 1.00 35.34 760 VAL A N 1
ATOM 6188 C CA . VAL A 1 760 ? 116.765 -19.664 -130.150 1.00 35.34 760 VAL A CA 1
ATOM 6189 C C . VAL A 1 760 ? 115.474 -20.186 -129.433 1.00 35.34 760 VAL A C 1
ATOM 6191 O O . VAL A 1 760 ? 114.435 -19.539 -129.466 1.00 35.34 760 VAL A O 1
ATOM 6194 N N . PHE A 1 761 ? 115.583 -21.363 -128.791 1.00 27.62 761 PHE A N 1
ATOM 6195 C CA . PHE A 1 761 ? 114.873 -21.983 -127.628 1.00 27.62 761 PHE A CA 1
ATOM 6196 C C . PHE A 1 761 ? 114.152 -21.050 -126.568 1.00 27.62 761 PHE A C 1
ATOM 6198 O O . PHE A 1 761 ? 114.453 -19.861 -126.557 1.00 27.62 761 PHE A O 1
ATOM 6205 N N . PRO A 1 762 ? 113.461 -21.537 -125.481 1.00 55.38 762 PRO A N 1
ATOM 6206 C CA . PRO A 1 762 ? 112.476 -22.653 -125.283 1.00 55.38 762 PRO A CA 1
ATOM 6207 C C . PRO A 1 762 ? 111.458 -22.505 -124.067 1.00 55.38 762 PRO A C 1
ATOM 6209 O O . PRO A 1 762 ? 111.362 -21.441 -123.471 1.00 55.38 762 PRO A O 1
ATOM 6212 N N . MET A 1 763 ? 110.846 -23.630 -123.601 1.00 31.45 763 MET A N 1
ATOM 6213 C CA . MET A 1 763 ? 110.236 -23.919 -122.248 1.00 31.45 763 MET A CA 1
ATOM 6214 C C . MET A 1 763 ? 108.828 -23.316 -121.938 1.00 31.45 763 MET A C 1
ATOM 6216 O O . MET A 1 763 ? 108.502 -22.260 -122.457 1.00 31.45 763 MET A O 1
ATOM 6220 N N . LEU A 1 764 ? 107.932 -23.894 -121.100 1.00 31.66 764 LEU A N 1
ATOM 6221 C CA . LEU A 1 764 ? 107.834 -25.221 -120.428 1.00 31.66 764 LEU A CA 1
ATOM 6222 C C . LEU A 1 764 ? 106.384 -25.552 -119.957 1.00 31.66 764 LEU A C 1
ATOM 6224 O O . LEU A 1 764 ? 105.542 -24.670 -119.957 1.00 31.66 764 LEU A O 1
ATOM 6228 N N . ALA A 1 765 ? 106.182 -26.802 -119.486 1.00 31.94 765 ALA A N 1
ATOM 6229 C CA . ALA A 1 765 ? 105.267 -27.327 -118.431 1.00 31.94 765 ALA A CA 1
ATOM 6230 C C . ALA A 1 765 ? 103.785 -26.847 -118.320 1.00 31.94 765 ALA A C 1
ATOM 6232 O O . ALA A 1 765 ? 103.497 -25.667 -118.395 1.00 31.94 765 ALA A O 1
ATOM 6233 N N . ARG A 1 766 ? 102.747 -27.685 -118.113 1.00 30.23 766 ARG A N 1
ATOM 6234 C CA . ARG A 1 766 ? 102.533 -28.908 -117.281 1.00 30.23 766 ARG A CA 1
ATOM 6235 C C . ARG A 1 766 ? 102.380 -28.636 -115.767 1.00 30.23 766 ARG A C 1
ATOM 6237 O O . ARG A 1 766 ? 103.384 -28.577 -115.069 1.00 30.23 766 ARG A O 1
ATOM 6244 N N . GLY A 1 767 ? 101.149 -28.648 -115.242 1.00 25.31 767 GLY A N 1
ATOM 6245 C CA . GLY A 1 767 ? 100.873 -28.701 -113.791 1.00 25.31 767 GLY A CA 1
ATOM 6246 C C . GLY A 1 767 ? 99.380 -28.524 -113.430 1.00 25.31 767 GLY A C 1
ATOM 6247 O O . GLY A 1 767 ? 98.720 -27.768 -114.140 1.00 25.31 767 GLY A O 1
ATOM 6248 N N . PRO A 1 768 ? 98.830 -29.199 -112.394 1.00 65.88 768 PRO A N 1
ATOM 6249 C CA . PRO A 1 768 ? 97.440 -29.033 -111.940 1.00 65.88 768 PRO A CA 1
ATOM 6250 C C . PRO A 1 768 ? 97.327 -28.629 -110.441 1.00 65.88 768 PRO A C 1
ATOM 6252 O O . PRO A 1 768 ? 98.311 -28.222 -109.834 1.00 65.88 768 PRO A O 1
ATOM 6255 N N . GLU A 1 769 ? 96.133 -28.837 -109.866 1.00 30.19 769 GLU A N 1
ATOM 6256 C CA . GLU A 1 769 ? 95.785 -28.918 -108.426 1.00 30.19 769 GLU A CA 1
ATOM 6257 C C . GLU A 1 769 ? 95.302 -27.654 -107.668 1.00 30.19 769 GLU A C 1
ATOM 6259 O O . GLU A 1 769 ? 95.598 -26.504 -107.980 1.00 30.19 769 GLU A O 1
ATOM 6264 N N . VAL A 1 770 ? 94.469 -27.954 -106.666 1.00 47.56 770 VAL A N 1
ATOM 6265 C CA . VAL A 1 770 ? 93.889 -27.142 -105.569 1.00 47.56 770 VAL A CA 1
ATOM 6266 C C . VAL A 1 770 ? 94.750 -27.388 -104.290 1.00 47.56 770 VAL A C 1
ATOM 6268 O O . VAL A 1 770 ? 95.598 -28.277 -104.374 1.00 47.56 770 VAL A O 1
ATOM 6271 N N . PRO A 1 771 ? 94.554 -26.780 -103.081 1.00 54.69 771 PRO A N 1
ATOM 6272 C CA . PRO A 1 771 ? 93.611 -25.725 -102.637 1.00 54.69 771 PRO A CA 1
ATOM 6273 C C . PRO A 1 771 ? 94.149 -24.642 -101.631 1.00 54.69 771 PRO A C 1
ATOM 6275 O O . PRO A 1 771 ? 95.124 -24.868 -100.924 1.00 54.69 771 PRO A O 1
ATOM 6278 N N . ASN A 1 772 ? 93.349 -23.578 -101.393 1.00 33.94 772 ASN A N 1
ATOM 6279 C CA . ASN A 1 772 ? 93.259 -22.779 -100.129 1.00 33.94 772 ASN A CA 1
ATOM 6280 C C . ASN A 1 772 ? 94.526 -21.992 -99.643 1.00 33.94 772 ASN A C 1
ATOM 6282 O O . ASN A 1 772 ? 95.568 -22.070 -100.283 1.00 33.94 772 ASN A O 1
ATOM 6286 N N . PRO A 1 773 ? 94.523 -21.274 -98.486 1.00 52.72 773 PRO A N 1
ATOM 6287 C CA . PRO A 1 773 ? 93.585 -20.242 -97.989 1.00 52.72 773 PRO A CA 1
ATOM 6288 C C . PRO A 1 773 ? 94.235 -18.872 -97.605 1.00 52.72 773 PRO A C 1
ATOM 6290 O O . PRO A 1 773 ? 95.258 -18.839 -96.930 1.00 52.72 773 PRO A O 1
ATOM 6293 N N . GLY A 1 774 ? 93.504 -17.760 -97.806 1.00 30.19 774 GLY A N 1
ATOM 6294 C CA . GLY A 1 774 ? 93.291 -16.706 -96.779 1.00 30.19 774 GLY A CA 1
ATOM 6295 C C . GLY A 1 774 ? 94.238 -15.486 -96.590 1.00 30.19 774 GLY A C 1
ATOM 6296 O O . GLY A 1 774 ? 95.443 -15.556 -96.788 1.00 30.19 774 GLY A O 1
ATOM 6297 N N . SER A 1 775 ? 93.642 -14.414 -96.015 1.00 33.53 775 SER A N 1
ATOM 6298 C CA . SER A 1 775 ? 94.228 -13.358 -95.134 1.00 33.53 775 SER A CA 1
ATOM 6299 C C . SER A 1 775 ? 94.490 -11.911 -95.659 1.00 33.53 775 SER A C 1
ATOM 6301 O O . SER A 1 775 ? 95.424 -11.674 -96.413 1.00 33.53 775 SER A O 1
ATOM 6303 N N . ARG A 1 776 ? 93.754 -10.946 -95.052 1.00 31.78 776 ARG A N 1
ATOM 6304 C CA . ARG A 1 776 ? 94.058 -9.512 -94.719 1.00 31.78 776 ARG A CA 1
ATOM 6305 C C . ARG A 1 776 ? 93.997 -8.334 -95.742 1.00 31.78 776 ARG A C 1
ATOM 6307 O O . ARG A 1 776 ? 94.781 -8.237 -96.674 1.00 31.78 776 ARG A O 1
ATOM 6314 N N . TYR A 1 777 ? 93.122 -7.374 -95.375 1.00 32.62 777 TYR A N 1
ATOM 6315 C CA . TYR A 1 777 ? 93.137 -5.877 -95.427 1.00 32.62 777 TYR A CA 1
ATOM 6316 C C . TYR A 1 777 ? 94.519 -5.166 -95.345 1.00 32.62 777 TYR A C 1
ATOM 6318 O O . TYR A 1 777 ? 95.435 -5.829 -94.848 1.00 32.62 777 TYR A O 1
ATOM 6326 N N . PRO A 1 778 ? 94.713 -3.853 -95.712 1.00 49.09 778 PRO A N 1
ATOM 6327 C CA . PRO A 1 778 ? 93.882 -2.616 -95.472 1.00 49.09 778 PRO A CA 1
ATOM 6328 C C . PRO A 1 778 ? 93.467 -1.790 -96.743 1.00 49.09 778 PRO A C 1
ATOM 6330 O O . PRO A 1 778 ? 93.907 -2.158 -97.824 1.00 49.09 778 PRO A O 1
ATOM 6333 N N . ILE A 1 779 ? 92.515 -0.815 -96.787 1.00 33.38 779 ILE A N 1
ATOM 6334 C CA . ILE A 1 779 ? 92.260 0.504 -96.087 1.00 33.38 779 ILE A CA 1
ATOM 6335 C C . ILE A 1 779 ? 93.278 1.618 -96.506 1.00 33.38 779 ILE A C 1
ATOM 6337 O O . ILE A 1 779 ? 94.442 1.229 -96.606 1.00 33.38 779 ILE A O 1
ATOM 6341 N N . PRO A 1 780 ? 92.975 2.951 -96.683 1.00 51.94 780 PRO A N 1
ATOM 6342 C CA . PRO A 1 780 ? 91.717 3.764 -96.646 1.00 51.94 780 PRO A CA 1
ATOM 6343 C C . PRO A 1 780 ? 91.460 4.724 -97.867 1.00 51.94 780 PRO A C 1
ATOM 6345 O O . PRO A 1 780 ? 92.236 4.749 -98.814 1.00 51.94 780 PRO A O 1
ATOM 6348 N N . GLU A 1 781 ? 90.392 5.551 -97.770 1.00 31.39 781 GLU A N 1
ATOM 6349 C CA . GLU A 1 781 ? 90.300 7.031 -98.021 1.00 31.39 781 GLU A CA 1
ATOM 6350 C C . GLU A 1 781 ? 89.108 7.527 -98.881 1.00 31.39 781 GLU A C 1
ATOM 6352 O O . GLU A 1 781 ? 88.704 6.874 -99.840 1.00 31.39 781 GLU A O 1
ATOM 6357 N N . GLY A 1 782 ? 88.555 8.709 -98.532 1.00 31.45 782 GLY A N 1
ATOM 6358 C CA . GLY A 1 782 ? 87.558 9.448 -99.334 1.00 31.45 782 GLY A CA 1
ATOM 6359 C C . GLY A 1 782 ? 86.368 10.057 -98.565 1.00 31.45 782 GLY A C 1
ATOM 6360 O O . GLY A 1 782 ? 85.281 9.484 -98.563 1.00 31.45 782 GLY A O 1
ATOM 6361 N N . GLU A 1 783 ? 86.529 11.242 -97.963 1.00 34.56 783 GLU A N 1
ATOM 6362 C CA . GLU A 1 783 ? 85.400 12.081 -97.504 1.00 34.56 783 GLU A CA 1
ATOM 6363 C C . GLU A 1 783 ? 84.793 12.904 -98.659 1.00 34.56 783 GLU A C 1
ATOM 6365 O O . GLU A 1 783 ? 85.520 13.277 -99.578 1.00 34.56 783 GLU A O 1
ATOM 6370 N N . MET A 1 784 ? 83.512 13.304 -98.565 1.00 33.19 784 MET A N 1
ATOM 6371 C CA . MET A 1 784 ? 83.041 14.646 -98.976 1.00 33.19 784 MET A CA 1
ATOM 6372 C C . MET A 1 784 ? 81.598 14.946 -98.512 1.00 33.19 784 MET A C 1
ATOM 6374 O O . MET A 1 784 ? 80.859 14.055 -98.099 1.00 33.19 784 MET A O 1
ATOM 6378 N N . ARG A 1 785 ? 81.205 16.229 -98.557 1.00 32.47 785 ARG A N 1
ATOM 6379 C CA . ARG A 1 785 ? 79.918 16.773 -98.068 1.00 32.47 785 ARG A CA 1
ATOM 6380 C C . ARG A 1 785 ? 78.944 17.141 -99.203 1.00 32.47 785 ARG A C 1
ATOM 6382 O O . ARG A 1 785 ? 79.401 17.630 -100.229 1.00 32.47 785 ARG A O 1
ATOM 6389 N N . SER A 1 786 ? 77.642 17.198 -98.869 1.00 30.36 786 SER A N 1
ATOM 6390 C CA . SER A 1 786 ? 76.654 18.169 -99.415 1.00 30.36 786 SER A CA 1
ATOM 6391 C C . SER A 1 786 ? 76.273 18.065 -100.916 1.00 30.36 786 SER A C 1
ATOM 6393 O O . SER A 1 786 ? 76.926 17.344 -101.661 1.00 30.36 786 SER A O 1
ATOM 6395 N N . PRO A 1 787 ? 75.285 18.845 -101.429 1.00 47.78 787 PRO A N 1
ATOM 6396 C CA . PRO A 1 787 ? 74.066 19.396 -100.800 1.00 47.78 787 PRO A CA 1
ATOM 6397 C C . PRO A 1 787 ? 72.764 19.198 -101.636 1.00 47.78 787 PRO A C 1
ATOM 6399 O O . PRO A 1 787 ? 72.799 18.945 -102.831 1.00 47.78 787 PRO A O 1
ATOM 6402 N N . GLY A 1 788 ? 71.610 19.536 -101.043 1.00 28.19 788 GLY A N 1
ATOM 6403 C CA . GLY A 1 788 ? 70.759 20.597 -101.618 1.00 28.19 788 GLY A CA 1
ATOM 6404 C C . GLY A 1 788 ? 69.676 20.303 -102.679 1.00 28.19 788 GLY A C 1
ATOM 6405 O O . GLY A 1 788 ? 69.918 20.476 -103.864 1.00 28.19 788 GLY A O 1
ATOM 6406 N N . ARG A 1 789 ? 68.427 20.236 -102.181 1.00 32.38 789 ARG A N 1
ATOM 6407 C CA . ARG A 1 789 ? 67.265 21.070 -102.598 1.00 32.38 789 ARG A CA 1
ATOM 6408 C C . ARG A 1 789 ? 66.534 20.783 -103.935 1.00 32.38 789 ARG A C 1
ATOM 6410 O O . ARG A 1 789 ? 67.137 20.530 -104.963 1.00 32.38 789 ARG A O 1
ATOM 6417 N N . ALA A 1 790 ? 65.225 21.080 -103.881 1.00 31.44 790 ALA A N 1
ATOM 6418 C CA . ALA A 1 790 ? 64.278 21.394 -104.968 1.00 31.44 790 ALA A CA 1
ATOM 6419 C C . ALA A 1 790 ? 63.611 20.217 -105.722 1.00 31.44 790 ALA A C 1
ATOM 6421 O O . ALA A 1 790 ? 64.251 19.207 -105.968 1.00 31.44 790 ALA A O 1
ATOM 6422 N N . GLN A 1 791 ? 62.348 20.299 -106.182 1.00 34.84 791 GLN A N 1
ATOM 6423 C CA . GLN A 1 791 ? 61.163 21.115 -105.805 1.00 34.84 791 GLN A CA 1
ATOM 6424 C C . GLN A 1 791 ? 59.948 20.626 -106.636 1.00 34.84 791 GLN A C 1
ATOM 6426 O O . GLN A 1 791 ? 60.164 20.183 -107.760 1.00 34.84 791 GLN A O 1
ATOM 6431 N N . MET A 1 792 ? 58.711 20.807 -106.137 1.00 29.92 792 MET A N 1
ATOM 6432 C CA . MET A 1 792 ? 57.476 21.237 -106.856 1.00 29.92 792 MET A CA 1
ATOM 6433 C C . MET A 1 792 ? 56.185 20.468 -106.507 1.00 29.92 792 MET A C 1
ATOM 6435 O O . MET A 1 792 ? 56.221 19.312 -106.102 1.00 29.92 792 MET A O 1
ATOM 6439 N N . SER A 1 793 ? 55.058 21.152 -106.770 1.00 34.94 793 SER A N 1
ATOM 6440 C CA . SER A 1 793 ? 53.661 20.674 -106.802 1.00 34.94 793 SER A CA 1
ATOM 6441 C C . SER A 1 793 ? 52.944 20.530 -105.451 1.00 34.94 793 SER A C 1
ATOM 6443 O O . SER A 1 793 ? 53.190 19.608 -104.683 1.00 34.94 793 SER A O 1
ATOM 6445 N N . GLY A 1 794 ? 51.991 21.436 -105.206 1.00 34.50 794 GLY A N 1
ATOM 6446 C CA . GLY A 1 794 ? 51.141 21.500 -104.012 1.00 34.50 794 GLY A CA 1
ATOM 6447 C C . GLY A 1 794 ? 50.426 22.851 -103.974 1.00 34.50 794 GLY A C 1
ATOM 6448 O O . GLY A 1 794 ? 50.953 23.803 -103.407 1.00 34.50 794 GLY A O 1
ATOM 6449 N N . ASP A 1 795 ? 49.308 22.963 -104.694 1.00 32.66 795 ASP A N 1
ATOM 6450 C CA . ASP A 1 795 ? 48.717 24.256 -105.075 1.00 32.66 795 ASP A CA 1
ATOM 6451 C C . ASP A 1 795 ? 47.718 24.828 -104.047 1.00 32.66 795 ASP A C 1
ATOM 6453 O O . ASP A 1 795 ? 47.248 24.140 -103.141 1.00 32.66 795 ASP A O 1
ATOM 6457 N N . GLN A 1 796 ? 47.398 26.113 -104.187 1.00 36.09 796 GLN A N 1
ATOM 6458 C CA . GLN A 1 796 ? 46.627 26.897 -103.221 1.00 36.09 796 GLN A CA 1
ATOM 6459 C C . GLN A 1 796 ? 45.110 26.697 -103.354 1.00 36.09 796 GLN A C 1
ATOM 6461 O O . GLN A 1 796 ? 44.560 26.812 -104.451 1.00 36.09 796 GLN A O 1
ATOM 6466 N N . ARG A 1 797 ? 44.398 26.601 -102.219 1.00 31.89 797 ARG A N 1
ATOM 6467 C CA . ARG A 1 797 ? 43.071 27.231 -102.077 1.00 31.89 797 ARG A CA 1
ATOM 6468 C C . ARG A 1 797 ? 42.649 27.445 -100.624 1.00 31.89 797 ARG A C 1
ATOM 6470 O O . ARG A 1 797 ? 42.614 26.516 -99.829 1.00 31.89 797 ARG A O 1
ATOM 6477 N N . ALA A 1 798 ? 42.261 28.680 -100.337 1.00 33.53 798 ALA A N 1
ATOM 6478 C CA . ALA A 1 798 ? 41.480 29.092 -99.174 1.00 33.53 798 ALA A CA 1
ATOM 6479 C C . ALA A 1 798 ? 40.076 29.529 -99.657 1.00 33.53 798 ALA A C 1
ATOM 6481 O O . ALA A 1 798 ? 39.838 29.546 -100.870 1.00 33.53 798 ALA A O 1
ATOM 6482 N N . PRO A 1 799 ? 39.198 30.030 -98.776 1.00 46.31 799 PRO A N 1
ATOM 6483 C CA . PRO A 1 799 ? 38.862 29.546 -97.437 1.00 46.31 799 PRO A CA 1
ATOM 6484 C C . PRO A 1 799 ? 37.404 29.036 -97.401 1.00 46.31 799 PRO A C 1
ATOM 6486 O O . PRO A 1 799 ? 36.611 29.336 -98.294 1.00 46.31 799 PRO A O 1
ATOM 6489 N N . LEU A 1 800 ? 37.015 28.334 -96.337 1.00 34.06 800 LEU A N 1
ATOM 6490 C CA . LEU A 1 800 ? 35.606 28.141 -95.980 1.00 34.06 800 LEU A CA 1
ATOM 6491 C C . LEU A 1 800 ? 35.417 28.473 -94.502 1.00 34.06 800 LEU A C 1
ATOM 6493 O O . LEU A 1 800 ? 36.300 28.196 -93.694 1.00 34.06 800 LEU A O 1
ATOM 6497 N N . ALA A 1 801 ? 34.287 29.100 -94.183 1.00 46.19 801 ALA A N 1
ATOM 6498 C CA . ALA A 1 801 ? 33.938 29.446 -92.816 1.00 46.19 801 ALA A CA 1
ATOM 6499 C C . ALA A 1 801 ? 33.606 28.183 -92.011 1.00 46.19 801 ALA A C 1
ATOM 6501 O O . ALA A 1 801 ? 32.858 27.323 -92.479 1.00 46.19 801 ALA A O 1
ATOM 6502 N N . ALA A 1 802 ? 34.136 28.124 -90.797 1.00 37.66 802 ALA A N 1
ATOM 6503 C CA . ALA A 1 802 ? 33.452 27.527 -89.665 1.00 37.66 802 ALA A CA 1
ATOM 6504 C C . ALA A 1 802 ? 33.063 28.697 -88.756 1.00 37.66 802 ALA A C 1
ATOM 6506 O O . ALA A 1 802 ? 33.864 29.619 -88.588 1.00 37.66 802 ALA A O 1
ATOM 6507 N N . ASP A 1 803 ? 31.845 28.692 -88.228 1.00 47.44 803 ASP A N 1
ATOM 6508 C CA . ASP A 1 803 ? 31.448 29.663 -87.216 1.00 47.44 803 ASP A CA 1
ATOM 6509 C C . ASP A 1 803 ? 32.206 29.335 -85.920 1.00 47.44 803 ASP A C 1
ATOM 6511 O O . ASP A 1 803 ? 32.098 28.226 -85.393 1.00 47.44 803 ASP A O 1
ATOM 6515 N N . GLU A 1 804 ? 33.027 30.270 -85.436 1.00 52.38 804 GLU A N 1
ATOM 6516 C CA . GLU A 1 804 ? 33.720 30.135 -84.153 1.00 52.38 804 GLU A CA 1
ATOM 6517 C C . GLU A 1 804 ? 32.695 30.346 -83.029 1.00 52.38 804 GLU A C 1
ATOM 6519 O O . GLU A 1 804 ? 32.404 31.471 -82.622 1.00 52.38 804 GLU A O 1
ATOM 6524 N N . GLU A 1 805 ? 32.087 29.250 -82.568 1.00 58.72 805 GLU A N 1
ATOM 6525 C CA . GLU A 1 805 ? 31.180 29.255 -81.419 1.00 58.72 805 GLU A CA 1
ATOM 6526 C C . GLU A 1 805 ? 31.967 29.574 -80.135 1.00 58.72 805 GLU A C 1
ATOM 6528 O O . GLU A 1 805 ? 32.553 28.688 -79.514 1.00 58.72 805 GLU A O 1
ATOM 6533 N N . ASP A 1 806 ? 31.969 30.853 -79.736 1.00 74.94 806 ASP A N 1
ATOM 6534 C CA . ASP A 1 806 ? 32.468 31.319 -78.435 1.00 74.94 806 ASP A CA 1
ATOM 6535 C C . ASP A 1 806 ? 31.958 30.405 -77.305 1.00 74.94 806 ASP A C 1
ATOM 6537 O O . ASP A 1 806 ? 30.747 30.204 -77.141 1.00 74.94 806 ASP A O 1
ATOM 6541 N N . TRP A 1 807 ? 32.862 29.895 -76.468 1.00 82.50 807 TRP A N 1
ATOM 6542 C CA . TRP A 1 807 ? 32.518 28.967 -75.392 1.00 82.50 807 TRP A CA 1
ATOM 6543 C C . TRP A 1 807 ? 31.842 29.712 -74.240 1.00 82.50 807 TRP A C 1
ATOM 6545 O O . TRP A 1 807 ? 32.496 30.267 -73.361 1.00 82.50 807 TRP A O 1
ATOM 6555 N N . HIS A 1 808 ? 30.511 29.768 -74.255 1.00 83.25 808 HIS A N 1
ATOM 6556 C CA . HIS A 1 808 ? 29.736 30.524 -73.273 1.00 83.25 808 HIS A CA 1
ATOM 6557 C C . HIS A 1 808 ? 29.601 29.782 -71.936 1.00 83.25 808 HIS A C 1
ATOM 6559 O O . HIS A 1 808 ? 29.021 28.699 -71.865 1.00 83.25 808 HIS A O 1
ATOM 6565 N N . CYS A 1 809 ? 30.043 30.414 -70.847 1.00 85.06 809 CYS A N 1
ATOM 6566 C CA . CYS A 1 809 ? 29.801 29.923 -69.491 1.00 85.06 809 CYS A CA 1
ATOM 6567 C C . CYS A 1 809 ? 28.290 29.892 -69.191 1.00 85.06 809 CYS A C 1
ATOM 6569 O O . CYS A 1 809 ? 27.646 30.943 -69.268 1.00 85.06 809 CYS A O 1
ATOM 6571 N N . PRO A 1 810 ? 27.693 28.743 -68.814 1.00 78.06 810 PRO A N 1
ATOM 6572 C CA . PRO A 1 810 ? 26.249 28.652 -68.590 1.00 78.06 810 PRO A CA 1
ATOM 6573 C C . PRO A 1 810 ? 25.782 29.526 -67.415 1.00 78.06 810 PRO A C 1
ATOM 6575 O O . PRO A 1 810 ? 24.675 30.064 -67.456 1.00 78.06 810 PRO A O 1
ATOM 6578 N N . THR A 1 811 ? 26.641 29.710 -66.408 1.00 79.12 811 THR A N 1
ATOM 6579 C CA . THR A 1 811 ? 26.349 30.432 -65.162 1.00 79.12 811 THR A CA 1
ATOM 6580 C C . THR A 1 811 ? 26.349 31.958 -65.337 1.00 79.12 811 THR A C 1
ATOM 6582 O O . THR A 1 811 ? 25.485 32.632 -64.780 1.00 79.12 811 THR A O 1
ATOM 6585 N N . CYS A 1 812 ? 27.278 32.526 -66.124 1.00 86.62 812 CYS A N 1
ATOM 6586 C CA . CYS A 1 812 ? 27.439 33.987 -66.267 1.00 86.62 812 CYS A CA 1
ATOM 6587 C C . CYS A 1 812 ? 27.290 34.532 -67.703 1.00 86.62 812 CYS A C 1
ATOM 6589 O O . CYS A 1 812 ? 27.224 35.745 -67.897 1.00 86.62 812 CYS A O 1
ATOM 6591 N N . ARG A 1 813 ? 27.251 33.652 -68.713 1.00 86.94 813 ARG A N 1
ATOM 6592 C CA . ARG A 1 813 ? 27.170 33.956 -70.155 1.00 86.94 813 ARG A CA 1
ATOM 6593 C C . ARG A 1 813 ? 28.288 34.834 -70.736 1.00 86.94 813 ARG A C 1
ATOM 6595 O O . ARG A 1 813 ? 28.099 35.420 -71.799 1.00 86.94 813 ARG A O 1
ATOM 6602 N N . ARG A 1 814 ? 29.472 34.885 -70.115 1.00 85.25 814 ARG A N 1
ATOM 6603 C CA . ARG A 1 814 ? 30.693 35.278 -70.845 1.00 85.25 814 ARG A CA 1
ATOM 6604 C C . ARG A 1 814 ? 31.050 34.193 -71.862 1.00 85.25 814 ARG A C 1
ATOM 6606 O O . ARG A 1 814 ? 31.084 33.023 -71.487 1.00 85.25 814 ARG A O 1
ATOM 6613 N N . GLY A 1 815 ? 31.314 34.597 -73.102 1.00 85.25 815 GLY A N 1
ATOM 6614 C CA . GLY A 1 815 ? 32.004 33.780 -74.099 1.00 85.25 815 GLY A CA 1
ATOM 6615 C C . GLY A 1 815 ? 33.511 33.759 -73.840 1.00 85.25 815 GLY A C 1
ATOM 6616 O O . GLY A 1 815 ? 34.068 34.748 -73.354 1.00 85.25 815 GLY A O 1
ATOM 6617 N N . PHE A 1 816 ? 34.146 32.633 -74.151 1.00 87.62 816 PHE A N 1
ATOM 6618 C CA . PHE A 1 816 ? 35.583 32.406 -74.021 1.00 87.62 816 PHE A CA 1
ATOM 6619 C C . PHE A 1 816 ? 36.143 31.835 -75.336 1.00 87.62 816 PHE A C 1
ATOM 6621 O O . PHE A 1 816 ? 35.476 31.009 -75.964 1.00 87.62 816 PHE A O 1
ATOM 6628 N N . PRO A 1 817 ? 37.355 32.240 -75.763 1.00 81.56 817 PRO A N 1
ATOM 6629 C CA . PRO A 1 817 ? 37.912 31.832 -77.055 1.00 81.56 817 PRO A CA 1
ATOM 6630 C C . PRO A 1 817 ? 38.405 30.377 -77.064 1.00 81.56 817 PRO A C 1
ATOM 6632 O O . PRO A 1 817 ? 38.592 29.801 -78.132 1.00 81.56 817 PRO A O 1
ATOM 6635 N N . THR A 1 818 ? 38.614 29.766 -75.893 1.00 83.50 818 THR A N 1
ATOM 6636 C CA . THR A 1 818 ? 38.960 28.346 -75.762 1.00 83.50 818 THR A CA 1
ATOM 6637 C C . THR A 1 818 ? 38.114 27.659 -74.690 1.00 83.50 818 THR A C 1
ATOM 6639 O O . THR A 1 818 ? 37.584 28.295 -73.776 1.00 83.50 818 THR A O 1
ATOM 6642 N N . PHE A 1 819 ? 38.010 26.332 -74.792 1.00 81.69 819 PHE A N 1
ATOM 6643 C CA . PHE A 1 819 ? 37.373 25.508 -73.767 1.00 81.69 819 PHE A CA 1
ATOM 6644 C C . PHE A 1 819 ? 38.165 25.509 -72.447 1.00 81.69 819 PHE A C 1
ATOM 6646 O O . PHE A 1 819 ? 37.558 25.458 -71.381 1.00 81.69 819 PHE A O 1
ATOM 6653 N N . ASP A 1 820 ? 39.495 25.630 -72.500 1.00 84.81 820 ASP A N 1
ATOM 6654 C CA . ASP A 1 820 ? 40.350 25.650 -71.307 1.00 84.81 820 ASP A CA 1
ATOM 6655 C C . ASP A 1 820 ? 40.145 26.944 -70.495 1.00 84.81 820 ASP A C 1
ATOM 6657 O O . ASP A 1 820 ? 40.012 26.891 -69.270 1.00 84.81 820 ASP A O 1
ATOM 6661 N N . ASP A 1 821 ? 40.008 28.095 -71.169 1.00 85.50 821 ASP A N 1
ATOM 6662 C CA . ASP A 1 821 ? 39.629 29.370 -70.537 1.00 85.50 821 ASP A CA 1
ATOM 6663 C C . ASP A 1 821 ? 38.250 29.270 -69.859 1.00 85.50 821 ASP A C 1
ATOM 6665 O O . ASP A 1 821 ? 38.070 29.723 -68.724 1.00 85.50 821 ASP A O 1
ATOM 6669 N N . LEU A 1 822 ? 37.276 28.634 -70.530 1.00 88.88 822 LEU A N 1
ATOM 6670 C CA . LEU A 1 822 ? 35.966 28.340 -69.945 1.00 88.88 822 LEU A CA 1
ATOM 6671 C C . LEU A 1 822 ? 36.090 27.395 -68.738 1.00 88.88 822 LEU A C 1
ATOM 6673 O O . LEU A 1 822 ? 35.408 27.611 -67.740 1.00 88.88 822 LEU A O 1
ATOM 6677 N N . GLN A 1 823 ? 36.934 26.363 -68.796 1.00 84.50 823 GLN A N 1
ATOM 6678 C CA . GLN A 1 823 ? 37.082 25.389 -67.715 1.00 84.50 823 GLN A CA 1
ATOM 6679 C C . GLN A 1 823 ? 37.703 26.020 -66.460 1.00 84.50 823 GLN A C 1
ATOM 6681 O O . GLN A 1 823 ? 37.202 25.787 -65.359 1.00 84.50 823 GLN A O 1
ATOM 6686 N N . ILE A 1 824 ? 38.731 26.862 -66.618 1.00 85.06 824 ILE A N 1
ATOM 6687 C CA . ILE A 1 824 ? 39.307 27.657 -65.521 1.00 85.06 824 ILE A CA 1
ATOM 6688 C C . ILE A 1 824 ? 38.229 28.580 -64.937 1.00 85.06 824 ILE A C 1
ATOM 6690 O O . ILE A 1 824 ? 37.963 28.555 -63.733 1.00 85.06 824 ILE A O 1
ATOM 6694 N N . HIS A 1 825 ? 37.534 29.331 -65.795 1.00 88.06 825 HIS A N 1
ATOM 6695 C CA . HIS A 1 825 ? 36.487 30.243 -65.352 1.00 88.06 825 HIS A CA 1
ATOM 6696 C C . HIS A 1 825 ? 35.298 29.532 -64.684 1.00 88.06 825 HIS A C 1
ATOM 6698 O O . HIS A 1 825 ? 34.712 30.083 -63.757 1.00 88.06 825 HIS A O 1
ATOM 6704 N N . ALA A 1 826 ? 34.922 28.322 -65.104 1.00 81.75 826 ALA A N 1
ATOM 6705 C CA . ALA A 1 826 ? 33.801 27.583 -64.522 1.00 81.75 826 ALA A CA 1
ATOM 6706 C C . ALA A 1 826 ? 34.050 27.210 -63.049 1.00 81.75 826 ALA A C 1
ATOM 6708 O O . ALA A 1 826 ? 33.119 27.255 -62.242 1.00 81.75 826 ALA A O 1
ATOM 6709 N N . VAL A 1 827 ? 35.302 26.909 -62.682 1.00 80.81 827 VAL A N 1
ATOM 6710 C CA . VAL A 1 827 ? 35.703 26.664 -61.286 1.00 80.81 827 VAL A CA 1
ATOM 6711 C C . VAL A 1 827 ? 35.545 27.943 -60.455 1.00 80.81 827 VAL A C 1
ATOM 6713 O O . VAL A 1 827 ? 34.888 27.925 -59.413 1.00 80.81 827 VAL A O 1
ATOM 6716 N N . GLU A 1 828 ? 36.058 29.075 -60.942 1.00 74.69 828 GLU A N 1
ATOM 6717 C CA . GLU A 1 828 ? 35.939 30.374 -60.260 1.00 74.69 828 GLU A CA 1
ATOM 6718 C C . GLU A 1 828 ? 34.487 30.880 -60.183 1.00 74.69 828 GLU A C 1
ATOM 6720 O O . GLU A 1 828 ? 34.053 31.415 -59.160 1.00 74.69 828 GLU A O 1
ATOM 6725 N N . CYS A 1 829 ? 33.708 30.705 -61.254 1.00 76.75 829 CYS A N 1
ATOM 6726 C CA . CYS A 1 829 ? 32.334 31.193 -61.370 1.00 76.75 829 CYS A CA 1
ATOM 6727 C C . CYS A 1 829 ? 31.365 30.430 -60.462 1.00 76.75 829 CYS A C 1
ATOM 6729 O O . CYS A 1 829 ? 30.423 31.026 -59.941 1.00 76.75 829 CYS A O 1
ATOM 6731 N N . ASN A 1 830 ? 31.599 29.133 -60.245 1.00 64.25 830 ASN A N 1
ATOM 6732 C CA . ASN A 1 830 ? 30.835 28.359 -59.269 1.00 64.25 830 ASN A CA 1
ATOM 6733 C C . ASN A 1 830 ? 31.294 28.670 -57.833 1.00 64.25 830 ASN A C 1
ATOM 6735 O O . ASN A 1 830 ? 30.456 28.782 -56.942 1.00 64.25 830 ASN A O 1
ATOM 6739 N N . GLY A 1 831 ? 32.596 28.894 -57.605 1.00 52.62 831 GLY A N 1
ATOM 6740 C CA . GLY A 1 831 ? 33.118 29.285 -56.289 1.00 52.62 831 GLY A CA 1
ATOM 6741 C C . GLY A 1 831 ? 32.654 30.668 -55.806 1.00 52.62 831 GLY A C 1
ATOM 6742 O O . GLY A 1 831 ? 32.490 30.883 -54.608 1.00 52.62 831 GLY A O 1
ATOM 6743 N N . THR A 1 832 ? 32.397 31.609 -56.721 1.00 49.22 832 THR A N 1
ATOM 6744 C CA . THR A 1 832 ? 32.057 33.006 -56.378 1.00 49.22 832 THR A CA 1
ATOM 6745 C C . THR A 1 832 ? 30.564 33.288 -56.174 1.00 49.22 832 THR A C 1
ATOM 6747 O O . THR A 1 832 ? 30.227 34.341 -55.631 1.00 49.22 832 THR A O 1
ATOM 6750 N N . GLN A 1 833 ? 29.651 32.367 -56.513 1.00 46.00 833 GLN A N 1
ATOM 6751 C CA . GLN A 1 833 ? 28.215 32.556 -56.232 1.00 46.00 833 GLN A CA 1
ATOM 6752 C C . GLN A 1 833 ? 27.820 32.321 -54.763 1.00 46.00 833 GLN A C 1
ATOM 6754 O O . GLN A 1 833 ? 26.758 32.779 -54.348 1.00 46.00 833 GLN A O 1
ATOM 6759 N N . ALA A 1 834 ? 28.688 31.721 -53.942 1.00 43.41 834 ALA A N 1
ATOM 6760 C CA . ALA A 1 834 ? 28.434 31.494 -52.514 1.00 43.41 834 ALA A CA 1
ATOM 6761 C C . ALA A 1 834 ? 28.415 32.776 -51.641 1.00 43.41 834 ALA A C 1
ATOM 6763 O O . ALA A 1 834 ? 28.174 32.687 -50.441 1.00 43.41 834 ALA A O 1
ATOM 6764 N N . ALA A 1 835 ? 28.689 33.959 -52.212 1.00 43.00 835 ALA A N 1
ATOM 6765 C CA . ALA A 1 835 ? 28.931 35.195 -51.456 1.00 43.00 835 ALA A CA 1
ATOM 6766 C C . ALA A 1 835 ? 28.125 36.431 -51.919 1.00 43.00 835 ALA A C 1
ATOM 6768 O O . ALA A 1 835 ? 28.399 37.536 -51.452 1.00 43.00 835 ALA A O 1
ATOM 6769 N N . ALA A 1 836 ? 27.168 36.293 -52.851 1.00 42.44 836 ALA A N 1
ATOM 6770 C CA . ALA A 1 836 ? 26.543 37.454 -53.509 1.00 42.44 836 ALA A CA 1
ATOM 6771 C C . ALA A 1 836 ? 25.059 37.277 -53.907 1.00 42.44 836 ALA A C 1
ATOM 6773 O O . ALA A 1 836 ? 24.654 37.705 -54.988 1.00 42.44 836 ALA A O 1
ATOM 6774 N N . ALA A 1 837 ? 24.236 36.672 -53.044 1.00 37.84 837 ALA A N 1
ATOM 6775 C CA . ALA A 1 837 ? 22.793 36.528 -53.276 1.00 37.84 837 ALA A CA 1
ATOM 6776 C C . ALA A 1 837 ? 21.961 36.604 -51.979 1.00 37.84 837 ALA A C 1
ATOM 6778 O O . ALA A 1 837 ? 21.219 35.681 -51.657 1.00 37.84 837 ALA A O 1
ATOM 6779 N N . ASP A 1 838 ? 22.055 37.718 -51.242 1.00 41.03 838 ASP A N 1
ATOM 6780 C CA . ASP A 1 838 ? 21.187 38.005 -50.084 1.00 41.03 838 ASP A CA 1
ATOM 6781 C C . ASP A 1 838 ? 19.762 38.402 -50.530 1.00 41.03 838 ASP A C 1
ATOM 6783 O O . ASP A 1 838 ? 19.308 39.541 -50.407 1.00 41.03 838 ASP A O 1
ATOM 6787 N N . GLN A 1 839 ? 19.069 37.441 -51.142 1.00 45.38 839 GLN A N 1
ATOM 6788 C CA . GLN A 1 839 ? 17.616 37.415 -51.250 1.00 45.38 839 GLN A CA 1
ATOM 6789 C C . GLN A 1 839 ? 17.116 36.273 -50.375 1.00 45.38 839 GLN A C 1
ATOM 6791 O O . GLN A 1 839 ? 16.896 35.163 -50.857 1.00 45.38 839 GLN A O 1
ATOM 6796 N N . VAL A 1 840 ? 16.939 36.571 -49.085 1.00 50.91 840 VAL A N 1
ATOM 6797 C CA . VAL A 1 840 ? 16.224 35.709 -48.137 1.00 50.91 840 VAL A CA 1
ATOM 6798 C C . VAL A 1 840 ? 14.923 35.236 -48.788 1.00 50.91 840 VAL A C 1
ATOM 6800 O O . VAL A 1 840 ? 14.014 36.038 -49.025 1.00 50.91 840 VAL A O 1
ATOM 6803 N N . GLN A 1 841 ? 14.826 33.939 -49.088 1.00 57.06 841 GLN A N 1
ATOM 6804 C CA . GLN A 1 841 ? 13.546 33.336 -49.436 1.00 57.06 841 GLN A CA 1
ATOM 6805 C C . GLN A 1 841 ? 12.705 33.334 -48.166 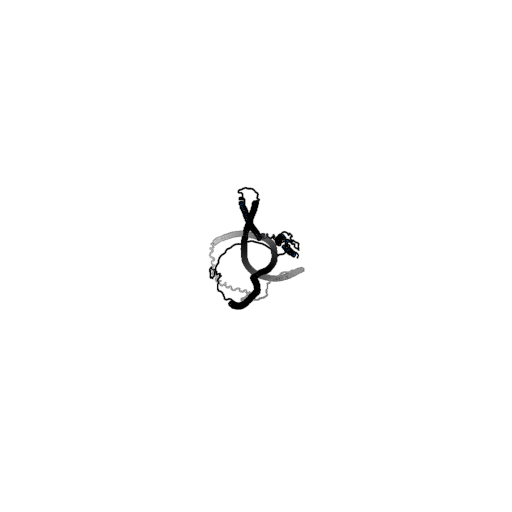1.00 57.06 841 GLN A C 1
ATOM 6807 O O . GLN A 1 841 ? 12.948 32.575 -47.236 1.00 57.06 841 GLN A O 1
ATOM 6812 N N . VAL A 1 842 ? 11.758 34.266 -48.096 1.00 67.56 842 VAL A N 1
ATOM 6813 C CA . VAL A 1 842 ? 10.918 34.448 -46.916 1.00 67.56 842 VAL A CA 1
ATOM 6814 C C . VAL A 1 842 ? 9.917 33.292 -46.876 1.00 67.56 842 VAL A C 1
ATOM 6816 O O . VAL A 1 842 ? 8.876 33.345 -47.531 1.00 67.56 842 VAL A O 1
ATOM 6819 N N . HIS A 1 843 ? 10.265 32.225 -46.156 1.00 82.88 843 HIS A N 1
ATOM 6820 C CA . HIS A 1 843 ? 9.471 31.005 -46.034 1.00 82.88 843 HIS A CA 1
ATOM 6821 C C . HIS A 1 843 ? 8.182 31.297 -45.247 1.00 82.88 843 HIS A C 1
ATOM 6823 O O . HIS A 1 843 ? 8.147 31.205 -44.024 1.00 82.88 843 HIS A O 1
ATOM 6829 N N . GLN A 1 844 ? 7.134 31.728 -45.958 1.00 90.31 844 GLN A N 1
ATOM 6830 C CA . GLN A 1 844 ? 5.846 32.114 -45.378 1.00 90.31 844 GLN A CA 1
ATOM 6831 C C . GLN A 1 844 ? 4.804 31.004 -45.467 1.00 90.31 844 GLN A C 1
ATOM 6833 O O . GLN A 1 844 ? 4.539 30.474 -46.547 1.00 90.31 844 GLN A O 1
ATOM 6838 N N . CYS A 1 845 ? 4.141 30.723 -44.345 1.00 91.19 845 CYS A N 1
ATOM 6839 C CA . CYS A 1 845 ? 2.991 29.826 -44.319 1.00 91.19 845 CYS A CA 1
ATOM 6840 C C . CYS A 1 845 ? 1.801 30.477 -45.052 1.00 91.19 845 CYS A C 1
ATOM 6842 O O . CYS A 1 845 ? 1.367 31.565 -44.660 1.00 91.19 845 CYS A O 1
ATOM 6844 N N . PRO A 1 846 ? 1.222 29.845 -46.094 1.00 87.06 846 PRO A N 1
ATOM 6845 C CA . PRO A 1 846 ? 0.126 30.436 -46.863 1.00 87.06 846 PRO A CA 1
ATOM 6846 C C . PRO A 1 846 ? -1.178 30.583 -46.059 1.00 87.06 846 PRO A C 1
ATOM 6848 O O . PRO A 1 846 ? -2.045 31.357 -46.463 1.00 87.06 846 PRO A O 1
ATOM 6851 N N . SER A 1 847 ? -1.314 29.872 -44.934 1.00 87.69 847 SER A N 1
ATOM 6852 C CA . SER A 1 847 ? -2.523 29.846 -44.098 1.00 87.69 847 SER A CA 1
ATOM 6853 C C . SER A 1 847 ? -2.555 30.935 -43.016 1.00 87.69 847 SER A C 1
ATOM 6855 O O . SER A 1 847 ? -3.637 31.427 -42.696 1.00 87.69 847 SER A O 1
ATOM 6857 N N . CYS A 1 848 ? -1.399 31.333 -42.466 1.00 92.12 848 CYS A N 1
ATOM 6858 C CA . CYS A 1 848 ? -1.286 32.334 -41.387 1.00 92.12 848 CYS A CA 1
ATOM 6859 C C . CYS A 1 848 ? -0.390 33.548 -41.722 1.00 92.12 848 CYS A C 1
ATOM 6861 O O . CYS A 1 848 ? -0.454 34.553 -41.018 1.00 92.12 848 CYS A O 1
ATOM 6863 N N . MET A 1 849 ? 0.404 33.484 -42.800 1.00 91.50 849 MET A N 1
ATOM 6864 C CA . MET A 1 849 ? 1.422 34.470 -43.216 1.00 91.50 849 MET A CA 1
ATOM 6865 C C . MET A 1 849 ? 2.638 34.625 -42.272 1.00 91.50 849 MET A C 1
ATOM 6867 O O . MET A 1 849 ? 3.441 35.540 -42.473 1.00 91.50 849 MET A O 1
ATOM 6871 N N . GLU A 1 850 ? 2.819 33.752 -41.274 1.00 86.69 850 GLU A N 1
ATOM 6872 C CA . GLU A 1 850 ? 4.026 33.749 -40.430 1.00 86.69 850 GLU A CA 1
ATOM 6873 C C . GLU A 1 850 ? 5.277 33.325 -41.217 1.00 86.69 850 GLU A C 1
ATOM 6875 O O . GLU A 1 850 ? 5.184 32.598 -42.208 1.00 86.69 850 GLU A O 1
ATOM 6880 N N . VAL A 1 851 ? 6.438 33.839 -40.795 1.00 88.81 851 VAL A N 1
ATOM 6881 C CA . VAL A 1 851 ? 7.739 33.723 -41.476 1.00 88.81 851 VAL A CA 1
ATOM 6882 C C . VAL A 1 851 ? 8.652 32.778 -40.707 1.00 88.81 851 VAL A C 1
ATOM 6884 O O . VAL A 1 851 ? 8.917 33.010 -39.528 1.00 88.81 851 VAL A O 1
ATOM 6887 N N . PHE A 1 852 ? 9.208 31.792 -41.405 1.00 87.75 852 PHE A N 1
ATOM 6888 C CA . PHE A 1 852 ? 10.111 30.785 -40.853 1.00 87.75 852 PHE A CA 1
ATOM 6889 C C . PHE A 1 852 ? 11.538 30.949 -41.411 1.00 87.75 852 PHE A C 1
ATOM 6891 O O . PHE A 1 852 ? 11.710 31.517 -42.495 1.00 87.75 852 PHE A O 1
ATOM 6898 N N . PRO A 1 853 ? 12.578 30.531 -40.661 1.00 83.44 853 PRO A N 1
ATOM 6899 C CA . PRO A 1 853 ? 13.976 30.728 -41.057 1.00 83.44 853 PRO A CA 1
ATOM 6900 C C . PRO A 1 853 ? 14.440 29.769 -42.165 1.00 83.44 853 PRO A C 1
ATOM 6902 O O . PRO A 1 853 ? 15.390 30.080 -42.880 1.00 83.44 853 PRO A O 1
ATOM 6905 N N . ASP A 1 854 ? 13.765 28.631 -42.313 1.00 84.38 854 ASP A N 1
ATOM 6906 C CA . ASP A 1 854 ? 14.064 27.551 -43.251 1.00 84.38 854 ASP A CA 1
ATOM 6907 C C . ASP A 1 854 ? 12.767 26.856 -43.709 1.00 84.38 854 ASP A C 1
ATOM 6909 O O . ASP A 1 854 ? 11.664 27.183 -43.254 1.00 84.38 854 ASP A O 1
ATOM 6913 N N . TYR A 1 855 ? 12.897 25.933 -44.667 1.00 86.69 855 TYR A N 1
ATOM 6914 C CA . TYR A 1 855 ? 11.765 25.207 -45.244 1.00 86.69 855 TYR A CA 1
ATOM 6915 C C . TYR A 1 855 ? 11.210 24.132 -44.300 1.00 86.69 855 TYR A C 1
ATOM 6917 O O . TYR A 1 855 ? 9.999 23.959 -44.237 1.00 86.69 855 TYR A O 1
ATOM 6925 N N . ASP A 1 856 ? 12.065 23.460 -43.533 1.00 87.94 856 ASP A N 1
ATOM 6926 C CA . ASP A 1 856 ? 11.680 22.345 -42.662 1.00 87.94 856 ASP A CA 1
ATOM 6927 C C . ASP A 1 856 ? 10.784 22.836 -41.506 1.00 87.94 856 ASP A C 1
ATOM 6929 O O . ASP A 1 856 ? 9.742 22.247 -41.209 1.00 87.94 856 ASP A O 1
ATOM 6933 N N . THR A 1 857 ? 11.126 23.983 -40.902 1.00 90.94 857 THR A N 1
ATOM 6934 C CA . THR A 1 857 ? 10.294 24.639 -39.879 1.00 90.94 857 THR A CA 1
ATOM 6935 C C . THR A 1 857 ? 8.992 25.186 -40.479 1.00 90.94 857 THR A C 1
ATOM 6937 O O . THR A 1 857 ? 7.952 25.158 -39.818 1.00 90.94 857 THR A O 1
ATOM 6940 N N . LEU A 1 858 ? 9.019 25.654 -41.736 1.00 93.62 858 LEU A N 1
ATOM 6941 C CA . LEU A 1 858 ? 7.807 26.032 -42.469 1.00 93.62 858 LEU A CA 1
ATOM 6942 C C . LEU A 1 858 ? 6.896 24.817 -42.704 1.00 93.62 858 LEU A C 1
ATOM 6944 O O . LEU A 1 858 ? 5.691 24.944 -42.521 1.00 93.62 858 LEU A O 1
ATOM 6948 N N . GLU A 1 859 ? 7.437 23.673 -43.122 1.00 91.62 859 GLU A N 1
ATOM 6949 C CA . GLU A 1 859 ? 6.666 22.476 -43.476 1.00 91.62 859 GLU A CA 1
ATOM 6950 C C . GLU A 1 859 ? 5.922 21.919 -42.254 1.00 91.62 859 GLU A C 1
ATOM 6952 O O . GLU A 1 859 ? 4.697 21.797 -42.298 1.00 91.62 859 GLU A O 1
ATOM 6957 N N . ILE A 1 860 ? 6.622 21.744 -41.125 1.00 91.38 860 ILE A N 1
ATOM 6958 C CA . ILE A 1 860 ? 6.022 21.335 -39.841 1.00 91.38 860 ILE A CA 1
ATOM 6959 C C . ILE A 1 860 ? 4.907 22.307 -39.421 1.00 91.38 860 ILE A C 1
ATOM 6961 O O . ILE A 1 860 ? 3.798 21.887 -39.086 1.00 91.38 860 ILE A O 1
ATOM 6965 N N . HIS A 1 861 ? 5.162 23.619 -39.481 1.00 94.19 861 HIS A N 1
ATOM 6966 C CA . HIS A 1 861 ? 4.145 24.610 -39.129 1.00 94.19 861 HIS A CA 1
ATOM 6967 C C . HIS A 1 861 ? 2.964 24.621 -40.115 1.00 94.19 861 HIS A C 1
ATOM 6969 O O . HIS A 1 861 ? 1.835 24.883 -39.708 1.00 94.19 861 HIS A O 1
ATOM 6975 N N . VAL A 1 862 ? 3.177 24.358 -41.407 1.00 94.50 862 VAL A N 1
ATOM 6976 C CA . VAL A 1 862 ? 2.092 24.288 -42.398 1.00 94.50 862 VAL A CA 1
ATOM 6977 C C . VAL A 1 862 ? 1.171 23.104 -42.114 1.00 94.50 862 VAL A C 1
ATOM 6979 O O . VAL A 1 862 ? -0.044 23.277 -42.214 1.00 94.50 862 VAL A O 1
ATOM 6982 N N . GLU A 1 863 ? 1.703 21.950 -41.702 1.00 90.75 863 GLU A N 1
ATOM 6983 C CA . GLU A 1 863 ? 0.883 20.821 -41.249 1.00 90.75 863 GLU A CA 1
ATOM 6984 C C . GLU A 1 863 ? 0.070 21.195 -39.994 1.00 90.75 863 GLU A C 1
ATOM 6986 O O . GLU A 1 863 ? -1.163 21.157 -40.036 1.00 90.75 863 GLU A O 1
ATOM 6991 N N . GLU A 1 864 ? 0.717 21.684 -38.927 1.00 91.62 864 GLU A N 1
ATOM 6992 C CA . GLU A 1 864 ? 0.030 22.107 -37.691 1.00 91.62 864 GLU A CA 1
ATOM 6993 C C . GLU A 1 864 ? -1.019 23.214 -37.928 1.00 91.62 864 GLU A C 1
ATOM 6995 O O . GLU A 1 864 ? -2.100 23.207 -37.333 1.00 91.62 864 GLU A O 1
ATOM 7000 N N . CYS A 1 865 ? -0.726 24.179 -38.804 1.00 92.06 865 CYS A N 1
ATOM 7001 C CA . CYS A 1 865 ? -1.613 25.300 -39.117 1.00 92.06 865 CYS A CA 1
ATOM 7002 C C . CYS A 1 865 ? -2.822 24.867 -39.964 1.00 92.06 865 CYS A C 1
ATOM 7004 O O . CYS A 1 865 ? -3.904 25.442 -39.825 1.00 92.06 865 CYS A O 1
ATOM 7006 N N . LEU A 1 866 ? -2.673 23.847 -40.817 1.00 87.00 866 LEU A N 1
ATOM 7007 C CA . LEU A 1 866 ? -3.782 23.262 -41.576 1.00 87.00 866 LEU A CA 1
ATOM 7008 C C . LEU A 1 866 ? -4.662 22.345 -40.715 1.00 87.00 866 LEU A C 1
ATOM 7010 O O . LEU A 1 866 ? -5.876 22.316 -40.930 1.00 87.00 866 LEU A O 1
ATOM 7014 N N . GLU A 1 867 ? -4.101 21.647 -39.723 1.00 85.38 867 GLU A N 1
ATOM 7015 C CA . GLU A 1 867 ? -4.898 20.916 -38.727 1.00 85.38 867 GLU A CA 1
ATOM 7016 C C . GLU A 1 867 ? -5.708 21.869 -37.831 1.00 85.38 867 GLU A C 1
ATOM 7018 O O . GLU A 1 867 ? -6.878 21.611 -37.560 1.00 85.38 867 GLU A O 1
ATOM 7023 N N . GLN A 1 868 ? -5.142 23.019 -37.443 1.00 82.88 868 GLN A N 1
ATOM 7024 C CA . GLN A 1 868 ? -5.831 24.034 -36.629 1.00 82.88 868 GLN A CA 1
ATOM 7025 C C . GLN A 1 868 ? -6.924 24.837 -37.370 1.00 82.88 868 GLN A C 1
ATOM 7027 O O . GLN A 1 868 ? -7.609 25.647 -36.741 1.00 82.88 868 GLN A O 1
ATOM 7032 N N . GLN A 1 869 ? -7.112 24.639 -38.682 1.00 70.50 869 GLN A N 1
ATOM 7033 C CA . GLN A 1 869 ? -8.187 25.273 -39.469 1.00 70.50 869 GLN A CA 1
ATOM 7034 C C . GLN A 1 869 ? -9.392 24.351 -39.765 1.00 70.50 869 GLN A C 1
ATOM 7036 O O . GLN A 1 869 ? -10.276 24.754 -40.529 1.00 70.50 869 GLN A O 1
ATOM 7041 N N . GLN A 1 870 ? -9.459 23.151 -39.168 1.00 56.78 870 GLN A N 1
ATOM 7042 C CA . GLN A 1 870 ? -10.583 22.200 -39.296 1.00 56.78 870 GLN A CA 1
ATOM 7043 C C . GLN A 1 870 ? -11.497 22.157 -38.058 1.00 56.78 870 GLN A C 1
ATOM 7045 O O . GLN A 1 870 ? -12.721 21.986 -38.274 1.00 56.78 870 GLN A O 1
#

Radius of gyration: 130.84 Å; Cα contacts (8 Å, |Δi|>4): 97; chains: 1; bounding box: 280×128×434 Å

Foldseek 3Di:
DPPVVVVVVPPPPPDDDDDPDPDDPPDDPPPPPDDPVRVVVVVVVVLVVVLVVLVVVLVVLVVVLVVLVVVLVVLVVVLVVLVVVLVVLVVVVVPPPDDDDDDDDDPDDPVSVVVSVVSVVVSVVSVVVSVVSVVVSVVSVVVSVVSVVVSVVSVVVVVVVVVVVVVVVVVVVVVVVVVVVVVVVVVVVVVVVVVVVVVVVVVVVVVVVVVVVVVVVVVVVVVVVVVVVVVVVVVVVVVVVVVVVVVVVVVVVVVVVVVVVVVVVVVVVVVVVVVVVVVVVVVVVVVVVVVVVVVVVVVVVVVVVVVVVVVVVVPPPDPDDDDDDDDDDDDDDDDDDDDDDDDDDDDDDDDDDDDDDDDDDPDDDDDDDDDDPPPVPPPVPPPPPDDDDDDDPPPDPPCVPVVVVVVVVVVVVVVVVVVVVVVVVVVVVVVVVVVVVVVVVVVVVVVVVVVVVVVVVVVVVVVVVVVVVVVVVVVVVVVVVVVVVVVVVVVVVVVVVVVVVVVVVVVVVVVVVVVVVVVVVVVVVVVVVVVVVVVVVVVVVVVVVVVVVVVVVVVVVVVVVVVVVVVVVVVVVVVVVCVVVVVVVVVVVVVVVVVVVVVVVVVVVVVVVVVVVVVVVVVVVVVVVVVVVVVVVVVVVVVVVVVVVVVVVVVVVVVVVVVVVVVVVVVVVVVVVVCVVVVVVVVVVVVVVVVVVVVVVVVVVVVVVVVVVVVVVVVVVVVVVVVVVVVVVVVPDDDDDDDDDDDDDDDDDDDDDDDDDDDDDDDDDDDDDDDDDDDDDDDDDDDDDYDDDDDDDDDDDDDDDDPQPFCAQPQPGDGHSDVVVSVVVNVVSVVPVVDPDPPQPQLAQPQPRDTDNDVVVSVVVNVVSVVVVD